Protein AF-A0A6H5JBC7-F1 (afdb_monomer_lite)

Secondary structure (DSSP, 8-state):
----PPP------------------------------------------------------------------------------PPP-----------PPPP---SGGGGGG-SEEEEEE-HHHHB-TTS-B-HHHHHHHHHHHHHHHHTT-EEEEE---HHHHHHHHHHHHHHHHS-HHHHHTT--SS-TTS-HHHHHHHHHHHHHHHHHHHHHHHHHTTT--EEEEEE-HHHHHSHHHHHHHHHHHHHHHHTT-EEEEEE-TTTSTT----TT-S-SSHHHHHHHHHHHTT-SEEEEEESSSS-BSS-TTSTT--B-SB--TTT-----PPPPTT-S--HHHHHHHHHHHHHTT-SEEEEEESSSTTHHHHHHTT---SEEEES-GGG---SS-HHHHHHHHHHHHHHHHHHHHHHHTS-HHHHHHHHHHHHHHHHHTHHHHHHHHHHHHHHHHHTT--HHHHHHH---HHHHHHHHHHHHHHHHSPP-TT-EEEEEEEETTEEEEEEEEE-SEEEEEESS-TTHHHHHHHHHHHTT-EEEEEE-GGGHHHHHHHHHHHHHHHHHHTTTSS-GGGEEE---SHHHHHHTT-TTT--EEEEES-HHHHHHHHHH-SS-B-S-S---EEEEE-TT--HHHHHHHHHHHHHS-TTSTTSEEEEEEEGGGG-TTTSHHHHHHHHHHHTT-EEEEPHHHHHTTSS-TT-B-S-SS---TTT-SEEEEEEESSHHHHHHHHHHH--SSEEEEE-S-HHHHHHHHHH--SSEEEESS-GGG-STTTTTSS--SEEE--SSS--EEE-GGGGEEEEEEEEE-SSS---TTS-PPP--EE--SSS---

pLDDT: mean 76.7, std 22.2, range [21.56, 97.38]

Sequence (842 aa):
MSGFPPPSNSLPPVNIGQSASTAGGGGSVDGSSTAGSTTTAGTSTTTVPVADMSSIVSGGGELYGNMMVGSLPAMGGGLGESAPPSPELGPVPSANRSGKSGPVHHSRAALMSATRIVVKAGTSIVSNSRGYPCLSRIGAVVEQCAWLKKMGKEVILVSSGAVGVGRQLLRKQQLLHTSMGAVLDGHAEVPKGTGRRNYDSACAAAGQLGLMSLYETLFAQCDVATSQLLVTEFDFRTPERRRHLRYTTSTMLKLGVVPILNENDAVSGNEGYEADGMFSDNDGLAALVAEQMNAKMLILLTDVEGVYNKHPDEEGAKIFHTFDPNRHELMIGEKSAGGRGGMGAKIRAASRAVSGGVPSVVIASGLNPYSIERIVCGERVGTMFCANPGLYEDSDDEEDADDMIVRQAEMARVGGRALCALDSEERAGILRKVAEALLAKSPEITVANERDIKAAKANNIAPALLNRLKLTEDKIKVLAEGITSLADGEEPLSKCNSRLEVQEGLVLKQITSPIGVLLIVFESRPDSLPQIASLAIRSGNGLLLKGGKEAEHSNACLHRIIVDAVAEGSKGRVPRDCIGLVTSRAAVGELLKLDHLIDLVIPRGSGSLVNHIKASTKIPVMGHSEGICHVYIDKAADPTKAVEIAVDAKVNYPSACNAAETILIHKALLEEGAGTCAQVVRALHSTGVTVLGGPRAVDLGVVGGDKISPGFKTEYGECDLTVSLEIVDSVEAALDHIQMFGSSHTETIVTEDQDVAKMFLETVDSACVFHNASTRFSDGYRFGLGAEVGVSTGRIHARGPVGVEGLLTTKWVLRSHGESAHTVGKKDPYLLKPMDLEAGAW

Foldseek 3Di:
DDDDDDDDDDDDDDDDDDDDDDDDDDDDDDDDDDDDDDDDDDDDDDDDDDDDDDDDDDDDDDDDDDDDDDDDDDDDDDDDDDDDDDDDDDDDDDDDDDDDDDDDDQALQCLLVFQEEEEEEFLVLQAPPQLDGPLVLLLLVLLLQLVCVVVNHQYAYEYDRLLSNLVVVVLVVLVVVDDPVCVVVVVSDDPPPDDPLQSSLSSNVRSVVVSVVSSCVSNVVSVAAEDEDEDELVCVVDPVSLVVVLVVSVVCSVVRYHYYYYYSSNPNSLPDDDPPRCDDHSLSVSLVVCLSNVGQEYEAADQDFAAWLDPPPDDPIDAALEDDPVPHDDDFDDDDPRGPDDPVRNVVSQQSSQVSPRAKYFYGHSVDSCQSVCSSSSHSGYYMYGNCVVVNVPVPPPVVLLVVLVVLLVLLLVQLVLLQVDDLLLLLLLLLLLLVLLLVCVVVLQVLLVVLLVVCVVVVPDPVLSVQLDDDSVLSNLLSVLSNLLSPDDQQWQQWPFWWQFFDQKIKTKGKAFLGEEEEAAESHLSLLSQVLSLCSSRSYQYEYEYDPSNVSNNVSSLVSSLVSNCVSNVNSGHSSSYHYDYDPVSLLSNLAPQVRHQEYEYHYALVVLVVSVVRHPHHYFDFSAQAEEEEEALAFDLVLSQVQLCCLCPVQPQDSLRHAEYEYEPNQPPPPDGSLLVNVVSLVVSVAAEAEEPACCVSVVDPPVRHDPDSQDRCSVPGSYHYYYYAHHLVRVLVCCVVHPSLAEYEYGHPDPVSRVCQVVRRNHLYYYYSHHSVCQACVSVVLSHFSHAGRDPPQDHTGHHSSSSIDIDMDIDGPDPDDDDPVDPRDTPRGTDDSPPDDD

Radius of gyration: 41.77 Å; chains: 1; bounding box: 143×101×112 Å

Structure (mmCIF, N/CA/C/O backbone):
data_AF-A0A6H5JBC7-F1
#
_entry.id   AF-A0A6H5JBC7-F1
#
loop_
_atom_site.group_PDB
_atom_site.id
_atom_site.type_symbol
_atom_site.label_atom_id
_atom_site.label_alt_id
_atom_site.label_comp_id
_atom_site.label_asym_id
_atom_site.label_entity_id
_atom_site.label_seq_id
_atom_site.pdbx_PDB_ins_code
_atom_site.Cartn_x
_atom_site.Cartn_y
_atom_site.Cartn_z
_atom_site.occupancy
_atom_site.B_iso_or_equiv
_atom_site.auth_seq_id
_atom_site.auth_comp_id
_atom_site.auth_asym_id
_atom_site.auth_atom_id
_atom_site.pdbx_PDB_model_num
ATOM 1 N N . MET A 1 1 ? -73.107 -15.934 -5.481 1.00 33.12 1 MET A N 1
ATOM 2 C CA . MET A 1 1 ? -72.977 -17.247 -6.148 1.00 33.12 1 MET A CA 1
ATOM 3 C C . MET A 1 1 ? -71.500 -17.374 -6.531 1.00 33.12 1 MET A C 1
ATOM 5 O O . MET A 1 1 ? -71.067 -16.526 -7.291 1.00 33.12 1 MET A O 1
ATOM 9 N N . SER A 1 2 ? -70.618 -18.100 -5.826 1.00 33.78 2 SER A N 1
ATOM 10 C CA . SER A 1 2 ? -70.560 -19.544 -5.467 1.00 33.78 2 SER A CA 1
ATOM 11 C C . SER A 1 2 ? -69.934 -20.409 -6.580 1.00 33.78 2 SER A C 1
ATOM 13 O O . SER A 1 2 ? -70.512 -20.445 -7.659 1.00 33.78 2 SER A O 1
ATOM 15 N N . GLY A 1 3 ? -68.851 -21.184 -6.389 1.00 29.97 3 GLY A N 1
ATOM 16 C CA . GLY A 1 3 ? -67.838 -21.237 -5.301 1.00 29.97 3 GLY A CA 1
ATOM 17 C C . GLY A 1 3 ? -66.461 -20.755 -5.805 1.00 29.97 3 GLY A C 1
ATOM 18 O O . GLY A 1 3 ? -66.444 -19.762 -6.521 1.00 29.97 3 GLY A O 1
ATOM 19 N N . PHE A 1 4 ? -65.292 -21.345 -5.508 1.00 31.58 4 PHE A N 1
ATOM 20 C CA . PHE A 1 4 ? -64.864 -22.446 -4.608 1.00 31.58 4 PHE A CA 1
ATOM 21 C C . PHE A 1 4 ? -63.372 -22.202 -4.194 1.00 31.58 4 PHE A C 1
ATOM 23 O O . PHE A 1 4 ? -62.730 -21.354 -4.816 1.00 31.58 4 PHE A O 1
ATOM 30 N N . PRO A 1 5 ? -62.805 -22.863 -3.155 1.00 42.97 5 PRO A N 1
ATOM 31 C CA . PRO A 1 5 ? -61.520 -22.469 -2.548 1.00 42.97 5 PRO A CA 1
ATOM 32 C C . PRO A 1 5 ? -60.270 -23.219 -3.080 1.00 42.97 5 PRO A C 1
ATOM 34 O O . PRO A 1 5 ? -60.402 -24.308 -3.640 1.00 42.97 5 PRO A O 1
ATOM 37 N N . PRO A 1 6 ? -59.049 -22.677 -2.865 1.00 40.41 6 PRO A N 1
ATOM 38 C CA . PRO A 1 6 ? -57.776 -23.312 -3.232 1.00 40.41 6 PRO A CA 1
ATOM 39 C C . PRO A 1 6 ? -57.255 -24.307 -2.166 1.00 40.41 6 PRO A C 1
ATOM 41 O O . PRO A 1 6 ? -57.630 -24.202 -0.996 1.00 40.41 6 PRO A O 1
ATOM 44 N N . PRO A 1 7 ? -56.354 -25.242 -2.531 1.00 44.84 7 PRO A N 1
ATOM 45 C CA . PRO A 1 7 ? -55.740 -26.182 -1.595 1.00 44.84 7 PRO A CA 1
ATOM 46 C C . PRO A 1 7 ? -54.525 -25.593 -0.859 1.00 44.84 7 PRO A C 1
ATOM 48 O O . PRO A 1 7 ? -53.734 -24.837 -1.422 1.00 44.84 7 PRO A O 1
ATOM 51 N N . SER A 1 8 ? -54.328 -26.027 0.385 1.00 35.66 8 SER A N 1
ATOM 52 C CA . SER A 1 8 ? -53.125 -25.792 1.189 1.00 35.66 8 SER A CA 1
ATOM 53 C C . SER A 1 8 ? -52.375 -27.099 1.438 1.00 35.66 8 SER A C 1
ATOM 55 O O . SER A 1 8 ? -53.024 -28.102 1.725 1.00 35.66 8 SER A O 1
ATOM 57 N N . ASN A 1 9 ? -51.038 -27.073 1.454 1.00 33.16 9 ASN A N 1
ATOM 58 C CA . ASN A 1 9 ? -50.255 -27.763 2.490 1.00 33.16 9 ASN A CA 1
ATOM 59 C C . ASN A 1 9 ? -48.773 -27.365 2.466 1.00 33.16 9 ASN A C 1
ATOM 61 O O . ASN A 1 9 ? -48.178 -27.175 1.409 1.00 33.16 9 ASN A O 1
ATOM 65 N N . SER A 1 10 ? -48.189 -27.279 3.658 1.00 32.38 10 SER A N 1
ATOM 66 C CA . SER A 1 10 ? -46.756 -27.127 3.907 1.00 32.38 10 SER A CA 1
ATOM 67 C C . SER A 1 10 ? -46.132 -28.477 4.280 1.00 32.38 10 SER A C 1
ATOM 69 O O . SER A 1 10 ? -46.783 -29.309 4.911 1.00 32.38 10 SER A O 1
ATOM 71 N N . LEU A 1 11 ? -44.859 -28.689 3.932 1.00 31.59 11 LEU A N 1
ATOM 72 C CA . LEU A 1 11 ? -44.058 -29.825 4.403 1.00 31.59 11 LEU A CA 1
ATOM 73 C C . LEU A 1 11 ? -42.658 -29.348 4.855 1.00 31.59 11 LEU A C 1
ATOM 75 O O . LEU A 1 11 ? -42.033 -28.584 4.119 1.00 31.59 11 LEU A O 1
ATOM 79 N N . PRO A 1 12 ? -42.181 -29.749 6.054 1.00 32.78 12 PRO A N 1
ATOM 80 C CA . PRO A 1 12 ? -40.883 -29.355 6.620 1.00 32.78 12 PRO A CA 1
ATOM 81 C C . PRO A 1 12 ? -39.837 -30.516 6.479 1.00 32.78 12 PRO A C 1
ATOM 83 O O . PRO A 1 12 ? -40.053 -31.393 5.640 1.00 32.78 12 PRO A O 1
ATOM 86 N N . PRO A 1 13 ? -38.672 -30.536 7.175 1.00 40.22 13 PRO A N 1
ATOM 87 C CA . PRO A 1 13 ? -37.474 -31.250 6.702 1.00 40.22 13 PRO A CA 1
ATOM 88 C C . PRO A 1 13 ? -37.323 -32.705 7.195 1.00 40.22 13 PRO A C 1
ATOM 90 O O . PRO A 1 13 ? -38.057 -33.175 8.062 1.00 40.22 13 PRO A O 1
ATOM 93 N N . VAL A 1 14 ? -36.312 -33.403 6.656 1.00 31.55 14 VAL A N 1
ATOM 94 C CA . VAL A 1 14 ? -35.947 -34.802 6.971 1.00 31.55 14 VAL A CA 1
ATOM 95 C C . VAL A 1 14 ? -34.565 -34.870 7.648 1.00 31.55 14 VAL A C 1
ATOM 97 O O . VAL A 1 14 ? -33.784 -33.923 7.576 1.00 31.55 14 VAL A O 1
ATOM 100 N N . ASN A 1 15 ? -34.304 -35.957 8.381 1.00 28.03 15 ASN A N 1
ATOM 101 C CA . ASN A 1 15 ? -33.430 -35.976 9.555 1.00 28.03 15 ASN A CA 1
ATOM 102 C C . ASN A 1 15 ? -32.333 -37.074 9.529 1.00 28.03 15 ASN A C 1
ATOM 104 O O . ASN A 1 15 ? -32.333 -37.966 8.686 1.00 28.03 15 ASN A O 1
ATOM 108 N N . ILE A 1 16 ? -31.437 -36.987 10.517 1.00 28.33 16 ILE A N 1
ATOM 109 C CA . ILE A 1 16 ? -30.418 -37.943 11.002 1.00 28.33 16 ILE A CA 1
ATOM 110 C C . ILE A 1 16 ? -30.817 -39.435 10.889 1.00 28.33 16 ILE A C 1
ATOM 112 O O . ILE A 1 16 ? -31.949 -39.791 11.210 1.00 28.33 16 ILE A O 1
ATOM 116 N N . GLY A 1 17 ? -29.852 -40.335 10.616 1.00 26.22 17 GLY A N 1
ATOM 117 C CA . GLY A 1 17 ? -30.023 -41.780 10.866 1.00 26.22 17 GLY A CA 1
ATOM 118 C C . GLY A 1 17 ? -28.778 -42.663 10.651 1.00 26.22 17 GLY A C 1
ATOM 119 O O . GLY A 1 17 ? -28.325 -42.834 9.526 1.00 26.22 17 GLY A O 1
ATOM 120 N N . GLN A 1 18 ? -28.243 -43.259 11.725 1.00 27.50 18 GLN A N 1
ATOM 121 C CA . GLN A 1 18 ? -27.177 -44.283 11.700 1.00 27.50 18 GLN A CA 1
ATOM 122 C C . GLN A 1 18 ? -27.739 -45.702 11.471 1.00 27.50 18 GLN A C 1
ATOM 124 O O . GLN A 1 18 ? -28.879 -45.962 11.851 1.00 27.50 18 GLN A O 1
ATOM 129 N N . SER A 1 19 ? -26.914 -46.657 11.011 1.00 26.80 19 SER A N 1
ATOM 130 C CA . SER A 1 19 ? -26.650 -47.968 11.677 1.00 26.80 19 SER A CA 1
ATOM 131 C C . SER A 1 19 ? -25.836 -48.928 10.775 1.00 26.80 19 SER A C 1
ATOM 133 O O . SER A 1 19 ? -25.440 -48.543 9.677 1.00 26.80 19 SER A O 1
ATOM 135 N N . ALA A 1 20 ? -25.485 -50.130 11.264 1.00 26.95 20 ALA A N 1
ATOM 136 C CA . ALA A 1 20 ? -24.457 -51.006 10.678 1.00 26.95 20 ALA A CA 1
ATOM 137 C C . ALA A 1 20 ? -24.798 -52.516 10.711 1.00 26.95 20 ALA A C 1
ATOM 139 O O . ALA A 1 20 ? -25.590 -52.963 11.537 1.00 26.95 20 ALA A O 1
ATOM 140 N N . SER A 1 21 ? -24.156 -53.302 9.834 1.00 25.17 21 SER A N 1
ATOM 141 C CA . SER A 1 21 ? -23.902 -54.768 9.902 1.00 25.17 21 SER A CA 1
ATOM 142 C C . SER A 1 21 ? -23.051 -55.149 8.664 1.00 25.17 21 SER A C 1
ATOM 144 O O . SER A 1 21 ? -23.350 -54.657 7.585 1.00 25.17 21 SER A O 1
ATOM 146 N N . THR A 1 22 ? -21.879 -55.806 8.665 1.00 27.39 22 THR A N 1
ATOM 147 C CA . THR A 1 22 ? -21.271 -56.995 9.325 1.00 27.39 22 THR A CA 1
ATOM 148 C C . THR A 1 22 ? -21.355 -58.311 8.526 1.00 27.39 22 THR A C 1
ATOM 150 O O . THR A 1 22 ? -22.399 -58.951 8.514 1.00 27.39 22 THR A O 1
ATOM 153 N N . ALA A 1 23 ? -20.172 -58.755 8.057 1.00 28.06 23 ALA A N 1
ATOM 154 C CA . ALA A 1 23 ? -19.698 -60.140 7.837 1.00 28.06 23 ALA A CA 1
ATOM 155 C C . ALA A 1 23 ? -20.171 -60.986 6.622 1.00 28.06 23 ALA A C 1
ATOM 157 O O . ALA A 1 23 ? -21.361 -61.096 6.360 1.00 28.06 23 ALA A O 1
ATOM 158 N N . GLY A 1 24 ? -19.226 -61.741 6.010 1.00 24.36 24 GLY A N 1
ATOM 159 C CA . GLY A 1 24 ? -19.533 -63.136 5.620 1.00 24.36 24 GLY A CA 1
ATOM 160 C C . GLY A 1 24 ? -18.898 -63.852 4.399 1.00 24.36 24 GLY A C 1
ATOM 161 O O . GLY A 1 24 ? -19.660 -64.415 3.630 1.00 24.36 24 GLY A O 1
ATOM 162 N N . GLY A 1 25 ? -17.565 -64.007 4.298 1.00 23.72 25 GLY A N 1
ATOM 163 C CA . GLY A 1 25 ? -16.934 -65.272 3.816 1.00 23.72 25 GLY A CA 1
ATOM 164 C C . GLY A 1 25 ? -16.761 -65.595 2.304 1.00 23.72 25 GLY A C 1
ATOM 165 O O . GLY A 1 25 ? -17.547 -65.186 1.461 1.00 23.72 25 GLY A O 1
ATOM 166 N N . GLY A 1 26 ? -15.735 -66.421 2.001 1.00 24.06 26 GLY A N 1
ATOM 167 C CA . GLY A 1 26 ? -15.357 -66.947 0.661 1.00 24.06 26 GLY A CA 1
ATOM 168 C C . GLY A 1 26 ? -14.510 -65.972 -0.186 1.00 24.06 26 GLY A C 1
ATOM 169 O O . GLY A 1 26 ? -14.793 -64.783 -0.194 1.00 24.06 26 GLY A O 1
ATOM 170 N N . GLY A 1 27 ? -13.429 -66.332 -0.899 1.00 24.03 27 GLY A N 1
ATOM 171 C CA . GLY A 1 27 ? -12.796 -67.632 -1.203 1.00 24.03 27 GLY A CA 1
ATOM 172 C C . GLY A 1 27 ? -13.175 -68.165 -2.601 1.00 24.03 27 GLY A C 1
ATOM 173 O O . GLY A 1 27 ? -14.358 -68.179 -2.909 1.00 24.03 27 GLY A O 1
ATOM 174 N N . SER A 1 28 ? -12.278 -68.646 -3.480 1.00 24.55 28 SER A N 1
ATOM 175 C CA . SER A 1 28 ? -10.794 -68.752 -3.479 1.00 24.55 28 SER A CA 1
ATOM 176 C C . SER A 1 28 ? -10.298 -69.390 -4.814 1.00 24.55 28 SER A C 1
ATOM 178 O O . SER A 1 28 ? -11.131 -69.940 -5.525 1.00 24.55 28 SER A O 1
ATOM 180 N N . VAL A 1 29 ? -8.968 -69.448 -5.054 1.00 28.69 29 VAL A N 1
ATOM 181 C CA . VAL A 1 29 ? -8.226 -70.360 -5.991 1.00 28.69 29 VAL A CA 1
ATOM 182 C C . VAL A 1 29 ? -7.979 -69.916 -7.468 1.00 28.69 29 VAL A C 1
ATOM 184 O O . VAL A 1 29 ? -8.915 -69.619 -8.195 1.00 28.69 29 VAL A O 1
ATOM 187 N N . ASP A 1 30 ? -6.683 -69.955 -7.854 1.00 25.92 30 ASP A N 1
ATOM 188 C CA . ASP A 1 30 ? -5.963 -70.139 -9.154 1.00 25.92 30 ASP A CA 1
ATOM 189 C C . ASP A 1 30 ? -6.313 -69.379 -10.469 1.00 25.92 30 ASP A C 1
ATOM 191 O O . ASP A 1 30 ? -7.450 -69.014 -10.729 1.00 25.92 30 ASP A O 1
ATOM 195 N N . GLY A 1 31 ? -5.361 -69.152 -11.403 1.00 26.55 31 GLY A N 1
ATOM 196 C CA . GLY A 1 31 ? -3.896 -69.368 -11.346 1.00 26.55 31 GLY A CA 1
ATOM 197 C C . GLY A 1 31 ? -3.148 -69.387 -12.709 1.00 26.55 31 GLY A C 1
ATOM 198 O O . GLY A 1 31 ? -3.750 -69.619 -13.754 1.00 26.55 31 GLY A O 1
ATOM 199 N N . SER A 1 32 ? -1.806 -69.239 -12.669 1.00 26.69 32 SER A N 1
ATOM 200 C CA . SER A 1 32 ? -0.818 -69.334 -13.792 1.00 26.69 32 SER A CA 1
ATOM 201 C C . SER A 1 32 ? -0.890 -68.222 -14.879 1.00 26.69 32 SER A C 1
ATOM 203 O O . SER A 1 32 ? -1.890 -67.523 -14.955 1.00 26.69 32 SER A O 1
ATOM 205 N N . SER A 1 33 ? 0.123 -67.904 -15.712 1.00 26.61 33 SER A N 1
ATOM 206 C CA . SER A 1 33 ? 1.437 -68.506 -16.071 1.00 26.61 33 SER A CA 1
ATOM 207 C C . SER A 1 33 ? 2.359 -67.457 -16.765 1.00 26.61 33 SER A C 1
ATOM 209 O O . SER A 1 33 ? 1.803 -66.567 -17.398 1.00 26.61 33 SER A O 1
ATOM 211 N N . THR A 1 34 ? 3.707 -67.479 -16.853 1.00 27.27 34 THR A N 1
ATOM 212 C CA . THR A 1 34 ? 4.845 -68.147 -16.155 1.00 27.27 34 THR A CA 1
ATOM 213 C C . THR A 1 34 ? 6.192 -67.563 -16.669 1.00 27.27 34 THR A C 1
ATOM 215 O O . THR A 1 34 ? 6.362 -67.505 -17.881 1.00 27.27 34 THR A O 1
ATOM 218 N N . ALA A 1 35 ? 7.174 -67.323 -15.776 1.00 28.44 35 ALA A N 1
ATOM 219 C CA . ALA A 1 35 ? 8.648 -67.291 -16.007 1.00 28.44 35 ALA A CA 1
ATOM 220 C C . ALA A 1 35 ? 9.293 -66.194 -16.913 1.00 28.44 35 ALA A C 1
ATOM 222 O O . ALA A 1 35 ? 8.673 -65.686 -17.836 1.00 28.44 35 ALA A O 1
ATOM 223 N N . GLY A 1 36 ? 10.564 -65.792 -16.713 1.00 25.84 36 GLY A N 1
ATOM 224 C CA . GLY A 1 36 ? 11.562 -66.165 -15.683 1.00 25.84 36 GLY A CA 1
ATOM 225 C C . GLY A 1 36 ? 12.740 -65.160 -15.616 1.00 25.84 36 GLY A C 1
ATOM 226 O O . GLY A 1 36 ? 13.028 -64.498 -16.605 1.00 25.84 36 GLY A O 1
ATOM 227 N N . SER A 1 37 ? 13.330 -64.920 -14.429 1.00 27.92 37 SER A N 1
ATOM 228 C CA . SER A 1 37 ? 14.623 -65.496 -13.943 1.00 27.92 37 SER A CA 1
ATOM 229 C C . SER A 1 37 ? 15.864 -64.670 -14.349 1.00 27.92 37 SER A C 1
ATOM 231 O O . SER A 1 37 ? 15.919 -64.212 -15.481 1.00 27.92 37 SER A O 1
ATOM 233 N N . THR A 1 38 ? 16.911 -64.424 -13.541 1.00 26.64 38 THR A N 1
ATOM 234 C CA . THR A 1 38 ? 17.446 -64.983 -12.255 1.00 26.64 38 THR A CA 1
ATOM 235 C C . THR A 1 38 ? 18.633 -64.069 -11.821 1.00 26.64 38 THR A C 1
ATOM 237 O O . THR A 1 38 ? 19.162 -63.406 -12.707 1.00 26.64 38 THR A O 1
ATOM 240 N N . THR A 1 39 ? 19.250 -63.971 -10.625 1.00 29.38 39 THR A N 1
ATOM 241 C CA . THR A 1 39 ? 19.103 -64.257 -9.155 1.00 29.38 39 THR A CA 1
ATOM 242 C C . THR A 1 39 ? 20.458 -63.802 -8.529 1.00 29.38 39 THR A C 1
ATOM 244 O O . THR A 1 39 ? 21.433 -63.755 -9.273 1.00 29.38 39 THR A O 1
ATOM 247 N N . THR A 1 40 ? 20.731 -63.472 -7.256 1.00 28.80 40 THR A N 1
ATOM 248 C CA . THR A 1 40 ? 20.099 -63.450 -5.901 1.00 28.80 40 THR A CA 1
ATOM 249 C C . THR A 1 40 ? 20.924 -62.418 -5.062 1.00 28.80 40 THR A C 1
ATOM 251 O O . THR A 1 40 ? 21.814 -61.796 -5.632 1.00 28.80 40 THR A O 1
ATOM 254 N N . ALA A 1 41 ? 20.787 -62.128 -3.757 1.00 26.12 41 ALA A N 1
ATOM 255 C CA . ALA A 1 41 ? 20.078 -62.699 -2.593 1.00 26.12 41 ALA A CA 1
ATOM 256 C C . ALA A 1 41 ? 19.482 -61.522 -1.749 1.00 26.12 41 ALA A C 1
ATOM 258 O O . ALA A 1 41 ? 19.173 -60.498 -2.347 1.00 26.12 41 ALA A O 1
ATOM 259 N N . GLY A 1 42 ? 19.240 -61.505 -0.425 1.00 24.73 42 GLY A N 1
ATOM 260 C CA . GLY A 1 42 ? 19.391 -62.450 0.705 1.00 24.73 42 GLY A CA 1
ATOM 261 C C . GLY A 1 42 ? 20.286 -61.866 1.823 1.00 24.73 42 GLY A C 1
ATOM 262 O O . GLY A 1 42 ? 21.364 -61.378 1.509 1.00 24.73 42 GLY A O 1
ATOM 263 N N . THR A 1 43 ? 19.922 -61.868 3.118 1.00 24.34 43 THR A N 1
ATOM 264 C CA . THR A 1 43 ? 18.977 -62.752 3.855 1.00 24.34 43 THR A CA 1
ATOM 265 C C . THR A 1 43 ? 18.179 -62.084 5.003 1.00 24.34 43 THR A C 1
ATOM 267 O O . THR A 1 43 ? 18.510 -60.993 5.455 1.00 24.34 43 THR A O 1
ATOM 270 N N . SER A 1 44 ? 17.147 -62.795 5.492 1.00 22.92 44 SER A N 1
ATOM 271 C CA . SER A 1 44 ? 16.312 -62.555 6.699 1.00 22.92 44 SER A CA 1
ATOM 272 C C . SER A 1 44 ? 16.895 -63.260 7.961 1.00 22.92 44 SER A C 1
ATOM 274 O O . SER A 1 44 ? 18.081 -63.575 7.932 1.00 22.92 44 SER A O 1
ATOM 276 N N . THR A 1 45 ? 16.250 -63.565 9.111 1.00 23.14 45 THR A N 1
ATOM 277 C CA . THR A 1 45 ? 14.847 -63.653 9.651 1.00 23.14 45 THR A CA 1
ATOM 278 C C . THR A 1 45 ? 14.989 -63.710 11.214 1.00 23.14 45 THR A C 1
ATOM 280 O O . THR A 1 45 ? 16.015 -64.212 11.662 1.00 23.14 45 THR A O 1
ATOM 283 N N . THR A 1 46 ? 14.171 -63.153 12.135 1.00 22.88 46 THR A N 1
ATOM 284 C CA . THR A 1 46 ? 12.710 -63.290 12.434 1.00 22.88 46 THR A CA 1
ATOM 285 C C . THR A 1 46 ? 12.367 -64.657 13.081 1.00 22.88 46 THR A C 1
ATOM 287 O O . THR A 1 46 ? 12.612 -65.658 12.422 1.00 22.88 46 THR A O 1
ATOM 290 N N . THR A 1 47 ? 11.804 -64.846 14.301 1.00 22.39 47 THR A N 1
ATOM 291 C CA . THR A 1 47 ? 11.299 -63.990 15.433 1.00 22.39 47 THR A CA 1
ATOM 292 C C . THR A 1 47 ? 11.083 -64.869 16.721 1.00 22.39 47 THR A C 1
ATOM 294 O O . THR A 1 47 ? 11.584 -65.987 16.753 1.00 22.39 47 THR A O 1
ATOM 297 N N . VAL A 1 48 ? 10.257 -64.423 17.701 1.00 23.77 48 VAL A N 1
ATOM 298 C CA . VAL A 1 48 ? 9.499 -65.174 18.763 1.00 23.77 48 VAL A CA 1
ATOM 299 C C . VAL A 1 48 ? 10.238 -65.578 20.090 1.00 23.77 48 VAL A C 1
ATOM 301 O O . VAL A 1 48 ? 11.452 -65.411 20.138 1.00 23.77 48 VAL A O 1
ATOM 304 N N . PRO A 1 49 ? 9.546 -65.888 21.236 1.00 45.00 49 PRO A N 1
ATOM 305 C CA . PRO A 1 49 ? 9.858 -65.269 22.553 1.00 45.00 49 PRO A CA 1
ATOM 306 C C . PRO A 1 49 ? 9.931 -66.273 23.749 1.00 45.00 49 PRO A C 1
ATOM 308 O O . PRO A 1 49 ? 10.088 -67.462 23.498 1.00 45.00 49 PRO A O 1
ATOM 311 N N . VAL A 1 50 ? 9.758 -65.814 25.017 1.00 21.97 50 VAL A N 1
ATOM 312 C CA . VAL A 1 50 ? 8.948 -66.415 26.139 1.00 21.97 50 VAL A CA 1
ATOM 313 C C . VAL A 1 50 ? 9.455 -66.035 27.564 1.00 21.97 50 VAL A C 1
ATOM 315 O O . VAL A 1 50 ? 10.654 -66.011 27.805 1.00 21.97 50 VAL A O 1
ATOM 318 N N . ALA A 1 51 ? 8.500 -65.867 28.501 1.00 24.22 51 ALA A N 1
ATOM 319 C CA . ALA A 1 51 ? 8.589 -65.935 29.983 1.00 24.22 51 ALA A CA 1
ATOM 320 C C . ALA A 1 51 ? 9.227 -64.794 30.821 1.00 24.22 51 ALA A C 1
ATOM 322 O O . ALA A 1 51 ? 9.956 -63.935 30.337 1.00 24.22 51 ALA A O 1
ATOM 323 N N . ASP A 1 52 ? 8.860 -64.825 32.111 1.00 22.92 52 ASP A N 1
ATOM 324 C CA . ASP A 1 52 ? 9.154 -63.914 33.232 1.00 22.92 52 ASP A CA 1
ATOM 325 C C . ASP A 1 52 ? 9.235 -64.753 34.544 1.00 22.92 52 ASP A C 1
ATOM 327 O O . ASP A 1 52 ? 8.897 -65.939 34.525 1.00 22.92 52 ASP A O 1
ATOM 331 N N . MET A 1 53 ? 9.601 -64.117 35.667 1.00 22.59 53 MET A N 1
ATOM 332 C CA . MET A 1 53 ? 9.661 -64.566 37.077 1.00 22.59 53 MET A CA 1
ATOM 333 C C . MET A 1 53 ? 10.992 -65.069 37.676 1.00 22.59 53 MET A C 1
ATOM 335 O O . MET A 1 53 ? 11.676 -65.940 37.152 1.00 22.59 53 MET A O 1
ATOM 339 N N . SER A 1 54 ? 11.223 -64.580 38.908 1.00 22.31 54 SER A N 1
ATOM 340 C CA . SER A 1 54 ? 12.032 -65.125 40.023 1.00 22.31 54 SER A CA 1
ATOM 341 C C . SER A 1 54 ? 13.506 -65.489 39.750 1.00 22.31 54 SER A C 1
ATOM 343 O O . SER A 1 54 ? 13.796 -66.494 39.119 1.00 22.31 54 SER A O 1
ATOM 345 N N . SER A 1 55 ? 14.513 -64.713 40.175 1.00 23.50 55 SER A N 1
ATOM 346 C CA . SER A 1 55 ? 14.934 -64.373 41.559 1.00 23.50 55 SER A CA 1
ATOM 347 C C . SER A 1 55 ? 15.425 -65.562 42.403 1.00 23.50 55 SER A C 1
ATOM 349 O O . SER A 1 55 ? 14.594 -66.410 42.714 1.00 23.50 55 SER A O 1
ATOM 351 N N . ILE A 1 56 ? 16.692 -65.544 42.878 1.00 23.59 56 ILE A N 1
ATOM 352 C CA . ILE A 1 56 ? 17.116 -65.872 44.271 1.00 23.59 56 ILE A CA 1
ATOM 353 C C . ILE A 1 56 ? 18.659 -65.809 44.488 1.00 23.59 56 ILE A C 1
ATOM 355 O O . ILE A 1 56 ? 19.412 -66.518 43.834 1.00 23.59 56 ILE A O 1
ATOM 359 N N . VAL A 1 57 ? 19.075 -65.018 45.498 1.00 23.80 57 VAL A N 1
ATOM 360 C CA . VAL A 1 57 ? 20.241 -65.202 46.415 1.00 23.80 57 VAL A CA 1
ATOM 361 C C . VAL A 1 57 ? 21.704 -64.952 45.943 1.00 23.80 57 VAL A C 1
ATOM 363 O O . VAL A 1 57 ? 22.034 -64.901 44.767 1.00 23.80 57 VAL A O 1
ATOM 366 N N . SER A 1 58 ? 22.548 -64.686 46.958 1.00 23.52 58 SER A N 1
ATOM 367 C CA . SER A 1 58 ? 23.988 -64.341 47.032 1.00 23.52 58 SER A CA 1
ATOM 368 C C . SER A 1 58 ? 24.971 -65.138 46.155 1.00 23.52 58 SER A C 1
ATOM 370 O O . SER A 1 58 ? 24.703 -66.287 45.831 1.00 23.52 58 SER A O 1
ATOM 372 N N . GLY A 1 59 ? 26.198 -64.665 45.882 1.00 22.88 59 GLY A N 1
ATOM 373 C CA . GLY A 1 59 ? 26.889 -63.449 46.358 1.00 22.88 59 GLY A CA 1
ATOM 374 C C . GLY A 1 59 ? 28.290 -63.735 46.943 1.00 22.88 59 GLY A C 1
ATOM 375 O O . GLY A 1 59 ? 28.503 -64.783 47.544 1.00 22.88 59 GLY A O 1
ATOM 376 N N . GLY A 1 60 ? 29.220 -62.780 46.802 1.00 21.56 60 GLY A N 1
ATOM 377 C CA . GLY A 1 60 ? 30.620 -62.875 47.259 1.00 21.56 60 GLY A CA 1
ATOM 378 C C . GLY A 1 60 ? 31.607 -63.351 46.178 1.00 21.56 60 GLY A C 1
ATOM 379 O O . GLY A 1 60 ? 31.268 -64.209 45.369 1.00 21.56 60 GLY A O 1
ATOM 380 N N . GLY A 1 61 ? 32.826 -62.790 46.170 1.00 21.97 61 GLY A N 1
ATOM 381 C CA . GLY A 1 61 ? 33.915 -63.193 45.264 1.00 21.97 61 GLY A CA 1
ATOM 382 C C . GLY A 1 61 ? 34.743 -62.031 44.698 1.00 21.97 61 GLY A C 1
ATOM 383 O O . GLY A 1 61 ? 34.495 -61.586 43.582 1.00 21.97 61 GLY A O 1
ATOM 384 N N . GLU A 1 62 ? 35.753 -61.569 45.439 1.00 33.00 62 GLU A N 1
ATOM 385 C CA . GLU A 1 62 ? 36.872 -60.806 44.858 1.00 33.00 62 GLU A CA 1
ATOM 386 C C . GLU A 1 62 ? 37.842 -61.753 44.132 1.00 33.00 62 GLU A C 1
ATOM 388 O O . GLU A 1 62 ? 38.004 -62.901 44.551 1.00 33.00 62 GLU A O 1
ATOM 393 N N . LEU A 1 63 ? 38.562 -61.271 43.111 1.00 26.06 63 LEU A N 1
ATOM 394 C CA . LEU A 1 63 ? 39.799 -61.914 42.646 1.00 26.06 63 LEU A CA 1
ATOM 395 C C . LEU A 1 63 ? 40.767 -60.910 41.989 1.00 26.06 63 LEU A C 1
ATOM 397 O O . LEU A 1 63 ? 40.356 -59.918 41.394 1.00 26.06 63 LEU A O 1
ATOM 401 N N . TYR A 1 64 ? 42.066 -61.178 42.143 1.00 27.80 64 TYR A N 1
ATOM 402 C CA . TYR A 1 64 ? 43.192 -60.263 41.903 1.00 27.80 64 TYR A CA 1
ATOM 403 C C . TYR A 1 64 ? 43.993 -60.578 40.621 1.00 27.80 64 TYR A C 1
ATOM 405 O O . TYR A 1 64 ? 44.084 -61.728 40.196 1.00 27.80 64 TYR A O 1
ATOM 413 N N . GLY A 1 65 ? 44.725 -59.572 40.123 1.00 24.27 65 GLY A N 1
ATOM 414 C CA . GLY A 1 65 ? 45.935 -59.716 39.293 1.00 24.27 65 GLY A CA 1
ATOM 415 C C . GLY A 1 65 ? 46.646 -58.355 39.155 1.00 24.27 65 GLY A C 1
ATOM 416 O O . GLY A 1 65 ? 46.026 -57.413 38.684 1.00 24.27 65 GLY A O 1
ATOM 417 N N . ASN A 1 66 ? 47.818 -58.110 39.761 1.00 30.92 66 ASN A N 1
ATOM 418 C CA . ASN A 1 66 ? 49.184 -58.565 39.404 1.00 30.92 66 ASN A CA 1
ATOM 419 C C . ASN A 1 66 ? 49.777 -57.818 38.177 1.00 30.92 66 ASN A C 1
ATOM 421 O O . ASN A 1 66 ? 49.104 -57.726 37.161 1.00 30.92 66 ASN A O 1
ATOM 425 N N . MET A 1 67 ? 51.030 -57.317 38.166 1.00 26.48 67 MET A N 1
ATOM 426 C CA . MET A 1 67 ? 52.101 -57.317 39.193 1.00 26.48 67 MET A CA 1
ATOM 427 C C . MET A 1 67 ? 53.279 -56.353 38.846 1.00 26.48 67 MET A C 1
ATOM 429 O O . MET A 1 67 ? 53.574 -56.199 37.669 1.00 26.48 67 MET A O 1
ATOM 433 N N . MET A 1 68 ? 54.033 -55.889 39.870 1.00 29.61 68 MET A N 1
ATOM 434 C CA . MET A 1 68 ? 55.502 -55.577 39.870 1.00 29.61 68 MET A CA 1
ATOM 435 C C . MET A 1 68 ? 56.078 -54.402 39.014 1.00 29.61 68 MET A C 1
ATOM 437 O O . MET A 1 68 ? 55.506 -54.047 37.996 1.00 29.61 68 MET A O 1
ATOM 441 N N . VAL A 1 69 ? 57.226 -53.745 39.325 1.00 28.42 69 VAL A N 1
ATOM 442 C CA . VAL A 1 69 ? 58.132 -53.676 40.519 1.00 28.42 69 VAL A CA 1
ATOM 443 C C . VAL A 1 69 ? 59.006 -52.392 40.485 1.00 28.42 69 VAL A C 1
ATOM 445 O O . VAL A 1 69 ? 59.242 -51.863 39.404 1.00 28.42 69 VAL A O 1
ATOM 448 N N . GLY A 1 70 ? 59.565 -51.949 41.631 1.00 23.80 70 GLY A N 1
ATOM 449 C CA . GLY A 1 70 ? 60.714 -51.008 41.694 1.00 23.80 70 GLY A CA 1
ATOM 450 C C . GLY A 1 70 ? 60.607 -49.924 42.787 1.00 23.80 70 GLY A C 1
ATOM 451 O O . GLY A 1 70 ? 60.123 -48.838 42.509 1.00 23.80 70 GLY A O 1
ATOM 452 N N . SER A 1 71 ? 60.855 -50.204 44.074 1.00 25.16 71 SER A N 1
ATOM 453 C CA . SER A 1 71 ? 62.172 -50.288 44.762 1.00 25.16 71 SER A CA 1
ATOM 454 C C . SER A 1 71 ? 62.755 -48.936 45.236 1.00 25.16 71 SER A C 1
ATOM 456 O O . SER A 1 71 ? 63.057 -48.056 44.440 1.00 25.16 71 SER A O 1
ATOM 458 N N . LEU A 1 72 ? 62.944 -48.810 46.558 1.00 27.22 72 LEU A N 1
ATOM 459 C CA . LEU A 1 72 ? 63.444 -47.633 47.297 1.00 27.22 72 LEU A CA 1
ATOM 460 C C . LEU A 1 72 ? 64.978 -47.614 47.477 1.00 27.22 72 LEU A C 1
ATOM 462 O O . LEU A 1 72 ? 65.588 -48.678 47.585 1.00 27.22 72 LEU A O 1
ATOM 466 N N . PRO A 1 73 ? 65.571 -46.430 47.718 1.00 28.52 73 PRO A N 1
ATOM 467 C CA . PRO A 1 73 ? 66.688 -46.235 48.644 1.00 28.52 73 PRO A CA 1
ATOM 468 C C . PRO A 1 73 ? 66.220 -45.602 49.975 1.00 28.52 73 PRO A C 1
ATOM 470 O O . PRO A 1 73 ? 65.186 -44.936 50.021 1.00 28.52 73 PRO A O 1
ATOM 473 N N . ALA A 1 74 ? 66.993 -45.761 51.058 1.00 29.12 74 ALA A N 1
ATOM 474 C CA . ALA A 1 74 ? 66.690 -45.157 52.362 1.00 29.12 74 ALA A CA 1
ATOM 475 C C . ALA A 1 74 ? 67.948 -44.670 53.111 1.00 29.12 74 ALA A C 1
ATOM 477 O O . ALA A 1 74 ? 68.847 -45.455 53.395 1.00 29.12 74 ALA A O 1
ATOM 478 N N . MET A 1 75 ? 67.952 -43.378 53.453 1.00 26.41 75 MET A N 1
ATOM 479 C CA . MET A 1 75 ? 68.778 -42.640 54.430 1.00 26.41 75 MET A CA 1
ATOM 480 C C . MET A 1 75 ? 67.958 -41.379 54.793 1.00 26.41 75 MET A C 1
ATOM 482 O O . MET A 1 75 ? 67.098 -40.980 54.012 1.00 26.41 75 MET A O 1
ATOM 486 N N . GLY A 1 76 ? 68.117 -40.684 55.918 1.00 23.14 76 GLY A N 1
ATOM 487 C CA . GLY A 1 76 ? 69.112 -40.767 56.994 1.00 23.14 76 GLY A CA 1
ATOM 488 C C . GLY A 1 76 ? 69.374 -39.333 57.478 1.00 23.14 76 GLY A C 1
ATOM 489 O O . GLY A 1 76 ? 70.004 -38.570 56.759 1.00 23.14 76 GLY A O 1
ATOM 490 N N . GLY A 1 77 ? 68.775 -38.933 58.606 1.00 23.16 77 GLY A N 1
ATOM 491 C CA . GLY A 1 77 ? 68.441 -37.526 58.899 1.00 23.16 77 GLY A CA 1
ATOM 492 C C . GLY A 1 77 ? 69.570 -36.521 59.185 1.00 23.16 77 GLY A C 1
ATOM 493 O O . GLY A 1 77 ? 70.735 -36.877 59.322 1.00 23.16 77 GLY A O 1
ATOM 494 N N . GLY A 1 78 ? 69.163 -35.259 59.387 1.00 22.64 78 GLY A N 1
ATOM 495 C CA . GLY A 1 78 ? 69.957 -34.232 60.077 1.00 22.64 78 GLY A CA 1
ATOM 496 C C . GLY A 1 78 ? 70.009 -32.849 59.407 1.00 22.64 78 GLY A C 1
ATOM 497 O O . GLY A 1 78 ? 70.412 -32.757 58.260 1.00 22.64 78 GLY A O 1
ATOM 498 N N . LEU A 1 79 ? 69.672 -31.814 60.196 1.00 25.33 79 LEU A N 1
ATOM 499 C CA . LEU A 1 79 ? 70.237 -30.443 60.234 1.00 25.33 79 LEU A CA 1
ATOM 500 C C . LEU A 1 79 ? 70.365 -29.611 58.930 1.00 25.33 79 LEU A C 1
ATOM 502 O O . LEU A 1 79 ? 70.983 -30.038 57.965 1.00 25.33 79 LEU A O 1
ATOM 506 N N . GLY A 1 80 ? 69.946 -28.336 58.964 1.00 24.42 80 GLY A N 1
ATOM 507 C CA . GLY A 1 80 ? 70.373 -27.346 57.956 1.00 24.42 80 GLY A CA 1
ATOM 508 C C . GLY A 1 80 ? 69.419 -26.168 57.737 1.00 24.42 80 GLY A C 1
ATOM 509 O O . GLY A 1 80 ? 68.367 -26.317 57.134 1.00 24.42 80 GLY A O 1
ATOM 510 N N . GLU A 1 81 ? 69.824 -24.996 58.216 1.00 27.14 81 GLU A N 1
ATOM 511 C CA . GLU A 1 81 ? 69.198 -23.669 58.091 1.00 27.14 81 GLU A CA 1
ATOM 512 C C . GLU A 1 81 ? 68.855 -23.295 56.622 1.00 27.14 81 GLU A C 1
ATOM 514 O O . GLU A 1 81 ? 69.568 -23.662 55.693 1.00 27.14 81 GLU A O 1
ATOM 519 N N . SER A 1 82 ? 67.816 -22.514 56.304 1.00 24.94 82 SER A N 1
ATOM 520 C CA . SER A 1 82 ? 67.619 -21.125 56.759 1.00 24.94 82 SER A CA 1
ATOM 521 C C . SER A 1 82 ? 66.275 -20.535 56.265 1.00 24.94 82 SER A C 1
ATOM 523 O O . SER A 1 82 ? 65.695 -21.015 55.294 1.00 24.94 82 SER A O 1
ATOM 525 N N . ALA A 1 83 ? 65.789 -19.471 56.921 1.00 33.16 83 ALA A N 1
ATOM 526 C CA . ALA A 1 83 ? 64.636 -18.649 56.500 1.00 33.16 83 ALA A CA 1
ATOM 527 C C . ALA A 1 83 ? 65.107 -17.237 56.068 1.00 33.16 83 ALA A C 1
ATOM 529 O O . ALA A 1 83 ? 66.279 -16.916 56.288 1.00 33.16 83 ALA A O 1
ATOM 530 N N . PRO A 1 84 ? 64.252 -16.372 55.471 1.00 30.86 84 PRO A N 1
ATOM 531 C CA . PRO A 1 84 ? 63.438 -15.462 56.301 1.00 30.86 84 PRO A CA 1
ATOM 532 C C . PRO A 1 84 ? 62.026 -15.189 55.673 1.00 30.86 84 PRO A C 1
ATOM 534 O O . PRO A 1 84 ? 61.474 -16.131 55.108 1.00 30.86 84 PRO A O 1
ATOM 537 N N . PRO A 1 85 ? 61.310 -14.052 55.873 1.00 32.19 85 PRO A N 1
ATOM 538 C CA . PRO A 1 85 ? 60.095 -14.092 56.692 1.00 32.19 85 PRO A CA 1
ATOM 539 C C . PRO A 1 85 ? 58.807 -13.583 56.004 1.00 32.19 85 PRO A C 1
ATOM 541 O O . PRO A 1 85 ? 58.821 -13.009 54.915 1.00 32.19 85 PRO A O 1
ATOM 544 N N . SER A 1 86 ? 57.675 -13.737 56.696 1.00 35.25 86 SER A N 1
ATOM 545 C CA . SER A 1 86 ? 56.383 -13.145 56.324 1.00 35.25 86 SER A CA 1
ATOM 546 C C . SER A 1 86 ? 56.400 -11.607 56.389 1.00 35.25 86 SER A C 1
ATOM 548 O O . SER A 1 86 ? 56.828 -11.066 57.410 1.00 35.25 86 SER A O 1
ATOM 550 N N . PRO A 1 87 ? 55.858 -10.891 55.387 1.00 28.61 87 PRO A N 1
ATOM 551 C CA . PRO A 1 87 ? 55.466 -9.492 55.521 1.00 28.61 87 PRO A CA 1
ATOM 552 C C . PRO A 1 87 ? 54.003 -9.359 55.982 1.00 28.61 87 PRO A C 1
ATOM 554 O O . PRO A 1 87 ? 53.126 -10.118 55.568 1.00 28.61 87 PRO A O 1
ATOM 557 N N . GLU A 1 88 ? 53.733 -8.362 56.820 1.00 26.14 88 GLU A N 1
ATOM 558 C CA . GLU A 1 88 ? 52.383 -8.000 57.264 1.00 26.14 88 GLU A CA 1
ATOM 559 C C . GLU A 1 88 ? 51.605 -7.283 56.145 1.00 26.14 88 GLU A C 1
ATOM 561 O O . GLU A 1 88 ? 52.166 -6.479 55.397 1.00 26.14 88 GLU A O 1
ATOM 566 N N . LEU A 1 89 ? 50.289 -7.509 56.054 1.00 30.69 89 LEU A N 1
ATOM 567 C CA . LEU A 1 89 ? 49.412 -6.659 55.242 1.00 30.69 89 LEU A CA 1
ATOM 568 C C . LEU A 1 89 ? 49.048 -5.402 56.042 1.00 30.69 89 LEU A C 1
ATOM 570 O O . LEU A 1 89 ? 48.243 -5.454 56.969 1.00 30.69 89 LEU A O 1
ATOM 574 N N . GLY A 1 90 ? 49.684 -4.286 55.677 1.00 26.39 90 GLY A N 1
ATOM 575 C CA . GLY A 1 90 ? 49.517 -2.981 56.317 1.00 26.39 90 GLY A CA 1
ATOM 576 C C . GLY A 1 90 ? 48.122 -2.344 56.161 1.00 26.39 90 GLY A C 1
ATOM 577 O O . GLY A 1 90 ? 47.241 -2.889 55.492 1.00 26.39 90 GLY A O 1
ATOM 578 N N . PRO A 1 91 ? 47.901 -1.175 56.793 1.00 26.06 91 PRO A N 1
ATOM 579 C CA . PRO A 1 91 ? 46.576 -0.580 56.955 1.00 26.06 91 PRO A CA 1
ATOM 580 C C . PRO A 1 91 ? 45.942 -0.066 55.652 1.00 26.06 91 PRO A C 1
ATOM 582 O O . PRO A 1 91 ? 46.615 0.293 54.687 1.00 26.06 91 PRO A O 1
ATOM 585 N N . VAL A 1 92 ? 44.608 0.010 55.670 1.00 29.56 92 VAL A N 1
ATOM 586 C CA . VAL A 1 92 ? 43.755 0.407 54.539 1.00 29.56 92 VAL A CA 1
ATOM 587 C C . VAL A 1 92 ? 44.062 1.839 54.061 1.00 29.56 92 VAL A C 1
ATOM 589 O O . VAL A 1 92 ? 43.953 2.772 54.860 1.00 29.56 92 VAL A O 1
ATOM 592 N N . PRO A 1 93 ? 44.353 2.062 52.763 1.00 25.17 93 PRO A N 1
ATOM 593 C CA . PRO A 1 93 ? 44.497 3.404 52.207 1.00 25.17 93 PRO A CA 1
ATOM 594 C C . PRO A 1 93 ? 43.125 4.042 51.936 1.00 25.17 93 PRO A C 1
ATOM 596 O O . PRO A 1 93 ? 42.372 3.598 51.069 1.00 25.17 93 PRO A O 1
ATOM 599 N N . SER A 1 94 ? 42.799 5.122 52.647 1.00 33.44 94 SER A N 1
ATOM 600 C CA . SER A 1 94 ? 41.602 5.929 52.394 1.00 33.44 94 SER A CA 1
ATOM 601 C C . SER A 1 94 ? 41.869 7.013 51.340 1.00 33.44 94 SER A C 1
ATOM 603 O O . SER A 1 94 ? 42.538 8.010 51.603 1.00 33.44 94 SER A O 1
ATOM 605 N N . ALA A 1 95 ? 41.311 6.857 50.135 1.00 26.56 95 ALA A N 1
ATOM 606 C CA . ALA A 1 95 ? 41.351 7.899 49.106 1.00 26.56 95 ALA A CA 1
ATOM 607 C C . ALA A 1 95 ? 40.085 7.906 48.232 1.00 26.56 95 ALA A C 1
ATOM 609 O O . ALA A 1 95 ? 39.764 6.933 47.553 1.00 26.56 95 ALA A O 1
ATOM 610 N N . ASN A 1 96 ? 39.383 9.042 48.210 1.00 29.12 96 ASN A N 1
ATOM 611 C CA . ASN A 1 96 ? 38.285 9.297 47.276 1.00 29.12 96 ASN A CA 1
ATOM 612 C C . ASN A 1 96 ? 38.802 9.446 45.837 1.00 29.12 96 ASN A C 1
ATOM 614 O O . ASN A 1 96 ? 39.684 10.278 45.613 1.00 29.12 96 ASN A O 1
ATOM 618 N N . ARG A 1 97 ? 38.147 8.782 44.868 1.00 25.88 97 ARG A N 1
ATOM 619 C CA . ARG A 1 97 ? 37.707 9.374 43.578 1.00 25.88 97 ARG A CA 1
ATOM 620 C C . ARG A 1 97 ? 36.961 8.373 42.687 1.00 25.88 97 ARG A C 1
ATOM 622 O O . ARG A 1 97 ? 37.562 7.468 42.126 1.00 25.88 97 ARG A O 1
ATOM 629 N N . SER A 1 98 ? 35.662 8.620 42.505 1.00 31.89 98 SER A N 1
ATOM 630 C CA . SER A 1 98 ? 34.956 8.581 41.208 1.00 31.89 98 SER A CA 1
ATOM 631 C C . SER A 1 98 ? 35.475 7.614 40.122 1.00 31.89 98 SER A C 1
ATOM 633 O O . SER A 1 98 ? 35.822 8.047 39.019 1.00 31.89 98 SER A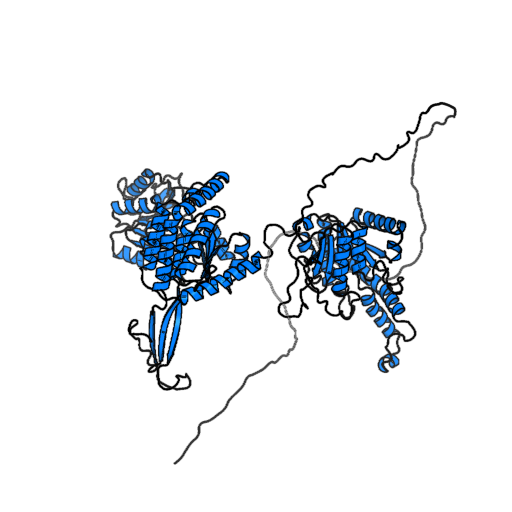 O 1
ATOM 635 N N . GLY A 1 99 ? 35.486 6.308 40.393 1.00 24.14 99 GLY A N 1
ATOM 636 C CA . GLY A 1 99 ? 35.600 5.298 39.340 1.00 24.14 99 GLY A CA 1
ATOM 637 C C . GLY A 1 99 ? 34.268 5.185 38.601 1.00 24.14 99 GLY A C 1
ATOM 638 O O . GLY A 1 99 ? 33.286 4.739 39.191 1.00 24.14 99 GLY A O 1
ATOM 639 N N . LYS A 1 100 ? 34.207 5.602 37.329 1.00 27.22 100 LYS A N 1
ATOM 640 C CA . LYS A 1 100 ? 33.011 5.388 36.501 1.00 27.22 100 LYS A CA 1
ATOM 641 C C . LYS A 1 100 ? 32.812 3.886 36.291 1.00 27.22 100 LYS A C 1
ATOM 643 O O . LYS A 1 100 ? 33.666 3.237 35.691 1.00 27.22 100 LYS A O 1
ATOM 648 N N . SER A 1 101 ? 31.678 3.351 36.736 1.00 28.09 101 SER A N 1
ATOM 649 C CA . SER A 1 101 ? 31.167 2.082 36.218 1.00 28.09 101 SER A CA 1
ATOM 650 C C . SER A 1 101 ? 30.990 2.189 34.699 1.00 28.09 101 SER A C 1
ATOM 652 O O . SER A 1 101 ? 30.625 3.256 34.198 1.00 28.09 101 SER A O 1
ATOM 654 N N . GLY A 1 102 ? 31.239 1.099 33.969 1.00 25.69 102 GLY A N 1
ATOM 655 C CA . GLY A 1 102 ? 30.956 1.045 32.531 1.00 25.69 102 GLY A CA 1
ATOM 656 C C . GLY A 1 102 ? 29.474 1.315 32.226 1.00 25.69 102 GLY A C 1
ATOM 657 O O . GLY A 1 102 ? 28.641 1.186 33.129 1.00 25.69 102 GLY A O 1
ATOM 658 N N . PRO A 1 103 ? 29.133 1.700 30.982 1.00 25.88 103 PRO A N 1
ATOM 659 C CA . PRO A 1 103 ? 27.752 1.966 30.602 1.00 25.88 103 PRO A CA 1
ATOM 660 C C . PRO A 1 103 ? 26.906 0.707 30.804 1.00 25.88 103 PRO A C 1
ATOM 662 O O . PRO A 1 103 ? 27.156 -0.334 30.196 1.00 25.88 103 PRO A O 1
ATOM 665 N N . VAL A 1 104 ? 25.903 0.802 31.674 1.00 35.03 104 VAL A N 1
ATOM 666 C CA . VAL A 1 104 ? 24.858 -0.215 31.768 1.00 35.03 104 VAL A CA 1
ATOM 667 C C . VAL A 1 104 ? 23.869 0.095 30.652 1.00 35.03 104 VAL A C 1
ATOM 669 O O . VAL A 1 104 ? 23.264 1.162 30.637 1.00 35.03 104 VAL A O 1
ATOM 672 N N . HIS A 1 105 ? 23.756 -0.807 29.679 1.00 33.94 105 HIS A N 1
ATOM 673 C CA . HIS A 1 105 ? 22.791 -0.665 28.593 1.00 33.94 105 HIS A CA 1
ATOM 674 C C . HIS A 1 105 ? 21.385 -0.961 29.138 1.00 33.94 105 HIS A C 1
ATOM 676 O O . HIS A 1 105 ? 21.154 -2.033 29.700 1.00 33.94 105 HIS A O 1
ATOM 682 N N . HIS A 1 106 ? 20.472 0.002 29.006 1.00 53.66 106 HIS A N 1
ATOM 683 C CA . HIS A 1 106 ? 19.160 0.017 29.660 1.00 53.66 106 HIS A CA 1
ATOM 684 C C . HIS A 1 106 ? 18.012 -0.084 28.645 1.00 53.66 106 HIS A C 1
ATOM 686 O O . HIS A 1 106 ? 17.208 0.826 28.523 1.00 53.66 106 HIS A O 1
ATOM 692 N N . SER A 1 107 ? 17.929 -1.213 27.937 1.00 61.16 107 SER A N 1
ATOM 693 C CA . SER A 1 107 ? 16.831 -1.515 27.007 1.00 61.16 107 SER A CA 1
ATOM 694 C C . SER A 1 107 ? 16.401 -2.977 27.111 1.00 61.16 107 SER A C 1
ATOM 696 O O . SER A 1 107 ? 17.109 -3.806 27.696 1.00 61.16 107 SER A O 1
ATOM 698 N N . ARG A 1 108 ? 15.261 -3.343 26.510 1.00 69.19 108 ARG A N 1
ATOM 699 C CA . ARG A 1 108 ? 14.771 -4.740 26.496 1.00 69.19 108 ARG A CA 1
ATOM 700 C C . ARG A 1 108 ? 15.747 -5.713 25.801 1.00 69.19 108 ARG A C 1
ATOM 702 O O . ARG A 1 108 ? 15.786 -6.891 26.150 1.00 69.19 108 ARG A O 1
ATOM 709 N N . ALA A 1 109 ? 16.634 -5.229 24.924 1.00 64.12 109 ALA A N 1
ATOM 710 C CA . ALA A 1 109 ? 17.716 -6.031 24.337 1.00 64.12 109 ALA A CA 1
ATOM 711 C C . ALA A 1 109 ? 18.758 -6.510 25.374 1.00 64.12 109 ALA A C 1
ATOM 713 O O . ALA A 1 109 ? 19.394 -7.550 25.186 1.00 64.12 109 ALA A O 1
ATOM 714 N N . ALA A 1 110 ? 18.903 -5.820 26.515 1.00 67.94 110 ALA A N 1
ATOM 715 C CA . ALA A 1 110 ? 19.789 -6.255 27.597 1.00 67.94 110 ALA A CA 1
ATOM 716 C C . ALA A 1 110 ? 19.370 -7.611 28.201 1.00 67.94 110 ALA A C 1
ATOM 718 O O . ALA A 1 110 ? 20.221 -8.331 28.732 1.00 67.94 110 ALA A O 1
ATOM 719 N N . LEU A 1 111 ? 18.101 -8.016 28.057 1.00 79.12 111 LEU A N 1
ATOM 720 C CA . LEU A 1 111 ? 17.596 -9.325 28.487 1.00 79.12 111 LEU A CA 1
ATOM 721 C C . LEU A 1 111 ? 18.320 -10.494 27.787 1.00 79.12 111 LEU A C 1
ATOM 723 O O . LEU A 1 111 ? 18.574 -11.525 28.419 1.00 79.12 111 LEU A O 1
ATOM 727 N N . MET A 1 112 ? 18.772 -10.307 26.539 1.00 81.00 112 MET A N 1
ATOM 728 C CA . MET A 1 112 ? 19.577 -11.298 25.809 1.00 81.00 112 MET A CA 1
ATOM 729 C C . MET A 1 112 ? 20.906 -11.595 26.518 1.00 81.00 112 MET A C 1
ATOM 731 O O . MET A 1 112 ? 21.360 -12.743 26.531 1.00 81.00 112 MET A O 1
ATOM 735 N N . SER A 1 113 ? 21.497 -10.592 27.178 1.00 79.25 113 SER A N 1
ATOM 736 C CA . SER A 1 113 ? 22.771 -10.709 27.906 1.00 79.25 113 SER A CA 1
ATOM 737 C C . SER A 1 113 ? 22.668 -11.435 29.255 1.00 79.25 113 SER A C 1
ATOM 739 O O . SER A 1 113 ? 23.692 -11.730 29.873 1.00 79.25 113 SER A O 1
ATOM 741 N N . ALA A 1 114 ? 21.456 -11.761 29.727 1.00 85.31 114 ALA A N 1
ATOM 742 C CA . ALA A 1 114 ? 21.264 -12.448 31.000 1.00 85.31 114 ALA A CA 1
ATOM 743 C C . ALA A 1 114 ? 21.909 -13.848 30.981 1.00 85.31 114 ALA A C 1
ATOM 745 O O . ALA A 1 114 ? 21.442 -14.758 30.291 1.00 85.31 114 ALA A O 1
ATO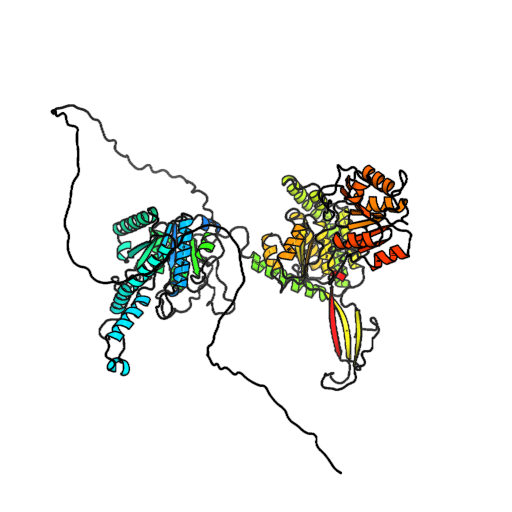M 746 N N . THR A 1 115 ? 22.988 -14.013 31.751 1.00 89.38 115 THR A N 1
ATOM 747 C CA . THR A 1 115 ? 23.753 -15.268 31.866 1.00 89.38 115 THR A CA 1
ATOM 748 C C . THR A 1 115 ? 23.131 -16.259 32.844 1.00 89.38 115 THR A C 1
ATOM 750 O O . THR A 1 115 ? 23.184 -17.461 32.603 1.00 89.38 115 THR A O 1
ATOM 753 N N . ARG A 1 116 ? 22.523 -15.758 33.927 1.00 94.00 116 ARG A N 1
ATOM 754 C CA . ARG A 1 116 ? 21.862 -16.544 34.977 1.00 94.00 116 ARG A CA 1
ATOM 755 C C . ARG A 1 116 ? 20.417 -16.097 35.148 1.00 94.00 116 ARG A C 1
ATOM 757 O O . ARG A 1 116 ? 20.171 -14.924 35.440 1.00 94.00 116 ARG A O 1
ATOM 764 N N . ILE A 1 117 ? 19.489 -17.033 34.985 1.00 95.69 117 ILE A N 1
ATOM 765 C CA . ILE A 1 117 ? 18.045 -16.795 34.922 1.00 95.69 117 ILE A CA 1
ATOM 766 C C . ILE A 1 117 ? 17.343 -17.675 35.959 1.00 95.69 117 ILE A C 1
ATOM 768 O O . ILE A 1 117 ? 17.564 -18.886 36.013 1.00 95.69 117 ILE A O 1
ATOM 772 N N . VAL A 1 118 ? 16.475 -17.071 36.772 1.00 96.75 118 VAL A N 1
ATOM 773 C CA . VAL A 1 118 ? 15.532 -17.806 37.626 1.00 96.75 118 VAL A CA 1
ATOM 774 C C . VAL A 1 118 ? 14.170 -17.824 36.942 1.00 96.75 118 VAL A C 1
ATOM 776 O O . VAL A 1 118 ? 13.623 -16.770 36.630 1.00 96.75 118 VAL A O 1
ATOM 779 N N . VAL A 1 119 ? 13.605 -19.008 36.728 1.00 96.50 119 VAL A N 1
ATOM 780 C CA . VAL A 1 119 ? 12.245 -19.194 36.204 1.00 96.50 119 VAL A CA 1
ATOM 781 C C . VAL A 1 119 ? 11.359 -19.684 37.339 1.00 96.50 119 VAL A C 1
ATOM 783 O O . VAL A 1 119 ? 11.710 -20.630 38.039 1.00 96.50 119 VAL A O 1
ATOM 786 N N . LYS A 1 120 ? 10.197 -19.064 37.532 1.00 94.94 120 LYS A N 1
ATOM 787 C CA . LYS A 1 120 ? 9.251 -19.400 38.597 1.00 94.94 120 LYS A CA 1
ATOM 788 C C . LYS A 1 120 ? 7.937 -19.910 38.010 1.00 94.94 120 LYS A C 1
ATOM 790 O O . LYS A 1 120 ? 7.163 -19.140 37.451 1.00 94.94 120 LYS A O 1
ATOM 795 N N . ALA A 1 121 ? 7.659 -21.201 38.191 1.00 92.50 121 ALA A N 1
ATOM 796 C CA . ALA A 1 121 ? 6.386 -21.820 37.831 1.00 92.50 121 ALA A CA 1
ATOM 797 C C . ALA A 1 121 ? 5.369 -21.703 38.985 1.00 92.50 121 ALA A C 1
ATOM 799 O O . ALA A 1 121 ? 5.577 -22.234 40.083 1.00 92.50 121 ALA A O 1
ATOM 800 N N . GLY A 1 122 ? 4.262 -20.990 38.755 1.00 87.00 122 GLY A N 1
ATOM 801 C CA . GLY A 1 122 ? 3.149 -20.878 39.704 1.00 87.00 122 GLY A CA 1
ATOM 802 C C . GLY A 1 122 ? 2.302 -22.156 39.814 1.00 87.00 122 GLY A C 1
ATOM 803 O O . GLY A 1 122 ? 2.316 -23.010 38.928 1.00 87.00 122 GLY A O 1
ATOM 804 N N . THR A 1 123 ? 1.509 -22.284 40.886 1.00 85.75 123 THR A N 1
ATOM 805 C CA . THR A 1 123 ? 0.637 -23.460 41.117 1.00 85.75 123 THR A CA 1
ATOM 806 C C . THR A 1 123 ? -0.358 -23.705 39.975 1.00 85.75 123 THR A C 1
ATOM 808 O O . THR A 1 123 ? -0.626 -24.860 39.657 1.00 85.75 123 THR A O 1
ATOM 811 N N . SER A 1 124 ? -0.864 -22.650 39.328 1.00 85.12 124 SER A N 1
ATOM 812 C CA . SER A 1 124 ? -1.762 -22.721 38.165 1.00 85.12 124 SER A CA 1
ATOM 813 C C . SER A 1 124 ? -1.060 -23.082 36.848 1.00 85.12 124 SER A C 1
ATOM 815 O O . SER A 1 124 ? -1.716 -23.517 35.900 1.00 85.12 124 SER A O 1
ATOM 817 N N . ILE A 1 125 ? 0.270 -22.967 36.783 1.00 88.56 125 ILE A N 1
ATOM 818 C CA . ILE A 1 125 ? 1.073 -23.496 35.673 1.00 88.56 125 ILE A CA 1
ATOM 819 C C . ILE A 1 125 ? 1.295 -24.994 35.888 1.00 88.56 125 ILE A C 1
ATOM 821 O O . ILE A 1 125 ? 0.999 -25.798 35.009 1.00 88.56 125 ILE A O 1
ATOM 825 N N . VAL A 1 126 ? 1.735 -25.375 37.091 1.00 89.31 126 VAL A N 1
ATOM 826 C CA . VAL A 1 126 ? 2.040 -26.771 37.442 1.00 89.31 126 VAL A CA 1
ATOM 827 C C . VAL A 1 126 ? 0.786 -27.648 37.517 1.00 89.31 126 VAL A C 1
ATOM 829 O O . VAL A 1 126 ? 0.841 -28.816 37.149 1.00 89.31 126 VAL A O 1
ATOM 832 N N . SER A 1 127 ? -0.353 -27.125 37.974 1.00 87.25 127 SER A N 1
ATOM 833 C CA . SER A 1 127 ? -1.553 -27.929 38.246 1.00 87.25 127 SER A CA 1
ATOM 834 C C . SER A 1 127 ? -2.860 -27.224 37.885 1.00 87.25 127 SER A C 1
ATOM 836 O O . SER A 1 127 ? -2.944 -25.997 37.863 1.00 87.25 127 SER A O 1
ATOM 838 N N . ASN A 1 128 ? -3.901 -28.008 37.597 1.00 84.25 128 ASN A N 1
ATOM 839 C CA . ASN A 1 128 ? -5.246 -27.486 37.350 1.00 84.25 128 ASN A CA 1
ATOM 840 C C . ASN A 1 128 ? -6.008 -27.216 38.661 1.00 84.25 128 ASN A C 1
ATOM 842 O O . ASN A 1 128 ? -5.577 -27.602 39.746 1.00 84.25 128 ASN A O 1
ATOM 846 N N . SER A 1 129 ? -7.194 -26.606 38.570 1.00 73.75 129 SER A N 1
ATOM 847 C CA . SER A 1 129 ? -8.062 -26.308 39.726 1.00 73.75 129 SER A CA 1
ATOM 848 C C . SER A 1 129 ? -8.513 -27.541 40.527 1.00 73.75 129 SER A C 1
ATOM 850 O O . SER A 1 129 ? -8.981 -27.404 41.654 1.00 73.75 129 SER A O 1
ATOM 852 N N . ARG A 1 130 ? -8.354 -28.754 39.976 1.00 72.44 130 ARG A N 1
ATOM 853 C CA . ARG A 1 130 ? -8.604 -30.030 40.665 1.00 72.44 130 ARG A CA 1
ATOM 854 C C . ARG A 1 130 ? -7.336 -30.629 41.294 1.00 72.44 130 ARG A C 1
ATOM 856 O O . ARG A 1 130 ? -7.441 -31.674 41.925 1.00 72.44 130 ARG A O 1
ATOM 863 N N . GLY A 1 131 ? -6.168 -30.002 41.153 1.00 73.44 131 GLY A N 1
ATOM 864 C CA . GLY A 1 131 ? -4.892 -30.454 41.719 1.00 73.44 131 GLY A CA 1
ATOM 865 C C . GLY A 1 131 ? -4.130 -31.491 40.885 1.00 73.44 131 GLY A C 1
ATOM 866 O O . GLY A 1 131 ? -3.125 -32.008 41.358 1.00 73.44 131 GLY A O 1
ATOM 867 N N . TYR A 1 132 ? -4.556 -31.805 39.658 1.00 83.31 132 TYR A N 1
ATOM 868 C CA . TYR A 1 132 ? -3.781 -32.694 38.778 1.00 83.31 132 TYR A CA 1
ATOM 869 C C . TYR A 1 132 ? -2.648 -31.922 38.082 1.00 83.31 132 TYR A C 1
ATOM 871 O O . TYR A 1 132 ? -2.897 -30.789 37.657 1.00 83.31 132 TYR A O 1
ATOM 879 N N . PRO A 1 133 ? -1.448 -32.515 37.907 1.00 88.06 133 PRO A N 1
ATOM 880 C CA . PRO A 1 133 ? -0.372 -31.923 37.114 1.00 88.06 133 PRO A CA 1
ATOM 881 C C . PRO A 1 133 ? -0.792 -31.615 35.668 1.00 88.06 133 PRO A C 1
ATOM 883 O O . PRO A 1 133 ? -1.400 -32.446 34.992 1.00 88.06 133 PRO A O 1
ATOM 886 N N . CYS A 1 134 ? -0.440 -30.430 35.176 1.00 90.38 134 CYS A N 1
ATOM 887 C CA . CYS A 1 134 ? -0.720 -29.978 33.813 1.00 90.38 134 CYS A CA 1
ATOM 888 C C . CYS A 1 134 ? 0.452 -30.317 32.884 1.00 90.38 134 CYS A C 1
ATOM 890 O O . CYS A 1 134 ? 1.297 -29.462 32.626 1.00 90.38 134 CYS A O 1
ATOM 892 N N . LEU A 1 135 ? 0.499 -31.554 32.375 1.00 90.06 135 LEU A N 1
ATOM 893 C CA . LEU A 1 135 ? 1.643 -32.079 31.614 1.00 90.06 135 LEU A CA 1
ATOM 894 C C . LEU A 1 135 ? 2.124 -31.152 30.482 1.00 90.06 135 LEU A C 1
ATOM 896 O O . LEU A 1 135 ? 3.320 -30.915 30.380 1.00 90.06 135 LEU A O 1
ATOM 900 N N . SER A 1 136 ? 1.215 -30.574 29.691 1.00 89.19 136 SER A N 1
ATOM 901 C CA . SER A 1 136 ? 1.567 -29.654 28.596 1.00 89.19 136 SER A CA 1
ATOM 902 C C . SER A 1 136 ? 2.190 -28.336 29.072 1.00 89.19 136 SER A C 1
ATOM 904 O O . SER A 1 136 ? 3.136 -27.853 28.461 1.00 89.19 136 SER A O 1
ATOM 906 N N . ARG A 1 137 ? 1.706 -27.769 30.186 1.00 92.31 137 ARG A N 1
ATOM 907 C CA . ARG A 1 137 ? 2.248 -26.529 30.774 1.00 92.31 137 ARG A CA 1
ATOM 908 C C . ARG A 1 137 ? 3.613 -26.766 31.414 1.00 92.31 137 ARG A C 1
ATOM 910 O O . ARG A 1 137 ? 4.510 -25.944 31.272 1.00 92.31 137 ARG A O 1
ATOM 917 N N . ILE A 1 138 ? 3.773 -27.896 32.107 1.00 93.12 138 ILE A N 1
ATOM 918 C CA . ILE A 1 138 ? 5.060 -28.292 32.691 1.00 93.12 138 ILE A CA 1
ATOM 919 C C . ILE A 1 138 ? 6.062 -28.584 31.567 1.00 93.12 138 ILE A C 1
ATOM 921 O O . ILE A 1 138 ? 7.157 -28.035 31.604 1.00 93.12 138 ILE A O 1
ATOM 925 N N . GLY A 1 139 ? 5.672 -29.371 30.558 1.00 93.19 139 GLY A N 1
ATOM 926 C CA . GLY A 1 139 ? 6.486 -29.694 29.383 1.00 93.19 139 GLY A CA 1
ATOM 927 C C . GLY A 1 139 ? 7.001 -28.445 28.674 1.00 93.19 139 GLY A C 1
ATOM 928 O O . GLY A 1 139 ? 8.208 -28.277 28.570 1.00 93.19 139 GLY A O 1
ATOM 929 N N . ALA A 1 140 ? 6.119 -27.500 28.336 1.00 93.06 140 ALA A N 1
ATOM 930 C CA . ALA A 1 140 ? 6.528 -26.250 27.700 1.00 93.06 140 ALA A CA 1
ATOM 931 C C . ALA A 1 140 ? 7.524 -25.430 28.550 1.00 93.06 140 ALA A C 1
ATOM 933 O O . ALA A 1 140 ? 8.448 -24.828 28.011 1.00 93.06 140 ALA A O 1
ATOM 934 N N . VAL A 1 141 ? 7.388 -25.398 29.883 1.00 94.62 141 VAL A N 1
ATOM 935 C CA . VAL A 1 141 ? 8.376 -24.730 30.760 1.00 94.62 141 VAL A CA 1
ATOM 936 C C . VAL A 1 141 ? 9.697 -25.506 30.820 1.00 94.62 141 VAL A C 1
ATOM 938 O O . VAL A 1 141 ? 10.757 -24.889 30.915 1.00 94.62 141 VAL A O 1
ATOM 941 N N . VAL A 1 142 ? 9.660 -26.837 30.746 1.00 95.75 142 VAL A N 1
ATOM 942 C CA . VAL A 1 142 ? 10.850 -27.703 30.704 1.00 95.75 142 VAL A CA 1
ATOM 943 C C . VAL A 1 142 ? 11.617 -27.530 29.391 1.00 95.75 142 VAL A C 1
ATOM 945 O O . VAL A 1 142 ? 12.827 -27.310 29.429 1.00 95.75 142 VAL A O 1
ATOM 948 N N . GLU A 1 143 ? 10.924 -27.556 28.253 1.00 95.44 143 GLU A N 1
ATOM 949 C CA . GLU A 1 143 ? 11.491 -27.381 26.909 1.00 95.44 143 GLU A CA 1
ATOM 950 C C . GLU A 1 143 ? 12.201 -26.027 26.781 1.00 95.44 143 GLU A C 1
ATOM 952 O O . GLU A 1 143 ? 13.381 -25.983 26.434 1.00 95.44 143 GLU A O 1
ATOM 957 N N . GLN A 1 144 ? 11.545 -24.936 27.189 1.00 95.38 144 GLN A N 1
ATOM 958 C CA . GLN A 1 144 ? 12.140 -23.595 27.193 1.00 95.38 144 GLN A CA 1
ATOM 959 C C . GLN A 1 144 ? 13.331 -23.477 28.170 1.00 95.38 144 GLN A C 1
ATOM 961 O O . GLN A 1 144 ? 14.345 -22.852 27.855 1.00 95.38 144 GLN A O 1
ATOM 966 N N . CYS A 1 145 ? 13.270 -24.110 29.351 1.00 95.25 145 CYS A N 1
ATOM 967 C CA . CYS A 1 145 ? 14.423 -24.185 30.261 1.00 95.25 145 CYS A CA 1
ATOM 968 C C . CYS A 1 145 ? 15.599 -24.967 29.639 1.00 95.25 145 CYS A C 1
ATOM 970 O O . CYS A 1 145 ? 16.761 -24.601 29.835 1.00 95.25 145 CYS A O 1
ATOM 972 N N . ALA A 1 146 ? 15.320 -26.026 28.874 1.00 94.44 146 ALA A N 1
ATOM 973 C CA . ALA A 1 146 ? 16.333 -26.790 28.152 1.00 94.44 146 ALA A CA 1
ATOM 974 C C . ALA A 1 146 ? 16.907 -26.013 26.953 1.00 94.44 146 ALA A C 1
ATOM 976 O O . ALA A 1 146 ? 18.111 -26.091 26.707 1.00 94.44 146 ALA A O 1
ATOM 977 N N . TRP A 1 147 ? 16.092 -25.217 26.253 1.00 94.94 147 TRP A N 1
ATOM 978 C CA . TRP A 1 147 ? 16.530 -24.279 25.215 1.00 94.94 147 TRP A CA 1
ATOM 979 C C . TRP A 1 147 ? 17.503 -23.236 25.778 1.00 94.94 147 TRP A C 1
ATOM 981 O O . TRP A 1 147 ? 18.617 -23.104 25.270 1.00 94.94 147 TRP A O 1
ATOM 991 N N . LEU A 1 148 ? 17.170 -22.596 26.907 1.00 93.38 148 LEU A N 1
ATOM 992 C CA . LEU A 1 148 ? 18.081 -21.671 27.598 1.00 93.38 148 LEU A CA 1
ATOM 993 C C . LEU A 1 148 ? 19.420 -22.331 27.965 1.00 93.38 148 LEU A C 1
ATOM 995 O O . LEU A 1 148 ? 20.480 -21.741 27.742 1.00 93.38 148 LEU A O 1
ATOM 999 N N . LYS A 1 149 ? 19.396 -23.573 28.470 1.00 92.88 149 LYS A N 1
ATOM 1000 C CA . LYS A 1 149 ? 20.622 -24.343 28.737 1.00 92.88 149 LYS A CA 1
ATOM 1001 C C . LYS A 1 149 ? 21.415 -24.615 27.448 1.00 92.88 149 LYS A C 1
ATOM 1003 O O . LYS A 1 149 ? 22.638 -24.504 27.466 1.00 92.88 149 LYS A O 1
ATOM 1008 N N . LYS A 1 150 ? 20.751 -24.931 26.328 1.00 91.12 150 LYS A N 1
ATOM 1009 C CA . LYS A 1 150 ? 21.390 -25.122 25.008 1.00 91.12 150 LYS A CA 1
ATOM 1010 C C . LYS A 1 150 ? 22.022 -23.826 24.469 1.00 91.12 150 LYS A C 1
ATOM 1012 O O . LYS A 1 150 ? 23.035 -23.907 23.784 1.00 91.12 150 LYS A O 1
ATOM 1017 N N . MET A 1 151 ? 21.525 -22.648 24.862 1.00 89.81 151 MET A N 1
ATOM 1018 C CA . MET A 1 151 ? 22.193 -21.349 24.640 1.00 89.81 151 MET A CA 1
ATOM 1019 C C . MET A 1 151 ? 23.369 -21.061 25.601 1.00 89.81 151 MET A C 1
ATOM 1021 O O . MET A 1 151 ? 23.939 -19.972 25.557 1.00 89.81 151 MET A O 1
ATOM 1025 N N . GLY A 1 152 ? 23.719 -21.980 26.508 1.00 91.00 152 GLY A N 1
ATOM 1026 C CA . GLY A 1 152 ? 24.783 -21.784 27.499 1.00 91.00 152 GLY A CA 1
ATOM 1027 C C . GLY A 1 152 ? 24.402 -20.905 28.699 1.00 91.00 152 GLY A C 1
ATOM 1028 O O . GLY A 1 152 ? 25.292 -20.438 29.410 1.00 91.00 152 GLY A O 1
ATOM 1029 N N . LYS A 1 153 ? 23.106 -20.663 28.943 1.00 93.06 153 LYS A N 1
ATOM 1030 C CA . LYS A 1 153 ? 22.621 -19.883 30.096 1.00 93.06 153 LYS A CA 1
ATOM 1031 C C . LYS A 1 153 ? 22.436 -20.782 31.325 1.00 93.06 153 LYS A C 1
ATOM 1033 O O . LYS A 1 153 ? 21.962 -21.913 31.225 1.00 93.06 153 LYS A O 1
ATOM 1038 N N . GLU A 1 154 ? 22.772 -20.265 32.504 1.00 95.31 154 GLU A N 1
ATOM 1039 C CA . GLU A 1 154 ? 22.509 -20.919 33.789 1.00 95.31 154 GLU A CA 1
ATOM 1040 C C . GLU A 1 154 ? 21.034 -20.737 34.177 1.00 95.31 154 GLU A C 1
ATOM 1042 O O . GLU A 1 154 ? 20.579 -19.610 34.385 1.00 95.31 154 GLU A O 1
ATOM 1047 N N . VAL A 1 155 ? 20.289 -21.837 34.314 1.00 96.56 155 VAL A N 1
ATOM 1048 C CA . VAL A 1 155 ? 18.849 -21.822 34.623 1.00 96.56 155 VAL A CA 1
ATOM 1049 C C . VAL A 1 155 ? 18.589 -22.423 36.000 1.00 96.56 155 VAL A C 1
ATOM 1051 O O . VAL A 1 155 ? 19.041 -23.528 36.291 1.00 96.56 155 VAL A O 1
ATOM 1054 N N . ILE A 1 156 ? 17.822 -21.717 36.831 1.00 97.38 156 ILE A N 1
ATOM 1055 C CA . ILE A 1 156 ? 17.308 -22.206 38.117 1.00 97.38 156 ILE A CA 1
ATOM 1056 C C . ILE A 1 156 ? 15.781 -22.203 38.040 1.00 97.38 156 ILE A C 1
ATOM 1058 O O . ILE A 1 156 ? 15.186 -21.162 37.759 1.00 97.38 156 ILE A O 1
ATOM 1062 N N . LEU A 1 157 ? 15.136 -23.336 38.316 1.00 96.62 157 LEU A N 1
ATOM 1063 C CA . LEU A 1 157 ? 13.676 -23.439 38.322 1.00 96.62 157 LEU A CA 1
ATOM 1064 C C . LEU A 1 157 ? 13.151 -23.383 39.761 1.00 96.62 157 LEU A C 1
ATOM 1066 O O . LEU A 1 157 ? 13.586 -24.150 40.611 1.00 96.62 157 LEU A O 1
ATOM 1070 N N . VAL A 1 158 ? 12.181 -22.517 40.042 1.00 95.31 158 VAL A N 1
ATOM 1071 C CA . VAL A 1 158 ? 11.430 -22.509 41.306 1.00 95.31 158 VAL A CA 1
ATOM 1072 C C . VAL A 1 158 ? 10.020 -23.017 41.023 1.00 95.31 158 VAL A C 1
ATOM 1074 O O . VAL A 1 158 ? 9.289 -22.432 40.223 1.00 95.31 158 VAL A O 1
ATOM 1077 N N . SER A 1 159 ? 9.628 -24.122 41.654 1.00 92.38 159 SER A N 1
ATOM 1078 C CA . SER A 1 159 ? 8.339 -24.782 41.410 1.00 92.38 159 SER A CA 1
ATOM 1079 C C . SER A 1 159 ? 7.274 -24.395 42.453 1.00 92.38 159 SER A C 1
ATOM 1081 O O . SER A 1 159 ? 7.451 -23.448 43.222 1.00 92.38 159 SER A O 1
ATOM 1083 N N . SER A 1 160 ? 6.111 -25.050 42.409 1.00 87.94 160 SER A N 1
ATOM 1084 C CA . SER A 1 160 ? 5.004 -24.945 43.370 1.00 87.94 160 SER A CA 1
ATOM 1085 C C . SER A 1 160 ? 3.982 -26.062 43.126 1.00 87.94 160 SER A C 1
ATOM 1087 O O . SER A 1 160 ? 4.054 -26.778 42.134 1.00 87.94 160 SER A O 1
ATOM 1089 N N . GLY A 1 161 ? 2.967 -26.168 43.984 1.00 84.81 161 GLY A N 1
ATOM 1090 C CA . GLY A 1 161 ? 1.780 -26.993 43.729 1.00 84.81 161 GLY A CA 1
ATOM 1091 C C . GLY A 1 161 ? 1.842 -28.422 44.267 1.00 84.81 161 GLY A C 1
ATOM 1092 O O . GLY A 1 161 ? 0.840 -29.129 44.172 1.00 84.81 161 GLY A O 1
ATOM 1093 N N . ALA A 1 162 ? 2.943 -28.822 44.913 1.00 86.62 162 ALA A N 1
ATOM 1094 C CA . ALA A 1 162 ? 3.086 -30.119 45.583 1.00 86.62 162 ALA A CA 1
ATOM 1095 C C . ALA A 1 162 ? 1.886 -30.451 46.496 1.00 86.62 162 ALA A C 1
ATOM 1097 O O . ALA A 1 162 ? 1.290 -31.516 46.360 1.00 86.62 162 ALA A O 1
ATOM 1098 N N . VAL A 1 163 ? 1.440 -29.502 47.333 1.00 84.06 163 VAL A N 1
ATOM 1099 C CA . VAL A 1 163 ? 0.232 -29.644 48.175 1.00 84.06 163 VAL A CA 1
ATOM 1100 C C . VAL A 1 163 ? -1.015 -30.009 47.353 1.00 84.06 163 VAL A C 1
ATOM 1102 O O . VAL A 1 163 ? -1.802 -30.850 47.775 1.00 84.06 163 VAL A O 1
ATOM 1105 N N . GLY A 1 164 ? -1.207 -29.418 46.169 1.00 81.81 164 GLY A N 1
ATOM 1106 C CA . GLY A 1 164 ? -2.355 -29.704 45.299 1.00 81.81 164 GLY A CA 1
ATOM 1107 C C . GLY A 1 164 ? -2.320 -31.121 44.720 1.00 81.81 164 GLY A C 1
ATOM 1108 O O . GLY A 1 164 ? -3.318 -31.839 44.793 1.00 81.81 164 GLY A O 1
ATOM 1109 N N . VAL A 1 165 ? -1.149 -31.536 44.227 1.00 83.75 165 VAL A N 1
ATOM 1110 C CA . VAL A 1 165 ? -0.907 -32.873 43.656 1.00 83.75 165 VAL A CA 1
ATOM 1111 C C . VAL A 1 165 ? -1.068 -33.963 44.717 1.00 83.75 165 VAL A C 1
ATOM 1113 O O . VAL A 1 165 ? -1.797 -34.937 44.519 1.00 83.75 165 VAL A O 1
ATOM 1116 N N . GLY A 1 166 ? -0.451 -33.783 45.886 1.00 85.00 166 GLY A N 1
ATOM 1117 C CA . GLY A 1 166 ? -0.538 -34.754 46.972 1.00 85.00 166 GLY A CA 1
ATOM 1118 C C . GLY A 1 166 ? -1.916 -34.821 47.622 1.00 85.00 166 GLY A C 1
ATOM 1119 O O . GLY A 1 166 ? -2.316 -35.896 48.061 1.00 85.00 166 GLY A O 1
ATOM 1120 N N . ARG A 1 167 ? -2.700 -33.733 47.610 1.00 83.75 167 ARG A N 1
ATOM 1121 C CA . ARG A 1 167 ? -4.088 -33.748 48.102 1.00 83.75 167 ARG A CA 1
ATOM 1122 C C . ARG A 1 167 ? -4.983 -34.684 47.289 1.00 83.75 167 ARG A C 1
ATOM 1124 O O . ARG A 1 167 ? -5.842 -35.339 47.873 1.00 83.75 167 ARG A O 1
ATOM 1131 N N . GLN A 1 168 ? -4.767 -34.814 45.977 1.00 79.19 168 GLN A N 1
ATOM 1132 C CA . GLN A 1 168 ? -5.456 -35.835 45.175 1.00 79.19 168 GLN A CA 1
ATOM 1133 C C . GLN A 1 168 ? -5.003 -37.255 45.538 1.00 79.19 168 GLN A C 1
ATOM 1135 O O . GLN A 1 168 ? -5.840 -38.137 45.737 1.00 79.19 168 GLN A O 1
ATOM 1140 N N . LEU A 1 169 ? -3.692 -37.476 45.685 1.00 82.75 169 LEU A N 1
ATOM 1141 C CA . LEU A 1 169 ? -3.139 -38.784 46.047 1.00 82.75 169 LEU A CA 1
ATOM 1142 C C . LEU A 1 169 ? -3.625 -39.259 47.427 1.00 82.75 169 LEU A C 1
ATOM 1144 O O . LEU A 1 169 ? -4.135 -40.373 47.548 1.00 82.75 169 LEU A O 1
ATOM 1148 N N . LEU A 1 170 ? -3.535 -38.410 48.454 1.00 84.06 170 LEU A N 1
ATOM 1149 C CA . LEU A 1 170 ? -3.970 -38.745 49.811 1.00 84.06 170 LEU A CA 1
ATOM 1150 C C . LEU A 1 170 ? -5.493 -38.873 49.919 1.00 84.06 170 LEU A C 1
ATOM 1152 O O . LEU A 1 170 ? -5.962 -39.779 50.603 1.00 84.06 170 LEU A O 1
ATOM 1156 N N . ARG A 1 171 ? -6.282 -38.066 49.190 1.00 79.75 171 ARG A N 1
ATOM 1157 C CA . ARG A 1 171 ? -7.740 -38.262 49.110 1.00 79.75 171 ARG A CA 1
ATOM 1158 C C . ARG A 1 171 ? -8.099 -39.599 48.458 1.00 79.75 171 ARG A C 1
ATOM 1160 O O . ARG A 1 171 ? -8.996 -40.280 48.950 1.00 79.75 171 ARG A O 1
ATOM 1167 N N . LYS A 1 172 ? -7.398 -40.006 47.391 1.00 80.56 172 LYS A N 1
ATOM 1168 C CA . LYS A 1 172 ? -7.585 -41.327 46.765 1.00 80.56 172 LYS A CA 1
ATOM 1169 C C . LYS A 1 172 ? -7.299 -42.455 47.760 1.00 80.56 172 LYS A C 1
ATOM 1171 O O . LYS A 1 172 ? -8.117 -43.361 47.873 1.00 80.56 172 LYS A O 1
ATOM 1176 N N . GLN A 1 173 ? -6.191 -42.387 48.502 1.00 83.31 173 GLN A N 1
ATOM 1177 C CA . GLN A 1 173 ? -5.870 -43.406 49.509 1.00 83.31 173 GLN A CA 1
ATOM 1178 C C . GLN A 1 173 ? -6.871 -43.405 50.675 1.00 83.31 173 GLN A C 1
ATOM 1180 O O . GLN A 1 173 ? -7.333 -44.468 51.077 1.00 83.31 173 GLN A O 1
ATOM 1185 N N . GLN A 1 174 ? -7.291 -42.234 51.170 1.00 76.88 174 GLN A N 1
ATOM 1186 C CA . GLN A 1 174 ? -8.323 -42.141 52.209 1.00 76.88 174 GLN A CA 1
ATOM 1187 C C . GLN A 1 174 ? -9.632 -42.808 51.760 1.00 76.88 174 GLN A C 1
ATOM 1189 O O . GLN A 1 174 ? -10.211 -43.573 52.526 1.00 76.88 174 GLN A O 1
ATOM 1194 N N . LEU A 1 175 ? -10.077 -42.580 50.519 1.00 77.19 175 LEU A N 1
ATOM 1195 C CA . LEU A 1 175 ? -11.275 -43.224 49.967 1.00 77.19 175 LEU A CA 1
ATOM 1196 C C . LEU A 1 175 ? -11.121 -44.748 49.837 1.00 77.19 175 LEU A C 1
ATOM 1198 O O . LEU A 1 175 ? -12.069 -45.463 50.138 1.00 77.19 175 LEU A O 1
ATOM 1202 N N . LEU A 1 176 ? -9.939 -45.253 49.462 1.00 79.62 176 LEU A N 1
ATOM 1203 C CA . LEU A 1 176 ? -9.654 -46.697 49.402 1.00 79.62 176 LEU A CA 1
ATOM 1204 C C . LEU A 1 176 ? -9.614 -47.369 50.788 1.00 79.62 176 LEU A C 1
ATOM 1206 O O . LEU A 1 176 ? -9.873 -48.565 50.890 1.00 79.62 176 LEU A O 1
ATOM 1210 N N . HIS A 1 177 ? -9.322 -46.611 51.848 1.00 77.06 177 HIS A N 1
ATOM 1211 C CA . HIS A 1 177 ? -9.350 -47.082 53.238 1.00 77.06 177 HIS A CA 1
ATOM 1212 C C . HIS A 1 177 ? -10.669 -46.783 53.981 1.00 77.06 177 HIS A C 1
ATOM 1214 O O . HIS A 1 177 ? -10.818 -47.179 55.137 1.00 77.06 177 HIS A O 1
ATOM 1220 N N . THR A 1 178 ? -11.631 -46.101 53.352 1.00 75.06 178 THR A N 1
ATOM 1221 C CA . THR A 1 178 ? -12.940 -45.791 53.954 1.00 75.06 178 THR A CA 1
ATOM 1222 C C . THR A 1 178 ? -13.949 -46.885 53.599 1.00 75.06 178 THR A C 1
ATOM 1224 O O . THR A 1 178 ? -14.005 -47.338 52.458 1.00 75.06 178 THR A O 1
ATOM 1227 N N . SER A 1 179 ? -14.770 -47.323 54.559 1.00 77.44 179 SER A N 1
ATOM 1228 C CA . SER A 1 179 ? -15.794 -48.339 54.289 1.00 77.44 179 SER A CA 1
ATOM 1229 C C . SER A 1 179 ? -16.895 -47.801 53.367 1.00 77.44 179 SER A C 1
ATOM 1231 O O . SER A 1 179 ? -17.265 -46.629 53.431 1.00 77.44 179 SER A O 1
ATOM 1233 N N . MET A 1 180 ? -17.461 -48.671 52.524 1.00 70.62 180 MET A N 1
ATOM 1234 C CA . MET A 1 180 ? -18.465 -48.272 51.529 1.00 70.62 180 MET A CA 1
ATOM 1235 C C . MET A 1 180 ? -19.706 -47.611 52.158 1.00 70.62 180 MET A C 1
ATOM 1237 O O . MET A 1 180 ? -20.248 -46.678 51.575 1.00 70.62 180 MET A O 1
ATOM 1241 N N . GLY A 1 181 ? -20.103 -48.023 53.370 1.00 73.44 181 GLY A N 1
ATOM 1242 C CA . GLY A 1 181 ? -21.155 -47.351 54.146 1.00 73.44 181 GLY A CA 1
ATOM 1243 C C . GLY A 1 181 ? -20.786 -45.911 54.518 1.00 73.44 181 GLY A C 1
ATOM 1244 O O . GLY A 1 181 ? -21.504 -44.989 54.160 1.00 73.44 181 GLY A O 1
ATOM 1245 N N . ALA A 1 182 ? -19.604 -45.687 55.102 1.00 66.00 182 ALA A N 1
ATOM 1246 C CA . ALA A 1 182 ? -19.156 -44.347 55.496 1.00 66.00 182 ALA A CA 1
ATOM 1247 C C . ALA A 1 182 ? -18.941 -43.381 54.308 1.00 66.00 182 ALA A C 1
ATOM 1249 O O . ALA A 1 182 ? -18.973 -42.163 54.490 1.00 66.00 182 ALA A O 1
ATOM 1250 N N . VAL A 1 183 ? -18.747 -43.902 53.088 1.00 68.12 183 VAL A N 1
ATOM 1251 C CA . VAL A 1 183 ? -18.778 -43.099 51.852 1.00 68.12 183 VAL A CA 1
ATOM 1252 C C . VAL A 1 183 ? -20.214 -42.718 51.462 1.00 68.12 183 VAL A C 1
ATOM 1254 O O . VAL A 1 183 ? -20.443 -41.580 51.055 1.00 68.12 183 VAL A O 1
ATOM 1257 N N . LEU A 1 184 ? -21.176 -43.638 51.598 1.00 66.94 184 LEU A N 1
ATOM 1258 C CA . LEU A 1 184 ? -22.592 -43.419 51.270 1.00 66.94 184 LEU A CA 1
ATOM 1259 C C . LEU A 1 184 ? -23.307 -42.503 52.279 1.00 66.94 184 LEU A C 1
ATOM 1261 O O . LEU A 1 184 ? -24.087 -41.651 51.865 1.00 66.94 184 LEU A O 1
ATOM 1265 N N . ASP A 1 185 ? -22.973 -42.599 53.569 1.00 63.81 185 ASP A N 1
ATOM 1266 C CA . ASP A 1 185 ? -23.509 -41.752 54.651 1.00 63.81 185 ASP A CA 1
ATOM 1267 C C . ASP A 1 185 ? -22.981 -40.296 54.609 1.00 63.81 185 ASP A C 1
ATOM 1269 O O . ASP A 1 185 ? -23.220 -39.497 55.514 1.00 63.81 185 ASP A O 1
ATOM 1273 N N . GLY A 1 186 ? -22.211 -39.928 53.577 1.00 56.72 186 GLY A N 1
ATOM 1274 C CA . GLY A 1 186 ? -21.638 -38.589 53.409 1.00 56.72 186 GLY A CA 1
ATOM 1275 C C . GLY A 1 186 ? -20.477 -38.263 54.360 1.00 56.72 186 GLY A C 1
ATOM 1276 O O . GLY A 1 186 ? -19.958 -37.150 54.334 1.00 56.72 186 GLY A O 1
ATOM 1277 N N . HIS A 1 187 ? -20.016 -39.219 55.172 1.00 51.00 187 HIS A N 1
ATOM 1278 C CA . HIS A 1 187 ? -18.952 -39.027 56.166 1.00 51.00 187 HIS A CA 1
ATOM 1279 C C . HIS A 1 187 ? -17.520 -38.998 55.590 1.00 51.00 187 HIS A C 1
ATOM 1281 O O . HIS A 1 187 ? -16.551 -38.915 56.346 1.00 51.00 187 HIS A O 1
ATOM 1287 N N . ALA A 1 188 ? -17.363 -38.973 54.262 1.00 52.25 188 ALA A N 1
ATOM 1288 C CA . ALA A 1 188 ? -16.085 -38.857 53.549 1.00 52.25 188 ALA A CA 1
ATOM 1289 C C . ALA A 1 188 ? -15.453 -37.438 53.589 1.00 52.25 188 ALA A C 1
ATOM 1291 O O . ALA A 1 188 ? -14.910 -36.954 52.590 1.00 52.25 188 ALA A O 1
ATOM 1292 N N . GLU A 1 189 ? -15.518 -36.760 54.738 1.00 54.50 189 GLU A N 1
ATOM 1293 C CA . GLU A 1 189 ? -14.839 -35.482 54.985 1.00 54.50 189 GLU A CA 1
ATOM 1294 C C . GLU A 1 189 ? -13.365 -35.665 55.406 1.00 54.50 189 GLU A C 1
ATOM 1296 O O . GLU A 1 189 ? -12.892 -36.758 55.731 1.00 54.50 189 GLU A O 1
ATOM 1301 N N . VAL A 1 190 ? -12.610 -34.561 55.398 1.00 52.94 190 VAL A N 1
ATOM 1302 C CA . VAL A 1 190 ? -11.227 -34.511 55.908 1.00 52.94 190 VAL A CA 1
ATOM 1303 C C . VAL A 1 190 ? -11.217 -34.896 57.401 1.00 52.94 190 VAL A C 1
ATOM 1305 O O . VAL A 1 190 ? -12.110 -34.447 58.126 1.00 52.94 190 VAL A O 1
ATOM 1308 N N . PRO A 1 191 ? -10.246 -35.694 57.900 1.00 49.53 191 PRO A N 1
ATOM 1309 C CA . PRO A 1 191 ? -10.294 -36.224 59.264 1.00 49.53 191 PRO A CA 1
ATOM 1310 C C . PRO A 1 191 ? -10.404 -35.125 60.331 1.00 49.53 191 PRO A C 1
ATOM 1312 O O . PRO A 1 191 ? -9.473 -34.351 60.552 1.00 49.53 191 PRO A O 1
ATOM 1315 N N . LYS A 1 192 ? -11.539 -35.090 61.043 1.00 42.47 192 LYS A N 1
ATOM 1316 C CA . LYS A 1 192 ? -11.906 -34.012 61.987 1.00 42.47 192 LYS A CA 1
ATOM 1317 C C . LYS A 1 192 ? -11.010 -33.898 63.234 1.00 42.47 192 LYS A C 1
ATOM 1319 O O . LYS A 1 192 ? -11.203 -32.985 64.027 1.00 42.47 192 LYS A O 1
ATOM 1324 N N . GLY A 1 193 ? -10.026 -34.789 63.392 1.00 44.56 193 GLY A N 1
ATOM 1325 C CA . GLY A 1 193 ? -8.983 -34.723 64.425 1.00 44.56 193 GLY A CA 1
ATOM 1326 C C . GLY A 1 193 ? -7.622 -34.191 63.951 1.00 44.56 193 GLY A C 1
ATOM 1327 O O . GLY A 1 193 ? -6.805 -33.814 64.786 1.00 44.56 193 GLY A O 1
ATOM 1328 N N . THR A 1 194 ? -7.346 -34.125 62.641 1.00 47.88 194 THR A N 1
ATOM 1329 C CA . THR A 1 194 ? -6.084 -33.560 62.127 1.00 47.88 194 THR A CA 1
ATOM 1330 C C . THR A 1 194 ? -6.276 -32.097 61.754 1.00 47.88 194 THR A C 1
ATOM 1332 O O . THR A 1 194 ? -6.998 -31.787 60.806 1.00 47.88 194 THR A O 1
ATOM 1335 N N . GLY A 1 195 ? -5.604 -31.191 62.470 1.00 54.72 195 GLY A N 1
ATOM 1336 C CA . GLY A 1 195 ? -5.616 -29.763 62.152 1.00 54.72 195 GLY A CA 1
ATOM 1337 C C . GLY A 1 195 ? -5.220 -29.504 60.693 1.00 54.72 195 GLY A C 1
ATOM 1338 O O . GLY A 1 195 ? -4.271 -30.100 60.185 1.00 54.72 195 GLY A O 1
ATOM 1339 N N . ARG A 1 196 ? -5.945 -28.600 60.018 1.00 56.19 196 ARG A N 1
ATOM 1340 C CA . ARG A 1 196 ? -5.882 -28.372 58.556 1.00 56.19 196 ARG A CA 1
ATOM 1341 C C . ARG A 1 196 ? -4.462 -28.141 58.004 1.00 56.19 196 ARG A C 1
ATOM 1343 O O . ARG A 1 196 ? -4.206 -28.492 56.859 1.00 56.19 196 ARG A O 1
ATOM 1350 N N . ARG A 1 197 ? -3.543 -27.602 58.819 1.00 56.84 197 ARG A N 1
ATOM 1351 C CA . ARG A 1 197 ? -2.117 -27.407 58.484 1.00 56.84 197 ARG A CA 1
ATOM 1352 C C . ARG A 1 197 ? -1.363 -28.734 58.322 1.00 56.84 197 ARG A C 1
ATOM 1354 O O . ARG A 1 197 ? -0.693 -28.928 57.316 1.00 56.84 197 ARG A O 1
ATOM 1361 N N . ASN A 1 198 ? -1.528 -29.668 59.260 1.00 60.12 198 ASN A N 1
ATOM 1362 C CA . ASN A 1 198 ? -0.815 -30.951 59.277 1.00 60.12 198 ASN A CA 1
ATOM 1363 C C . ASN A 1 198 ? -1.177 -31.809 58.053 1.00 60.12 198 ASN A C 1
ATOM 1365 O O . ASN A 1 198 ? -0.320 -32.489 57.491 1.00 60.12 198 ASN A O 1
ATOM 1369 N N . TYR A 1 199 ? -2.441 -31.748 57.616 1.00 72.94 199 TYR A N 1
ATOM 1370 C CA . TYR A 1 199 ? -2.892 -32.423 56.398 1.00 72.94 199 TYR A CA 1
ATOM 1371 C C . TYR A 1 199 ? -2.258 -31.814 55.136 1.00 72.94 199 TYR A C 1
ATOM 1373 O O . TYR A 1 199 ? -1.832 -32.557 54.255 1.00 72.94 199 TYR A O 1
ATOM 1381 N N . ASP A 1 200 ? -2.123 -30.485 55.059 1.00 75.19 200 ASP A N 1
ATOM 1382 C CA . ASP A 1 200 ? -1.457 -29.817 53.933 1.00 75.19 200 ASP A CA 1
ATOM 1383 C C . ASP A 1 200 ? 0.051 -30.125 53.874 1.00 75.19 200 ASP A C 1
ATOM 1385 O O . ASP A 1 200 ? 0.565 -30.372 52.783 1.00 75.19 200 ASP A O 1
ATOM 1389 N N . SER A 1 201 ? 0.748 -30.223 55.012 1.00 81.81 201 SER A N 1
ATOM 1390 C CA . SER A 1 201 ? 2.153 -30.668 55.054 1.00 81.81 201 SER A CA 1
ATOM 1391 C C . SER A 1 201 ? 2.326 -32.138 54.633 1.00 81.81 201 SER A C 1
ATOM 1393 O O . SER A 1 201 ? 3.255 -32.462 53.891 1.00 81.81 201 SER A O 1
ATOM 1395 N N . ALA A 1 202 ? 1.398 -33.029 55.001 1.00 82.94 202 ALA A N 1
ATOM 1396 C CA . ALA A 1 202 ? 1.381 -34.399 54.477 1.00 82.94 202 ALA A CA 1
ATOM 1397 C C . ALA A 1 202 ? 1.112 -34.433 52.957 1.00 82.94 202 ALA A C 1
ATOM 1399 O O . ALA A 1 202 ? 1.763 -35.181 52.223 1.00 82.94 202 ALA A O 1
ATOM 1400 N N . CYS A 1 203 ? 0.201 -33.583 52.463 1.00 85.31 203 CYS A N 1
ATOM 1401 C CA . CYS A 1 203 ? -0.038 -33.413 51.029 1.00 85.31 203 CYS A CA 1
ATOM 1402 C C . CYS A 1 203 ? 1.214 -32.898 50.302 1.00 85.31 203 CYS A C 1
ATOM 1404 O O . CYS A 1 203 ? 1.513 -33.376 49.212 1.00 85.31 203 CYS A O 1
ATOM 1406 N N . ALA A 1 204 ? 1.973 -31.972 50.892 1.00 86.38 204 ALA A N 1
ATOM 1407 C CA . ALA A 1 204 ? 3.226 -31.502 50.310 1.00 86.38 204 ALA A CA 1
ATOM 1408 C C . ALA A 1 204 ? 4.229 -32.641 50.110 1.00 86.38 204 ALA A C 1
ATOM 1410 O O . ALA A 1 204 ? 4.698 -32.835 48.992 1.00 86.38 204 ALA A O 1
ATOM 1411 N N . ALA A 1 205 ? 4.501 -33.431 51.154 1.00 88.81 205 ALA A N 1
ATOM 1412 C CA . ALA A 1 205 ? 5.425 -34.563 51.072 1.00 88.81 205 ALA A CA 1
ATOM 1413 C C . ALA A 1 205 ? 5.011 -35.568 49.980 1.00 88.81 205 ALA A C 1
ATOM 1415 O O . ALA A 1 205 ? 5.821 -35.943 49.131 1.00 88.81 205 ALA A O 1
ATOM 1416 N N . ALA A 1 206 ? 3.730 -35.951 49.957 1.00 88.00 206 ALA A N 1
ATOM 14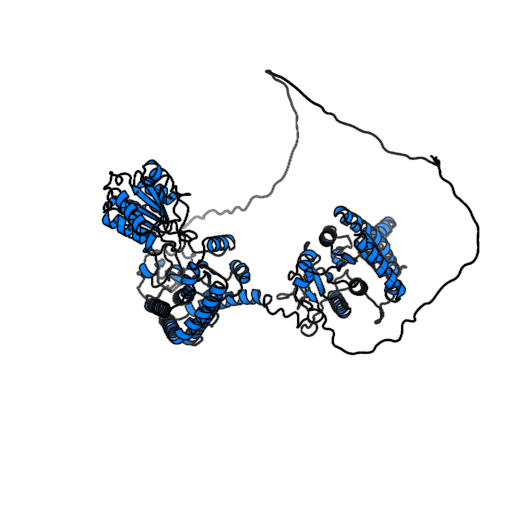17 C CA . ALA A 1 206 ? 3.196 -36.914 48.995 1.00 88.00 206 ALA A CA 1
ATOM 1418 C C . ALA A 1 206 ? 3.215 -36.395 47.543 1.00 88.00 206 ALA A C 1
ATOM 1420 O O . ALA A 1 206 ? 3.505 -37.149 46.615 1.00 88.00 206 ALA A O 1
ATOM 1421 N N . GLY A 1 207 ? 2.908 -35.112 47.330 1.00 89.06 207 GLY A N 1
ATOM 1422 C CA . GLY A 1 207 ? 2.872 -34.510 45.997 1.00 89.06 207 GLY A CA 1
ATOM 1423 C C . GLY A 1 207 ? 4.237 -34.090 45.460 1.00 89.06 207 GLY A C 1
ATOM 1424 O O . GLY A 1 207 ? 4.438 -34.117 44.247 1.00 89.06 207 GLY A O 1
ATOM 1425 N N . GLN A 1 208 ? 5.188 -33.751 46.336 1.00 91.56 208 GLN A N 1
ATOM 1426 C CA . GLN A 1 208 ? 6.552 -33.386 45.949 1.00 91.56 208 GLN A CA 1
ATOM 1427 C C . GLN A 1 208 ? 7.251 -34.549 45.234 1.00 91.56 208 GLN A C 1
ATOM 1429 O O . GLN A 1 208 ? 7.882 -34.322 44.207 1.00 91.56 208 GLN A O 1
ATOM 1434 N N . LEU A 1 209 ? 7.086 -35.787 45.719 1.00 90.94 209 LEU A N 1
ATOM 1435 C CA . LEU A 1 209 ? 7.635 -36.990 45.081 1.00 90.94 209 LEU A CA 1
ATOM 1436 C C . LEU A 1 209 ? 7.158 -37.132 43.624 1.00 90.94 209 LEU A C 1
ATOM 1438 O O . LEU A 1 209 ? 7.972 -37.235 42.708 1.00 90.94 209 LEU A O 1
ATOM 1442 N N . GLY A 1 210 ? 5.839 -37.083 43.406 1.00 88.88 210 GLY A N 1
ATOM 1443 C CA . GLY A 1 210 ? 5.255 -37.200 42.066 1.00 88.88 210 GLY A CA 1
ATOM 1444 C C . GLY A 1 210 ? 5.621 -36.033 41.144 1.00 88.88 210 GLY A C 1
ATOM 1445 O O . GLY A 1 210 ? 5.839 -36.237 39.954 1.00 88.88 210 GLY A O 1
ATOM 1446 N N . LEU A 1 211 ? 5.738 -34.818 41.689 1.00 91.19 211 LEU A N 1
ATOM 1447 C CA . LEU A 1 211 ? 6.129 -33.636 40.923 1.00 91.19 211 LEU A CA 1
ATOM 1448 C C . LEU A 1 211 ? 7.608 -33.678 40.501 1.00 91.19 211 LEU A C 1
ATOM 1450 O O . LEU A 1 211 ? 7.918 -33.325 39.367 1.00 91.19 211 LEU A O 1
ATOM 1454 N N . MET A 1 212 ? 8.517 -34.127 41.373 1.00 94.25 212 MET A N 1
ATOM 1455 C CA . MET A 1 212 ? 9.942 -34.243 41.034 1.00 94.25 212 MET A CA 1
ATOM 1456 C C . MET A 1 212 ? 10.197 -35.356 40.018 1.00 94.25 212 MET A C 1
ATOM 1458 O O . MET A 1 212 ? 10.881 -35.101 39.034 1.00 94.25 212 MET A O 1
ATOM 1462 N N . SER A 1 213 ? 9.572 -36.527 40.181 1.00 93.81 213 SER A N 1
ATOM 1463 C CA . SER A 1 213 ? 9.645 -37.615 39.192 1.00 93.81 213 SER A CA 1
ATOM 1464 C C . SER A 1 213 ? 9.122 -37.180 37.814 1.00 93.81 213 SER A C 1
ATOM 1466 O O . SER A 1 213 ? 9.683 -37.556 36.783 1.00 93.81 213 SER A O 1
ATOM 1468 N N . LEU A 1 214 ? 8.092 -36.324 37.774 1.00 93.69 214 LEU A N 1
ATOM 1469 C CA . LEU A 1 214 ? 7.587 -35.760 36.524 1.00 93.69 214 LEU A CA 1
ATOM 1470 C C . LEU A 1 214 ? 8.581 -34.786 35.869 1.00 93.69 214 LEU A C 1
ATOM 1472 O O . LEU A 1 214 ? 8.796 -34.870 34.661 1.00 93.69 214 LEU A O 1
ATOM 1476 N N . TYR A 1 215 ? 9.202 -33.886 36.639 1.00 95.69 215 TYR A N 1
ATOM 1477 C CA . TYR A 1 215 ? 10.244 -33.000 36.107 1.00 95.69 215 TYR A CA 1
ATOM 1478 C C . TYR A 1 215 ? 11.473 -33.775 35.628 1.00 95.69 215 TYR A C 1
ATOM 1480 O O . TYR A 1 215 ? 11.945 -33.509 34.529 1.00 95.69 215 TYR A O 1
ATOM 1488 N N . GLU A 1 216 ? 11.957 -34.737 36.414 1.00 95.88 216 GLU A N 1
ATOM 1489 C CA . GLU A 1 216 ? 13.073 -35.621 36.061 1.00 95.88 216 GLU A CA 1
ATOM 1490 C C . GLU A 1 216 ? 12.806 -36.332 34.729 1.00 95.88 216 GLU A C 1
ATOM 1492 O O . GLU A 1 216 ? 13.620 -36.250 33.812 1.00 95.88 216 GLU A O 1
ATOM 1497 N N . THR A 1 217 ? 11.618 -36.930 34.578 1.00 95.88 217 THR A N 1
ATOM 1498 C CA . THR A 1 217 ? 11.199 -37.588 33.331 1.00 95.88 217 THR A CA 1
ATOM 1499 C C . THR A 1 217 ? 11.222 -36.624 32.141 1.00 95.88 217 THR A C 1
ATOM 1501 O O . THR A 1 217 ? 11.761 -36.964 31.090 1.00 95.88 217 THR A O 1
ATOM 1504 N N . LEU A 1 218 ? 10.655 -35.421 32.288 1.00 96.19 218 LEU A N 1
ATOM 1505 C CA . LEU A 1 218 ? 10.548 -34.441 31.200 1.00 96.19 218 LEU A CA 1
ATOM 1506 C C . LEU A 1 218 ? 11.902 -33.830 30.814 1.00 96.19 218 LEU A C 1
ATOM 1508 O O . LEU A 1 218 ? 12.220 -33.747 29.629 1.00 96.19 218 LEU A O 1
ATOM 1512 N N . PHE A 1 219 ? 12.720 -33.425 31.789 1.00 96.25 219 PHE A N 1
ATOM 1513 C CA . PHE A 1 219 ? 14.045 -32.865 31.519 1.00 96.25 219 PHE A CA 1
ATOM 1514 C C . PHE A 1 219 ? 15.000 -33.929 30.945 1.00 96.25 219 PHE A C 1
ATOM 1516 O O . PHE A 1 219 ? 15.807 -33.604 30.070 1.00 96.25 219 PHE A O 1
ATOM 1523 N N . ALA A 1 220 ? 14.851 -35.205 31.325 1.00 94.62 220 ALA A N 1
ATOM 1524 C CA . ALA A 1 220 ? 15.588 -36.311 30.712 1.00 94.62 220 ALA A CA 1
ATOM 1525 C C . ALA A 1 220 ? 15.265 -36.491 29.215 1.00 94.62 220 ALA A C 1
ATOM 1527 O O . ALA A 1 220 ? 16.182 -36.749 28.442 1.00 94.62 220 ALA A O 1
ATOM 1528 N N . GLN A 1 221 ? 14.015 -36.272 28.772 1.00 95.38 221 GLN A N 1
ATOM 1529 C CA . GLN A 1 221 ? 13.673 -36.256 27.332 1.00 95.38 221 GLN A CA 1
ATOM 1530 C C . GLN A 1 221 ? 14.327 -35.092 26.559 1.00 95.38 221 GLN A C 1
ATOM 1532 O O . GLN A 1 221 ? 14.322 -35.088 25.332 1.00 95.38 221 GLN A O 1
ATOM 1537 N N . CYS A 1 222 ? 14.880 -34.097 27.259 1.00 93.69 222 CYS A N 1
ATOM 1538 C CA . CYS A 1 222 ? 15.520 -32.915 26.677 1.00 93.69 222 CYS A CA 1
ATOM 1539 C C . CYS A 1 222 ? 17.064 -32.943 26.745 1.00 93.69 222 CYS A C 1
ATOM 1541 O O . CYS A 1 222 ? 17.690 -31.920 26.447 1.00 93.69 222 CYS A O 1
ATOM 1543 N N . ASP A 1 223 ? 17.666 -34.066 27.162 1.00 94.00 223 ASP A N 1
ATOM 1544 C CA . ASP A 1 223 ? 19.095 -34.224 27.499 1.00 94.00 223 ASP A CA 1
ATOM 1545 C C . ASP A 1 223 ? 19.567 -33.306 28.650 1.00 94.00 223 ASP A C 1
ATOM 1547 O O . ASP A 1 223 ? 20.684 -32.770 28.678 1.00 94.00 223 ASP A O 1
ATOM 1551 N N . VAL A 1 224 ? 18.696 -33.091 29.643 1.00 94.44 224 VAL A N 1
ATOM 1552 C CA . VAL A 1 224 ? 18.971 -32.231 30.799 1.00 94.44 224 VAL A CA 1
ATOM 1553 C C . VAL A 1 224 ? 18.855 -33.008 32.106 1.00 94.44 224 VAL A C 1
ATOM 1555 O O . VAL A 1 224 ? 17.778 -33.416 32.518 1.00 94.44 224 VAL A O 1
ATOM 1558 N N . ALA A 1 225 ? 19.976 -33.147 32.814 1.00 94.94 225 ALA A N 1
ATOM 1559 C CA . ALA A 1 225 ? 19.965 -33.581 34.205 1.00 94.94 225 ALA A CA 1
ATOM 1560 C C . ALA A 1 225 ? 19.380 -32.487 35.117 1.00 94.94 225 ALA A C 1
ATOM 1562 O O . ALA A 1 225 ? 19.704 -31.303 34.974 1.00 94.94 225 ALA A O 1
ATOM 1563 N N . THR A 1 226 ? 18.577 -32.895 36.098 1.00 95.25 226 THR A N 1
ATOM 1564 C CA . THR A 1 226 ? 17.993 -32.026 37.131 1.00 95.25 226 THR A CA 1
ATOM 1565 C C . THR A 1 226 ? 18.374 -32.467 38.534 1.00 95.25 226 THR A C 1
ATOM 1567 O O . THR A 1 226 ? 18.690 -33.631 38.764 1.00 95.25 226 THR A O 1
ATOM 1570 N N . SER A 1 227 ? 18.281 -31.551 39.494 1.00 95.12 227 SER A N 1
ATOM 1571 C CA . SER A 1 227 ? 18.394 -31.854 40.923 1.00 95.12 227 SER A CA 1
ATOM 1572 C C . SER A 1 227 ? 17.283 -31.174 41.718 1.00 95.12 227 SER A C 1
ATOM 1574 O O . SER A 1 227 ? 16.736 -30.159 41.295 1.00 95.12 227 SER A O 1
ATOM 1576 N N . GLN A 1 228 ? 16.955 -31.715 42.891 1.00 95.19 228 GLN A N 1
ATOM 1577 C CA . GLN A 1 228 ? 16.006 -31.110 43.825 1.00 95.19 228 GLN A CA 1
ATOM 1578 C C . GLN A 1 228 ? 16.747 -30.384 44.954 1.00 95.19 228 GLN A C 1
ATOM 1580 O O . GLN A 1 228 ? 17.679 -30.929 45.543 1.00 95.19 228 GLN A O 1
ATOM 1585 N N . LEU A 1 229 ? 16.275 -29.190 45.318 1.00 93.94 229 LEU A N 1
ATOM 1586 C CA . LEU A 1 229 ? 16.671 -28.480 46.534 1.00 93.94 229 LEU A CA 1
ATOM 1587 C C . LEU A 1 229 ? 15.418 -28.025 47.299 1.00 93.94 229 LEU A C 1
ATOM 1589 O O . LEU A 1 229 ? 14.738 -27.078 46.908 1.00 93.94 229 LEU A O 1
ATOM 1593 N N . LEU A 1 230 ? 15.105 -28.711 48.400 1.00 92.31 230 LEU A N 1
ATOM 1594 C CA . LEU A 1 230 ? 14.066 -28.280 49.339 1.00 92.31 230 LEU A CA 1
ATOM 1595 C C . LEU A 1 230 ? 14.652 -27.291 50.343 1.00 92.31 230 LEU A C 1
ATOM 1597 O O . LEU A 1 230 ? 15.695 -27.563 50.935 1.00 92.31 230 LEU A O 1
ATOM 1601 N N . VAL A 1 231 ? 13.970 -26.164 50.544 1.00 90.44 231 VAL A N 1
ATOM 1602 C CA . VAL A 1 231 ? 14.439 -25.069 51.407 1.00 90.44 231 VAL A CA 1
ATOM 1603 C C . VAL A 1 231 ? 13.346 -24.570 52.349 1.00 90.44 231 VAL A C 1
ATOM 1605 O O . VAL A 1 231 ? 12.155 -24.671 52.062 1.00 90.44 231 VAL A O 1
ATOM 1608 N N . THR A 1 232 ? 13.762 -24.019 53.483 1.00 87.50 232 THR A N 1
ATOM 1609 C CA . THR A 1 232 ? 12.916 -23.356 54.482 1.00 87.50 232 THR A CA 1
ATOM 1610 C C . THR A 1 232 ? 13.398 -21.927 54.719 1.00 87.50 232 THR A C 1
ATOM 1612 O O . THR A 1 232 ? 14.506 -21.556 54.329 1.00 87.50 232 THR A O 1
ATOM 1615 N N . GLU A 1 233 ? 12.602 -21.108 55.406 1.00 80.69 233 GLU A N 1
ATOM 1616 C CA . GLU A 1 233 ? 12.994 -19.733 55.736 1.00 80.69 233 GLU A CA 1
ATOM 1617 C C . GLU A 1 233 ? 14.315 -19.659 56.537 1.00 80.69 233 GLU A C 1
ATOM 1619 O O . GLU A 1 233 ? 15.168 -18.801 56.293 1.00 80.69 233 GLU A O 1
ATOM 1624 N N . PHE A 1 234 ? 14.543 -20.620 57.439 1.00 82.12 234 PHE A N 1
ATOM 1625 C CA . PHE A 1 234 ? 15.745 -20.711 58.277 1.00 82.12 234 PHE A CA 1
ATOM 1626 C C . PHE A 1 234 ? 17.051 -20.865 57.479 1.00 82.12 234 PHE A C 1
ATOM 1628 O O . PHE A 1 234 ? 18.121 -20.469 57.957 1.00 82.12 234 PHE A O 1
ATOM 1635 N N . ASP A 1 235 ? 16.971 -21.391 56.254 1.00 85.25 235 ASP A N 1
ATOM 1636 C CA . ASP A 1 235 ? 18.116 -21.578 55.359 1.00 85.25 235 ASP A CA 1
ATOM 1637 C C . ASP A 1 235 ? 18.585 -20.260 54.721 1.00 85.25 235 ASP A C 1
ATOM 1639 O O . ASP A 1 235 ? 19.748 -20.133 54.333 1.00 85.25 235 ASP A O 1
ATOM 1643 N N . PHE A 1 236 ? 17.712 -19.246 54.705 1.00 84.31 236 PHE A N 1
ATOM 1644 C CA . PHE A 1 236 ? 18.032 -17.880 54.291 1.00 84.31 236 PHE A CA 1
ATOM 1645 C C . PHE A 1 236 ? 18.414 -16.976 55.473 1.00 84.31 236 PHE A C 1
ATOM 1647 O O . PHE A 1 236 ? 19.236 -16.075 55.297 1.00 84.31 236 PHE A O 1
ATOM 1654 N N . ARG A 1 237 ? 17.907 -17.230 56.689 1.00 82.56 237 ARG A N 1
ATOM 1655 C CA . ARG A 1 237 ? 18.235 -16.414 57.877 1.00 82.56 237 ARG A CA 1
ATOM 1656 C C . ARG A 1 237 ? 19.741 -16.425 58.199 1.00 82.56 237 ARG A C 1
ATOM 1658 O O . ARG A 1 237 ? 20.353 -15.369 58.370 1.00 82.56 237 ARG A O 1
ATOM 1665 N N . THR A 1 238 ? 20.384 -17.596 58.226 1.00 83.31 238 THR A N 1
ATOM 1666 C CA . THR A 1 238 ? 21.801 -17.719 58.642 1.00 83.31 238 THR A CA 1
ATOM 1667 C C . THR A 1 238 ? 22.806 -17.522 57.484 1.00 83.31 238 THR A C 1
ATOM 1669 O O . THR A 1 238 ? 22.594 -18.050 56.389 1.00 83.31 238 THR A O 1
ATOM 1672 N N . PRO A 1 239 ? 23.930 -16.790 57.679 1.00 84.69 239 PRO A N 1
ATOM 1673 C CA . PRO A 1 239 ? 24.930 -16.575 56.621 1.00 84.69 239 PRO A CA 1
ATOM 1674 C C . PRO A 1 239 ? 25.603 -17.858 56.110 1.00 84.69 239 PRO A C 1
ATOM 1676 O O . PRO A 1 239 ? 25.908 -17.961 54.922 1.00 84.69 239 PRO A O 1
ATOM 1679 N N . GLU A 1 240 ? 25.820 -18.844 56.983 1.00 88.69 240 GLU A N 1
ATOM 1680 C CA . GLU A 1 240 ? 26.459 -20.116 56.619 1.00 88.69 240 GLU A CA 1
ATOM 1681 C C . GLU A 1 240 ? 25.554 -20.985 55.743 1.00 88.69 240 GLU A C 1
ATOM 1683 O O . GLU A 1 240 ? 25.995 -21.453 54.694 1.00 88.69 240 GLU A O 1
ATOM 1688 N N . ARG A 1 241 ? 24.266 -21.130 56.094 1.00 87.62 241 ARG A N 1
ATOM 1689 C CA . ARG A 1 241 ? 23.308 -21.863 55.250 1.00 87.62 241 ARG A CA 1
ATOM 1690 C C . ARG A 1 241 ? 23.126 -21.189 53.892 1.00 87.62 241 ARG A C 1
ATOM 1692 O O . ARG A 1 241 ? 23.175 -21.883 52.880 1.00 87.62 241 ARG A O 1
ATOM 1699 N N . ARG A 1 242 ? 23.069 -19.849 53.833 1.00 87.06 242 ARG A N 1
ATOM 1700 C CA . ARG A 1 242 ? 23.106 -19.105 52.557 1.00 87.06 242 ARG A CA 1
ATOM 1701 C C . ARG A 1 242 ? 24.368 -19.390 51.740 1.00 87.06 242 ARG A C 1
ATOM 1703 O O . ARG A 1 242 ? 24.270 -19.586 50.529 1.00 87.06 242 ARG A O 1
ATOM 1710 N N . ARG A 1 243 ? 25.547 -19.451 52.375 1.00 88.19 243 ARG A N 1
ATOM 1711 C CA . ARG A 1 243 ? 26.806 -19.820 51.702 1.00 88.19 243 ARG A CA 1
ATOM 1712 C C . ARG A 1 243 ? 26.750 -21.250 51.159 1.00 88.19 243 ARG A C 1
ATOM 1714 O O . ARG A 1 243 ? 27.130 -21.450 50.008 1.00 88.19 243 ARG A O 1
ATOM 1721 N N . HIS A 1 244 ? 26.251 -22.215 51.933 1.00 90.25 244 HIS A N 1
ATOM 1722 C CA . HIS A 1 244 ? 26.102 -23.606 51.493 1.00 90.25 244 HIS A CA 1
ATOM 1723 C C . HIS A 1 244 ? 25.088 -23.743 50.349 1.00 90.25 244 HIS A C 1
ATOM 1725 O O . HIS A 1 244 ? 25.420 -24.327 49.323 1.00 90.25 244 HIS A O 1
ATOM 1731 N N . LEU A 1 245 ? 23.906 -23.127 50.454 1.00 90.38 245 LEU A N 1
ATOM 1732 C CA . LEU A 1 245 ? 22.895 -23.127 49.393 1.00 90.38 245 LEU A CA 1
ATOM 1733 C C . LEU A 1 245 ? 23.450 -22.530 48.088 1.00 90.38 245 LEU A C 1
ATOM 1735 O O . LEU A 1 245 ? 23.303 -23.131 47.020 1.00 90.38 245 LEU A O 1
ATOM 1739 N N . ARG A 1 246 ? 24.158 -21.393 48.168 1.00 91.31 246 ARG A N 1
ATOM 1740 C CA . ARG A 1 246 ? 24.826 -20.762 47.015 1.00 91.31 246 ARG A CA 1
ATOM 1741 C C . ARG A 1 246 ? 25.925 -21.647 46.423 1.00 91.31 246 ARG A C 1
ATOM 1743 O O . ARG A 1 246 ? 26.022 -21.738 45.200 1.00 91.31 246 ARG A O 1
ATOM 1750 N N . TYR A 1 247 ? 26.734 -22.298 47.260 1.00 91.69 247 TYR A N 1
ATOM 1751 C CA . TYR A 1 247 ? 27.804 -23.205 46.833 1.00 91.69 247 TYR A CA 1
ATOM 1752 C C . TYR A 1 247 ? 27.255 -24.444 46.114 1.00 91.69 247 TYR A C 1
ATOM 1754 O O . TYR A 1 247 ? 27.684 -24.735 44.997 1.00 91.69 247 TYR A O 1
ATOM 1762 N N . THR A 1 248 ? 26.261 -25.118 46.698 1.00 93.50 248 THR A N 1
ATOM 1763 C CA . THR A 1 248 ? 25.615 -26.304 46.118 1.00 93.50 248 THR A CA 1
ATOM 1764 C C . THR A 1 248 ? 24.948 -25.967 44.786 1.00 93.50 248 THR A C 1
ATOM 1766 O O . THR A 1 248 ? 25.251 -26.597 43.774 1.00 93.50 248 THR A O 1
ATOM 1769 N N . THR A 1 249 ? 24.134 -24.906 44.744 1.00 93.50 249 THR A N 1
ATOM 1770 C CA . THR A 1 249 ? 23.451 -24.456 43.516 1.00 93.50 249 THR A CA 1
ATOM 1771 C C . THR A 1 249 ? 24.457 -24.080 42.422 1.00 93.50 249 THR A C 1
ATOM 1773 O O . THR A 1 249 ? 24.333 -24.526 41.285 1.00 93.50 249 THR A O 1
ATOM 1776 N N . SER A 1 250 ? 25.514 -23.331 42.762 1.00 93.00 250 SER A N 1
ATOM 1777 C CA . SER A 1 250 ? 26.558 -22.951 41.793 1.00 93.00 250 SER A CA 1
ATOM 1778 C C . SER A 1 250 ? 27.404 -24.139 41.320 1.00 93.00 250 SER A C 1
ATOM 1780 O O . SER A 1 250 ? 27.956 -24.093 40.225 1.00 93.00 250 SER A O 1
ATOM 1782 N N . THR A 1 251 ? 27.527 -25.198 42.124 1.00 93.75 251 THR A N 1
ATOM 1783 C CA . THR A 1 251 ? 28.224 -26.433 41.730 1.00 93.75 251 THR A CA 1
ATOM 1784 C C . THR A 1 251 ? 27.366 -27.268 40.780 1.00 93.75 251 THR A C 1
ATOM 1786 O O . THR A 1 251 ? 27.877 -27.744 39.772 1.00 93.75 251 THR A O 1
ATOM 1789 N N . MET A 1 252 ? 26.057 -27.370 41.032 1.00 93.94 252 MET A N 1
ATOM 1790 C CA . MET A 1 252 ? 25.102 -28.028 40.128 1.00 93.94 252 MET A CA 1
ATOM 1791 C C . MET A 1 252 ? 25.060 -27.350 38.749 1.00 93.94 252 MET A C 1
ATOM 1793 O O . MET A 1 252 ? 25.215 -28.026 37.734 1.00 93.94 252 MET A O 1
ATOM 1797 N N . LEU A 1 253 ? 24.964 -26.015 38.714 1.00 93.31 253 LEU A N 1
ATOM 1798 C CA . LEU A 1 253 ? 24.971 -25.237 37.467 1.00 93.31 253 LEU A CA 1
ATOM 1799 C C . LEU A 1 253 ? 26.257 -25.448 36.648 1.00 93.31 253 LEU A C 1
ATOM 1801 O O . LEU A 1 253 ? 26.186 -25.676 35.443 1.00 93.31 253 LEU A O 1
ATOM 1805 N N . LYS A 1 254 ? 27.431 -25.472 37.300 1.00 91.69 254 LYS A N 1
ATOM 1806 C CA . LYS A 1 254 ? 28.724 -25.772 36.650 1.00 91.69 254 LYS A CA 1
ATOM 1807 C C . LYS A 1 254 ? 28.815 -27.180 36.057 1.00 91.69 254 LYS A C 1
ATOM 1809 O O . LYS A 1 254 ? 29.584 -27.385 35.125 1.00 91.69 254 LYS A O 1
ATOM 1814 N N . LEU A 1 255 ? 28.054 -28.136 36.589 1.00 93.06 255 LEU A N 1
ATOM 1815 C CA . LEU A 1 255 ? 27.939 -29.499 36.060 1.00 93.06 255 LEU A CA 1
ATOM 1816 C C . LEU A 1 255 ? 26.841 -29.624 34.984 1.00 93.06 255 LEU A C 1
ATOM 1818 O O . LEU A 1 255 ? 26.545 -30.727 34.534 1.00 93.06 255 LEU A O 1
ATOM 1822 N N . GLY A 1 256 ? 26.211 -28.516 34.573 1.00 88.94 256 GLY A N 1
ATOM 1823 C CA . GLY A 1 256 ? 25.123 -28.515 33.592 1.00 88.94 256 GLY A CA 1
ATOM 1824 C C . GLY A 1 256 ? 23.808 -29.111 34.112 1.00 88.94 256 GLY A C 1
ATOM 1825 O O . GLY A 1 256 ? 22.938 -29.457 33.305 1.00 88.94 256 GLY A O 1
ATOM 1826 N N . VAL A 1 257 ? 23.661 -29.244 35.433 1.00 94.44 257 VAL A N 1
ATOM 1827 C CA . VAL A 1 257 ? 22.435 -29.701 36.097 1.00 94.44 257 VAL A CA 1
ATOM 1828 C C . VAL A 1 257 ? 21.530 -28.495 36.345 1.00 94.44 257 VAL A C 1
ATOM 1830 O O . VAL A 1 257 ? 22.000 -27.473 36.844 1.00 94.44 257 VAL A O 1
ATOM 1833 N N . VAL A 1 258 ? 20.236 -28.611 36.033 1.00 96.50 258 VAL A N 1
ATOM 1834 C CA . VAL A 1 258 ? 19.229 -27.581 36.346 1.00 96.50 258 VAL A CA 1
ATOM 1835 C C . VAL A 1 258 ? 18.663 -27.837 37.753 1.00 96.50 258 VAL A C 1
ATOM 1837 O O . VAL A 1 258 ? 17.949 -28.826 37.947 1.00 96.50 258 VAL A O 1
ATOM 1840 N N . PRO A 1 259 ? 18.969 -26.995 38.760 1.00 96.94 259 PRO A N 1
ATOM 1841 C CA . PRO A 1 259 ? 18.417 -27.145 40.099 1.00 96.94 259 PRO A CA 1
ATOM 1842 C C . PRO A 1 259 ? 16.962 -26.664 40.157 1.00 96.94 259 PRO A C 1
ATOM 1844 O O . PRO A 1 259 ? 16.639 -25.546 39.744 1.00 96.94 259 PRO A O 1
ATOM 1847 N N . ILE A 1 260 ? 16.099 -27.508 40.722 1.00 96.50 260 ILE A N 1
ATOM 1848 C CA . ILE A 1 260 ? 14.684 -27.240 40.976 1.00 96.50 260 ILE A CA 1
ATOM 1849 C C . ILE A 1 260 ? 14.485 -26.997 42.475 1.00 96.50 260 ILE A C 1
ATOM 1851 O O . ILE A 1 260 ? 14.644 -27.903 43.298 1.00 96.50 260 ILE A O 1
ATOM 1855 N N . LEU A 1 261 ? 14.131 -25.764 42.830 1.00 94.75 261 LEU A N 1
ATOM 1856 C CA . LEU A 1 261 ? 13.868 -25.332 44.200 1.00 94.75 261 LEU A CA 1
ATOM 1857 C C . LEU A 1 261 ? 12.359 -25.320 44.491 1.00 94.75 261 LEU A C 1
ATOM 1859 O O . LEU A 1 261 ? 11.548 -24.947 43.641 1.00 94.75 261 LEU A O 1
ATOM 1863 N N . ASN A 1 262 ? 11.980 -25.693 45.713 1.00 91.81 262 ASN A N 1
ATOM 1864 C CA . ASN A 1 262 ? 10.630 -25.501 46.254 1.00 91.81 262 ASN A CA 1
ATOM 1865 C C . ASN A 1 262 ? 10.702 -25.309 47.779 1.00 91.81 262 ASN A C 1
ATOM 1867 O O . ASN A 1 262 ? 11.623 -25.826 48.422 1.00 91.81 262 ASN A O 1
ATOM 1871 N N . GLU A 1 263 ? 9.730 -24.606 48.365 1.00 88.94 263 GLU A N 1
ATOM 1872 C CA . GLU A 1 263 ? 9.565 -24.589 49.821 1.00 88.94 263 GLU A CA 1
ATOM 1873 C C . GLU A 1 263 ? 9.297 -26.011 50.347 1.00 88.94 263 GLU A C 1
ATOM 1875 O O . GLU A 1 263 ? 8.531 -26.787 49.768 1.00 88.94 263 GLU A O 1
ATOM 1880 N N . ASN A 1 264 ? 9.916 -26.358 51.473 1.00 88.81 264 ASN A N 1
ATOM 1881 C CA . ASN A 1 264 ? 9.661 -27.607 52.177 1.00 88.81 264 ASN A CA 1
ATOM 1882 C C . ASN A 1 264 ? 8.393 -27.516 53.056 1.00 88.81 264 ASN A C 1
ATOM 1884 O O . ASN A 1 264 ? 8.465 -27.671 54.276 1.00 88.81 264 ASN A O 1
ATOM 1888 N N . ASP A 1 265 ? 7.228 -27.303 52.423 1.00 83.50 265 ASP A N 1
ATOM 1889 C CA . ASP A 1 265 ? 5.879 -27.263 53.041 1.00 83.50 265 ASP A CA 1
ATOM 1890 C C . ASP A 1 265 ? 5.612 -28.452 54.003 1.00 83.50 265 ASP A C 1
ATOM 1892 O O . ASP A 1 265 ? 4.766 -28.372 54.898 1.00 83.50 265 ASP A O 1
ATOM 1896 N N . ALA A 1 266 ? 6.316 -29.577 53.820 1.00 83.56 266 ALA A N 1
ATOM 1897 C CA . ALA A 1 266 ? 6.222 -30.766 54.665 1.00 83.56 266 ALA A CA 1
ATOM 1898 C C . ALA A 1 266 ? 6.789 -30.570 56.085 1.00 83.56 266 ALA A C 1
ATOM 1900 O O . ALA A 1 266 ? 6.375 -31.285 56.996 1.00 83.56 266 ALA A O 1
ATOM 1901 N N . VAL A 1 267 ? 7.711 -29.617 56.281 1.00 83.56 267 VAL A N 1
ATOM 1902 C CA . VAL A 1 267 ? 8.356 -29.330 57.580 1.00 83.56 267 VAL A CA 1
ATOM 1903 C C . VAL A 1 267 ? 8.328 -27.852 57.986 1.00 83.56 267 VAL A C 1
ATOM 1905 O O . VAL A 1 267 ? 8.612 -27.560 59.141 1.00 83.56 267 VAL A O 1
ATOM 1908 N N . SER A 1 268 ? 7.949 -26.915 57.102 1.00 72.62 268 SER A N 1
ATOM 1909 C CA . SER A 1 268 ? 7.737 -25.502 57.478 1.00 72.62 268 SER A CA 1
ATOM 1910 C C . SER A 1 268 ? 6.453 -25.271 58.295 1.00 72.62 268 SER A C 1
ATOM 1912 O O . SER A 1 268 ? 6.213 -24.167 58.781 1.00 72.62 268 SER A O 1
ATOM 1914 N N . GLY A 1 269 ? 5.610 -26.301 58.461 1.00 55.56 269 GLY A N 1
ATOM 1915 C CA . GLY A 1 269 ? 4.478 -26.352 59.402 1.00 55.56 269 GLY A CA 1
ATOM 1916 C C . GLY A 1 269 ? 3.307 -25.400 59.115 1.00 55.56 269 GLY A C 1
ATOM 1917 O O . GLY A 1 269 ? 2.232 -25.547 59.700 1.00 55.56 269 GLY A O 1
ATOM 1918 N N . ASN A 1 270 ? 3.475 -24.450 58.190 1.00 54.44 270 ASN A N 1
ATOM 1919 C CA . ASN A 1 270 ? 2.592 -23.296 58.007 1.00 54.44 270 ASN A CA 1
ATOM 1920 C C . ASN A 1 270 ? 2.437 -22.483 59.313 1.00 54.44 270 ASN A C 1
ATOM 1922 O O . ASN A 1 270 ? 1.350 -21.986 59.639 1.00 54.44 270 ASN A O 1
ATOM 1926 N N . GLU A 1 271 ? 3.516 -22.391 60.097 1.00 48.78 271 GLU A N 1
ATOM 1927 C CA . GLU A 1 271 ? 3.553 -21.682 61.377 1.00 48.78 271 GLU A CA 1
ATOM 1928 C C . GLU A 1 271 ? 3.707 -20.172 61.180 1.00 48.78 271 GLU A C 1
ATOM 1930 O O . GLU A 1 271 ? 4.785 -19.617 61.321 1.00 48.78 271 GLU A O 1
ATOM 1935 N N . GLY A 1 272 ? 2.585 -19.518 60.861 1.00 42.16 272 GLY A N 1
ATOM 1936 C CA . GLY A 1 272 ? 2.363 -18.087 61.090 1.00 42.16 272 GLY A CA 1
ATOM 1937 C C . GLY A 1 272 ? 3.423 -17.146 60.517 1.00 42.16 272 GLY A C 1
ATOM 1938 O O . GLY A 1 272 ? 4.304 -16.701 61.242 1.00 42.16 272 GLY A O 1
ATOM 1939 N N . TYR A 1 273 ? 3.266 -16.753 59.250 1.00 48.06 273 TYR A N 1
ATOM 1940 C CA . TYR A 1 273 ? 4.034 -15.653 58.660 1.00 48.06 273 TYR A CA 1
ATOM 1941 C C . TYR A 1 273 ? 3.795 -14.343 59.438 1.00 48.06 273 TYR A C 1
ATOM 1943 O O . TYR A 1 273 ? 2.823 -13.627 59.183 1.00 48.06 273 TYR A O 1
ATOM 1951 N N . GLU A 1 274 ? 4.666 -14.035 60.399 1.00 40.97 274 GLU A N 1
ATOM 1952 C CA . GLU A 1 274 ? 4.743 -12.711 61.017 1.00 40.97 274 GLU A CA 1
ATOM 1953 C C . GLU A 1 274 ? 5.239 -11.675 59.994 1.00 40.97 274 GLU A C 1
ATOM 1955 O O . GLU A 1 274 ? 5.801 -12.021 58.952 1.00 40.97 274 GLU A O 1
ATOM 1960 N N . ALA A 1 275 ? 5.038 -10.386 60.284 1.00 40.78 275 ALA A N 1
ATOM 1961 C CA . ALA A 1 275 ? 5.371 -9.301 59.356 1.00 40.78 275 ALA A CA 1
ATOM 1962 C C . ALA A 1 275 ? 6.874 -9.212 58.996 1.00 40.78 275 ALA A C 1
ATOM 1964 O O . ALA A 1 275 ? 7.205 -8.640 57.961 1.00 40.78 275 ALA A O 1
ATOM 1965 N N . ASP A 1 276 ? 7.750 -9.809 59.814 1.00 41.44 276 ASP A N 1
ATOM 1966 C CA . ASP A 1 276 ? 9.209 -9.898 59.624 1.00 41.44 276 ASP A CA 1
ATOM 1967 C C . ASP A 1 276 ? 9.677 -11.168 58.868 1.00 41.44 276 ASP A C 1
ATOM 1969 O O . ASP A 1 276 ? 10.875 -11.363 58.652 1.00 41.44 276 ASP A O 1
ATOM 1973 N N . GLY A 1 277 ? 8.765 -12.065 58.467 1.00 51.22 277 GLY A N 1
ATOM 1974 C CA . GLY A 1 277 ? 9.118 -13.324 57.798 1.00 51.22 277 GLY A CA 1
ATOM 1975 C C . GLY A 1 277 ? 9.791 -13.112 56.434 1.00 51.22 277 GLY A C 1
ATOM 1976 O O . GLY A 1 277 ? 9.270 -12.397 55.575 1.00 51.22 277 GLY A O 1
ATOM 1977 N N . MET A 1 278 ? 10.937 -13.765 56.186 1.00 53.03 278 MET A N 1
ATOM 1978 C CA . MET A 1 278 ? 11.736 -13.494 54.982 1.00 53.03 278 MET A CA 1
ATOM 1979 C C . MET A 1 278 ? 11.002 -13.796 53.667 1.00 53.03 278 MET A C 1
ATOM 1981 O O . MET A 1 278 ? 11.315 -13.142 52.673 1.00 53.03 278 MET A O 1
ATOM 1985 N N . PHE A 1 279 ? 10.046 -14.728 53.623 1.00 60.03 279 PHE A N 1
ATOM 1986 C CA . PHE A 1 279 ? 9.097 -14.894 52.514 1.00 60.03 279 PHE A CA 1
ATOM 1987 C C . PHE A 1 279 ? 7.794 -15.552 52.995 1.00 60.03 279 PHE A C 1
ATOM 1989 O O . PHE A 1 279 ? 7.783 -16.222 54.023 1.00 60.03 279 PHE A O 1
ATOM 1996 N N . SER A 1 280 ? 6.697 -15.349 52.255 1.00 61.47 280 SER A N 1
ATOM 1997 C CA . SER A 1 280 ? 5.356 -15.856 52.605 1.00 61.47 280 SER A CA 1
ATOM 1998 C C . SER A 1 280 ? 4.680 -16.708 51.523 1.00 61.47 280 SER A C 1
ATOM 2000 O O . SER A 1 280 ? 3.593 -17.241 51.743 1.00 61.47 280 SER A O 1
ATOM 2002 N N . ASP A 1 281 ? 5.323 -16.866 50.365 1.00 74.19 281 ASP A N 1
ATOM 2003 C CA . ASP A 1 281 ? 4.964 -17.825 49.323 1.00 74.19 281 ASP A CA 1
ATOM 2004 C C . ASP A 1 281 ? 6.173 -18.139 48.418 1.00 74.19 281 ASP A C 1
ATOM 2006 O O . ASP A 1 281 ? 7.245 -17.531 48.519 1.00 74.19 281 ASP A O 1
ATOM 2010 N N . ASN A 1 282 ? 5.990 -19.092 47.498 1.00 83.56 282 ASN A N 1
ATOM 2011 C CA . ASN A 1 282 ? 7.014 -19.482 46.530 1.00 83.56 282 ASN A CA 1
ATOM 2012 C C . ASN A 1 282 ? 7.368 -18.378 45.501 1.00 83.56 282 ASN A C 1
ATOM 2014 O O . ASN A 1 282 ? 8.363 -18.531 44.791 1.00 83.56 282 ASN A O 1
ATOM 2018 N N . ASP A 1 283 ? 6.585 -17.299 45.374 1.00 86.69 283 ASP A N 1
ATOM 2019 C CA . ASP A 1 283 ? 6.933 -16.164 44.505 1.00 86.69 283 ASP A CA 1
ATOM 2020 C C . ASP A 1 283 ? 7.943 -15.258 45.242 1.00 86.69 283 ASP A C 1
ATOM 2022 O O . ASP A 1 283 ? 8.976 -14.884 44.682 1.00 86.69 283 ASP A O 1
ATOM 2026 N N . GLY A 1 284 ? 7.737 -15.030 46.546 1.00 85.38 284 GLY A N 1
ATOM 2027 C CA . GLY A 1 284 ? 8.733 -14.440 47.448 1.00 85.38 284 GLY A CA 1
ATOM 2028 C C . GLY A 1 284 ? 10.014 -15.277 47.588 1.00 85.38 284 GLY A C 1
ATOM 2029 O O . GLY A 1 284 ? 11.111 -14.712 47.628 1.00 85.38 284 GLY A O 1
ATOM 2030 N N . LEU A 1 285 ? 9.908 -16.613 47.580 1.00 88.56 285 LEU A N 1
ATOM 2031 C CA . LEU A 1 285 ? 11.076 -17.501 47.502 1.00 88.56 285 LEU A CA 1
ATOM 2032 C C . LEU A 1 285 ? 11.868 -17.273 46.206 1.00 88.56 285 LEU A C 1
ATOM 2034 O O . LEU A 1 285 ? 13.093 -17.191 46.247 1.00 88.56 285 LEU A O 1
ATOM 2038 N N . ALA A 1 286 ? 11.197 -17.137 45.058 1.00 91.56 286 ALA A N 1
ATOM 2039 C CA . ALA A 1 286 ? 11.875 -16.917 43.781 1.00 91.56 286 ALA A CA 1
ATOM 2040 C C . ALA A 1 286 ? 12.633 -15.581 43.733 1.00 91.56 286 ALA A C 1
ATOM 2042 O O . ALA A 1 286 ? 13.747 -15.534 43.208 1.00 91.56 286 ALA A O 1
ATOM 2043 N N . ALA A 1 287 ? 12.084 -14.529 44.350 1.00 89.94 287 ALA A N 1
ATOM 2044 C CA . ALA A 1 287 ? 12.780 -13.256 44.536 1.00 89.94 287 ALA A CA 1
ATOM 2045 C C . ALA A 1 287 ? 14.075 -13.417 45.357 1.00 89.94 287 ALA A C 1
ATOM 2047 O O . ALA A 1 287 ? 15.142 -12.988 44.917 1.00 89.94 287 ALA A O 1
ATOM 2048 N N . LEU A 1 288 ? 14.006 -14.107 46.504 1.00 89.00 288 LEU A N 1
ATOM 2049 C CA . LEU A 1 288 ? 15.176 -14.403 47.341 1.00 89.00 288 LEU A CA 1
ATOM 2050 C C . LEU A 1 288 ? 16.209 -15.298 46.647 1.00 89.00 288 LEU A C 1
ATOM 2052 O O . LEU A 1 288 ? 17.408 -15.107 46.837 1.00 89.00 288 LEU A O 1
ATOM 2056 N N . VAL A 1 289 ? 15.775 -16.272 45.846 1.00 91.19 289 VAL A N 1
ATOM 2057 C CA . VAL A 1 289 ? 16.675 -17.135 45.068 1.00 91.19 289 VAL A CA 1
ATOM 2058 C C . VAL A 1 289 ? 17.397 -16.322 43.991 1.00 91.19 289 VAL A C 1
ATOM 2060 O O . VAL A 1 289 ? 18.609 -16.464 43.847 1.00 91.19 289 VAL A O 1
ATOM 2063 N N . ALA A 1 290 ? 16.703 -15.428 43.282 1.00 92.38 290 ALA A N 1
ATOM 2064 C CA . ALA A 1 290 ? 17.322 -14.553 42.287 1.00 92.38 290 ALA A CA 1
ATOM 2065 C C . ALA A 1 290 ? 18.363 -13.606 42.913 1.00 92.38 290 ALA A C 1
ATOM 2067 O O . ALA A 1 290 ? 19.495 -13.534 42.427 1.00 92.38 290 ALA A O 1
ATOM 2068 N N . GLU A 1 291 ? 18.020 -12.969 44.036 1.00 90.44 291 GLU A N 1
ATOM 2069 C CA . GLU A 1 291 ? 18.918 -12.135 44.845 1.00 90.44 291 GLU A CA 1
ATOM 2070 C C . GLU A 1 291 ? 20.150 -12.934 45.320 1.00 90.44 291 GLU A C 1
ATOM 2072 O O . GLU A 1 291 ? 21.296 -12.618 44.989 1.00 90.44 291 GLU A O 1
ATOM 2077 N N . GLN A 1 292 ? 19.932 -14.031 46.052 1.00 89.12 292 GLN A N 1
ATOM 2078 C CA . GLN A 1 292 ? 21.004 -14.792 46.699 1.00 89.12 292 GLN A CA 1
ATOM 2079 C C . GLN A 1 292 ? 21.875 -15.596 45.727 1.00 89.12 292 GLN A C 1
ATOM 2081 O O . GLN A 1 292 ? 22.973 -16.007 46.116 1.00 89.12 292 GLN A O 1
ATOM 2086 N N . MET A 1 293 ? 21.441 -15.783 44.478 1.00 90.62 293 MET A N 1
ATOM 2087 C CA . MET A 1 293 ? 22.234 -16.388 43.403 1.00 90.62 293 MET A CA 1
ATOM 2088 C C . MET A 1 293 ? 22.834 -15.362 42.427 1.00 90.62 293 MET A C 1
ATOM 2090 O O . MET A 1 293 ? 23.530 -15.788 41.503 1.00 90.62 293 MET A O 1
ATOM 2094 N N . ASN A 1 294 ? 22.629 -14.049 42.630 1.00 89.31 294 ASN A N 1
ATOM 2095 C CA . ASN A 1 294 ? 23.058 -12.971 41.717 1.00 89.31 294 ASN A CA 1
ATOM 2096 C C . ASN A 1 294 ? 22.578 -13.219 40.272 1.00 89.31 294 ASN A C 1
ATOM 2098 O O . ASN A 1 294 ? 23.346 -13.134 39.309 1.00 89.31 294 ASN A O 1
ATOM 2102 N N . ALA A 1 295 ? 21.305 -13.594 40.132 1.00 91.00 295 ALA A N 1
ATOM 2103 C CA . ALA A 1 295 ? 20.675 -13.767 38.832 1.00 91.00 295 ALA A CA 1
ATOM 2104 C C . ALA A 1 295 ? 20.577 -12.423 38.096 1.00 91.00 295 ALA A C 1
ATOM 2106 O O . ALA A 1 295 ? 20.401 -11.368 38.706 1.00 91.00 295 ALA A O 1
ATOM 2107 N N . LYS A 1 296 ? 20.689 -12.462 36.766 1.00 91.25 296 LYS A N 1
ATOM 2108 C CA . LYS A 1 296 ? 20.515 -11.279 35.910 1.00 91.25 296 LYS A CA 1
ATOM 2109 C C . LYS A 1 296 ? 19.075 -11.089 35.448 1.00 91.25 296 LYS A C 1
ATOM 2111 O O . LYS A 1 296 ? 18.720 -9.991 35.041 1.00 91.25 296 LYS A O 1
ATOM 2116 N N . MET A 1 297 ? 18.256 -12.129 35.580 1.00 92.50 297 MET A N 1
ATOM 2117 C CA . MET A 1 297 ? 16.839 -12.118 35.247 1.00 92.50 297 MET A CA 1
ATOM 2118 C C . MET A 1 297 ? 16.052 -13.035 36.191 1.00 92.50 297 MET A C 1
ATOM 2120 O O . MET A 1 297 ? 16.520 -14.124 36.540 1.00 92.50 297 MET A O 1
ATOM 2124 N N . LEU A 1 298 ? 14.840 -12.617 36.552 1.00 94.25 298 LEU A N 1
ATOM 2125 C CA . LEU A 1 298 ? 13.813 -13.453 37.179 1.00 94.25 298 LEU A CA 1
ATOM 2126 C C . LEU A 1 298 ? 12.540 -13.407 36.319 1.00 94.25 298 LEU A C 1
ATOM 2128 O O . LEU A 1 298 ? 12.074 -12.325 35.976 1.00 94.25 298 LEU A O 1
ATOM 2132 N N . ILE A 1 299 ? 11.967 -14.563 35.986 1.00 94.81 299 ILE A N 1
ATOM 2133 C CA . ILE A 1 299 ? 10.705 -14.681 35.242 1.00 94.81 299 ILE A CA 1
ATOM 2134 C C . ILE A 1 299 ? 9.652 -15.308 36.159 1.00 94.81 299 ILE A C 1
ATOM 2136 O O . ILE A 1 299 ? 9.802 -16.456 36.578 1.00 94.81 299 ILE A O 1
ATOM 2140 N N . LEU A 1 300 ? 8.582 -14.571 36.459 1.00 93.81 300 LEU A N 1
ATOM 2141 C CA . LEU A 1 300 ? 7.437 -15.022 37.252 1.00 93.81 300 LEU A CA 1
ATOM 2142 C C . LEU A 1 300 ? 6.290 -15.439 36.319 1.00 93.81 300 LEU A C 1
ATOM 2144 O O . LEU A 1 300 ? 5.583 -14.588 35.776 1.00 93.81 300 LEU A O 1
ATOM 2148 N N . LEU A 1 301 ? 6.092 -16.748 36.137 1.00 92.50 301 LEU A N 1
ATOM 2149 C CA . LEU A 1 301 ? 5.041 -17.276 35.264 1.00 92.50 301 LEU A CA 1
ATOM 2150 C C . LEU A 1 301 ? 3.685 -17.314 35.977 1.00 92.50 301 LEU A C 1
ATOM 2152 O O . LEU A 1 301 ? 3.546 -17.884 37.065 1.00 92.50 301 LEU A O 1
ATOM 2156 N N . THR A 1 302 ? 2.666 -16.748 35.334 1.00 89.19 302 THR A N 1
ATOM 2157 C CA . THR A 1 302 ? 1.293 -16.673 35.846 1.00 89.19 302 THR A CA 1
ATOM 2158 C C . THR A 1 302 ? 0.265 -17.084 34.787 1.00 89.19 302 THR A C 1
ATOM 2160 O O . THR A 1 302 ? 0.584 -17.350 33.635 1.00 89.19 302 THR A O 1
ATOM 2163 N N . ASP A 1 303 ? -0.982 -17.208 35.208 1.00 83.56 303 ASP A N 1
ATOM 2164 C CA . ASP A 1 303 ? -2.172 -17.600 34.443 1.00 83.56 303 ASP A CA 1
ATOM 2165 C C . ASP A 1 303 ? -2.742 -16.506 33.514 1.00 83.56 303 ASP A C 1
ATOM 2167 O O . ASP A 1 303 ? -3.671 -16.779 32.761 1.00 83.56 303 ASP A O 1
ATOM 2171 N N . VAL A 1 304 ? -2.173 -15.299 33.543 1.00 82.62 304 VAL A N 1
ATOM 2172 C CA . VAL A 1 304 ? -2.545 -14.125 32.732 1.00 82.62 304 VAL A CA 1
ATOM 2173 C C . VAL A 1 304 ? -1.298 -13.524 32.068 1.00 82.62 304 VAL A C 1
ATOM 2175 O O . VAL A 1 304 ? -0.176 -13.878 32.431 1.00 82.62 304 VAL A O 1
ATOM 2178 N N . GLU A 1 305 ? -1.457 -12.640 31.083 1.00 81.25 305 GLU A N 1
ATOM 2179 C CA . GLU A 1 305 ? -0.337 -12.230 30.215 1.00 81.25 305 GLU A CA 1
ATOM 2180 C C . GLU A 1 305 ? 0.677 -11.281 30.862 1.00 81.25 305 GLU A C 1
ATOM 2182 O O . GLU A 1 305 ? 1.856 -11.333 30.516 1.00 81.25 305 GLU A O 1
ATOM 2187 N N . GLY A 1 306 ? 0.252 -10.484 31.843 1.00 84.56 306 GLY A N 1
ATOM 2188 C CA . GLY A 1 306 ? 1.100 -9.566 32.600 1.00 84.56 306 GLY A CA 1
ATOM 2189 C C . GLY A 1 306 ? 0.335 -8.906 33.748 1.00 84.56 306 GLY A C 1
ATOM 2190 O O . GLY A 1 306 ? -0.643 -9.457 34.258 1.00 84.56 306 GLY A O 1
ATOM 2191 N N . VAL A 1 307 ? 0.775 -7.717 34.154 1.00 81.50 307 VAL A N 1
ATOM 2192 C CA . VAL A 1 307 ? 0.039 -6.817 35.050 1.00 81.50 307 VAL A CA 1
ATOM 2193 C C . VAL A 1 307 ? -0.846 -5.906 34.200 1.00 81.50 307 VAL A C 1
ATOM 2195 O O . VAL A 1 307 ? -0.350 -5.243 33.292 1.00 81.50 307 VAL A O 1
ATOM 2198 N N . TYR A 1 308 ? -2.142 -5.866 34.501 1.00 73.25 308 TYR A N 1
ATOM 2199 C CA . TYR A 1 308 ? -3.133 -5.051 33.793 1.00 73.25 308 TYR A CA 1
ATOM 2200 C C . TYR A 1 308 ? -3.506 -3.800 34.604 1.00 73.25 308 TYR A C 1
ATOM 2202 O O . TYR A 1 308 ? -3.337 -3.767 35.825 1.00 73.25 308 TYR A O 1
ATOM 2210 N N . ASN A 1 309 ? -4.060 -2.790 33.930 1.00 67.44 309 ASN A N 1
ATOM 2211 C CA . ASN A 1 309 ? -4.630 -1.586 34.552 1.00 67.44 309 ASN A CA 1
ATOM 2212 C C . ASN A 1 309 ? -5.989 -1.816 35.259 1.00 67.44 309 ASN A C 1
ATOM 2214 O O . ASN A 1 309 ? -6.421 -0.974 36.044 1.00 67.44 309 ASN A O 1
ATOM 2218 N N . LYS A 1 310 ? -6.658 -2.937 34.968 1.00 67.19 310 LYS A N 1
ATOM 2219 C CA . LYS A 1 310 ? -7.988 -3.365 35.446 1.00 67.19 310 LYS A CA 1
ATOM 2220 C C . LYS A 1 310 ? -8.023 -4.895 35.587 1.00 67.19 310 LYS A C 1
ATOM 2222 O O . LYS A 1 310 ? -6.999 -5.543 35.363 1.00 67.19 310 LYS A O 1
ATOM 2227 N N . HIS A 1 311 ? -9.164 -5.506 35.929 1.00 66.00 311 HIS A N 1
ATOM 2228 C CA . HIS A 1 311 ? -9.277 -6.965 35.833 1.00 66.00 311 HIS A CA 1
ATOM 2229 C C . HIS A 1 311 ? -9.138 -7.424 34.363 1.00 66.00 311 HIS A C 1
ATOM 2231 O O . HIS A 1 311 ? -9.683 -6.758 33.485 1.00 66.00 311 HIS A O 1
ATOM 2237 N N . PRO A 1 312 ? -8.458 -8.548 34.052 1.00 62.44 312 PRO A N 1
ATOM 2238 C CA . PRO A 1 312 ? -8.260 -8.991 32.663 1.00 62.44 312 PRO A CA 1
ATOM 2239 C C . PRO A 1 312 ? -9.552 -9.292 31.887 1.00 62.44 312 PRO A C 1
ATOM 2241 O O . PRO A 1 312 ? -9.546 -9.254 30.662 1.00 62.44 312 PRO A O 1
ATOM 2244 N N . ASP A 1 313 ? -10.648 -9.576 32.598 1.00 63.91 313 ASP A N 1
ATOM 2245 C CA . ASP A 1 313 ? -11.979 -9.819 32.022 1.00 63.91 313 ASP A CA 1
ATOM 2246 C C . ASP A 1 313 ? -12.811 -8.527 31.820 1.00 63.91 313 ASP A C 1
ATOM 2248 O O . ASP A 1 313 ? -13.967 -8.600 31.406 1.00 63.91 313 ASP A O 1
ATOM 2252 N N . GLU A 1 314 ? -12.270 -7.342 32.142 1.00 65.38 314 GLU A N 1
ATOM 2253 C CA . GLU A 1 314 ? -12.939 -6.051 31.918 1.00 65.38 314 GLU A CA 1
ATOM 2254 C C . GLU A 1 314 ? -12.646 -5.477 30.523 1.00 65.38 314 GLU A C 1
ATOM 2256 O O . GLU A 1 314 ? -11.509 -5.450 30.048 1.00 65.38 314 GLU A O 1
ATOM 2261 N N . GLU A 1 315 ? -13.676 -4.917 29.888 1.00 46.75 315 GLU A N 1
ATOM 2262 C CA . GLU A 1 315 ? -13.550 -4.266 28.585 1.00 46.75 315 GLU A CA 1
ATOM 2263 C C . GLU A 1 315 ? -12.622 -3.032 28.664 1.00 46.75 315 GLU A C 1
ATOM 2265 O O . GLU A 1 315 ? -12.787 -2.133 29.500 1.00 46.75 315 GLU A O 1
ATOM 2270 N N . GLY A 1 316 ? -11.599 -3.009 27.803 1.00 57.88 316 GLY A N 1
ATOM 2271 C CA . GLY A 1 316 ? -10.553 -1.981 27.804 1.00 57.88 316 GLY A CA 1
ATOM 2272 C C . GLY A 1 316 ? -9.414 -2.193 28.815 1.00 57.88 316 GLY A C 1
ATOM 2273 O O . GLY A 1 316 ? -8.680 -1.242 29.099 1.00 57.88 316 GLY A O 1
ATOM 2274 N N . ALA A 1 317 ? -9.241 -3.399 29.368 1.00 61.62 317 ALA A N 1
ATOM 2275 C CA . ALA A 1 317 ? -8.051 -3.739 30.147 1.00 61.62 317 ALA A CA 1
ATOM 2276 C C . ALA A 1 317 ? -6.781 -3.734 29.260 1.00 61.62 317 ALA A C 1
ATOM 2278 O O . ALA A 1 317 ? -6.673 -4.508 28.311 1.00 61.62 317 ALA A O 1
ATOM 2279 N N . LYS A 1 318 ? -5.800 -2.876 29.579 1.00 69.44 318 LYS A N 1
ATOM 2280 C CA . LYS A 1 318 ? -4.470 -2.825 28.934 1.00 69.44 318 LYS A CA 1
ATOM 2281 C C . LYS A 1 318 ? -3.399 -3.404 29.868 1.00 69.44 318 LYS A C 1
ATOM 2283 O O . LYS A 1 318 ? -3.468 -3.213 31.084 1.00 69.44 318 LYS A O 1
ATOM 2288 N N . ILE A 1 319 ? -2.404 -4.084 29.294 1.00 75.56 319 ILE A N 1
ATOM 2289 C CA . ILE A 1 319 ? -1.219 -4.610 29.995 1.00 75.56 319 ILE A CA 1
ATOM 2290 C C . ILE A 1 319 ? -0.170 -3.498 30.115 1.00 75.56 319 ILE A C 1
ATOM 2292 O O . ILE A 1 319 ? 0.075 -2.773 29.155 1.00 75.56 319 ILE A O 1
ATOM 2296 N N . PHE A 1 320 ? 0.500 -3.394 31.262 1.00 76.75 320 PHE A N 1
ATOM 2297 C CA . PHE A 1 320 ? 1.708 -2.579 31.392 1.00 76.75 320 PHE A CA 1
ATOM 2298 C C . PHE A 1 320 ? 2.917 -3.371 30.883 1.00 76.75 320 PHE A C 1
ATOM 2300 O O . PHE A 1 320 ? 3.264 -4.400 31.464 1.00 76.75 320 PHE A O 1
ATOM 2307 N N . HIS A 1 321 ? 3.589 -2.916 29.824 1.00 77.50 321 HIS A N 1
ATOM 2308 C CA . HIS A 1 321 ? 4.802 -3.578 29.321 1.00 77.50 321 HIS A CA 1
ATOM 2309 C C . HIS A 1 321 ? 6.042 -3.293 30.182 1.00 77.50 321 HIS A C 1
ATOM 2311 O O . HIS A 1 321 ? 6.916 -4.163 30.279 1.00 77.50 321 HIS A O 1
ATOM 2317 N N . THR A 1 322 ? 6.072 -2.146 30.868 1.00 80.38 322 THR A N 1
ATOM 2318 C CA . THR A 1 322 ? 7.058 -1.773 31.895 1.00 80.38 322 THR A CA 1
ATOM 2319 C C . THR A 1 322 ? 6.331 -1.186 33.110 1.00 80.38 322 THR A C 1
ATOM 2321 O O . THR A 1 322 ? 5.468 -0.326 32.958 1.00 80.38 322 THR A O 1
ATOM 2324 N N . PHE A 1 323 ? 6.654 -1.645 34.322 1.00 77.25 323 PHE A N 1
ATOM 2325 C CA . PHE A 1 323 ? 6.018 -1.189 35.561 1.00 77.25 323 PHE A CA 1
ATOM 2326 C C . PHE A 1 323 ? 6.891 -0.178 36.318 1.00 77.25 323 PHE A C 1
ATOM 2328 O O . PHE A 1 323 ? 7.939 -0.527 36.864 1.00 77.25 323 PHE A O 1
ATOM 2335 N N . ASP A 1 324 ? 6.410 1.063 36.407 1.00 70.56 324 ASP A N 1
ATOM 2336 C CA . ASP A 1 324 ? 6.943 2.105 37.295 1.00 70.56 324 ASP A CA 1
ATOM 2337 C C . ASP A 1 324 ? 6.052 2.251 38.549 1.00 70.56 324 ASP A C 1
ATOM 2339 O O . ASP A 1 324 ? 4.895 2.661 38.407 1.00 70.56 324 ASP A O 1
ATOM 2343 N N . PRO A 1 325 ? 6.551 1.977 39.772 1.00 61.03 325 PRO A N 1
ATOM 2344 C CA . PRO A 1 325 ? 5.776 2.135 41.005 1.00 61.03 325 PRO A CA 1
ATOM 2345 C C . PRO A 1 325 ? 5.360 3.584 41.323 1.00 61.03 325 PRO A C 1
ATOM 2347 O O . PRO A 1 325 ? 4.547 3.774 42.222 1.00 61.03 325 PRO A O 1
ATOM 2350 N N . ASN A 1 326 ? 5.889 4.594 40.620 1.00 59.25 326 ASN A N 1
ATOM 2351 C CA . ASN A 1 326 ? 5.528 6.005 40.813 1.00 59.25 326 ASN A CA 1
ATOM 2352 C C . ASN A 1 326 ? 4.422 6.494 39.858 1.00 59.25 326 ASN A C 1
ATOM 2354 O O . ASN A 1 326 ? 3.795 7.513 40.139 1.00 59.25 326 ASN A O 1
ATOM 2358 N N . ARG A 1 327 ? 4.194 5.802 38.728 1.00 58.03 327 ARG A N 1
ATOM 2359 C CA . ARG A 1 327 ? 3.209 6.190 37.693 1.00 58.03 327 ARG A CA 1
ATOM 2360 C C . ARG A 1 327 ? 1.917 5.357 37.715 1.00 58.03 327 ARG A C 1
ATOM 2362 O O . ARG A 1 327 ? 0.924 5.796 37.145 1.00 58.03 327 ARG A O 1
ATOM 2369 N N . HIS A 1 328 ? 1.909 4.177 38.345 1.00 62.28 328 HIS A N 1
ATOM 2370 C CA . HIS A 1 328 ? 0.814 3.204 38.218 1.00 62.28 328 HIS A CA 1
ATOM 2371 C C . HIS A 1 328 ? 0.065 2.949 39.537 1.00 62.28 328 HIS A C 1
ATOM 2373 O O . HIS A 1 328 ? 0.567 2.254 40.423 1.00 62.28 328 HIS A O 1
ATOM 2379 N N . GLU A 1 329 ? -1.176 3.434 39.641 1.00 48.44 329 GLU A N 1
ATOM 2380 C CA . GLU A 1 329 ? -2.112 2.982 40.679 1.00 48.44 329 GLU A CA 1
ATOM 2381 C C . GLU A 1 329 ? -2.618 1.558 40.376 1.00 48.44 329 GLU A C 1
ATOM 2383 O O . GLU A 1 329 ? -2.910 1.212 39.231 1.00 48.44 329 GLU A O 1
ATOM 2388 N N . LEU A 1 330 ? -2.714 0.712 41.408 1.00 55.47 330 LEU A N 1
ATOM 2389 C CA . LEU A 1 330 ? -3.029 -0.715 41.276 1.00 55.47 330 LEU A CA 1
ATOM 2390 C C . LEU A 1 330 ? -4.388 -1.072 41.893 1.00 55.47 330 LEU A C 1
ATOM 2392 O O . LEU A 1 330 ? -4.508 -1.199 43.113 1.00 55.47 330 LEU A O 1
ATOM 2396 N N . MET A 1 331 ? -5.380 -1.370 41.050 1.00 44.69 331 MET A N 1
ATOM 2397 C CA . MET A 1 331 ? -6.587 -2.088 41.477 1.00 44.69 331 MET A CA 1
ATOM 2398 C C . MET A 1 331 ? -6.309 -3.598 41.530 1.00 44.69 331 MET A C 1
ATOM 2400 O O . MET A 1 331 ? -6.318 -4.296 40.519 1.00 44.69 331 MET A O 1
ATOM 2404 N N . ILE A 1 332 ? -6.020 -4.114 42.727 1.00 49.44 332 ILE A N 1
ATOM 2405 C CA . ILE A 1 332 ? -5.687 -5.530 42.939 1.00 49.44 332 ILE A CA 1
ATOM 2406 C C . ILE A 1 332 ? -6.977 -6.353 43.082 1.00 49.44 332 ILE A C 1
ATOM 2408 O O . ILE A 1 332 ? -7.620 -6.319 44.129 1.00 49.44 332 ILE A O 1
ATOM 2412 N N . GLY A 1 333 ? -7.315 -7.124 42.044 1.00 45.22 333 GLY A N 1
ATOM 2413 C CA . GLY A 1 333 ? -8.436 -8.074 42.052 1.00 45.22 333 GLY A CA 1
ATOM 2414 C C . GLY A 1 333 ? -8.298 -9.222 43.068 1.00 45.22 333 GLY A C 1
ATOM 2415 O O . GLY A 1 333 ? -7.229 -9.461 43.642 1.00 45.22 333 GLY A O 1
ATOM 2416 N N . GLU A 1 334 ? -9.403 -9.939 43.297 1.00 40.25 334 GLU A N 1
ATOM 2417 C CA . GLU A 1 334 ? -9.508 -10.966 44.341 1.00 40.25 334 GLU A CA 1
ATOM 2418 C C . GLU A 1 334 ? -8.651 -12.230 44.100 1.00 40.25 334 GLU A C 1
ATOM 2420 O O . GLU A 1 334 ? -8.068 -12.466 43.041 1.00 40.25 334 GLU A O 1
ATOM 2425 N N . LYS A 1 335 ? -8.531 -13.064 45.142 1.00 46.69 335 LYS A N 1
ATOM 2426 C CA . LYS A 1 335 ? -7.653 -14.246 45.156 1.00 46.69 335 LYS A CA 1
ATOM 2427 C C . LYS A 1 335 ? -8.294 -15.436 44.437 1.00 46.69 335 LYS A C 1
ATOM 2429 O O . LYS A 1 335 ? -9.381 -15.874 44.806 1.00 46.69 335 LYS A O 1
ATOM 2434 N N . SER A 1 336 ? -7.567 -16.053 43.505 1.00 43.69 336 SER A N 1
ATOM 2435 C CA . SER A 1 336 ? -8.000 -17.291 42.851 1.00 43.69 336 SER A CA 1
ATOM 2436 C C . SER A 1 336 ? -8.001 -18.488 43.821 1.00 43.69 336 SER A C 1
ATOM 2438 O O . SER A 1 336 ? -7.060 -18.711 44.586 1.00 43.69 336 SER A O 1
ATOM 2440 N N . ALA A 1 337 ? -9.069 -19.293 43.780 1.00 36.88 337 ALA A N 1
ATOM 2441 C CA . ALA A 1 337 ? -9.471 -20.235 44.840 1.00 36.88 337 ALA A CA 1
ATOM 2442 C C . ALA A 1 337 ? -8.546 -21.454 45.107 1.00 36.88 337 ALA A C 1
ATOM 2444 O O . ALA A 1 337 ? -8.921 -22.360 45.852 1.00 36.88 337 ALA A O 1
ATOM 2445 N N . GLY A 1 338 ? -7.351 -21.503 44.510 1.00 41.81 338 GLY A N 1
ATOM 2446 C CA . GLY A 1 338 ? -6.368 -22.585 44.679 1.00 41.81 338 GLY A CA 1
ATOM 2447 C C . GLY A 1 338 ? -4.918 -22.131 44.900 1.00 41.81 338 GLY A C 1
ATOM 2448 O O . GLY A 1 338 ? -4.051 -22.981 45.097 1.00 41.81 338 GLY A O 1
ATOM 2449 N N . GLY A 1 339 ? -4.635 -20.823 44.872 1.00 46.25 339 GLY A N 1
ATOM 2450 C CA . GLY A 1 339 ? -3.299 -20.257 45.088 1.00 46.25 339 GLY A CA 1
ATOM 2451 C C . GLY A 1 339 ? -3.181 -19.527 46.429 1.00 46.25 339 GLY A C 1
ATOM 2452 O O . GLY A 1 339 ? -4.144 -18.929 46.899 1.00 46.25 339 GLY A O 1
ATOM 2453 N N . ARG A 1 340 ? -1.993 -19.551 47.054 1.00 50.06 340 ARG A N 1
ATOM 2454 C CA . ARG A 1 340 ? -1.705 -18.728 48.249 1.00 50.06 340 ARG A CA 1
ATOM 2455 C C . ARG A 1 340 ? -1.390 -17.266 47.881 1.00 50.06 340 ARG A C 1
ATOM 2457 O O . ARG A 1 340 ? -1.850 -16.360 48.574 1.00 50.06 340 ARG A O 1
ATOM 2464 N N . GLY A 1 341 ? -0.676 -17.046 46.772 1.00 54.16 341 GLY A N 1
ATOM 2465 C CA . GLY A 1 341 ? -0.345 -15.727 46.219 1.00 54.16 341 GLY A CA 1
ATOM 2466 C C . GLY A 1 341 ? -1.201 -15.358 44.998 1.00 54.16 341 GLY A C 1
ATOM 2467 O O . GLY A 1 341 ? -1.306 -16.136 44.050 1.00 54.16 341 GLY A O 1
ATOM 2468 N N . GLY A 1 342 ? -1.808 -14.165 45.021 1.00 66.88 342 GLY A N 1
ATOM 2469 C CA . GLY A 1 342 ? -2.478 -13.537 43.867 1.00 66.88 342 GLY A CA 1
ATOM 2470 C C . GLY A 1 342 ? -1.549 -12.584 43.099 1.00 66.88 342 GLY A C 1
ATOM 2471 O O . GLY A 1 342 ? -0.359 -12.506 43.403 1.00 66.88 342 GLY A O 1
ATOM 2472 N N . MET A 1 343 ? -2.072 -11.804 42.144 1.00 76.81 343 MET A N 1
ATOM 2473 C CA . MET A 1 343 ? -1.247 -10.883 41.334 1.00 76.81 343 MET A CA 1
ATOM 2474 C C . MET A 1 343 ? -0.435 -9.897 42.196 1.00 76.81 343 MET A C 1
ATOM 2476 O O . MET A 1 343 ? 0.773 -9.754 42.013 1.00 76.81 343 MET A O 1
ATOM 2480 N N . GLY A 1 344 ? -1.050 -9.312 43.230 1.00 72.25 344 GLY A N 1
ATOM 2481 C CA . GLY A 1 344 ? -0.355 -8.426 44.173 1.00 72.25 344 GLY A CA 1
ATOM 2482 C C . GLY A 1 344 ? 0.799 -9.080 44.955 1.00 72.25 344 GLY A C 1
ATOM 2483 O O . GLY A 1 344 ? 1.647 -8.363 45.480 1.00 72.25 344 GLY A O 1
ATOM 2484 N N . ALA A 1 345 ? 0.873 -10.416 45.038 1.00 74.94 345 ALA A N 1
ATOM 2485 C CA . ALA A 1 345 ? 2.038 -11.109 45.596 1.00 74.94 345 ALA A CA 1
ATOM 2486 C C . ALA A 1 345 ? 3.202 -11.142 44.593 1.00 74.94 345 ALA A C 1
ATOM 2488 O O . ALA A 1 345 ? 4.316 -10.765 44.956 1.00 74.94 345 ALA A O 1
ATOM 2489 N N . LYS A 1 346 ? 2.928 -11.468 43.320 1.00 84.69 346 LYS A N 1
ATOM 2490 C CA . LYS A 1 346 ? 3.928 -11.443 42.237 1.00 84.69 346 LYS A CA 1
ATOM 2491 C C . LYS A 1 346 ? 4.526 -10.055 42.034 1.00 84.69 346 LYS A C 1
ATOM 2493 O O . LYS A 1 346 ? 5.739 -9.939 41.919 1.00 84.69 346 LYS A O 1
ATOM 2498 N N . ILE A 1 347 ? 3.701 -9.006 42.082 1.00 82.81 347 ILE A N 1
ATOM 2499 C CA . ILE A 1 347 ? 4.161 -7.609 42.008 1.00 82.81 347 ILE A CA 1
ATOM 2500 C C . ILE A 1 347 ? 5.122 -7.291 43.166 1.00 82.81 347 ILE A C 1
ATOM 2502 O O . ILE A 1 347 ? 6.226 -6.812 42.929 1.00 82.81 347 ILE A O 1
ATOM 2506 N N . ARG A 1 348 ? 4.765 -7.622 44.420 1.00 82.50 348 ARG A N 1
ATOM 2507 C CA . ARG A 1 348 ? 5.666 -7.415 45.573 1.00 82.50 348 ARG A CA 1
ATOM 2508 C C . ARG A 1 348 ? 6.963 -8.220 45.462 1.00 82.50 348 ARG A C 1
ATOM 2510 O O . ARG A 1 348 ? 8.018 -7.699 45.811 1.00 82.50 348 ARG A O 1
ATOM 2517 N N . ALA A 1 349 ? 6.899 -9.460 44.976 1.00 84.94 349 ALA A N 1
ATOM 2518 C CA . ALA A 1 349 ? 8.079 -10.289 44.738 1.00 84.94 349 ALA A CA 1
ATOM 2519 C C . ALA A 1 349 ? 8.991 -9.687 43.654 1.00 84.94 349 ALA A C 1
ATOM 2521 O O . ALA A 1 349 ? 10.204 -9.618 43.852 1.00 84.94 349 ALA A O 1
ATOM 2522 N N . ALA A 1 350 ? 8.419 -9.188 42.553 1.00 87.19 350 ALA A N 1
ATOM 2523 C CA . ALA A 1 350 ? 9.160 -8.546 41.473 1.00 87.19 350 ALA A CA 1
ATOM 2524 C C . ALA A 1 350 ? 9.839 -7.247 41.927 1.00 87.19 350 ALA A C 1
ATOM 2526 O O . ALA A 1 350 ? 11.058 -7.126 41.798 1.00 87.19 350 ALA A O 1
ATOM 2527 N N . SER A 1 351 ? 9.094 -6.325 42.550 1.00 85.94 351 SER A N 1
ATOM 2528 C CA . SER A 1 351 ? 9.659 -5.087 43.102 1.00 85.94 351 SER A CA 1
ATOM 2529 C C . SER A 1 351 ? 10.763 -5.372 44.123 1.00 85.94 351 SER A C 1
ATOM 2531 O O . SER A 1 351 ? 11.822 -4.753 44.070 1.00 85.94 351 SER A O 1
ATOM 2533 N N . ARG A 1 352 ? 10.572 -6.362 45.008 1.00 84.50 352 ARG A N 1
ATOM 2534 C CA . ARG A 1 352 ? 11.595 -6.766 45.983 1.00 84.50 352 ARG A CA 1
ATOM 2535 C C . ARG A 1 352 ? 12.852 -7.331 45.326 1.00 84.50 352 ARG A C 1
ATOM 2537 O O . ARG A 1 352 ? 13.944 -6.989 45.764 1.00 84.50 352 ARG A O 1
ATOM 2544 N N . ALA A 1 353 ? 12.724 -8.181 44.308 1.00 86.94 353 ALA A N 1
ATOM 2545 C CA . ALA A 1 353 ? 13.877 -8.719 43.587 1.00 86.94 353 ALA A CA 1
ATOM 2546 C C . ALA A 1 353 ? 14.687 -7.599 42.907 1.00 86.94 353 ALA A C 1
ATOM 2548 O O . ALA A 1 353 ? 15.915 -7.593 43.002 1.00 86.94 353 ALA A O 1
ATOM 2549 N N . VAL A 1 354 ? 14.009 -6.607 42.315 1.00 86.25 354 VAL A N 1
ATOM 2550 C CA . VAL A 1 354 ? 14.652 -5.399 41.773 1.00 86.25 354 VAL A CA 1
ATOM 2551 C C . VAL A 1 354 ? 15.374 -4.608 42.871 1.00 86.25 354 VAL A C 1
ATOM 2553 O O . VAL A 1 354 ? 16.558 -4.310 42.724 1.00 86.25 354 VAL A O 1
ATOM 2556 N N . SER A 1 355 ? 14.722 -4.330 44.007 1.00 82.94 355 SER A N 1
ATOM 2557 C CA . SER A 1 355 ? 15.362 -3.658 45.154 1.00 82.94 355 SER A CA 1
ATOM 2558 C C . SER A 1 355 ? 16.523 -4.460 45.765 1.00 82.94 355 SER A C 1
ATOM 2560 O O . SER A 1 355 ? 17.449 -3.869 46.313 1.00 82.94 355 SER A O 1
ATOM 2562 N N . GLY A 1 356 ? 16.503 -5.791 45.645 1.00 80.81 356 GLY A N 1
ATOM 2563 C CA . GLY A 1 356 ? 17.596 -6.696 46.019 1.00 80.81 356 GLY A CA 1
ATOM 2564 C C . GLY A 1 356 ? 18.763 -6.738 45.020 1.00 80.81 356 GLY A C 1
ATOM 2565 O O . GLY A 1 356 ? 19.742 -7.442 45.259 1.00 80.81 356 GLY A O 1
ATOM 2566 N N . GLY A 1 357 ? 18.687 -5.995 43.910 1.00 81.31 357 GLY A N 1
ATOM 2567 C CA . GLY A 1 357 ? 19.755 -5.884 42.913 1.00 81.31 357 GLY A CA 1
ATOM 2568 C C . GLY A 1 357 ? 19.650 -6.844 41.722 1.00 81.31 357 GLY A C 1
ATOM 2569 O O . GLY A 1 357 ? 20.618 -6.966 40.968 1.00 81.31 357 GLY A O 1
ATOM 2570 N N . VAL A 1 358 ? 18.506 -7.511 41.515 1.00 86.56 358 VAL A N 1
ATOM 2571 C CA . VAL A 1 358 ? 18.223 -8.230 40.259 1.00 86.56 358 VAL A CA 1
ATOM 2572 C C . VAL A 1 358 ? 17.913 -7.186 39.170 1.00 86.56 358 VAL A C 1
ATOM 2574 O O . VAL A 1 358 ? 16.942 -6.447 39.325 1.00 86.56 358 VAL A O 1
ATOM 2577 N N . PRO A 1 359 ? 18.693 -7.081 38.072 1.00 82.56 359 PRO A N 1
ATOM 2578 C CA . PRO A 1 359 ? 18.561 -5.972 37.117 1.00 82.56 359 PRO A CA 1
ATOM 2579 C C . PRO A 1 359 ? 17.205 -5.885 36.408 1.00 82.56 359 PRO A C 1
ATOM 2581 O O . PRO A 1 359 ? 16.727 -4.785 36.125 1.00 82.56 359 PRO A O 1
ATOM 2584 N N . SER A 1 360 ? 16.602 -7.040 36.118 1.00 87.50 360 SER A N 1
ATOM 2585 C CA . SER A 1 360 ? 15.353 -7.151 35.366 1.00 87.50 360 SER A CA 1
ATOM 2586 C C . SER A 1 360 ? 14.505 -8.302 35.899 1.00 87.50 360 SER A C 1
ATOM 2588 O O . SER A 1 360 ? 14.998 -9.415 36.102 1.00 87.50 360 SER A O 1
ATOM 2590 N N . VAL A 1 361 ? 13.213 -8.054 36.093 1.00 89.69 361 VAL A N 1
ATOM 2591 C CA . VAL A 1 361 ? 12.233 -9.076 36.483 1.00 89.69 361 VAL A CA 1
ATOM 2592 C C . VAL A 1 361 ? 11.030 -8.980 35.554 1.00 89.69 361 VAL A C 1
ATOM 2594 O O . VAL A 1 361 ? 10.597 -7.876 35.252 1.00 89.69 361 VAL A O 1
ATOM 2597 N N . VAL A 1 362 ? 10.487 -10.104 35.086 1.00 91.19 362 VAL A N 1
ATOM 2598 C CA . VAL A 1 362 ? 9.352 -10.114 34.148 1.00 91.19 362 VAL A CA 1
ATOM 2599 C C . VAL A 1 362 ? 8.213 -10.975 34.688 1.00 91.19 362 VAL A C 1
ATOM 2601 O O . VAL A 1 362 ? 8.434 -12.122 35.072 1.00 91.19 362 VAL A O 1
ATOM 2604 N N . ILE A 1 363 ? 6.992 -10.435 34.707 1.00 91.38 363 ILE A N 1
ATOM 2605 C CA . ILE A 1 363 ? 5.755 -11.185 34.978 1.00 91.38 363 ILE A CA 1
ATOM 2606 C C . ILE A 1 363 ? 5.083 -11.481 33.635 1.00 91.38 363 ILE A C 1
ATOM 2608 O O . ILE A 1 363 ? 4.787 -10.546 32.892 1.00 91.38 363 ILE A O 1
ATOM 2612 N N . ALA A 1 364 ? 4.847 -12.758 33.321 1.00 91.88 364 ALA A N 1
ATOM 2613 C CA . ALA A 1 364 ? 4.321 -13.177 32.019 1.00 91.88 364 ALA A CA 1
ATOM 2614 C C . ALA A 1 364 ? 3.450 -14.443 32.086 1.00 91.88 364 ALA A C 1
ATOM 2616 O O . ALA A 1 364 ? 3.518 -15.212 33.050 1.00 91.88 364 ALA A O 1
ATOM 2617 N N . SER A 1 365 ? 2.675 -14.701 31.028 1.00 90.38 365 SER A N 1
ATOM 2618 C CA . SER A 1 365 ? 1.870 -15.925 30.907 1.00 90.38 365 SER A CA 1
ATOM 2619 C C . SER A 1 365 ? 2.739 -17.183 30.818 1.00 90.38 365 SER A C 1
ATOM 2621 O O . SER A 1 365 ? 3.546 -17.334 29.903 1.00 90.38 365 SER A O 1
ATOM 2623 N N . GLY A 1 366 ? 2.513 -18.134 31.726 1.00 85.50 366 GLY A N 1
ATOM 2624 C CA . GLY A 1 366 ? 3.005 -19.513 31.635 1.00 85.50 366 GLY A CA 1
ATOM 2625 C C . GLY A 1 366 ? 2.054 -20.458 30.890 1.00 85.50 366 GLY A C 1
ATOM 2626 O O . GLY A 1 366 ? 2.194 -21.674 31.010 1.00 85.50 366 GLY A O 1
ATOM 2627 N N . LEU A 1 367 ? 1.048 -19.923 30.188 1.00 86.25 367 LEU A N 1
ATOM 2628 C CA . LEU A 1 367 ? 0.139 -20.693 29.331 1.00 86.25 367 LEU A CA 1
ATOM 2629 C C . LEU A 1 367 ? 0.594 -20.709 27.862 1.00 86.25 367 LEU A C 1
ATOM 2631 O O . LEU A 1 367 ? 0.227 -21.625 27.130 1.00 86.25 367 LEU A O 1
ATOM 2635 N N . ASN A 1 368 ? 1.389 -19.721 27.441 1.00 85.50 368 ASN A N 1
ATOM 2636 C CA . ASN A 1 368 ? 1.991 -19.659 26.110 1.00 85.50 368 ASN A CA 1
ATOM 2637 C C . ASN A 1 368 ? 3.321 -20.453 26.099 1.00 85.50 368 ASN A C 1
ATOM 2639 O O . ASN A 1 368 ? 4.163 -20.226 26.974 1.00 85.50 368 ASN A O 1
ATOM 2643 N N . PRO A 1 369 ? 3.531 -21.379 25.141 1.00 85.25 369 PRO A N 1
ATOM 2644 C CA . PRO A 1 369 ? 4.689 -22.271 25.132 1.00 85.25 369 PRO A CA 1
ATOM 2645 C C . PRO A 1 369 ? 6.025 -21.620 24.740 1.00 85.25 369 PRO A C 1
ATOM 2647 O O . PRO A 1 369 ? 7.040 -22.298 24.828 1.00 85.25 369 PRO A O 1
ATOM 2650 N N . TYR A 1 370 ? 6.048 -20.337 24.359 1.00 89.00 370 TYR A N 1
ATOM 2651 C CA . TYR A 1 370 ? 7.268 -19.623 23.942 1.00 89.00 370 TYR A CA 1
ATOM 2652 C C . TYR A 1 370 ? 7.597 -18.385 24.797 1.00 89.00 370 TYR A C 1
ATOM 2654 O O . TYR A 1 370 ? 8.525 -17.644 24.480 1.00 89.00 370 TYR A O 1
ATOM 2662 N N . SER A 1 371 ? 6.851 -18.115 25.878 1.00 89.38 371 SER A N 1
ATOM 2663 C CA . SER A 1 371 ? 7.015 -16.892 26.685 1.00 89.38 371 SER A CA 1
ATOM 2664 C C . SER A 1 371 ? 8.450 -16.633 27.155 1.00 89.38 371 SER A C 1
ATOM 2666 O O . SER A 1 371 ? 8.922 -15.506 27.061 1.00 89.38 371 SER A O 1
ATOM 2668 N N . ILE A 1 372 ? 9.149 -17.650 27.665 1.00 91.94 372 ILE A N 1
ATOM 2669 C CA . ILE A 1 372 ? 10.512 -17.519 28.201 1.00 91.94 372 ILE A CA 1
ATOM 2670 C C . ILE A 1 372 ? 11.498 -17.198 27.075 1.00 91.94 372 ILE A C 1
ATOM 2672 O O . ILE A 1 372 ? 12.362 -16.342 27.253 1.00 91.94 372 ILE A O 1
ATOM 2676 N N . GLU A 1 373 ? 11.358 -17.855 25.922 1.00 91.00 373 GLU A N 1
ATOM 2677 C CA . GLU A 1 373 ? 12.243 -17.657 24.768 1.00 91.00 373 GLU A CA 1
ATOM 2678 C C . GLU A 1 373 ? 12.124 -16.224 24.256 1.00 91.00 373 GLU A C 1
ATOM 2680 O O . GLU A 1 373 ? 13.115 -15.500 24.193 1.00 91.00 373 GLU A O 1
ATOM 2685 N N . ARG A 1 374 ? 10.884 -15.776 24.029 1.00 88.38 374 ARG A N 1
ATOM 2686 C CA . ARG A 1 374 ? 10.553 -14.425 23.563 1.00 88.38 374 ARG A CA 1
ATOM 2687 C C . ARG A 1 374 ? 11.030 -13.340 24.538 1.00 88.38 374 ARG A C 1
ATOM 2689 O O . ARG A 1 374 ? 11.644 -12.365 24.111 1.00 88.38 374 ARG A O 1
ATOM 2696 N N . ILE A 1 375 ? 10.840 -13.528 25.852 1.00 88.62 375 ILE A N 1
ATOM 2697 C CA . ILE A 1 375 ? 11.373 -12.623 26.895 1.00 88.62 375 ILE A CA 1
ATOM 2698 C C . ILE A 1 375 ? 12.902 -12.530 26.821 1.00 88.62 375 ILE A C 1
ATOM 2700 O O . ILE A 1 375 ? 13.462 -11.438 26.895 1.00 88.62 375 ILE A O 1
ATOM 2704 N N . VAL A 1 376 ? 13.595 -13.663 26.677 1.00 87.25 376 VAL A N 1
ATOM 2705 C CA . VAL A 1 376 ? 15.066 -13.696 26.636 1.00 87.25 376 VAL A CA 1
ATOM 2706 C C . VAL A 1 376 ? 15.614 -13.181 25.303 1.00 87.25 376 VAL A C 1
ATOM 2708 O O . VAL A 1 376 ? 16.707 -12.623 25.289 1.00 87.25 376 VAL A O 1
ATOM 2711 N N . CYS A 1 377 ? 14.850 -13.270 24.215 1.00 83.62 377 CYS A N 1
ATOM 2712 C CA . CYS A 1 377 ? 15.120 -12.592 22.946 1.00 83.62 377 CYS A CA 1
ATOM 2713 C C . CYS A 1 377 ? 14.855 -11.073 22.979 1.00 83.62 377 CYS A C 1
ATOM 2715 O O . CYS A 1 377 ? 15.192 -10.392 22.015 1.00 83.62 377 CYS A O 1
ATOM 2717 N N . GLY A 1 378 ? 14.308 -10.530 24.074 1.00 78.19 378 GLY A N 1
ATOM 2718 C CA . GLY A 1 378 ? 14.051 -9.096 24.248 1.00 78.19 378 GLY A CA 1
ATOM 2719 C C . GLY A 1 378 ? 12.679 -8.617 23.759 1.00 78.19 378 GLY A C 1
ATOM 2720 O O . GLY A 1 378 ? 12.433 -7.414 23.745 1.00 78.19 378 GLY A O 1
ATOM 2721 N N . GLU A 1 379 ? 11.767 -9.518 23.384 1.00 79.12 379 GLU A N 1
ATOM 2722 C CA . GLU A 1 379 ? 10.424 -9.139 22.933 1.00 79.12 379 GLU A CA 1
ATOM 2723 C C . GLU A 1 379 ? 9.561 -8.532 24.058 1.00 79.12 379 GLU A C 1
ATOM 2725 O O . GLU A 1 379 ? 9.765 -8.768 25.257 1.00 79.12 379 GLU A O 1
ATOM 2730 N N . ARG A 1 380 ? 8.511 -7.795 23.668 1.00 76.31 380 ARG A N 1
ATOM 2731 C CA . ARG A 1 380 ? 7.537 -7.137 24.564 1.00 76.31 380 ARG A CA 1
ATOM 2732 C C . ARG A 1 380 ? 6.550 -8.087 25.265 1.00 76.31 380 ARG A C 1
ATOM 2734 O O . ARG A 1 380 ? 5.420 -7.722 25.573 1.00 76.31 380 ARG A O 1
ATOM 2741 N N . VAL A 1 381 ? 6.969 -9.314 25.568 1.00 83.94 381 VAL A N 1
ATOM 2742 C CA . VAL A 1 381 ? 6.151 -10.281 26.313 1.00 83.94 381 VAL A CA 1
ATOM 2743 C C . VAL A 1 381 ? 6.122 -9.912 27.800 1.00 83.94 381 VAL A C 1
ATOM 2745 O O . VAL A 1 381 ? 7.168 -9.789 28.442 1.00 83.94 381 VAL A O 1
ATOM 2748 N N . GLY A 1 382 ? 4.911 -9.754 28.339 1.00 86.00 382 GLY A N 1
ATOM 2749 C CA . GLY A 1 382 ? 4.654 -9.491 29.755 1.00 86.00 382 GLY A CA 1
ATOM 2750 C C . GLY A 1 382 ? 5.141 -8.132 30.275 1.00 86.00 382 GLY A C 1
ATOM 2751 O O . GLY A 1 382 ? 5.580 -7.251 29.529 1.00 86.00 382 GLY A O 1
ATOM 2752 N N . THR A 1 383 ? 5.061 -7.981 31.596 1.00 87.88 383 THR A N 1
ATOM 2753 C CA . THR A 1 383 ? 5.407 -6.758 32.332 1.00 87.88 383 THR A CA 1
ATOM 2754 C C . THR A 1 383 ? 6.825 -6.833 32.878 1.00 87.88 383 THR A C 1
ATOM 2756 O O . THR A 1 383 ? 7.111 -7.679 33.728 1.00 87.88 383 THR A O 1
ATOM 2759 N N . MET A 1 384 ? 7.698 -5.925 32.440 1.00 87.94 384 MET A N 1
ATOM 2760 C CA . MET A 1 384 ? 9.059 -5.782 32.957 1.00 87.94 384 MET A CA 1
ATOM 2761 C C . MET A 1 384 ? 9.113 -4.842 34.172 1.00 87.94 384 MET A C 1
ATOM 2763 O O . MET A 1 384 ? 8.510 -3.774 34.184 1.00 87.94 384 MET A O 1
ATOM 2767 N N . PHE A 1 385 ? 9.892 -5.222 35.179 1.00 86.50 385 PHE A N 1
ATOM 2768 C CA . PHE A 1 385 ? 10.245 -4.442 36.361 1.00 86.50 385 PHE A CA 1
ATOM 2769 C C . PHE A 1 385 ? 11.761 -4.215 36.345 1.00 86.50 385 PHE A C 1
ATOM 2771 O O . PHE A 1 385 ? 12.534 -5.143 36.087 1.00 86.50 385 PHE A O 1
ATOM 2778 N N . CYS A 1 386 ? 12.190 -2.988 36.629 1.00 79.19 386 CYS A N 1
ATOM 2779 C CA . CYS A 1 386 ? 13.589 -2.564 36.585 1.00 79.19 386 CYS A CA 1
ATOM 2780 C C . CYS A 1 386 ? 13.850 -1.438 37.603 1.00 79.19 386 CYS A C 1
ATOM 2782 O O . CYS A 1 386 ? 12.913 -0.830 38.117 1.00 79.19 386 CYS A O 1
ATOM 2784 N N . ALA A 1 387 ? 15.119 -1.172 37.927 1.00 65.88 387 ALA A N 1
ATOM 2785 C CA . ALA A 1 387 ? 15.474 -0.277 39.038 1.00 65.88 387 ALA A CA 1
ATOM 2786 C C . ALA A 1 387 ? 15.270 1.227 38.760 1.00 65.88 387 ALA A C 1
ATOM 2788 O O . ALA A 1 387 ? 15.030 1.981 39.696 1.00 65.88 387 ALA A O 1
ATOM 2789 N N . ASN A 1 388 ? 15.357 1.656 37.495 1.00 64.25 388 ASN A N 1
ATOM 2790 C CA . ASN A 1 388 ? 15.270 3.060 37.074 1.00 64.25 388 ASN A CA 1
ATOM 2791 C C . ASN A 1 388 ? 14.311 3.200 35.871 1.00 64.25 388 ASN A C 1
ATOM 2793 O O . ASN A 1 388 ? 14.792 3.473 34.775 1.00 64.25 388 ASN A O 1
ATOM 2797 N N . PRO A 1 389 ? 12.988 2.986 36.008 1.00 56.56 389 PRO A N 1
ATOM 2798 C CA . PRO A 1 389 ? 12.068 2.926 34.863 1.00 56.56 389 PRO A CA 1
ATOM 2799 C C . PRO A 1 389 ? 12.118 4.165 33.949 1.00 56.56 389 PRO A C 1
ATOM 2801 O O . PRO A 1 389 ? 12.155 4.005 32.737 1.00 56.56 389 PRO A O 1
ATOM 2804 N N . GLY A 1 390 ? 12.265 5.376 34.500 1.00 49.59 390 GLY A N 1
ATOM 2805 C CA . GLY A 1 390 ? 12.473 6.618 33.727 1.00 49.59 390 GLY A CA 1
ATOM 2806 C C . GLY A 1 390 ? 13.851 6.778 33.052 1.00 49.59 390 GLY A C 1
ATOM 2807 O O . GLY A 1 390 ? 14.182 7.866 32.600 1.00 49.59 390 GLY A O 1
ATOM 2808 N N . LEU A 1 391 ? 14.683 5.731 33.027 1.00 43.75 391 LEU A N 1
ATOM 2809 C CA . LEU A 1 391 ? 15.879 5.600 32.177 1.00 43.75 391 LEU A CA 1
ATOM 2810 C C . LEU A 1 391 ? 15.777 4.402 31.208 1.00 43.75 391 LEU A C 1
ATOM 2812 O O . LEU A 1 391 ? 16.732 4.130 30.488 1.00 43.75 391 LEU A O 1
ATOM 2816 N N . TYR A 1 392 ? 14.631 3.710 31.197 1.00 48.75 392 TYR A N 1
ATOM 2817 C CA . TYR A 1 392 ? 14.180 2.815 30.121 1.00 48.75 392 TYR A CA 1
ATOM 2818 C C . TYR A 1 392 ? 13.096 3.501 29.265 1.00 48.75 392 TYR A C 1
ATOM 2820 O O . TYR A 1 392 ? 12.364 2.842 28.531 1.00 48.75 392 TYR A O 1
ATOM 2828 N N . GLU A 1 393 ? 13.008 4.834 29.335 1.00 42.06 393 GLU A N 1
ATOM 2829 C CA . GLU A 1 393 ? 12.554 5.651 28.207 1.00 42.06 393 GLU A CA 1
ATOM 2830 C C . GLU A 1 393 ? 13.668 5.575 27.138 1.00 42.06 393 GLU A C 1
ATOM 2832 O O . GLU A 1 393 ? 14.491 6.481 26.999 1.00 42.06 393 GLU A O 1
ATOM 2837 N N . ASP A 1 394 ? 13.750 4.415 26.465 1.00 38.00 394 ASP A N 1
ATOM 2838 C CA . ASP A 1 394 ? 14.539 4.213 25.245 1.00 38.00 394 ASP A CA 1
ATOM 2839 C C . ASP A 1 394 ? 14.126 5.313 24.254 1.00 38.00 394 ASP A C 1
ATOM 2841 O O . ASP A 1 394 ? 12.945 5.459 23.948 1.00 38.00 394 ASP A O 1
ATOM 2845 N N . SER A 1 395 ? 15.081 6.113 23.770 1.00 36.12 395 SER A N 1
ATOM 2846 C CA . SER A 1 395 ? 14.810 7.322 22.974 1.00 36.12 395 SER A CA 1
ATOM 2847 C C . SER A 1 395 ? 14.494 7.031 21.497 1.00 36.12 395 SER A C 1
ATOM 2849 O O . SER A 1 395 ? 15.011 7.705 20.606 1.00 36.12 395 SER A O 1
ATOM 2851 N N . ASP A 1 396 ? 13.685 6.001 21.268 1.00 36.53 396 ASP A N 1
ATOM 2852 C CA . ASP A 1 396 ? 13.137 5.528 19.999 1.00 36.53 396 ASP A CA 1
ATOM 2853 C C . ASP A 1 396 ? 11.717 4.999 20.309 1.00 36.53 396 ASP A C 1
ATOM 2855 O O . ASP A 1 396 ? 11.555 3.878 20.796 1.00 36.53 396 ASP A O 1
ATOM 2859 N N . ASP A 1 397 ? 10.689 5.830 20.083 1.00 38.47 397 ASP A N 1
ATOM 2860 C CA . ASP A 1 397 ? 9.304 5.657 20.572 1.00 38.47 397 ASP A CA 1
ATOM 2861 C C . ASP A 1 397 ? 8.505 4.509 19.902 1.00 38.47 397 ASP A C 1
ATOM 2863 O O . ASP A 1 397 ? 7.417 4.700 19.358 1.00 38.47 397 ASP A O 1
ATOM 2867 N N . GLU A 1 398 ? 9.010 3.275 19.939 1.00 41.72 398 GLU A N 1
ATOM 2868 C CA . GLU A 1 398 ? 8.335 2.117 19.340 1.00 41.72 398 GLU A CA 1
ATOM 2869 C C . GLU A 1 398 ? 7.145 1.583 20.163 1.00 41.72 398 GLU A C 1
ATOM 2871 O O . GLU A 1 398 ? 6.442 0.709 19.668 1.00 41.72 398 GLU A O 1
ATOM 2876 N N . GLU A 1 399 ? 6.922 2.011 21.414 1.00 39.00 399 GLU A N 1
ATOM 2877 C CA . GLU A 1 399 ? 5.783 1.528 22.237 1.00 39.00 399 GLU A CA 1
ATOM 2878 C C . GLU A 1 399 ? 4.528 2.416 22.097 1.00 39.00 399 GLU A C 1
ATOM 2880 O O . GLU A 1 399 ? 3.418 1.911 22.239 1.00 39.00 399 GLU A O 1
ATOM 2885 N N . ASP A 1 400 ? 4.691 3.687 21.703 1.00 45.38 400 ASP A N 1
ATOM 2886 C CA . ASP A 1 400 ? 3.603 4.525 21.167 1.00 45.38 400 ASP A CA 1
ATOM 2887 C C . ASP A 1 400 ? 3.401 4.311 19.654 1.00 45.38 400 ASP A C 1
ATOM 2889 O O . ASP A 1 400 ? 2.316 4.590 19.147 1.00 45.38 400 ASP A O 1
ATOM 2893 N N . ALA A 1 401 ? 4.405 3.809 18.917 1.00 45.97 401 ALA A N 1
ATOM 2894 C CA . ALA A 1 401 ? 4.359 3.711 17.455 1.00 45.97 401 ALA A CA 1
ATOM 2895 C C . ALA A 1 401 ? 3.108 3.000 16.917 1.00 45.97 401 ALA A C 1
ATOM 2897 O O . ALA A 1 401 ? 2.467 3.544 16.024 1.00 45.97 401 ALA A O 1
ATOM 2898 N N . ASP A 1 402 ? 2.722 1.836 17.445 1.00 52.19 402 ASP A N 1
ATOM 2899 C CA . ASP A 1 402 ? 1.592 1.069 16.898 1.00 52.19 402 ASP A CA 1
ATOM 2900 C C . ASP A 1 402 ? 0.236 1.762 17.148 1.00 52.19 402 ASP A C 1
ATOM 2902 O O . ASP A 1 402 ? -0.534 1.963 16.203 1.00 52.19 402 ASP A O 1
ATOM 2906 N N . ASP A 1 403 ? -0.030 2.231 18.377 1.00 61.94 403 ASP A N 1
ATOM 2907 C CA . ASP A 1 403 ? -1.226 3.036 18.698 1.00 61.94 403 ASP A CA 1
ATOM 2908 C C . ASP A 1 403 ? -1.212 4.371 17.907 1.00 61.94 403 ASP A C 1
ATOM 2910 O O . ASP A 1 403 ? -2.259 4.838 17.452 1.00 61.94 403 ASP A O 1
ATOM 2914 N N . MET A 1 404 ? -0.037 4.969 17.661 1.00 67.25 404 MET A N 1
ATOM 2915 C CA . MET A 1 404 ? 0.142 6.179 16.844 1.00 67.25 404 MET A CA 1
ATOM 2916 C C . MET A 1 404 ? -0.102 5.929 15.348 1.00 67.25 404 MET A C 1
ATOM 2918 O O . MET A 1 404 ? -0.697 6.780 14.689 1.00 67.25 404 MET A O 1
ATOM 2922 N N . ILE A 1 405 ? 0.317 4.787 14.802 1.00 78.31 405 ILE A N 1
ATOM 2923 C CA . ILE A 1 405 ? 0.110 4.382 13.403 1.00 78.31 405 ILE A CA 1
ATOM 2924 C C . ILE A 1 405 ? -1.374 4.111 13.145 1.00 78.31 405 ILE A C 1
ATOM 2926 O O . ILE A 1 405 ? -1.934 4.625 12.173 1.00 78.31 405 ILE A O 1
ATOM 2930 N N . VAL A 1 406 ? -2.028 3.362 14.038 1.00 82.56 406 VAL A N 1
ATOM 2931 C CA . VAL A 1 406 ? -3.480 3.134 13.989 1.00 82.56 406 VAL A CA 1
ATOM 2932 C C . VAL A 1 406 ? -4.213 4.473 14.073 1.00 82.56 406 VAL A C 1
ATOM 2934 O O . VAL A 1 406 ? -5.032 4.779 13.207 1.00 82.56 406 VAL A O 1
ATOM 2937 N N . ARG A 1 407 ? -3.840 5.338 15.024 1.00 82.75 407 ARG A N 1
ATOM 2938 C CA . ARG A 1 407 ? -4.403 6.688 15.158 1.00 82.75 407 ARG A CA 1
ATOM 2939 C C . ARG A 1 407 ? -4.151 7.574 13.933 1.00 82.75 407 ARG A C 1
ATOM 2941 O O . ARG A 1 407 ? -5.035 8.343 13.565 1.00 82.75 407 ARG A O 1
ATOM 2948 N N . GLN A 1 408 ? -2.994 7.487 13.274 1.00 85.31 408 GLN A N 1
ATOM 2949 C CA . GLN A 1 408 ? -2.745 8.192 12.009 1.00 85.31 408 GLN A CA 1
ATOM 2950 C C . GLN A 1 408 ? -3.701 7.705 10.912 1.00 85.31 408 GLN A C 1
ATOM 2952 O O . GLN A 1 408 ? -4.262 8.530 10.192 1.00 85.31 408 GLN A O 1
ATOM 2957 N N . ALA A 1 409 ? -3.947 6.395 10.809 1.00 88.19 409 ALA A N 1
ATOM 2958 C CA . ALA A 1 409 ? -4.903 5.837 9.854 1.00 88.19 409 ALA A CA 1
ATOM 2959 C C . ALA A 1 409 ? -6.359 6.238 10.163 1.00 88.19 409 ALA A C 1
ATOM 2961 O O . ALA A 1 409 ? -7.099 6.620 9.253 1.00 88.19 409 ALA A O 1
ATOM 2962 N N . GLU A 1 410 ? -6.765 6.245 11.436 1.00 88.38 410 GLU A N 1
ATOM 2963 C CA . GLU A 1 410 ? -8.066 6.772 11.869 1.00 88.38 410 GLU A CA 1
ATOM 2964 C C . GLU A 1 410 ? -8.224 8.262 11.534 1.00 88.38 410 GLU A C 1
ATOM 2966 O O . GLU A 1 410 ? -9.241 8.670 10.967 1.00 88.38 410 GLU A O 1
ATOM 2971 N N . MET A 1 411 ? -7.211 9.081 11.829 1.00 88.75 411 MET A N 1
ATOM 2972 C CA . MET A 1 411 ? -7.234 10.519 11.557 1.00 88.75 411 MET A CA 1
ATOM 2973 C C . MET A 1 411 ? -7.228 10.834 10.056 1.00 88.75 411 MET A C 1
ATOM 2975 O O . MET A 1 411 ? -7.957 11.733 9.629 1.00 88.75 411 MET A O 1
ATOM 2979 N N . ALA A 1 412 ? -6.525 10.049 9.234 1.00 91.56 412 ALA A N 1
ATOM 2980 C CA . ALA A 1 412 ? -6.634 10.118 7.778 1.00 91.56 412 ALA A CA 1
ATOM 2981 C C . ALA A 1 412 ? -8.063 9.778 7.305 1.00 91.56 412 ALA A C 1
ATOM 2983 O O . ALA A 1 412 ? -8.617 10.482 6.458 1.00 91.56 412 ALA A O 1
ATOM 2984 N N . ARG A 1 413 ? -8.715 8.765 7.901 1.00 91.31 413 ARG A N 1
ATOM 2985 C CA . ARG A 1 413 ? -10.118 8.380 7.618 1.00 91.31 413 ARG A CA 1
ATOM 2986 C C . ARG A 1 413 ? -11.116 9.476 8.014 1.00 91.31 413 ARG A C 1
ATOM 2988 O O . ARG A 1 413 ? -12.100 9.696 7.305 1.00 91.31 413 ARG A O 1
ATOM 2995 N N . VAL A 1 414 ? -10.862 10.200 9.107 1.00 90.12 414 VAL A N 1
ATOM 2996 C CA . VAL A 1 414 ? -11.629 11.397 9.509 1.00 90.12 414 VAL A CA 1
ATOM 2997 C C . VAL A 1 414 ? -11.372 12.567 8.551 1.00 90.12 414 VAL A C 1
ATOM 2999 O O . VAL A 1 414 ? -12.317 13.236 8.135 1.00 90.12 414 VAL A O 1
ATOM 3002 N N . GLY A 1 415 ? -10.121 12.783 8.145 1.00 88.56 415 GLY A N 1
ATOM 3003 C CA . GLY A 1 415 ? -9.729 13.832 7.207 1.00 88.56 415 GLY A CA 1
ATOM 3004 C C . GLY A 1 415 ? -10.341 13.677 5.813 1.00 88.56 415 GLY A C 1
ATOM 3005 O O . GLY A 1 415 ? -10.932 14.627 5.304 1.00 88.56 415 GLY A O 1
ATOM 3006 N N . GLY A 1 416 ? -10.305 12.473 5.234 1.00 90.25 416 GLY A N 1
ATOM 3007 C CA . GLY A 1 416 ? -10.960 12.179 3.952 1.00 90.25 416 GLY A CA 1
ATOM 3008 C C . GLY A 1 416 ? -12.471 12.437 3.996 1.00 90.25 416 GLY A C 1
ATOM 3009 O O . GLY A 1 416 ? -13.031 13.078 3.107 1.00 90.25 416 GLY A O 1
ATOM 3010 N N . ARG A 1 417 ? -13.138 12.054 5.095 1.00 90.31 417 ARG A N 1
ATOM 3011 C CA . ARG A 1 417 ? -14.557 12.392 5.323 1.00 90.31 417 ARG A CA 1
ATOM 3012 C C . ARG A 1 417 ? -14.797 13.904 5.378 1.00 90.31 417 ARG A C 1
ATOM 3014 O O . ARG A 1 417 ? -15.805 14.358 4.844 1.00 90.31 417 ARG A O 1
ATOM 3021 N N . ALA A 1 418 ? -13.887 14.676 5.974 1.00 90.06 418 ALA A N 1
ATOM 3022 C CA . ALA A 1 418 ? -13.970 16.136 5.990 1.00 90.06 418 ALA A CA 1
ATOM 3023 C C . ALA A 1 418 ? -13.769 16.745 4.587 1.00 90.06 418 ALA A C 1
ATOM 3025 O O . ALA A 1 418 ? -14.569 17.586 4.185 1.00 90.06 418 ALA A O 1
ATOM 3026 N N . LEU A 1 419 ? -12.778 16.282 3.811 1.00 89.50 419 LEU A N 1
ATOM 3027 C CA . LEU A 1 419 ? -12.538 16.711 2.421 1.00 89.50 419 LEU A CA 1
ATOM 3028 C C . LEU A 1 419 ? -13.721 16.407 1.487 1.00 89.50 419 LEU A C 1
ATOM 3030 O O . LEU A 1 419 ? -14.092 17.238 0.655 1.00 89.50 419 LEU A O 1
ATOM 3034 N N . CYS A 1 420 ? -14.335 15.231 1.640 1.00 88.56 420 CYS A N 1
ATOM 3035 C CA . CYS A 1 420 ? -15.530 14.823 0.901 1.00 88.56 420 CYS A CA 1
ATOM 3036 C C . CYS A 1 420 ? -16.786 15.639 1.287 1.00 88.56 420 CYS A C 1
ATOM 3038 O O . CYS A 1 420 ? -17.765 15.633 0.542 1.00 88.56 420 CYS A O 1
ATOM 3040 N N . ALA A 1 421 ? -16.768 16.340 2.427 1.00 88.81 421 ALA A N 1
ATOM 3041 C CA . ALA A 1 421 ? -17.845 17.209 2.916 1.00 88.81 421 ALA A CA 1
ATOM 3042 C C . ALA A 1 421 ? -17.600 18.715 2.656 1.00 88.81 421 ALA A C 1
ATOM 3044 O O . ALA A 1 421 ? -18.317 19.562 3.198 1.00 88.81 421 ALA A O 1
ATOM 3045 N N . LEU A 1 422 ? -16.581 19.054 1.860 1.00 89.25 422 LEU A N 1
ATOM 3046 C CA . LEU A 1 422 ? -16.362 20.395 1.308 1.00 89.25 422 LEU A CA 1
ATOM 3047 C C . LEU A 1 422 ? -17.066 20.559 -0.050 1.00 89.25 422 LEU A C 1
ATOM 3049 O O . LEU A 1 422 ? -17.317 19.572 -0.749 1.00 89.25 422 LEU A O 1
ATOM 3053 N N . ASP A 1 423 ? -17.298 21.801 -0.465 1.00 88.50 423 ASP A N 1
ATOM 3054 C CA . ASP A 1 423 ? -17.732 22.109 -1.834 1.00 88.50 423 ASP A CA 1
ATOM 3055 C C . ASP A 1 423 ? -16.559 22.064 -2.841 1.00 88.50 423 ASP A C 1
ATOM 3057 O O . ASP A 1 423 ? -15.385 22.095 -2.458 1.00 88.50 423 ASP A O 1
ATOM 3061 N N . SER A 1 424 ? -16.864 22.012 -4.148 1.00 87.50 424 SER A N 1
ATOM 3062 C CA . SER A 1 424 ? -15.851 21.983 -5.227 1.00 87.50 424 SER A CA 1
ATOM 3063 C C . SER A 1 424 ? -14.864 23.151 -5.131 1.00 87.50 424 SER A C 1
ATOM 3065 O O . SER A 1 424 ? -13.653 22.940 -5.112 1.00 87.50 424 SER A O 1
ATOM 3067 N N . GLU A 1 425 ? -15.369 24.382 -4.992 1.00 88.94 425 GLU A N 1
ATOM 3068 C CA . GLU A 1 425 ? -14.525 25.580 -4.871 1.00 88.94 425 GLU A CA 1
ATOM 3069 C C . GLU A 1 425 ? -13.714 25.621 -3.569 1.00 88.94 425 GLU A C 1
ATOM 3071 O O . GLU A 1 425 ? -12.627 26.194 -3.539 1.00 88.94 425 GLU A O 1
ATOM 3076 N N . GLU A 1 426 ? -14.179 24.977 -2.494 1.00 89.94 426 GLU A N 1
ATOM 3077 C CA . GLU A 1 426 ? -13.382 24.854 -1.270 1.00 89.94 426 GLU A CA 1
ATOM 3078 C C . GLU A 1 426 ? -12.197 23.895 -1.474 1.00 89.94 426 GLU A C 1
ATOM 3080 O O . GLU A 1 426 ? -11.080 24.222 -1.070 1.00 89.94 426 GLU A O 1
ATOM 3085 N N . ARG A 1 427 ? -12.393 22.753 -2.157 1.00 90.88 427 ARG A N 1
ATOM 3086 C CA . ARG A 1 427 ? -11.284 21.852 -2.540 1.00 90.88 427 ARG A CA 1
ATOM 3087 C C . ARG A 1 427 ? -10.328 22.508 -3.539 1.00 90.88 427 ARG A C 1
ATOM 3089 O O . ARG A 1 427 ? -9.117 22.442 -3.339 1.00 90.88 427 ARG A O 1
ATOM 3096 N N . ALA A 1 428 ? -10.844 23.166 -4.576 1.00 91.19 428 ALA A N 1
ATOM 3097 C CA . ALA A 1 428 ? -10.023 23.876 -5.557 1.00 91.19 428 ALA A CA 1
ATOM 3098 C C . ALA A 1 428 ? -9.228 25.024 -4.906 1.00 91.19 428 ALA A C 1
ATOM 3100 O O . ALA A 1 428 ? -8.030 25.168 -5.147 1.00 91.19 428 ALA A O 1
ATOM 3101 N N . GLY A 1 429 ? -9.847 25.786 -3.998 1.00 91.38 429 GLY A N 1
ATOM 3102 C CA . GLY A 1 429 ? -9.178 26.822 -3.207 1.00 91.38 429 GLY A CA 1
ATOM 3103 C C . GLY A 1 429 ? -8.060 26.287 -2.303 1.00 91.38 429 GLY A C 1
ATOM 3104 O O . GLY A 1 429 ? -7.013 26.925 -2.195 1.00 91.38 429 GLY A O 1
ATOM 3105 N N . ILE A 1 430 ? -8.229 25.103 -1.699 1.00 92.31 430 ILE A N 1
ATOM 3106 C CA . ILE A 1 430 ? -7.155 24.425 -0.949 1.00 92.31 430 ILE A CA 1
ATOM 3107 C C . ILE A 1 430 ? -5.976 24.084 -1.871 1.00 92.31 430 ILE A C 1
ATOM 3109 O O . ILE A 1 430 ? -4.832 24.357 -1.515 1.00 92.31 430 ILE A O 1
ATOM 3113 N N . LEU A 1 431 ? -6.233 23.530 -3.059 1.00 92.38 431 LEU A N 1
ATOM 3114 C CA . LEU A 1 431 ? -5.180 23.156 -4.012 1.00 92.38 431 LEU A CA 1
ATOM 3115 C C . LEU A 1 431 ? -4.404 24.373 -4.535 1.00 92.38 431 LEU A C 1
ATOM 3117 O O . LEU A 1 431 ? -3.173 24.353 -4.535 1.00 92.38 431 LEU A O 1
ATOM 3121 N N . ARG A 1 432 ? -5.101 25.463 -4.886 1.00 94.00 432 ARG A N 1
ATOM 3122 C CA . ARG A 1 432 ? -4.468 26.731 -5.292 1.00 94.00 432 ARG A CA 1
ATOM 3123 C C . ARG A 1 432 ? -3.571 27.286 -4.168 1.00 94.00 432 ARG A C 1
ATOM 3125 O O . ARG A 1 432 ? -2.413 27.602 -4.427 1.00 94.00 432 ARG A O 1
ATOM 3132 N N . LYS A 1 433 ? -4.020 27.260 -2.901 1.00 93.38 433 LYS A N 1
ATOM 3133 C CA . LYS A 1 433 ? -3.167 27.608 -1.741 1.00 93.38 433 LYS A CA 1
ATOM 3134 C C . LYS A 1 433 ? -1.957 26.685 -1.556 1.00 93.38 433 LYS A C 1
ATOM 3136 O O . LYS A 1 433 ? -0.899 27.157 -1.148 1.00 93.38 433 LYS A O 1
ATOM 3141 N N . VAL A 1 434 ? -2.080 25.383 -1.826 1.00 93.44 434 VAL A N 1
ATOM 3142 C CA . VAL A 1 434 ? -0.936 24.451 -1.771 1.00 93.44 434 VAL A CA 1
ATOM 3143 C C . VAL A 1 434 ? 0.106 24.821 -2.834 1.00 93.44 434 VAL A C 1
ATOM 3145 O O . VAL A 1 434 ? 1.293 24.877 -2.513 1.00 93.44 434 VAL A O 1
ATOM 3148 N N . ALA A 1 435 ? -0.315 25.141 -4.062 1.00 93.75 435 ALA A N 1
ATOM 3149 C CA . ALA A 1 435 ? 0.580 25.608 -5.122 1.00 93.75 435 ALA A CA 1
ATOM 3150 C C . ALA A 1 435 ? 1.289 26.929 -4.747 1.00 93.75 435 ALA A C 1
ATOM 3152 O O . ALA A 1 435 ? 2.517 27.014 -4.825 1.00 93.75 435 ALA A O 1
ATOM 3153 N N . GLU A 1 436 ? 0.546 27.924 -4.249 1.00 94.38 436 GLU A N 1
ATOM 3154 C CA . GLU A 1 436 ? 1.097 29.191 -3.740 1.00 94.38 436 GLU A CA 1
ATOM 3155 C C . GLU A 1 436 ? 2.117 28.970 -2.608 1.00 94.38 436 GLU A C 1
ATOM 3157 O O . GLU A 1 436 ? 3.211 29.541 -2.627 1.00 94.38 436 GLU A O 1
ATOM 3162 N N . ALA A 1 437 ? 1.800 28.106 -1.637 1.00 93.75 437 ALA A N 1
ATOM 3163 C CA . ALA A 1 437 ? 2.662 27.822 -0.493 1.00 93.75 437 ALA A CA 1
ATOM 3164 C C . ALA A 1 437 ? 3.964 27.098 -0.884 1.00 93.75 437 ALA A C 1
ATOM 3166 O O . ALA A 1 437 ? 5.012 27.376 -0.295 1.00 93.75 437 ALA A O 1
ATOM 3167 N N . LEU A 1 438 ? 3.922 26.204 -1.880 1.00 93.12 438 LEU A N 1
ATOM 3168 C CA . LEU A 1 438 ? 5.109 25.531 -2.423 1.00 93.12 438 LEU A CA 1
ATOM 3169 C C . LEU A 1 438 ? 6.041 26.514 -3.145 1.00 93.12 438 LEU A C 1
ATOM 3171 O O . LEU A 1 438 ? 7.255 26.448 -2.955 1.00 93.12 438 LEU A O 1
ATOM 3175 N N . LEU A 1 439 ? 5.488 27.457 -3.915 1.00 93.62 439 LEU A N 1
ATOM 3176 C CA . LEU A 1 439 ? 6.266 28.516 -4.565 1.00 93.62 439 LEU A CA 1
ATOM 3177 C C . LEU A 1 439 ? 6.885 29.469 -3.530 1.00 93.62 439 LEU A C 1
ATOM 3179 O O . LEU A 1 439 ? 8.094 29.700 -3.551 1.00 93.62 439 LEU A O 1
ATOM 3183 N N . ALA A 1 440 ? 6.085 29.967 -2.581 1.00 93.56 440 ALA A N 1
ATOM 3184 C CA . ALA A 1 440 ? 6.534 30.905 -1.551 1.00 93.56 440 ALA A CA 1
ATOM 3185 C C . ALA A 1 440 ? 7.622 30.319 -0.630 1.00 93.56 440 ALA A C 1
ATOM 3187 O O . ALA A 1 440 ? 8.544 31.030 -0.232 1.00 93.56 440 ALA A O 1
ATOM 3188 N N . LYS A 1 441 ? 7.542 29.018 -0.313 1.00 93.06 441 LYS A N 1
ATOM 3189 C CA . LYS A 1 441 ? 8.512 28.307 0.539 1.00 93.06 441 LYS A CA 1
ATOM 3190 C C . LYS A 1 441 ? 9.556 27.503 -0.251 1.00 93.06 441 LYS A C 1
ATOM 3192 O O . LYS A 1 441 ? 10.294 26.722 0.349 1.00 93.06 441 LYS A O 1
ATOM 3197 N N . SER A 1 442 ? 9.690 27.728 -1.563 1.00 91.69 442 SER A N 1
ATOM 3198 C CA . SER A 1 442 ? 10.725 27.102 -2.406 1.00 91.69 442 SER A CA 1
ATOM 3199 C C . SER A 1 442 ? 12.143 27.149 -1.785 1.00 91.69 442 SER A C 1
ATOM 3201 O O . SER A 1 442 ? 12.794 26.101 -1.746 1.00 91.69 442 SER A O 1
ATOM 3203 N N . PRO A 1 443 ? 12.606 28.263 -1.166 1.00 92.00 443 PRO A N 1
ATOM 3204 C CA . PRO A 1 443 ? 13.909 28.302 -0.488 1.00 92.00 443 PRO A CA 1
ATOM 3205 C C . PRO A 1 443 ? 14.032 27.383 0.743 1.00 92.00 443 PRO A C 1
ATOM 3207 O O . PRO A 1 443 ? 15.123 26.900 1.038 1.00 92.00 443 PRO A O 1
ATOM 3210 N N . GLU A 1 444 ? 12.942 27.105 1.472 1.00 92.81 444 GLU A N 1
ATOM 3211 C CA . GLU A 1 444 ? 12.957 26.119 2.569 1.00 92.81 444 GLU A CA 1
ATOM 3212 C C . GLU A 1 444 ? 13.059 24.685 2.019 1.00 92.81 444 GLU A C 1
ATOM 3214 O O . GLU A 1 444 ? 13.728 23.832 2.608 1.00 92.81 444 GLU A O 1
ATOM 3219 N N . ILE A 1 445 ? 12.418 24.419 0.875 1.00 92.00 445 ILE A N 1
ATOM 3220 C CA . ILE A 1 445 ? 12.399 23.106 0.216 1.00 92.00 445 ILE A CA 1
ATOM 3221 C C . ILE A 1 445 ? 13.779 22.777 -0.370 1.00 92.00 445 ILE A C 1
ATOM 3223 O O . ILE A 1 445 ? 14.289 21.677 -0.150 1.00 92.00 445 ILE A O 1
ATOM 3227 N N . THR A 1 446 ? 14.424 23.718 -1.067 1.00 91.31 446 THR A N 1
ATOM 3228 C CA . THR A 1 446 ? 15.763 23.502 -1.646 1.00 91.31 446 THR A CA 1
ATOM 3229 C C . THR A 1 446 ? 16.833 23.322 -0.566 1.00 91.31 446 THR A C 1
ATOM 3231 O O . THR A 1 446 ? 17.649 22.405 -0.669 1.00 91.31 446 THR A O 1
ATOM 3234 N N . VAL A 1 447 ? 16.783 24.094 0.528 1.00 93.25 447 VAL A N 1
ATOM 3235 C CA . VAL A 1 447 ? 17.687 23.925 1.684 1.00 93.25 447 VAL A CA 1
ATOM 3236 C C . VAL A 1 447 ? 17.480 22.584 2.401 1.00 93.25 447 VAL A C 1
ATOM 3238 O O . VAL A 1 447 ? 18.453 22.007 2.894 1.00 93.25 447 VAL A O 1
ATOM 3241 N N . ALA A 1 448 ? 16.252 22.056 2.457 1.00 92.25 448 ALA A N 1
ATOM 3242 C CA . ALA A 1 448 ? 15.995 20.709 2.969 1.00 92.25 448 ALA A CA 1
ATOM 3243 C C . ALA A 1 448 ? 16.568 19.630 2.030 1.00 92.25 448 ALA A C 1
ATOM 3245 O O . ALA A 1 448 ? 17.310 18.754 2.477 1.00 92.25 448 ALA A O 1
ATOM 3246 N N . ASN A 1 449 ? 16.314 19.745 0.723 1.00 93.88 449 ASN A N 1
ATOM 3247 C CA . ASN A 1 449 ? 16.791 18.791 -0.280 1.00 93.88 449 ASN A CA 1
ATOM 3248 C C . ASN A 1 449 ? 18.324 18.770 -0.407 1.00 93.88 449 ASN A C 1
ATOM 3250 O O . ASN A 1 449 ? 18.917 17.711 -0.602 1.00 93.88 449 ASN A O 1
ATOM 3254 N N . GLU A 1 450 ? 19.001 19.901 -0.191 1.00 92.19 450 GLU A N 1
ATOM 3255 C CA . GLU A 1 450 ? 20.462 19.939 -0.084 1.00 92.19 450 GLU A CA 1
ATOM 3256 C C . GLU A 1 450 ? 21.014 19.074 1.061 1.00 92.19 450 GLU A C 1
ATOM 3258 O O . GLU A 1 450 ? 22.118 18.541 0.928 1.00 92.19 450 GLU A O 1
ATOM 3263 N N . ARG A 1 451 ? 20.293 18.934 2.184 1.00 91.44 451 ARG A N 1
ATOM 3264 C CA . ARG A 1 451 ? 20.718 18.080 3.311 1.00 91.44 451 ARG A CA 1
ATOM 3265 C C . ARG A 1 451 ? 20.604 16.609 2.937 1.00 91.44 451 ARG A C 1
ATOM 3267 O O . ARG A 1 451 ? 21.571 15.872 3.118 1.00 91.44 451 ARG A O 1
ATOM 3274 N N . ASP A 1 452 ? 19.481 16.225 2.335 1.00 91.25 452 ASP A N 1
ATOM 3275 C CA . ASP A 1 452 ? 19.259 14.872 1.818 1.00 91.25 452 ASP A CA 1
ATOM 3276 C C . ASP A 1 452 ? 20.301 14.500 0.752 1.00 91.25 452 ASP A C 1
ATOM 3278 O O . ASP A 1 452 ? 20.944 13.462 0.865 1.00 91.25 452 ASP A O 1
ATOM 3282 N N . ILE A 1 453 ? 20.583 15.376 -0.221 1.00 89.31 453 ILE A N 1
ATOM 3283 C CA . ILE A 1 453 ? 21.627 15.142 -1.237 1.00 89.31 453 ILE A CA 1
ATOM 3284 C C . ILE A 1 453 ? 23.018 14.980 -0.598 1.00 89.31 453 ILE A C 1
ATOM 3286 O O . ILE A 1 453 ? 23.812 14.157 -1.060 1.00 89.31 453 ILE A O 1
ATOM 3290 N N . LYS A 1 454 ? 23.346 15.746 0.452 1.00 90.00 454 LYS A N 1
ATOM 3291 C CA . LYS A 1 454 ? 24.630 15.620 1.169 1.00 90.00 454 LYS A CA 1
ATOM 3292 C C . LYS A 1 454 ? 24.715 14.290 1.929 1.00 90.00 454 LYS A C 1
ATOM 3294 O O . LYS A 1 454 ? 25.740 13.617 1.830 1.00 90.00 454 LYS A O 1
ATOM 3299 N N . ALA A 1 455 ? 23.642 13.872 2.602 1.00 87.50 455 ALA A N 1
ATOM 3300 C CA . ALA A 1 455 ? 23.562 12.578 3.283 1.00 87.50 455 ALA A CA 1
ATOM 3301 C C . ALA A 1 455 ? 23.602 11.391 2.299 1.00 87.50 455 ALA A C 1
ATOM 3303 O O . ALA A 1 455 ? 24.368 10.449 2.488 1.00 87.50 455 ALA A O 1
ATOM 3304 N N . ALA A 1 456 ? 22.846 11.460 1.202 1.00 86.19 456 ALA A N 1
ATOM 3305 C CA . ALA A 1 456 ? 22.804 10.435 0.162 1.00 86.19 456 ALA A CA 1
ATOM 3306 C C . ALA A 1 456 ? 24.165 10.244 -0.532 1.00 86.19 456 ALA A C 1
ATOM 3308 O O . ALA A 1 456 ? 24.571 9.112 -0.795 1.00 86.19 456 ALA A O 1
ATOM 3309 N N . LYS A 1 457 ? 24.913 11.335 -0.761 1.00 86.44 457 LYS A N 1
ATOM 3310 C CA . LYS A 1 457 ? 26.301 11.273 -1.249 1.00 86.44 457 LYS A CA 1
ATOM 3311 C C . LYS A 1 457 ? 27.257 10.655 -0.228 1.00 86.44 457 LYS A C 1
ATOM 3313 O O . LYS A 1 457 ? 28.079 9.834 -0.617 1.00 86.44 457 LYS A O 1
ATOM 3318 N N . ALA A 1 458 ? 27.143 11.001 1.057 1.00 86.62 458 ALA A N 1
ATOM 3319 C CA . ALA A 1 458 ? 27.959 10.391 2.113 1.00 86.62 458 ALA A CA 1
ATOM 3320 C C . ALA A 1 458 ? 27.707 8.875 2.249 1.00 86.62 458 ALA A C 1
ATOM 3322 O O . ALA A 1 458 ? 28.635 8.116 2.518 1.00 86.62 458 ALA A O 1
ATOM 3323 N N . ASN A 1 459 ? 26.474 8.434 1.987 1.00 82.75 459 ASN A N 1
ATOM 3324 C CA . ASN A 1 459 ? 26.063 7.028 1.994 1.00 82.75 459 ASN A CA 1
ATOM 3325 C C . ASN A 1 459 ? 26.321 6.287 0.661 1.00 82.75 459 ASN A C 1
ATOM 3327 O O . ASN A 1 459 ? 25.864 5.158 0.507 1.00 82.75 459 ASN A O 1
ATOM 3331 N N . ASN A 1 460 ? 27.036 6.892 -0.300 1.00 80.94 460 ASN A N 1
ATOM 3332 C CA . ASN A 1 460 ? 27.350 6.319 -1.621 1.00 80.94 460 ASN A CA 1
ATOM 3333 C C . ASN A 1 460 ? 26.123 5.819 -2.421 1.00 80.94 460 ASN A C 1
ATOM 3335 O O . ASN A 1 460 ? 26.199 4.814 -3.129 1.00 80.94 460 ASN A O 1
ATOM 3339 N N . ILE A 1 461 ? 24.986 6.519 -2.330 1.00 76.81 461 ILE A N 1
ATOM 3340 C CA . ILE A 1 461 ? 23.773 6.176 -3.090 1.00 76.81 461 ILE A CA 1
ATOM 3341 C C . ILE A 1 461 ? 24.007 6.352 -4.603 1.00 76.81 461 ILE A C 1
ATOM 3343 O O . ILE A 1 461 ? 24.642 7.311 -5.045 1.00 76.81 461 ILE A O 1
ATOM 3347 N N . ALA A 1 462 ? 23.473 5.420 -5.401 1.00 76.19 462 ALA A N 1
ATOM 3348 C CA . ALA A 1 462 ? 23.694 5.346 -6.845 1.00 76.19 462 ALA A CA 1
ATOM 3349 C C . ALA A 1 462 ? 23.283 6.638 -7.599 1.00 76.19 462 ALA A C 1
ATOM 3351 O O . ALA A 1 462 ? 22.244 7.230 -7.278 1.00 76.19 462 ALA A O 1
ATOM 3352 N N . PRO A 1 463 ? 24.014 7.057 -8.658 1.00 75.06 463 PRO A N 1
ATOM 3353 C CA . PRO A 1 463 ? 23.744 8.308 -9.379 1.00 75.06 463 PRO A CA 1
ATOM 3354 C C . PRO A 1 463 ? 22.314 8.453 -9.924 1.00 75.06 463 PRO A C 1
ATOM 3356 O O . PRO A 1 463 ? 21.756 9.550 -9.896 1.00 75.06 463 PRO A O 1
ATOM 3359 N N . ALA A 1 464 ? 21.690 7.357 -10.369 1.00 71.88 464 ALA A N 1
ATOM 3360 C CA . ALA A 1 464 ? 20.307 7.362 -10.848 1.00 71.88 464 ALA A CA 1
ATOM 3361 C C . ALA A 1 464 ? 19.299 7.738 -9.741 1.00 71.88 464 ALA A C 1
ATOM 3363 O O . ALA A 1 464 ? 18.366 8.505 -9.985 1.00 71.88 464 ALA A O 1
ATOM 3364 N N . LEU A 1 465 ? 19.517 7.260 -8.510 1.00 75.62 465 LEU A N 1
ATOM 3365 C CA . LEU A 1 465 ? 18.690 7.603 -7.350 1.00 75.62 465 LEU A CA 1
ATOM 3366 C C . LEU A 1 465 ? 18.963 9.036 -6.871 1.00 75.62 465 LEU A C 1
ATOM 3368 O O . LEU A 1 465 ? 18.018 9.753 -6.559 1.00 75.62 465 LEU A O 1
ATOM 3372 N N . LEU A 1 466 ? 20.217 9.506 -6.916 1.00 81.00 466 LEU A N 1
ATOM 3373 C CA . LEU A 1 466 ? 20.553 10.912 -6.635 1.00 81.00 466 LEU A CA 1
ATOM 3374 C C . LEU A 1 466 ? 19.865 11.890 -7.608 1.00 81.00 466 LEU A C 1
ATOM 3376 O O . LEU A 1 466 ? 19.436 12.967 -7.193 1.00 81.00 466 LEU A O 1
ATOM 3380 N N . ASN A 1 467 ? 19.719 11.518 -8.883 1.00 79.00 467 ASN A N 1
ATOM 3381 C CA . ASN A 1 467 ? 18.995 12.320 -9.874 1.00 79.00 467 ASN A CA 1
ATOM 3382 C C . ASN A 1 467 ? 17.470 12.311 -9.655 1.00 79.00 467 ASN A C 1
ATOM 3384 O O . ASN A 1 467 ? 16.825 13.333 -9.893 1.00 79.00 467 ASN A O 1
ATOM 3388 N N . ARG A 1 468 ? 16.895 11.200 -9.168 1.00 81.62 468 ARG A N 1
ATOM 3389 C CA . ARG A 1 468 ? 15.481 11.128 -8.746 1.00 81.62 468 ARG A CA 1
ATOM 3390 C C . ARG A 1 468 ? 15.233 11.978 -7.483 1.00 81.62 468 ARG A C 1
ATOM 3392 O O . ARG A 1 468 ? 14.292 12.766 -7.462 1.00 81.62 468 ARG A O 1
ATOM 3399 N N . LEU A 1 469 ? 16.142 11.921 -6.503 1.00 86.19 469 LEU A N 1
ATOM 3400 C CA . LEU A 1 469 ? 16.077 12.656 -5.230 1.00 86.19 469 LEU A CA 1
ATOM 3401 C C . LEU A 1 469 ? 16.155 14.187 -5.388 1.00 86.19 469 LEU A C 1
ATOM 3403 O O . LEU A 1 469 ? 15.638 14.925 -4.547 1.00 86.19 469 LEU A O 1
ATOM 3407 N N . LYS A 1 470 ? 16.821 14.679 -6.439 1.00 88.44 470 LYS A N 1
ATOM 3408 C CA . LYS A 1 470 ? 17.082 16.110 -6.631 1.00 88.44 470 LYS A CA 1
ATOM 3409 C C . LYS A 1 470 ? 15.811 16.899 -6.963 1.00 88.44 470 LYS A C 1
ATOM 3411 O O . LYS A 1 470 ? 15.184 16.686 -8.006 1.00 88.44 470 LYS A O 1
ATOM 3416 N N . LEU A 1 471 ? 15.514 17.896 -6.133 1.00 87.62 471 LEU A N 1
ATOM 3417 C CA . LEU A 1 471 ? 14.579 18.983 -6.420 1.00 87.62 471 LEU A CA 1
ATOM 3418 C C . LEU A 1 471 ? 15.329 20.204 -6.971 1.00 87.62 471 LEU A C 1
ATOM 3420 O O . LEU A 1 471 ? 16.473 20.482 -6.612 1.00 87.62 471 LEU A O 1
ATOM 3424 N N . THR A 1 472 ? 14.670 20.939 -7.860 1.00 89.31 472 THR A N 1
ATOM 3425 C CA . THR A 1 472 ? 15.100 22.248 -8.371 1.00 89.31 472 THR A CA 1
ATOM 3426 C C . THR A 1 472 ? 13.913 23.199 -8.320 1.00 89.31 472 THR A C 1
ATOM 3428 O O . THR A 1 472 ? 12.766 22.752 -8.294 1.00 89.31 472 THR A O 1
ATOM 3431 N N . GLU A 1 473 ? 14.162 24.507 -8.344 1.00 89.06 473 GLU A N 1
ATOM 3432 C CA . GLU A 1 473 ? 13.081 25.501 -8.371 1.00 89.06 473 GLU A CA 1
ATOM 3433 C C . GLU A 1 473 ? 12.149 25.300 -9.574 1.00 89.06 473 GLU A C 1
ATOM 3435 O O . GLU A 1 473 ? 10.942 25.462 -9.446 1.00 89.06 473 GLU A O 1
ATOM 3440 N N . ASP A 1 474 ? 12.679 24.868 -10.720 1.00 88.31 474 ASP A N 1
ATOM 3441 C CA . ASP A 1 474 ? 11.873 24.592 -11.914 1.00 88.31 474 ASP A CA 1
ATOM 3442 C C . ASP A 1 474 ? 11.002 23.335 -11.763 1.00 88.31 474 ASP A C 1
ATOM 3444 O O . ASP A 1 474 ? 9.851 23.350 -12.190 1.00 88.31 474 ASP A O 1
ATOM 3448 N N . LYS A 1 475 ? 11.474 22.288 -11.061 1.00 86.50 475 LYS A N 1
ATOM 3449 C CA . LYS A 1 475 ? 10.592 21.182 -10.639 1.00 86.50 475 LYS A CA 1
ATOM 3450 C C . LYS A 1 475 ? 9.474 21.691 -9.722 1.00 86.50 475 LYS A C 1
ATOM 3452 O O . LYS A 1 475 ? 8.339 21.258 -9.868 1.00 86.50 475 LYS A O 1
ATOM 3457 N N . ILE A 1 476 ? 9.772 22.602 -8.791 1.00 90.19 476 ILE A N 1
ATOM 3458 C CA . ILE A 1 476 ? 8.773 23.158 -7.859 1.00 90.19 476 ILE A CA 1
ATOM 3459 C C . ILE A 1 476 ? 7.726 24.005 -8.610 1.00 90.19 476 ILE A C 1
ATOM 3461 O O . ILE A 1 476 ? 6.543 23.906 -8.291 1.00 90.19 476 ILE A O 1
ATOM 3465 N N . LYS A 1 477 ? 8.122 24.753 -9.652 1.00 90.56 477 LYS A N 1
ATOM 3466 C CA . LYS A 1 477 ? 7.194 25.463 -10.558 1.00 90.56 477 LYS A CA 1
ATOM 3467 C C . LYS A 1 477 ? 6.277 24.493 -11.303 1.00 90.56 477 LYS A C 1
ATOM 3469 O O . LYS A 1 477 ? 5.066 24.608 -11.169 1.00 90.56 477 LYS A O 1
ATOM 3474 N N . VAL A 1 478 ? 6.835 23.482 -11.976 1.00 88.50 478 VAL A N 1
ATOM 3475 C CA . VAL A 1 478 ? 6.055 22.459 -12.704 1.00 88.50 478 VAL A CA 1
ATOM 3476 C C . VAL A 1 478 ? 5.095 21.700 -11.774 1.00 88.50 478 VAL A C 1
ATOM 3478 O O . VAL A 1 478 ? 3.971 21.384 -12.159 1.00 88.50 478 VAL A O 1
ATOM 3481 N N . LEU A 1 479 ? 5.493 21.448 -10.520 1.00 88.56 479 LEU A N 1
ATOM 3482 C CA . LEU A 1 479 ? 4.601 20.884 -9.502 1.00 88.56 479 LEU A CA 1
ATOM 3483 C C . LEU A 1 479 ? 3.447 21.840 -9.157 1.00 88.56 479 LEU A C 1
ATOM 3485 O O . LEU A 1 479 ? 2.300 21.405 -9.134 1.00 88.56 479 LEU A O 1
ATOM 3489 N N . ALA A 1 480 ? 3.716 23.126 -8.924 1.00 90.75 480 ALA A N 1
ATOM 3490 C CA . ALA A 1 480 ? 2.678 24.120 -8.642 1.00 90.75 480 ALA A CA 1
ATOM 3491 C C . ALA A 1 480 ? 1.717 24.329 -9.834 1.00 90.75 480 ALA A C 1
ATOM 3493 O O . ALA A 1 480 ? 0.504 24.425 -9.640 1.00 90.75 480 ALA A O 1
ATOM 3494 N N . GLU A 1 481 ? 2.235 24.323 -11.064 1.00 89.19 481 GLU A N 1
ATOM 3495 C CA . GLU A 1 481 ? 1.457 24.381 -12.309 1.00 89.19 481 GLU A CA 1
ATOM 3496 C C . GLU A 1 481 ? 0.529 23.163 -12.443 1.00 89.19 481 GLU A C 1
ATOM 3498 O O . GLU A 1 481 ? -0.676 23.324 -12.632 1.00 89.19 481 GLU A O 1
ATOM 3503 N N . GLY A 1 482 ? 1.046 21.944 -12.243 1.00 88.12 482 GLY A N 1
ATOM 3504 C CA . GLY A 1 482 ? 0.241 20.717 -12.263 1.00 88.12 482 GLY A CA 1
ATOM 3505 C C . GLY A 1 482 ? -0.851 20.685 -11.185 1.00 88.12 482 GLY A C 1
ATOM 3506 O O . GLY A 1 482 ? -1.981 20.286 -11.459 1.00 88.12 482 GLY A O 1
ATOM 3507 N N . ILE A 1 483 ? -0.551 21.166 -9.973 1.00 90.56 483 ILE A N 1
ATOM 3508 C CA . ILE A 1 483 ? -1.529 21.287 -8.876 1.00 90.56 483 ILE A CA 1
ATOM 3509 C C . ILE A 1 483 ? -2.616 22.322 -9.209 1.00 90.56 483 ILE A C 1
ATOM 3511 O O . ILE A 1 483 ? -3.781 22.111 -8.874 1.00 90.56 483 ILE A O 1
ATOM 3515 N N . THR A 1 484 ? -2.262 23.401 -9.913 1.00 90.50 484 THR A N 1
ATOM 3516 C CA . THR A 1 484 ? -3.224 24.412 -10.380 1.00 90.50 484 THR A CA 1
ATOM 3517 C C . THR A 1 484 ? -4.146 23.833 -11.458 1.00 90.50 484 THR A C 1
ATOM 3519 O O . THR A 1 484 ? -5.363 23.926 -11.324 1.00 90.50 484 THR A O 1
ATOM 3522 N N . SER A 1 485 ? -3.608 23.103 -12.443 1.00 89.06 485 SER A N 1
ATOM 3523 C CA . SER A 1 485 ? -4.417 22.385 -13.444 1.00 89.06 485 SER A CA 1
ATOM 3524 C C . SER A 1 485 ? -5.379 21.361 -12.821 1.00 89.06 485 SER A C 1
ATOM 3526 O O . SER A 1 485 ? -6.511 21.225 -13.281 1.00 89.06 485 SER A O 1
ATOM 3528 N N . LEU A 1 486 ? -4.982 20.668 -11.744 1.00 88.12 486 LEU A N 1
ATOM 3529 C CA . LEU A 1 486 ? -5.889 19.787 -10.990 1.00 88.12 486 LEU A CA 1
ATOM 3530 C C . LEU A 1 486 ? -7.006 20.556 -10.262 1.00 88.12 486 LEU A C 1
ATOM 3532 O O . LEU A 1 486 ? -8.099 20.017 -10.089 1.00 88.12 486 LEU A O 1
ATOM 3536 N N . ALA A 1 487 ? -6.744 21.789 -9.818 1.00 89.44 487 ALA A N 1
ATOM 3537 C CA . ALA A 1 487 ? -7.730 22.645 -9.160 1.00 89.44 487 ALA A CA 1
ATOM 3538 C C . ALA A 1 487 ? -8.751 23.239 -10.145 1.00 89.44 487 ALA A C 1
ATOM 3540 O O . ALA A 1 487 ? -9.913 23.408 -9.780 1.00 89.44 487 ALA A O 1
ATOM 3541 N N . ASP A 1 488 ? -8.319 23.532 -11.373 1.00 88.75 488 ASP A N 1
ATOM 3542 C CA . ASP A 1 488 ? -9.133 24.163 -12.418 1.00 88.75 488 ASP A CA 1
ATOM 3543 C C . ASP A 1 488 ? -9.883 23.146 -13.311 1.00 88.75 488 ASP A C 1
ATOM 3545 O O . ASP A 1 488 ? -10.789 23.525 -14.052 1.00 88.75 488 ASP A O 1
ATOM 3549 N N . GLY A 1 489 ? -9.545 21.853 -13.226 1.00 84.69 489 GLY A N 1
ATOM 3550 C CA . GLY A 1 489 ? -10.275 20.759 -13.879 1.00 84.69 489 GLY A CA 1
ATOM 3551 C C . GLY A 1 489 ? -11.632 20.427 -13.233 1.00 84.69 489 GLY A C 1
ATOM 3552 O O . GLY A 1 489 ? -11.914 20.825 -12.099 1.00 84.69 489 GLY A O 1
ATOM 3553 N N . GLU A 1 490 ? -12.463 19.657 -13.951 1.00 85.75 490 GLU A N 1
ATOM 3554 C CA . GLU A 1 490 ? -13.813 19.244 -13.521 1.00 85.75 490 GLU A CA 1
ATOM 3555 C C . GLU A 1 490 ? -13.865 18.655 -12.099 1.00 85.75 490 GLU A C 1
ATOM 3557 O O . GLU A 1 490 ? -12.910 18.050 -11.610 1.00 85.75 490 GLU A O 1
ATOM 3562 N N . GLU A 1 491 ? -15.015 18.793 -11.432 1.00 87.62 491 GLU A N 1
ATOM 3563 C CA . GLU A 1 491 ? -15.241 18.190 -10.117 1.00 87.62 491 GLU A CA 1
ATOM 3564 C C . GLU A 1 491 ? -15.408 16.658 -10.224 1.00 87.62 491 GLU A C 1
ATOM 3566 O O . GLU A 1 491 ? -16.380 16.189 -10.822 1.00 87.62 491 GLU A O 1
ATOM 3571 N N . PRO A 1 492 ? -14.505 15.859 -9.621 1.00 86.69 492 PRO A N 1
ATOM 3572 C CA . PRO A 1 492 ? -14.585 14.402 -9.674 1.00 86.69 492 PRO A CA 1
ATOM 3573 C C . PRO A 1 492 ? -15.714 13.802 -8.828 1.00 86.69 492 PRO A C 1
ATOM 3575 O O . PRO A 1 492 ? -16.161 12.694 -9.129 1.00 86.69 492 PRO A O 1
ATOM 3578 N N . LEU A 1 493 ? -16.152 14.453 -7.742 1.00 87.62 493 LEU A N 1
ATOM 3579 C CA . LEU A 1 493 ? -17.057 13.850 -6.759 1.00 87.62 493 LEU A CA 1
ATOM 3580 C C . LEU A 1 493 ? -18.538 14.045 -7.078 1.00 87.62 493 LEU A C 1
ATOM 3582 O O . LEU A 1 493 ? -18.998 15.119 -7.447 1.00 87.62 493 LEU A O 1
ATOM 3586 N N . SER A 1 494 ? -19.317 12.991 -6.824 1.00 86.31 494 SER A N 1
ATOM 3587 C CA . SER A 1 494 ? -20.763 12.923 -7.078 1.00 86.31 494 SER A CA 1
ATOM 3588 C C . SER A 1 494 ? -21.181 13.098 -8.549 1.00 86.31 494 SER A C 1
ATOM 3590 O O . SER A 1 494 ? -22.373 13.262 -8.819 1.00 86.31 494 SER A O 1
ATOM 3592 N N . LYS A 1 495 ? -20.238 12.991 -9.498 1.00 88.19 495 LYS A N 1
ATOM 3593 C CA . LYS A 1 495 ? -20.506 12.911 -10.943 1.00 88.19 495 LYS A CA 1
ATOM 3594 C C . LYS A 1 495 ? -21.410 11.701 -11.208 1.00 88.19 495 LYS A C 1
ATOM 3596 O O . LYS A 1 495 ? -21.209 10.633 -10.624 1.00 88.19 495 LYS A O 1
ATOM 3601 N N . CYS A 1 496 ? -22.465 11.893 -12.000 1.00 88.62 496 CYS A N 1
ATOM 3602 C CA . CYS A 1 496 ? -23.515 10.894 -12.200 1.00 88.62 496 CYS A CA 1
ATOM 3603 C C . CYS A 1 496 ? -23.204 10.028 -13.423 1.00 88.62 496 CYS A C 1
ATOM 3605 O O . CYS A 1 496 ? -23.284 10.502 -14.552 1.00 88.62 496 CYS A O 1
ATOM 3607 N N . ASN A 1 497 ? -22.876 8.756 -13.192 1.00 89.12 497 ASN A N 1
ATOM 3608 C CA . ASN A 1 497 ? -22.467 7.820 -14.244 1.00 89.12 497 ASN A CA 1
ATOM 3609 C C . ASN A 1 497 ? -23.665 7.059 -14.838 1.00 89.12 497 ASN A C 1
ATOM 3611 O O . ASN A 1 497 ? -23.595 6.565 -15.959 1.00 89.12 497 ASN A O 1
ATOM 3615 N N . SER A 1 498 ? -24.761 6.937 -14.083 1.00 90.38 498 SER A N 1
ATOM 3616 C CA . SER A 1 498 ? -26.001 6.292 -14.526 1.00 90.38 498 SER A CA 1
ATOM 3617 C C . SER A 1 498 ? -27.196 6.815 -13.729 1.00 90.38 498 SER A C 1
ATOM 3619 O O . SER A 1 498 ? -27.097 6.996 -12.513 1.00 90.38 498 SER A O 1
ATOM 3621 N N . ARG A 1 499 ? -28.335 7.039 -14.396 1.00 91.38 499 ARG A N 1
ATOM 3622 C CA . ARG A 1 499 ? -29.604 7.464 -13.785 1.00 91.38 499 ARG A CA 1
ATOM 3623 C C . ARG A 1 499 ? -30.759 6.664 -14.385 1.00 91.38 499 ARG A C 1
ATOM 3625 O O . ARG A 1 499 ? -30.930 6.630 -15.602 1.00 91.38 499 ARG A O 1
ATOM 3632 N N . LEU A 1 500 ? -31.550 6.037 -13.520 1.00 91.88 500 LEU A N 1
ATOM 3633 C CA . LEU A 1 500 ? -32.615 5.111 -13.894 1.00 91.88 500 LEU A CA 1
ATOM 3634 C C . LEU A 1 500 ? -33.862 5.366 -13.039 1.00 91.88 500 LEU A C 1
ATOM 3636 O O . LEU A 1 500 ? -33.791 5.336 -11.811 1.00 91.88 500 LEU A O 1
ATOM 3640 N N . GLU A 1 501 ? -35.013 5.567 -13.671 1.00 90.88 501 GLU A N 1
ATOM 3641 C CA . GLU A 1 501 ? -36.308 5.519 -12.994 1.00 90.88 501 GLU A CA 1
ATOM 3642 C C . GLU A 1 501 ? -36.746 4.052 -12.878 1.00 90.88 501 GLU A C 1
ATOM 3644 O O . GLU A 1 501 ? -37.039 3.384 -13.871 1.00 90.88 501 GLU A O 1
ATOM 3649 N N . VAL A 1 502 ? -36.719 3.519 -11.655 1.00 90.62 502 VAL A N 1
ATOM 3650 C CA . VAL A 1 502 ? -36.953 2.096 -11.364 1.00 90.62 502 VAL A CA 1
ATOM 3651 C C . VAL A 1 502 ? -38.450 1.792 -11.315 1.00 90.62 502 VAL A C 1
ATOM 3653 O O . VAL A 1 502 ? -38.893 0.808 -11.900 1.00 90.62 502 VAL A O 1
ATOM 3656 N N . GLN A 1 503 ? -39.216 2.657 -10.656 1.00 89.06 503 GLN A N 1
ATOM 3657 C CA . GLN A 1 503 ? -40.683 2.721 -10.590 1.00 89.06 503 GLN A CA 1
ATOM 3658 C C . GLN A 1 503 ? -41.071 4.213 -10.640 1.00 89.06 503 GLN A C 1
ATOM 3660 O O . GLN A 1 503 ? -40.188 5.065 -10.537 1.00 89.06 503 GLN A O 1
ATOM 3665 N N . GLU A 1 504 ? -42.353 4.543 -10.806 1.00 87.00 504 GLU A N 1
ATOM 3666 C CA . GLU A 1 504 ? -42.824 5.934 -10.924 1.00 87.00 504 GLU A CA 1
ATOM 3667 C C . GLU A 1 504 ? -42.417 6.784 -9.704 1.00 87.00 504 GLU A C 1
ATOM 3669 O O . GLU A 1 504 ? -42.863 6.560 -8.578 1.00 87.00 504 GLU A O 1
ATOM 3674 N N . GLY A 1 505 ? -41.515 7.751 -9.907 1.00 86.44 505 GLY A N 1
ATOM 3675 C CA . GLY A 1 505 ? -40.963 8.542 -8.804 1.00 86.44 505 GLY A CA 1
ATOM 3676 C C . GLY A 1 505 ? -40.031 7.765 -7.858 1.00 86.44 505 GLY A C 1
ATOM 3677 O O . GLY A 1 505 ? -39.861 8.169 -6.704 1.00 86.44 505 GLY A O 1
ATOM 3678 N N . LEU A 1 506 ? -39.411 6.671 -8.312 1.00 90.56 506 LEU A N 1
ATOM 3679 C CA . LEU A 1 506 ? -38.336 5.952 -7.618 1.00 90.56 506 LEU A CA 1
ATOM 3680 C C . LEU A 1 506 ? -37.052 6.006 -8.459 1.00 90.56 506 LEU A C 1
ATOM 3682 O O . LEU A 1 506 ? -36.848 5.201 -9.368 1.00 90.56 506 LEU A O 1
ATOM 3686 N N . VAL A 1 507 ? -36.176 6.962 -8.147 1.00 91.44 507 VAL A N 1
ATOM 3687 C CA . VAL A 1 507 ? -34.987 7.279 -8.953 1.00 91.44 507 VAL A CA 1
ATOM 3688 C C . VAL A 1 507 ? -33.737 6.653 -8.340 1.00 91.44 507 VAL A C 1
ATOM 3690 O O . VAL A 1 507 ? -33.394 6.911 -7.185 1.00 91.44 507 VAL A O 1
ATOM 3693 N N . LEU A 1 508 ? -33.029 5.857 -9.136 1.00 92.94 508 LEU A N 1
ATOM 3694 C CA . LEU A 1 508 ? -31.724 5.279 -8.836 1.00 92.94 508 LEU A CA 1
ATOM 3695 C C . LEU A 1 508 ? -30.631 6.078 -9.559 1.00 92.94 508 LEU A C 1
ATOM 3697 O O . LEU A 1 508 ? -30.741 6.334 -10.759 1.00 92.94 508 LEU A O 1
ATOM 3701 N N . LYS A 1 509 ? -29.565 6.449 -8.845 1.00 93.00 509 LYS A N 1
ATOM 3702 C CA . LYS A 1 509 ? -28.369 7.095 -9.408 1.00 93.00 509 LYS A CA 1
ATOM 3703 C C . LYS A 1 509 ? -27.109 6.328 -9.016 1.00 93.00 509 LYS A C 1
ATOM 3705 O O . LYS A 1 509 ? -26.943 5.989 -7.845 1.00 93.00 509 LYS A O 1
ATOM 3710 N N . GLN A 1 510 ? -26.215 6.091 -9.969 1.00 93.94 510 GLN A N 1
ATOM 3711 C CA . GLN A 1 510 ? -24.831 5.698 -9.706 1.00 93.94 510 GLN A CA 1
ATOM 3712 C C . GLN A 1 510 ? -23.972 6.960 -9.740 1.00 93.94 510 GLN A C 1
ATOM 3714 O O . GLN A 1 510 ? -23.948 7.652 -10.758 1.00 93.94 510 GLN A O 1
ATOM 3719 N N . ILE A 1 511 ? -23.277 7.259 -8.644 1.00 93.12 511 ILE A N 1
ATOM 3720 C CA . ILE A 1 511 ? -22.432 8.454 -8.532 1.00 93.12 511 ILE A CA 1
ATOM 3721 C C . ILE A 1 511 ? -21.016 8.108 -8.067 1.00 93.12 511 ILE A C 1
ATOM 3723 O O . ILE A 1 511 ? -20.826 7.152 -7.308 1.00 93.12 511 ILE A O 1
ATOM 3727 N N . THR A 1 512 ? -20.028 8.890 -8.499 1.00 93.56 512 THR A N 1
ATOM 3728 C CA . THR A 1 512 ? -18.634 8.774 -8.037 1.00 93.56 512 THR A CA 1
ATOM 3729 C C . THR A 1 512 ? -18.493 9.112 -6.549 1.00 93.56 512 THR A C 1
ATOM 3731 O O . THR A 1 512 ? -19.311 9.824 -5.955 1.00 93.56 512 THR A O 1
ATOM 3734 N N . SER A 1 513 ? -17.463 8.574 -5.897 1.00 93.00 513 SER A N 1
ATOM 3735 C CA . SER A 1 513 ? -17.111 8.830 -4.492 1.00 93.00 513 SER A CA 1
ATOM 3736 C C . SER A 1 513 ? -15.642 8.490 -4.223 1.00 93.00 513 SER A C 1
ATOM 3738 O O . SER A 1 513 ? -15.092 7.674 -4.961 1.00 93.00 513 SER A O 1
ATOM 3740 N N . PRO A 1 514 ? -15.007 9.058 -3.177 1.00 95.00 514 PRO A N 1
ATOM 3741 C CA . PRO A 1 514 ? -13.673 8.629 -2.757 1.00 95.00 514 PRO A CA 1
ATOM 3742 C C . PRO A 1 514 ? -13.653 7.134 -2.426 1.00 95.00 514 PRO A C 1
ATOM 3744 O O . PRO A 1 514 ? -14.660 6.576 -1.982 1.00 95.00 514 PRO A O 1
ATOM 3747 N N . ILE A 1 515 ? -12.491 6.508 -2.602 1.00 95.00 515 ILE A N 1
ATOM 3748 C CA . ILE A 1 515 ? -12.224 5.130 -2.171 1.00 95.00 515 ILE A CA 1
ATOM 3749 C C . ILE A 1 515 ? -12.223 5.043 -0.637 1.00 95.00 515 ILE A C 1
ATOM 3751 O O . ILE A 1 515 ? -12.837 4.138 -0.077 1.00 95.00 515 ILE A O 1
ATOM 3755 N N . GLY A 1 516 ? -11.588 6.005 0.039 1.00 93.50 516 GLY A N 1
ATOM 3756 C CA . GLY A 1 516 ? -11.489 6.064 1.497 1.00 93.50 516 GLY A CA 1
ATOM 3757 C C . GLY A 1 516 ? -10.139 6.612 1.954 1.00 93.50 516 GLY A C 1
ATOM 3758 O O . GLY A 1 516 ? -9.915 7.822 1.908 1.00 93.50 516 GLY A O 1
ATOM 3759 N N . VAL A 1 517 ? -9.256 5.728 2.419 1.00 95.75 517 VAL A N 1
ATOM 3760 C CA . VAL A 1 517 ? -7.881 6.018 2.848 1.00 95.75 517 VAL A CA 1
ATOM 3761 C C . VAL A 1 517 ? -6.883 5.307 1.937 1.00 95.75 517 VAL A C 1
ATOM 3763 O O . VAL A 1 517 ? -6.948 4.092 1.747 1.00 95.75 517 VAL A O 1
ATOM 3766 N N . LEU A 1 518 ? -5.931 6.078 1.416 1.00 95.75 518 LEU A N 1
ATOM 3767 C CA . LEU A 1 518 ? -4.853 5.620 0.544 1.00 95.75 518 LEU A CA 1
ATOM 3768 C C . LEU A 1 518 ? -3.548 5.489 1.342 1.00 95.75 518 LEU A C 1
ATOM 3770 O O . LEU A 1 518 ? -3.157 6.435 2.025 1.00 95.75 518 LEU A O 1
ATOM 3774 N N . LEU A 1 519 ? -2.836 4.368 1.213 1.00 94.88 519 LEU A N 1
ATOM 3775 C CA . LEU A 1 519 ? -1.464 4.200 1.710 1.00 94.88 519 LEU A CA 1
ATOM 3776 C C . LEU A 1 519 ? -0.485 4.190 0.538 1.00 94.88 519 LEU A C 1
ATOM 3778 O O . LEU A 1 519 ? -0.535 3.300 -0.309 1.00 94.88 519 LEU A O 1
ATOM 3782 N N . ILE A 1 520 ? 0.423 5.161 0.483 1.00 93.25 520 ILE A N 1
ATOM 3783 C CA . ILE A 1 520 ? 1.274 5.371 -0.692 1.00 93.25 520 ILE A CA 1
ATOM 3784 C C . ILE A 1 520 ? 2.747 5.360 -0.274 1.00 93.25 520 ILE A C 1
ATOM 3786 O O . ILE A 1 520 ? 3.205 6.195 0.510 1.00 93.25 520 ILE A O 1
ATOM 3790 N N . VAL A 1 521 ? 3.478 4.360 -0.778 1.00 91.50 521 VAL A N 1
ATOM 3791 C CA . VAL A 1 521 ? 4.842 4.001 -0.353 1.00 91.50 521 VAL A CA 1
ATOM 3792 C C . VAL A 1 521 ? 5.799 4.244 -1.516 1.00 91.50 521 VAL A C 1
ATOM 3794 O O . VAL A 1 521 ? 5.669 3.592 -2.549 1.00 91.50 521 VAL A O 1
ATOM 3797 N N . PHE A 1 522 ? 6.743 5.179 -1.385 1.00 88.69 522 PHE A N 1
ATOM 3798 C CA . PHE A 1 522 ? 7.531 5.682 -2.516 1.00 88.69 522 PHE A CA 1
ATOM 3799 C C . PHE A 1 522 ? 9.027 5.853 -2.213 1.00 88.69 522 PHE A C 1
ATOM 3801 O O . PHE A 1 522 ? 9.423 6.299 -1.135 1.00 88.69 522 PHE A O 1
ATOM 3808 N N . GLU A 1 523 ? 9.867 5.528 -3.199 1.00 85.38 523 GLU A N 1
ATOM 3809 C CA . GLU A 1 523 ? 11.334 5.517 -3.080 1.00 85.38 523 GLU A CA 1
ATOM 3810 C C . GLU A 1 523 ? 11.983 6.653 -3.889 1.00 85.38 523 GLU A C 1
ATOM 3812 O O . GLU A 1 523 ? 11.667 6.869 -5.065 1.00 85.38 523 GLU A O 1
ATOM 3817 N N . SER A 1 524 ? 12.919 7.362 -3.249 1.00 76.69 524 SER A N 1
ATOM 3818 C CA . SER A 1 524 ? 13.852 8.352 -3.816 1.00 76.69 524 SER A CA 1
ATOM 3819 C C . SER A 1 524 ? 13.237 9.476 -4.664 1.00 76.69 524 SER A C 1
ATOM 3821 O O . SER A 1 524 ? 13.921 10.043 -5.512 1.00 76.69 524 SER A O 1
ATOM 3823 N N . ARG A 1 525 ? 11.957 9.811 -4.452 1.00 83.00 525 ARG A N 1
ATOM 3824 C CA . ARG A 1 525 ? 11.195 10.804 -5.233 1.00 83.00 525 ARG A CA 1
ATOM 3825 C C . ARG A 1 525 ? 10.382 11.754 -4.336 1.00 83.00 525 ARG A C 1
ATOM 3827 O O . ARG A 1 525 ? 9.192 11.524 -4.122 1.00 83.00 525 ARG A O 1
ATOM 3834 N N . PRO A 1 526 ? 10.990 12.816 -3.776 1.00 87.81 526 PRO A N 1
ATOM 3835 C CA . PRO A 1 526 ? 10.254 13.801 -2.976 1.00 87.81 526 PRO A CA 1
ATOM 3836 C C . PRO A 1 526 ? 9.301 14.668 -3.822 1.00 87.81 526 PRO A C 1
ATOM 3838 O O . PRO A 1 526 ? 8.355 15.238 -3.288 1.00 87.81 526 PRO A O 1
ATOM 3841 N N . ASP A 1 527 ? 9.504 14.738 -5.141 1.00 87.75 527 ASP A N 1
ATOM 3842 C CA . ASP A 1 527 ? 8.593 15.380 -6.100 1.00 87.75 527 ASP A CA 1
ATOM 3843 C C . ASP A 1 527 ? 7.251 14.648 -6.257 1.00 87.75 527 ASP A C 1
ATOM 3845 O O . ASP A 1 527 ? 6.250 15.281 -6.587 1.00 87.75 527 ASP A O 1
ATOM 3849 N N . SER A 1 528 ? 7.184 13.349 -5.950 1.00 88.19 528 SER A N 1
ATOM 3850 C CA . SER A 1 528 ? 5.914 12.617 -5.930 1.00 88.19 528 SER A CA 1
ATOM 3851 C C . SER A 1 528 ? 4.998 13.043 -4.774 1.00 88.19 528 SER A C 1
ATOM 3853 O O . SER A 1 528 ? 3.780 13.005 -4.927 1.00 88.19 528 SER A O 1
ATOM 3855 N N . LEU A 1 529 ? 5.539 13.486 -3.629 1.00 91.75 529 LEU A N 1
ATOM 3856 C CA . LEU A 1 529 ? 4.742 13.776 -2.426 1.00 91.75 529 LEU A CA 1
ATOM 3857 C C . LEU A 1 529 ? 3.664 14.861 -2.678 1.00 91.75 529 LEU A C 1
ATOM 3859 O O . LEU A 1 529 ? 2.495 14.582 -2.399 1.00 91.75 529 LEU A O 1
ATOM 3863 N N . PRO A 1 530 ? 3.968 16.042 -3.266 1.00 92.19 530 PRO A N 1
ATOM 3864 C CA . PRO A 1 530 ? 2.947 17.046 -3.580 1.00 92.19 530 PRO A CA 1
ATOM 3865 C C . PRO A 1 530 ? 1.923 16.598 -4.631 1.00 92.19 530 PRO A C 1
ATOM 3867 O O . PRO A 1 530 ? 0.753 16.966 -4.521 1.00 92.19 530 PRO A O 1
ATOM 3870 N N . GLN A 1 531 ? 2.331 15.790 -5.619 1.00 89.69 531 GLN A N 1
ATOM 3871 C CA . GLN A 1 531 ? 1.429 15.242 -6.644 1.00 89.69 531 GLN A CA 1
ATOM 3872 C C . GLN A 1 531 ? 0.396 14.314 -5.998 1.00 89.69 531 GLN A C 1
ATOM 3874 O O . GLN A 1 531 ? -0.809 14.521 -6.134 1.00 89.69 531 GLN A O 1
ATOM 3879 N N . ILE A 1 532 ? 0.880 13.340 -5.222 1.00 92.12 532 ILE A N 1
ATOM 3880 C CA . ILE A 1 532 ? 0.068 12.357 -4.503 1.00 92.12 532 ILE A CA 1
ATOM 3881 C C . ILE A 1 532 ? -0.905 13.054 -3.541 1.00 92.12 532 ILE A C 1
ATOM 3883 O O . ILE A 1 532 ? -2.100 12.758 -3.545 1.00 92.12 532 ILE A O 1
ATOM 3887 N N . ALA A 1 533 ? -0.410 14.009 -2.748 1.00 93.44 533 ALA A N 1
ATOM 3888 C CA . ALA A 1 533 ? -1.232 14.780 -1.819 1.00 93.44 533 ALA A CA 1
ATOM 3889 C C . ALA A 1 533 ? -2.347 15.558 -2.534 1.00 93.44 533 ALA A C 1
ATOM 3891 O O . ALA A 1 533 ? -3.493 15.544 -2.090 1.00 93.44 533 ALA A O 1
ATOM 3892 N N . SER A 1 534 ? -2.036 16.191 -3.664 1.00 92.94 534 SER A N 1
ATOM 3893 C CA . SER A 1 534 ? -2.998 17.000 -4.419 1.00 92.94 534 SER A CA 1
ATOM 3894 C C . SER A 1 534 ? -4.056 16.147 -5.120 1.00 92.94 534 SER A C 1
ATOM 3896 O O . SER A 1 534 ? -5.234 16.500 -5.112 1.00 92.94 534 SER A O 1
ATOM 3898 N N . LEU A 1 535 ? -3.671 14.979 -5.645 1.00 92.88 535 LEU A N 1
ATOM 3899 C CA . LEU A 1 535 ? -4.605 13.994 -6.195 1.00 92.88 535 LEU A CA 1
ATOM 3900 C C . LEU A 1 535 ? -5.537 13.431 -5.107 1.00 92.88 535 LEU A C 1
ATOM 3902 O O . LEU A 1 535 ? -6.745 13.335 -5.337 1.00 92.88 535 LEU A O 1
ATOM 3906 N N . ALA A 1 536 ? -5.025 13.137 -3.905 1.00 93.94 536 ALA A N 1
ATOM 3907 C CA . ALA A 1 536 ? -5.840 12.715 -2.760 1.00 93.94 536 ALA A CA 1
ATOM 3908 C C . ALA A 1 536 ? -6.814 13.818 -2.294 1.00 93.94 536 ALA A C 1
ATOM 3910 O O . ALA A 1 536 ? -7.997 13.544 -2.096 1.00 93.94 536 ALA A O 1
ATOM 3911 N N . ILE A 1 537 ? -6.356 15.075 -2.209 1.00 92.56 537 ILE A N 1
ATOM 3912 C CA . ILE A 1 537 ? -7.200 16.235 -1.871 1.00 92.56 537 ILE A CA 1
ATOM 3913 C C . ILE A 1 537 ? -8.306 16.436 -2.919 1.00 92.56 537 ILE A C 1
ATOM 3915 O O . ILE A 1 537 ? -9.471 16.570 -2.540 1.00 92.56 537 ILE A O 1
ATOM 3919 N N . ARG A 1 538 ? -7.985 16.423 -4.226 1.00 92.56 538 ARG A N 1
ATOM 3920 C CA . ARG A 1 538 ? -8.979 16.618 -5.303 1.00 92.56 538 ARG A CA 1
ATOM 3921 C C . ARG A 1 538 ? -10.034 15.511 -5.312 1.00 92.56 538 ARG A C 1
ATOM 3923 O O . ARG A 1 538 ? -11.211 15.813 -5.478 1.00 92.56 538 ARG A O 1
ATOM 3930 N N . SER A 1 539 ? -9.616 14.263 -5.090 1.00 92.50 539 SER A N 1
ATOM 3931 C CA . SER A 1 539 ? -10.490 13.080 -5.013 1.00 92.50 539 SER A CA 1
ATOM 3932 C C . SER A 1 539 ? -11.181 12.881 -3.654 1.00 92.50 539 SER A C 1
ATOM 3934 O O . SER A 1 539 ? -11.972 11.954 -3.517 1.00 92.50 539 SER A O 1
ATOM 3936 N N . GLY A 1 540 ? -10.926 13.728 -2.649 1.00 92.25 540 GLY A N 1
ATOM 3937 C CA . GLY A 1 540 ? -11.565 13.646 -1.329 1.00 92.25 540 GLY A CA 1
ATOM 3938 C C . GLY A 1 540 ? -11.165 12.431 -0.482 1.00 92.25 540 GLY A C 1
ATOM 3939 O O . GLY A 1 540 ? -11.935 12.020 0.386 1.00 92.25 540 GLY A O 1
ATOM 3940 N N . ASN A 1 541 ? -9.993 11.844 -0.732 1.00 95.31 541 ASN A N 1
ATOM 3941 C CA . ASN A 1 541 ? -9.473 10.699 0.015 1.00 95.31 541 ASN A CA 1
ATOM 3942 C C . ASN A 1 541 ? -8.609 11.138 1.213 1.00 95.31 541 ASN A C 1
ATOM 3944 O O . ASN A 1 541 ? -7.927 12.161 1.170 1.00 95.31 541 ASN A O 1
ATOM 3948 N N . GLY A 1 542 ? -8.595 10.323 2.270 1.00 94.81 542 GLY A N 1
ATOM 3949 C CA . GLY A 1 542 ? -7.571 10.380 3.316 1.00 94.81 542 GLY A CA 1
ATOM 3950 C C . GLY A 1 542 ? -6.258 9.772 2.820 1.00 94.81 542 GLY A C 1
ATOM 3951 O O . GLY A 1 542 ? -6.275 8.898 1.951 1.00 94.81 542 GLY A O 1
ATOM 3952 N N . LEU A 1 543 ? -5.116 10.212 3.354 1.00 95.31 543 LEU A N 1
ATOM 3953 C CA . LEU A 1 543 ? -3.808 9.819 2.823 1.00 95.31 543 LEU A CA 1
ATOM 3954 C C . LEU A 1 543 ? -2.788 9.497 3.923 1.00 95.31 543 LEU A C 1
ATOM 3956 O O . LEU A 1 543 ? -2.584 10.275 4.851 1.00 95.31 543 LEU A O 1
ATOM 3960 N N . LEU A 1 544 ? -2.086 8.378 3.755 1.00 94.56 544 LEU A N 1
ATOM 3961 C CA . LEU A 1 544 ? -0.902 7.984 4.509 1.00 94.56 544 LEU A CA 1
ATOM 3962 C C . LEU A 1 544 ? 0.282 7.857 3.545 1.00 94.56 544 LEU A C 1
ATOM 3964 O O . LEU A 1 544 ? 0.216 7.136 2.549 1.00 94.56 544 LEU A O 1
ATOM 3968 N N . LEU A 1 545 ? 1.373 8.555 3.841 1.00 93.00 545 LEU A N 1
ATOM 3969 C CA . LEU A 1 545 ? 2.576 8.618 3.014 1.00 93.00 545 LEU A CA 1
ATOM 3970 C C . LEU A 1 545 ? 3.743 7.927 3.712 1.00 93.00 545 LEU A C 1
ATOM 3972 O O . LEU A 1 545 ? 4.076 8.266 4.848 1.00 93.00 545 LEU A O 1
ATOM 3976 N N . LYS A 1 546 ? 4.439 7.039 2.998 1.00 90.81 546 LYS A N 1
ATOM 3977 C CA . LYS A 1 546 ? 5.753 6.528 3.402 1.00 90.81 546 LYS A CA 1
ATOM 3978 C C . LYS A 1 546 ? 6.787 6.819 2.320 1.00 90.81 546 LYS A C 1
ATOM 3980 O O . LYS A 1 546 ? 6.875 6.096 1.332 1.00 90.81 546 LYS A O 1
ATOM 3985 N N . GLY A 1 547 ? 7.602 7.845 2.539 1.00 86.94 547 GLY A N 1
ATOM 3986 C CA . GLY A 1 547 ? 8.779 8.106 1.708 1.00 86.94 547 GLY A CA 1
ATOM 3987 C C . GLY A 1 547 ? 9.996 7.267 2.118 1.00 86.94 547 GLY A C 1
ATOM 3988 O O . GLY A 1 547 ? 10.090 6.800 3.260 1.00 86.94 547 GLY A O 1
ATOM 3989 N N . GLY A 1 548 ? 10.950 7.108 1.201 1.00 84.50 548 GLY A N 1
ATOM 3990 C CA . GLY A 1 548 ? 12.286 6.571 1.479 1.00 84.50 548 GLY A CA 1
ATOM 3991 C C . GLY A 1 548 ? 13.083 7.420 2.483 1.00 84.50 548 GLY A C 1
ATOM 3992 O O . GLY A 1 548 ? 12.850 8.624 2.628 1.00 84.50 548 GLY A O 1
ATOM 3993 N N . LYS A 1 549 ? 14.023 6.788 3.199 1.00 84.31 549 LYS A N 1
ATOM 3994 C CA . LYS A 1 549 ? 14.837 7.431 4.256 1.00 84.31 549 LYS A CA 1
ATOM 3995 C C . LYS A 1 549 ? 15.828 8.454 3.685 1.00 84.31 549 LYS A C 1
ATOM 3997 O O . LYS A 1 549 ? 16.181 9.432 4.326 1.00 84.31 549 LYS A O 1
ATOM 4002 N N . GLU A 1 550 ? 16.244 8.253 2.446 1.00 84.81 550 GLU A N 1
ATOM 4003 C CA . GLU A 1 550 ? 17.117 9.132 1.675 1.00 84.81 550 GLU A CA 1
ATOM 4004 C C . GLU A 1 550 ? 16.492 10.490 1.304 1.00 84.81 550 GLU A C 1
ATOM 4006 O O . GLU A 1 550 ? 17.210 11.363 0.829 1.00 84.81 550 GLU A O 1
ATOM 4011 N N . ALA A 1 551 ? 15.185 10.675 1.528 1.00 87.25 551 ALA A N 1
ATOM 4012 C CA . ALA A 1 551 ? 14.432 11.903 1.253 1.00 87.25 551 ALA A CA 1
ATOM 4013 C C . ALA A 1 551 ? 13.745 12.480 2.513 1.00 87.25 551 ALA A C 1
ATOM 4015 O O . ALA A 1 551 ? 12.758 13.211 2.412 1.00 87.25 551 ALA A O 1
ATOM 4016 N N . GLU A 1 552 ? 14.212 12.102 3.707 1.00 88.44 552 GLU A N 1
ATOM 4017 C CA . GLU A 1 552 ? 13.555 12.366 4.993 1.00 88.44 552 GLU A CA 1
ATOM 4018 C C . GLU A 1 552 ? 13.324 13.865 5.264 1.00 88.44 552 GLU A C 1
ATOM 4020 O O . GLU A 1 552 ? 12.199 14.259 5.587 1.00 88.44 552 GLU A O 1
ATOM 4025 N N . HIS A 1 553 ? 14.325 14.728 5.044 1.00 90.19 553 HIS A N 1
ATOM 4026 C CA . HIS A 1 553 ? 14.183 16.168 5.299 1.00 90.19 553 HIS A CA 1
ATOM 4027 C C . HIS A 1 553 ? 13.276 16.848 4.264 1.00 90.19 553 HIS A C 1
ATOM 4029 O O . HIS A 1 553 ? 12.467 17.709 4.620 1.00 90.19 553 HIS A O 1
ATOM 4035 N N . SER A 1 554 ? 13.389 16.460 2.991 1.00 92.31 554 SER A N 1
ATOM 4036 C CA . SER A 1 554 ? 12.548 16.951 1.893 1.00 92.31 554 SER A CA 1
ATOM 4037 C C . SER A 1 554 ? 11.083 16.602 2.143 1.00 92.31 554 SER A C 1
ATOM 4039 O O . SER A 1 554 ? 10.221 17.478 2.091 1.00 92.31 554 SER A O 1
ATOM 4041 N N . ASN A 1 555 ? 10.806 15.338 2.478 1.00 92.19 555 ASN A N 1
ATOM 4042 C CA . ASN A 1 555 ? 9.456 14.840 2.718 1.00 92.19 555 ASN A CA 1
ATOM 4043 C C . ASN A 1 555 ? 8.813 15.509 3.940 1.00 92.19 555 ASN A C 1
ATOM 4045 O O . ASN A 1 555 ? 7.678 15.968 3.843 1.00 92.19 555 ASN A O 1
ATOM 4049 N N . ALA A 1 556 ? 9.541 15.640 5.056 1.00 90.62 556 ALA A N 1
ATOM 4050 C CA . ALA A 1 556 ? 9.048 16.335 6.247 1.00 90.62 556 ALA A CA 1
ATOM 4051 C C . ALA A 1 556 ? 8.785 17.831 5.990 1.00 90.62 556 ALA A C 1
ATOM 4053 O O . ALA A 1 556 ? 7.798 18.388 6.477 1.00 90.62 556 ALA A O 1
ATOM 4054 N N . CYS A 1 557 ? 9.632 18.490 5.190 1.00 92.44 557 CYS A N 1
ATOM 4055 C CA . CYS A 1 557 ? 9.433 19.888 4.818 1.00 92.44 557 CYS A CA 1
ATOM 4056 C C . CYS A 1 557 ? 8.180 20.068 3.942 1.00 92.44 557 CYS A C 1
ATOM 4058 O O . CYS A 1 557 ? 7.320 20.882 4.275 1.00 92.44 557 CYS A O 1
ATOM 4060 N N . LEU A 1 558 ? 8.044 19.273 2.875 1.00 93.00 558 LEU A N 1
ATOM 4061 C CA . LEU A 1 558 ? 6.902 19.313 1.956 1.00 93.00 558 LEU A CA 1
ATOM 4062 C C . LEU A 1 558 ? 5.583 18.955 2.657 1.00 93.00 558 LEU A C 1
ATOM 4064 O O . LEU A 1 558 ? 4.592 19.664 2.491 1.00 93.00 558 LEU A O 1
ATOM 4068 N N . HIS A 1 559 ? 5.579 17.907 3.486 1.00 94.12 559 HIS A N 1
ATOM 4069 C CA . HIS A 1 559 ? 4.416 17.490 4.276 1.00 94.12 559 HIS A CA 1
ATOM 4070 C C . HIS A 1 559 ? 3.908 18.612 5.186 1.00 94.12 559 HIS A C 1
ATOM 4072 O O . HIS A 1 559 ? 2.733 18.966 5.103 1.00 94.12 559 HIS A O 1
ATOM 4078 N N . ARG A 1 560 ? 4.797 19.245 5.969 1.00 93.00 560 ARG A N 1
ATOM 4079 C CA . ARG A 1 560 ? 4.459 20.410 6.804 1.00 93.00 560 ARG A CA 1
ATOM 4080 C C . ARG A 1 560 ? 3.805 21.524 5.983 1.00 93.00 560 ARG A C 1
ATOM 4082 O O . ARG A 1 560 ? 2.774 22.045 6.395 1.00 93.00 560 ARG A O 1
ATOM 4089 N N . ILE A 1 561 ? 4.380 21.869 4.827 1.00 92.69 561 ILE A N 1
ATOM 4090 C CA . ILE A 1 561 ? 3.891 22.955 3.960 1.00 92.69 561 ILE A CA 1
ATOM 4091 C C . ILE A 1 561 ? 2.476 22.663 3.445 1.00 92.69 561 ILE A C 1
ATOM 4093 O O . ILE A 1 561 ? 1.610 23.534 3.524 1.00 92.69 561 ILE A O 1
ATOM 4097 N N . ILE A 1 562 ? 2.231 21.441 2.968 1.00 92.44 562 ILE A N 1
ATOM 4098 C CA . ILE A 1 562 ? 0.920 21.017 2.458 1.00 92.44 562 ILE A CA 1
ATOM 4099 C C . ILE A 1 562 ? -0.113 20.988 3.592 1.00 92.44 562 ILE A C 1
ATOM 4101 O O . ILE A 1 562 ? -1.208 21.519 3.436 1.00 92.44 562 ILE A O 1
ATOM 4105 N N . VAL A 1 563 ? 0.234 20.424 4.752 1.00 90.81 563 VAL A N 1
ATOM 4106 C CA . VAL A 1 563 ? -0.667 20.326 5.913 1.00 90.81 563 VAL A CA 1
ATOM 4107 C C . VAL A 1 563 ? -1.025 21.702 6.489 1.00 90.81 563 VAL A C 1
ATOM 4109 O O . VAL A 1 563 ? -2.187 21.930 6.835 1.00 90.81 563 VAL A O 1
ATOM 4112 N N . ASP A 1 564 ? -0.071 22.637 6.554 1.00 89.00 564 ASP A N 1
ATOM 4113 C CA . ASP A 1 564 ? -0.344 24.032 6.925 1.00 89.00 564 ASP A CA 1
ATOM 4114 C C . ASP A 1 564 ? -1.344 24.672 5.936 1.00 89.00 564 ASP A C 1
ATOM 4116 O O . ASP A 1 564 ? -2.347 25.252 6.358 1.00 89.00 564 ASP A O 1
ATOM 4120 N N . ALA A 1 565 ? -1.121 24.511 4.625 1.00 89.88 565 ALA A N 1
ATOM 4121 C CA . ALA A 1 565 ? -1.979 25.073 3.578 1.00 89.88 565 ALA A CA 1
ATOM 4122 C C . ALA A 1 565 ? -3.390 24.447 3.538 1.00 89.88 565 ALA A C 1
ATOM 4124 O O . ALA A 1 565 ? -4.369 25.159 3.314 1.00 89.88 565 ALA A O 1
ATOM 4125 N N . VAL A 1 566 ? -3.533 23.145 3.818 1.00 88.50 566 VAL A N 1
ATOM 4126 C CA . VAL A 1 566 ? -4.840 22.466 3.942 1.00 88.50 566 VAL A CA 1
ATOM 4127 C C . VAL A 1 566 ? -5.625 22.989 5.147 1.00 88.50 566 VAL A C 1
ATOM 4129 O O . VAL A 1 566 ? -6.825 23.261 5.031 1.00 88.50 566 VAL A O 1
ATOM 4132 N N . ALA A 1 567 ? -4.970 23.192 6.293 1.00 87.00 567 ALA A N 1
ATOM 4133 C CA . ALA A 1 567 ? -5.612 23.764 7.476 1.00 87.00 567 ALA A CA 1
ATOM 4134 C C . ALA A 1 567 ? -6.066 25.219 7.234 1.00 87.00 567 ALA A C 1
ATOM 4136 O O . ALA A 1 567 ? -7.189 25.588 7.586 1.00 87.00 567 ALA A O 1
ATOM 4137 N N . GLU A 1 568 ? -5.233 26.033 6.578 1.00 85.69 568 GLU A N 1
ATOM 4138 C CA . GLU A 1 568 ? -5.531 27.440 6.276 1.00 85.69 568 GLU A CA 1
ATOM 4139 C C . GLU A 1 568 ? -6.533 27.624 5.115 1.00 85.69 568 GLU A C 1
ATOM 4141 O O . GLU A 1 568 ? -7.300 28.589 5.083 1.00 85.69 568 GLU A O 1
ATOM 4146 N N . GLY A 1 569 ? -6.557 26.708 4.143 1.00 81.31 569 GLY A N 1
ATOM 4147 C CA . GLY A 1 569 ? -7.536 26.689 3.052 1.00 81.31 569 GLY A CA 1
ATOM 4148 C C . GLY A 1 569 ? -8.920 26.244 3.523 1.00 81.31 569 GLY A C 1
ATOM 4149 O O . GLY A 1 569 ? -9.911 26.917 3.250 1.00 81.31 569 GLY A O 1
ATOM 4150 N N . SER A 1 570 ? -8.982 25.175 4.322 1.00 82.19 570 SER A N 1
ATOM 4151 C CA . SER A 1 570 ? -10.231 24.662 4.903 1.00 82.19 570 SER A CA 1
ATOM 4152 C C . SER A 1 570 ? -10.768 25.486 6.082 1.00 82.19 570 SER A C 1
ATOM 4154 O O . SER A 1 570 ? -11.820 25.148 6.627 1.00 82.19 570 SER A O 1
ATOM 4156 N N . LYS A 1 571 ? -10.061 26.543 6.513 1.00 82.62 571 LYS A N 1
ATOM 4157 C CA . LYS A 1 571 ? -10.379 27.347 7.713 1.00 82.62 571 LYS A CA 1
ATOM 4158 C C . LYS A 1 571 ? -10.516 26.476 8.979 1.00 82.62 571 LYS A C 1
ATOM 4160 O O . LYS A 1 571 ? -11.360 26.739 9.832 1.00 82.62 571 LYS A O 1
ATOM 4165 N N . GLY A 1 572 ? -9.722 25.407 9.072 1.00 77.44 572 GLY A N 1
ATOM 4166 C CA . GLY A 1 572 ? -9.779 24.418 10.153 1.00 77.44 572 GLY A CA 1
ATOM 4167 C C . GLY A 1 572 ? -10.911 23.384 10.058 1.00 77.44 572 GLY A C 1
ATOM 4168 O O . GLY A 1 572 ? -11.057 22.590 10.983 1.00 77.44 572 GLY A O 1
ATOM 4169 N N . ARG A 1 573 ? -11.702 23.345 8.970 1.00 81.12 573 ARG A N 1
ATOM 4170 C CA . ARG A 1 573 ? -12.719 22.290 8.750 1.00 81.12 573 ARG A CA 1
ATOM 4171 C C . ARG A 1 573 ? -12.103 20.914 8.475 1.00 81.12 573 ARG A C 1
ATOM 4173 O O . ARG A 1 573 ? -12.754 19.908 8.742 1.00 81.12 573 ARG A O 1
ATOM 4180 N N . VAL A 1 574 ? -10.883 20.863 7.936 1.00 84.19 574 VAL A N 1
ATOM 4181 C CA . VAL A 1 574 ? -10.128 19.624 7.692 1.00 84.19 574 VAL A CA 1
ATOM 4182 C C . VAL A 1 574 ? -8.999 19.528 8.728 1.00 84.19 574 VAL A C 1
ATOM 4184 O O . VAL A 1 574 ? -8.252 20.498 8.886 1.00 84.19 574 VAL A O 1
ATOM 4187 N N . PRO A 1 575 ? -8.849 18.399 9.450 1.00 80.94 575 PRO A N 1
ATOM 4188 C CA . PRO A 1 575 ? -7.765 18.227 10.412 1.00 80.94 575 PRO A CA 1
ATOM 4189 C C . PRO A 1 575 ? -6.403 18.182 9.709 1.00 80.94 575 PRO A C 1
ATOM 4191 O O . PRO A 1 575 ? -6.285 17.653 8.603 1.00 80.94 575 PRO A O 1
ATOM 4194 N N . ARG A 1 576 ? -5.355 18.668 10.388 1.00 80.69 576 ARG A N 1
ATOM 4195 C CA . ARG A 1 576 ? -3.961 18.584 9.905 1.00 80.69 576 ARG A CA 1
ATOM 4196 C C . ARG A 1 576 ? -3.572 17.148 9.535 1.00 80.69 576 ARG A C 1
ATOM 4198 O O . ARG A 1 576 ? -2.950 16.910 8.506 1.00 80.69 576 ARG A O 1
ATOM 4205 N N . ASP A 1 577 ? -4.028 16.202 10.345 1.00 80.75 577 ASP A N 1
ATOM 4206 C CA . ASP A 1 577 ? -3.718 14.774 10.262 1.00 80.75 577 ASP A CA 1
ATOM 4207 C C . ASP A 1 577 ? -4.502 14.029 9.158 1.00 80.75 577 ASP A C 1
ATOM 4209 O O . ASP A 1 577 ? -4.455 12.806 9.071 1.00 80.75 577 ASP A O 1
ATOM 4213 N N . CYS A 1 578 ? -5.208 14.758 8.282 1.00 85.94 578 CYS A N 1
ATOM 4214 C CA . CYS A 1 578 ? -5.807 14.221 7.054 1.00 85.94 578 CYS A CA 1
ATOM 4215 C C . CYS A 1 578 ? -4.767 13.601 6.100 1.00 85.94 578 CYS A C 1
ATOM 4217 O O . CYS A 1 578 ? -5.098 12.726 5.295 1.00 85.94 578 CYS A O 1
ATOM 4219 N N . ILE A 1 579 ? -3.523 14.082 6.183 1.00 90.94 579 ILE A N 1
ATOM 4220 C CA . ILE A 1 579 ? -2.364 13.548 5.475 1.00 90.94 579 ILE A CA 1
ATOM 4221 C C . ILE A 1 579 ? -1.335 13.146 6.535 1.00 90.94 579 ILE A C 1
ATOM 4223 O O . ILE A 1 579 ? -0.680 14.006 7.122 1.00 90.94 579 ILE A O 1
ATOM 4227 N N . GLY A 1 580 ? -1.183 11.848 6.789 1.00 89.69 580 GLY A N 1
ATOM 4228 C CA . GLY A 1 580 ? -0.152 11.311 7.679 1.00 89.69 580 GLY A CA 1
ATOM 4229 C C . GLY A 1 580 ? 1.173 11.097 6.944 1.00 89.69 580 GLY A C 1
ATOM 4230 O O . GLY A 1 580 ? 1.178 10.576 5.829 1.00 89.69 580 GLY A O 1
ATOM 4231 N N . LEU A 1 581 ? 2.299 11.463 7.564 1.00 89.88 581 LEU A N 1
ATOM 4232 C CA . LEU A 1 581 ? 3.640 11.083 7.106 1.00 89.88 581 LEU A CA 1
ATOM 4233 C C . LEU A 1 581 ? 4.247 10.083 8.093 1.00 89.88 581 LEU A C 1
ATOM 4235 O O . LEU A 1 581 ? 4.432 10.386 9.271 1.00 89.88 581 LEU A O 1
ATOM 4239 N N . VAL A 1 582 ? 4.575 8.900 7.586 1.00 86.56 582 VAL A N 1
ATOM 4240 C CA . VAL A 1 582 ? 5.137 7.783 8.345 1.00 86.56 582 VAL A CA 1
ATOM 4241 C C . VAL A 1 582 ? 6.658 7.794 8.183 1.00 86.56 582 VAL A C 1
ATOM 4243 O O . VAL A 1 582 ? 7.174 7.797 7.064 1.00 86.56 582 VAL A O 1
ATOM 4246 N N . THR A 1 583 ? 7.402 7.791 9.288 1.00 74.31 583 THR A N 1
ATOM 4247 C CA . THR A 1 583 ? 8.876 7.845 9.280 1.00 74.31 583 THR A CA 1
ATOM 4248 C C . THR A 1 583 ? 9.501 6.449 9.372 1.00 74.31 583 THR A C 1
ATOM 4250 O O . THR A 1 583 ? 10.264 6.061 8.480 1.00 74.31 583 THR A O 1
ATOM 4253 N N . SER A 1 584 ? 9.131 5.666 10.393 1.00 70.62 584 SER A N 1
ATOM 4254 C CA . SER A 1 584 ? 9.677 4.326 10.669 1.00 70.62 584 SER A CA 1
ATOM 4255 C C . SER A 1 584 ? 9.460 3.327 9.524 1.00 70.62 584 SER A C 1
ATOM 4257 O O . SER A 1 584 ? 8.429 3.328 8.851 1.00 70.62 584 SER A O 1
ATOM 4259 N N . ARG A 1 585 ? 10.438 2.434 9.307 1.00 68.00 585 ARG A N 1
ATOM 4260 C CA . ARG A 1 585 ? 10.319 1.315 8.355 1.00 68.00 585 ARG A CA 1
ATOM 4261 C C . ARG A 1 585 ? 9.471 0.170 8.915 1.00 68.00 585 ARG A C 1
ATOM 4263 O O . ARG A 1 585 ? 8.751 -0.448 8.136 1.00 68.00 585 ARG A O 1
ATOM 4270 N N . ALA A 1 586 ? 9.532 -0.092 10.224 1.00 66.38 586 ALA A N 1
ATOM 4271 C CA . ALA A 1 586 ? 8.746 -1.148 10.871 1.00 66.38 586 ALA A CA 1
ATOM 4272 C C . ALA A 1 586 ? 7.239 -0.900 10.699 1.00 66.38 586 ALA A C 1
ATOM 4274 O O . ALA A 1 586 ? 6.501 -1.808 10.324 1.00 66.38 586 ALA A O 1
ATOM 4275 N N . ALA A 1 587 ? 6.829 0.369 10.809 1.00 73.81 587 ALA A N 1
ATOM 4276 C CA . ALA A 1 587 ? 5.457 0.837 10.623 1.00 73.81 587 ALA A CA 1
ATOM 4277 C C . ALA A 1 587 ? 4.779 0.360 9.326 1.00 73.81 587 ALA A C 1
ATOM 4279 O O . ALA A 1 587 ? 3.565 0.179 9.298 1.00 73.81 587 ALA A O 1
ATOM 4280 N N . VAL A 1 588 ? 5.539 0.132 8.247 1.00 80.75 588 VAL A N 1
ATOM 4281 C CA . VAL A 1 588 ? 4.986 -0.369 6.977 1.00 80.75 588 VAL A CA 1
ATOM 4282 C C . VAL A 1 588 ? 4.425 -1.784 7.140 1.00 80.75 588 VAL A C 1
ATOM 4284 O O . VAL A 1 588 ? 3.382 -2.089 6.570 1.00 80.75 588 VAL A O 1
ATOM 4287 N N . GLY A 1 589 ? 5.073 -2.631 7.945 1.00 82.31 589 GLY A N 1
ATOM 4288 C CA . GLY A 1 589 ? 4.604 -3.988 8.225 1.00 82.31 589 GLY A CA 1
ATOM 4289 C C . GLY A 1 589 ? 3.257 -4.009 8.946 1.00 82.31 589 GLY A C 1
ATOM 4290 O O . GLY A 1 589 ? 2.417 -4.845 8.626 1.00 82.31 589 GLY A O 1
ATOM 4291 N N . GLU A 1 590 ? 3.022 -3.061 9.855 1.00 83.25 590 GLU A N 1
ATOM 4292 C CA . GLU A 1 590 ? 1.762 -2.948 10.596 1.00 83.25 590 GLU A CA 1
ATOM 4293 C C . GLU A 1 590 ? 0.667 -2.263 9.772 1.00 83.25 590 GLU A C 1
ATOM 4295 O O . GLU A 1 590 ? -0.443 -2.782 9.685 1.00 83.25 590 GLU A O 1
ATOM 4300 N N . LEU A 1 591 ? 0.989 -1.178 9.056 1.00 86.19 591 LEU A N 1
ATOM 4301 C CA . LEU A 1 591 ? 0.071 -0.511 8.120 1.00 86.19 591 LEU A CA 1
ATOM 4302 C C . LEU A 1 591 ? -0.519 -1.485 7.089 1.00 86.19 591 LEU A C 1
ATOM 4304 O O . LEU A 1 591 ? -1.718 -1.455 6.824 1.00 86.19 591 LEU A O 1
ATOM 4308 N N . LEU A 1 592 ? 0.294 -2.399 6.551 1.00 88.75 592 LEU A N 1
ATOM 4309 C CA . LEU A 1 592 ? -0.155 -3.413 5.591 1.00 88.75 592 LEU A CA 1
ATOM 4310 C C . LEU A 1 592 ? -1.104 -4.474 6.190 1.00 88.75 592 LEU A C 1
ATOM 4312 O O . LEU A 1 592 ? -1.690 -5.246 5.427 1.00 88.75 592 LEU A O 1
ATOM 4316 N N . LYS A 1 593 ? -1.307 -4.496 7.515 1.00 88.19 593 LYS A N 1
ATOM 4317 C CA . LYS A 1 593 ? -2.312 -5.323 8.209 1.00 88.19 593 LYS A CA 1
ATOM 4318 C C . LYS A 1 593 ? -3.622 -4.576 8.495 1.00 88.19 593 LYS A C 1
ATOM 4320 O O . LYS A 1 593 ? -4.595 -5.226 8.864 1.00 88.19 593 LYS A O 1
ATOM 4325 N N . LEU A 1 594 ? -3.680 -3.248 8.337 1.00 88.19 594 LEU A N 1
ATOM 4326 C CA . LEU A 1 594 ? -4.851 -2.423 8.681 1.00 88.19 594 LEU A CA 1
ATOM 4327 C C . LEU A 1 594 ? -5.933 -2.428 7.580 1.00 88.19 594 LEU A C 1
ATOM 4329 O O . LEU A 1 594 ? -6.425 -1.381 7.158 1.00 88.19 594 LEU A O 1
ATOM 4333 N N . ASP A 1 595 ? -6.344 -3.626 7.155 1.00 88.50 595 ASP A N 1
ATOM 4334 C CA . ASP A 1 595 ? -7.356 -3.895 6.113 1.00 88.50 595 ASP A CA 1
ATOM 4335 C C . ASP A 1 595 ? -8.779 -3.384 6.427 1.00 88.50 595 ASP A C 1
ATOM 4337 O O . ASP A 1 595 ? -9.656 -3.390 5.567 1.00 88.50 595 ASP A O 1
ATOM 4341 N N . HIS A 1 596 ? -8.996 -2.895 7.646 1.00 88.69 596 HIS A N 1
ATOM 4342 C CA . HIS A 1 596 ? -10.232 -2.285 8.136 1.00 88.69 596 HIS A CA 1
ATOM 4343 C C . HIS A 1 596 ? -10.185 -0.740 8.189 1.00 88.69 596 HIS A C 1
ATOM 4345 O O . HIS A 1 596 ? -11.225 -0.105 8.389 1.00 88.69 596 HIS A O 1
ATOM 4351 N N . LEU A 1 597 ? -9.006 -0.125 8.005 1.00 90.31 597 LEU A N 1
ATOM 4352 C CA . LEU A 1 597 ? -8.812 1.337 8.003 1.00 90.31 597 LEU A CA 1
ATOM 4353 C C . LEU A 1 597 ? -8.273 1.890 6.680 1.00 90.31 597 LEU A C 1
ATOM 4355 O O . LEU A 1 597 ? -8.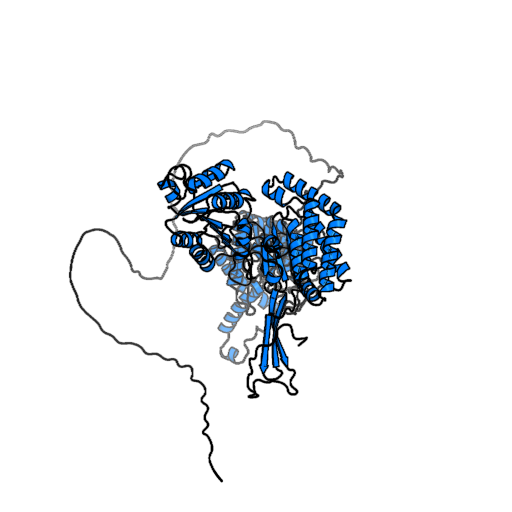565 3.047 6.374 1.00 90.31 597 LEU A O 1
ATOM 4359 N N . ILE A 1 598 ? -7.502 1.097 5.931 1.00 94.06 598 ILE A N 1
ATOM 4360 C CA . ILE A 1 598 ? -6.836 1.482 4.681 1.00 94.06 598 ILE A CA 1
ATOM 4361 C C . ILE A 1 598 ? -7.480 0.713 3.528 1.00 94.06 598 ILE A C 1
ATOM 4363 O O . ILE A 1 598 ? -7.501 -0.516 3.535 1.00 94.06 598 ILE A O 1
ATOM 4367 N N . ASP A 1 599 ? -7.998 1.436 2.537 1.00 94.94 599 ASP A N 1
ATOM 4368 C CA . ASP A 1 599 ? -8.853 0.863 1.493 1.00 94.94 599 ASP A CA 1
ATOM 4369 C C . ASP A 1 599 ? -8.085 0.608 0.167 1.00 94.94 599 ASP A C 1
ATOM 4371 O O . ASP A 1 599 ? -8.533 -0.193 -0.654 1.00 94.94 599 ASP A O 1
ATOM 4375 N N . LEU A 1 600 ? -6.909 1.232 -0.042 1.00 95.06 600 LEU A N 1
ATOM 4376 C CA . LEU A 1 600 ? -6.014 0.992 -1.195 1.00 95.06 600 LEU A CA 1
ATOM 4377 C C . LEU A 1 600 ? -4.529 1.256 -0.856 1.00 95.06 600 LEU A C 1
ATOM 4379 O O . LEU A 1 600 ? -4.209 2.261 -0.219 1.00 95.06 600 LEU A O 1
ATOM 4383 N N . VAL A 1 601 ? -3.612 0.409 -1.347 1.00 94.62 601 VAL A N 1
ATOM 4384 C CA . VAL A 1 601 ? -2.149 0.616 -1.283 1.00 94.62 601 VAL A CA 1
ATOM 4385 C C . VAL A 1 601 ? -1.568 0.889 -2.674 1.00 94.62 601 VAL A C 1
ATOM 4387 O O . VAL A 1 601 ? -1.877 0.173 -3.628 1.00 94.62 601 VAL A O 1
ATOM 4390 N N . ILE A 1 602 ? -0.680 1.882 -2.795 1.00 92.44 602 ILE A N 1
ATOM 4391 C CA . ILE A 1 602 ? 0.000 2.231 -4.054 1.00 92.44 602 ILE A CA 1
ATOM 4392 C C . ILE A 1 602 ? 1.527 2.307 -3.837 1.00 92.44 602 ILE A C 1
ATOM 4394 O O . ILE A 1 602 ? 2.028 3.292 -3.287 1.00 92.44 602 ILE A O 1
ATOM 4398 N N . PRO A 1 603 ? 2.298 1.278 -4.238 1.00 91.31 603 PRO A N 1
ATOM 4399 C CA . PRO A 1 603 ? 3.758 1.311 -4.221 1.00 91.31 603 PRO A CA 1
ATOM 4400 C C . PRO A 1 603 ? 4.344 2.023 -5.457 1.00 91.31 603 PRO A C 1
ATOM 4402 O O . PRO A 1 603 ? 3.979 1.729 -6.593 1.00 91.31 603 PRO A O 1
ATOM 4405 N N . ARG A 1 604 ? 5.302 2.933 -5.240 1.00 87.12 604 ARG A N 1
ATOM 4406 C CA . ARG A 1 604 ? 6.029 3.706 -6.269 1.00 87.12 604 ARG A CA 1
ATOM 4407 C C . ARG A 1 604 ? 7.541 3.636 -6.031 1.00 87.12 604 ARG A C 1
ATOM 4409 O O . ARG A 1 604 ? 8.178 4.589 -5.577 1.00 87.12 604 ARG A O 1
ATOM 4416 N N . GLY A 1 605 ? 8.117 2.481 -6.344 1.00 81.62 605 GLY A N 1
ATOM 4417 C CA . GLY A 1 605 ? 9.537 2.186 -6.158 1.00 81.62 605 GLY A CA 1
ATOM 4418 C C . GLY A 1 605 ? 10.019 1.089 -7.101 1.00 81.62 605 GLY A C 1
ATOM 4419 O O . GLY A 1 605 ? 9.529 0.974 -8.222 1.00 81.62 605 GLY A O 1
ATOM 4420 N N . SER A 1 606 ? 10.985 0.308 -6.638 1.00 81.12 606 SER A N 1
ATOM 4421 C CA . SER A 1 606 ? 11.507 -0.888 -7.307 1.00 81.12 606 SER A CA 1
ATOM 4422 C C . SER A 1 606 ? 10.454 -2.002 -7.466 1.00 81.12 606 SER A C 1
ATOM 4424 O O . SER A 1 606 ? 9.550 -2.151 -6.640 1.00 81.12 606 SER A O 1
ATOM 4426 N N . GLY A 1 607 ? 10.588 -2.849 -8.495 1.00 80.25 607 GLY A N 1
ATOM 4427 C CA . GLY A 1 607 ? 9.699 -4.007 -8.694 1.00 80.25 607 GLY A CA 1
ATOM 4428 C C . GLY A 1 607 ? 9.717 -4.997 -7.520 1.00 80.25 607 GLY A C 1
ATOM 4429 O O . GLY A 1 607 ? 8.696 -5.594 -7.174 1.00 80.25 607 GLY A O 1
ATOM 4430 N N . SER A 1 608 ? 10.853 -5.101 -6.824 1.00 83.06 608 SER A N 1
ATOM 4431 C CA . SER A 1 608 ? 11.004 -5.875 -5.587 1.00 83.06 608 SER A CA 1
ATOM 4432 C C . SER A 1 608 ? 10.198 -5.294 -4.417 1.00 83.06 608 SER A C 1
ATOM 4434 O O . SER A 1 608 ? 9.564 -6.070 -3.699 1.00 83.06 608 SER A O 1
ATOM 4436 N N . LEU A 1 609 ? 10.128 -3.964 -4.253 1.00 84.50 609 LEU A N 1
ATOM 4437 C CA . LEU A 1 609 ? 9.221 -3.320 -3.291 1.00 84.50 609 LEU A CA 1
ATOM 4438 C C . LEU A 1 609 ? 7.755 -3.638 -3.617 1.00 84.50 609 LEU A C 1
ATOM 4440 O O . LEU A 1 609 ? 6.996 -4.027 -2.728 1.00 84.50 609 LEU A O 1
ATOM 4444 N N . VAL A 1 610 ? 7.360 -3.498 -4.887 1.00 86.88 610 VAL A N 1
ATOM 4445 C CA . VAL A 1 610 ? 5.984 -3.764 -5.342 1.00 86.88 610 VAL A CA 1
ATOM 4446 C C . VAL A 1 610 ? 5.585 -5.213 -5.048 1.00 86.88 610 VAL A C 1
ATOM 4448 O O . VAL A 1 610 ? 4.519 -5.456 -4.482 1.00 86.88 610 VAL A O 1
ATOM 4451 N N . ASN A 1 611 ? 6.450 -6.173 -5.382 1.00 87.19 611 ASN A N 1
ATOM 4452 C CA . ASN A 1 611 ? 6.197 -7.597 -5.164 1.00 87.19 611 ASN A CA 1
ATOM 4453 C C . ASN A 1 611 ? 6.204 -7.970 -3.671 1.00 87.19 611 ASN A C 1
ATOM 4455 O O . ASN A 1 611 ? 5.358 -8.751 -3.237 1.00 87.19 611 ASN A O 1
ATOM 4459 N N . HIS A 1 612 ? 7.081 -7.367 -2.860 1.00 88.38 612 HIS A N 1
ATOM 4460 C CA . HIS A 1 612 ? 7.075 -7.550 -1.406 1.00 88.38 612 HIS A CA 1
ATOM 4461 C C . HIS A 1 612 ? 5.772 -7.046 -0.768 1.00 88.38 612 HIS A C 1
ATOM 4463 O O . HIS A 1 612 ? 5.181 -7.757 0.044 1.00 88.38 612 HIS A O 1
ATOM 4469 N N . ILE A 1 613 ? 5.284 -5.868 -1.170 1.00 89.44 613 ILE A N 1
ATOM 4470 C CA . ILE A 1 613 ? 4.015 -5.311 -0.680 1.00 89.44 613 ILE A CA 1
ATOM 4471 C C . ILE A 1 613 ? 2.836 -6.192 -1.115 1.00 89.44 613 ILE A C 1
ATOM 4473 O O . ILE A 1 613 ? 2.049 -6.594 -0.259 1.00 89.44 613 ILE A O 1
ATOM 4477 N N . LYS A 1 614 ? 2.759 -6.585 -2.397 1.00 87.88 614 LYS A N 1
ATOM 4478 C CA . LYS A 1 614 ? 1.724 -7.503 -2.923 1.00 87.88 614 LYS A CA 1
ATOM 4479 C C . LYS A 1 614 ? 1.671 -8.851 -2.187 1.00 87.88 614 LYS A C 1
ATOM 4481 O O . LYS A 1 614 ? 0.593 -9.418 -2.061 1.00 87.88 614 LYS A O 1
ATOM 4486 N N . ALA A 1 615 ? 2.802 -9.353 -1.689 1.00 88.38 615 ALA A N 1
ATOM 4487 C CA . ALA A 1 615 ? 2.870 -10.596 -0.916 1.00 88.38 615 ALA A CA 1
ATOM 4488 C C . ALA A 1 615 ? 2.555 -10.430 0.587 1.00 88.38 615 ALA A C 1
ATOM 4490 O O . ALA A 1 615 ? 2.342 -11.430 1.270 1.00 88.38 615 ALA A O 1
ATOM 4491 N N . SER A 1 616 ? 2.547 -9.197 1.111 1.00 88.44 616 SER A N 1
ATOM 4492 C CA . SER A 1 616 ? 2.515 -8.916 2.560 1.00 88.44 616 SER A CA 1
ATOM 4493 C C . SER A 1 616 ? 1.211 -8.276 3.057 1.00 88.44 616 SER A C 1
ATOM 4495 O O . SER A 1 616 ? 1.089 -8.020 4.253 1.00 88.44 616 SER A O 1
ATOM 4497 N N . THR A 1 617 ? 0.235 -8.007 2.182 1.00 90.38 617 THR A N 1
ATOM 4498 C CA . THR A 1 617 ? -1.050 -7.385 2.553 1.00 90.38 617 THR A CA 1
ATOM 4499 C C . THR A 1 617 ? -2.262 -8.104 1.960 1.00 90.38 617 THR A C 1
ATOM 4501 O O . THR A 1 617 ? -2.159 -8.821 0.968 1.00 90.38 617 THR A O 1
ATOM 4504 N N . LYS A 1 618 ? -3.432 -7.872 2.568 1.00 91.12 618 LYS A N 1
ATOM 4505 C CA . LYS A 1 618 ? -4.753 -8.189 1.999 1.00 91.12 618 LYS A CA 1
ATOM 4506 C C . LYS A 1 618 ? -5.435 -6.976 1.357 1.00 91.12 618 LYS A C 1
ATOM 4508 O O . LYS A 1 618 ? -6.435 -7.149 0.663 1.00 91.12 618 LYS A O 1
ATOM 4513 N N . ILE A 1 619 ? -4.943 -5.766 1.629 1.00 93.44 619 ILE A N 1
ATOM 4514 C CA . ILE A 1 619 ? -5.486 -4.524 1.070 1.00 93.44 619 ILE A CA 1
ATOM 4515 C C . ILE A 1 619 ? -5.254 -4.557 -0.452 1.00 93.44 619 ILE A C 1
ATOM 4517 O O . ILE A 1 619 ? -4.191 -5.014 -0.882 1.00 93.44 619 ILE A O 1
ATOM 4521 N N . PRO A 1 620 ? -6.191 -4.088 -1.296 1.00 93.38 620 PRO A N 1
ATOM 4522 C CA . PRO A 1 620 ? -5.944 -3.961 -2.728 1.00 93.38 620 PRO A CA 1
ATOM 4523 C C . PRO A 1 620 ? -4.651 -3.180 -3.013 1.00 93.38 620 PRO A C 1
ATOM 4525 O O . PRO A 1 620 ? -4.418 -2.123 -2.427 1.00 93.38 620 PRO A O 1
ATOM 4528 N N . VAL A 1 621 ? -3.810 -3.693 -3.918 1.00 92.38 621 VAL A N 1
ATOM 4529 C CA . VAL A 1 621 ? -2.541 -3.056 -4.310 1.00 92.38 621 VAL A CA 1
ATOM 4530 C C . VAL A 1 621 ? -2.596 -2.659 -5.782 1.00 92.38 621 VAL A C 1
ATOM 4532 O O . VAL A 1 621 ? -2.705 -3.523 -6.653 1.00 92.38 621 VAL A O 1
ATOM 4535 N N . MET A 1 622 ? -2.483 -1.363 -6.069 1.00 90.88 622 MET A N 1
ATOM 4536 C CA . MET A 1 622 ? -2.491 -0.819 -7.430 1.00 90.88 622 MET A CA 1
ATOM 4537 C C . MET A 1 622 ? -1.079 -0.390 -7.844 1.00 90.88 622 MET A C 1
ATOM 4539 O O . MET A 1 622 ? -0.447 0.411 -7.164 1.00 90.88 622 MET A O 1
ATOM 4543 N N . GLY A 1 623 ? -0.585 -0.923 -8.965 1.00 85.62 623 GLY A N 1
ATOM 4544 C CA . GLY A 1 623 ? 0.726 -0.578 -9.526 1.00 85.62 623 GLY A CA 1
ATOM 4545 C C . GLY A 1 623 ? 1.376 -1.716 -10.322 1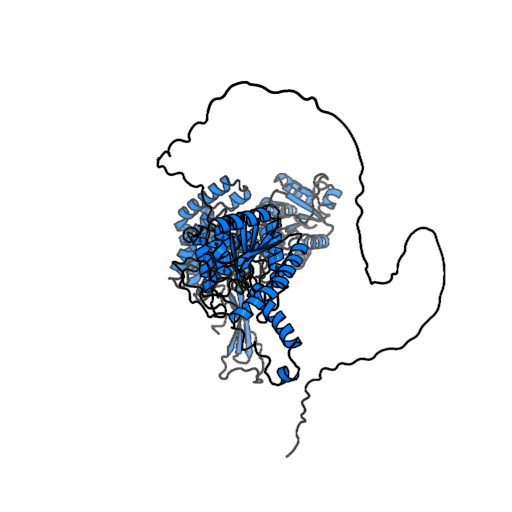.00 85.62 623 GLY A C 1
ATOM 4546 O O . GLY A 1 623 ? 1.185 -2.903 -10.019 1.00 85.62 623 GLY A O 1
ATOM 4547 N N . HIS A 1 624 ? 2.156 -1.352 -11.341 1.00 83.25 624 HIS A N 1
ATOM 4548 C CA . HIS A 1 624 ? 2.998 -2.283 -12.101 1.00 83.25 624 HIS A CA 1
ATOM 4549 C C . HIS A 1 624 ? 4.201 -2.770 -11.269 1.00 83.25 624 HIS A C 1
ATOM 4551 O O . HIS A 1 624 ? 4.682 -2.056 -10.394 1.00 83.25 624 HIS A O 1
ATOM 4557 N N . SER A 1 625 ? 4.686 -3.987 -11.528 1.00 77.00 625 SER A N 1
ATOM 4558 C CA . SER A 1 625 ? 5.940 -4.520 -10.957 1.00 77.00 625 SER A CA 1
ATOM 4559 C C . SER A 1 625 ? 7.110 -4.498 -11.946 1.00 77.00 625 SER A C 1
ATOM 4561 O O . SER A 1 625 ? 8.250 -4.412 -11.510 1.00 77.00 625 SER A O 1
ATOM 4563 N N . GLU A 1 626 ? 6.818 -4.552 -13.249 1.00 82.38 626 GLU A N 1
ATOM 4564 C CA . GLU A 1 626 ? 7.766 -4.695 -14.367 1.00 82.38 626 GLU A CA 1
ATOM 4565 C C . GLU A 1 626 ? 7.261 -3.878 -15.573 1.00 82.38 626 GLU A C 1
ATOM 4567 O O . GLU A 1 626 ? 6.046 -3.723 -15.754 1.00 82.38 626 GLU A O 1
ATOM 4572 N N . GLY A 1 627 ? 8.175 -3.365 -16.394 1.00 85.44 627 GLY A N 1
ATOM 4573 C CA . GLY A 1 627 ? 7.942 -2.448 -17.519 1.00 85.44 627 GLY A CA 1
ATOM 4574 C C . GLY A 1 627 ? 8.350 -2.993 -18.893 1.00 85.44 627 GLY A C 1
ATOM 4575 O O . GLY A 1 627 ? 8.793 -2.229 -19.744 1.00 85.44 627 GLY A O 1
ATOM 4576 N N . ILE A 1 628 ? 8.242 -4.307 -19.121 1.00 91.44 628 ILE A N 1
ATOM 4577 C CA . ILE A 1 628 ? 8.641 -4.961 -20.380 1.00 91.44 628 ILE A CA 1
ATOM 4578 C C . ILE A 1 628 ? 7.675 -4.556 -21.508 1.00 91.44 628 ILE A C 1
ATOM 4580 O O . ILE A 1 628 ? 6.614 -5.164 -21.674 1.00 91.44 628 ILE A O 1
ATOM 4584 N N . CYS A 1 629 ? 8.066 -3.524 -22.260 1.00 94.56 629 CYS A N 1
ATOM 4585 C CA . CYS A 1 629 ? 7.309 -2.895 -23.345 1.00 94.56 629 CYS A CA 1
ATOM 4586 C C . CYS A 1 629 ? 7.901 -3.220 -24.728 1.00 94.56 629 CYS A C 1
ATOM 4588 O O . CYS A 1 629 ? 9.129 -3.215 -24.890 1.00 94.56 629 CYS A O 1
ATOM 4590 N N . HIS A 1 630 ? 7.042 -3.435 -25.731 1.00 96.19 630 HIS A N 1
ATOM 4591 C CA . HIS A 1 630 ? 7.442 -3.802 -27.096 1.00 96.19 630 HIS A CA 1
ATOM 4592 C C . HIS A 1 630 ? 7.203 -2.704 -28.141 1.00 96.19 630 HIS A C 1
ATOM 4594 O O . HIS A 1 630 ? 6.183 -2.011 -28.131 1.00 96.19 630 HIS A O 1
ATOM 4600 N N . VAL A 1 631 ? 8.104 -2.639 -29.125 1.00 96.50 631 VAL A N 1
ATOM 4601 C CA . VAL A 1 631 ? 7.899 -1.941 -30.407 1.00 96.50 631 VAL A CA 1
ATOM 4602 C C . VAL A 1 631 ? 7.853 -2.990 -31.519 1.00 96.50 631 VAL A C 1
ATOM 4604 O O . VAL A 1 631 ? 8.881 -3.584 -31.837 1.00 96.50 631 VAL A O 1
ATOM 4607 N N . TYR A 1 632 ? 6.684 -3.232 -32.116 1.00 96.44 632 TYR A N 1
ATOM 4608 C CA . TYR A 1 632 ? 6.538 -4.080 -33.303 1.00 96.44 632 TYR A CA 1
ATOM 4609 C C . TYR A 1 632 ? 6.614 -3.238 -34.583 1.00 96.44 632 TYR A C 1
ATOM 4611 O O . TYR A 1 632 ? 5.854 -2.288 -34.761 1.00 96.44 632 TYR A O 1
ATOM 4619 N N . ILE A 1 633 ? 7.532 -3.592 -35.481 1.00 95.06 633 ILE A N 1
ATOM 4620 C CA . ILE A 1 633 ? 7.756 -2.932 -36.768 1.00 95.06 633 ILE A CA 1
ATOM 4621 C C . ILE A 1 633 ? 7.281 -3.877 -37.877 1.00 95.06 633 ILE A C 1
ATOM 4623 O O . ILE A 1 633 ? 7.924 -4.888 -38.180 1.00 95.06 633 ILE A O 1
ATOM 4627 N N . ASP A 1 634 ? 6.128 -3.548 -38.454 1.00 94.56 634 ASP A N 1
ATOM 4628 C CA . ASP A 1 634 ? 5.415 -4.372 -39.428 1.00 94.56 634 ASP A CA 1
ATOM 4629 C C . ASP A 1 634 ? 5.970 -4.244 -40.859 1.00 94.56 634 ASP A C 1
ATOM 4631 O O . ASP A 1 634 ? 6.631 -3.267 -41.210 1.00 94.56 634 ASP A O 1
ATOM 4635 N N . LYS A 1 635 ? 5.631 -5.205 -41.729 1.00 90.75 635 LYS A N 1
ATOM 4636 C CA . LYS A 1 635 ? 5.980 -5.214 -43.164 1.00 90.75 635 LYS A CA 1
ATOM 4637 C C . LYS A 1 635 ? 5.659 -3.899 -43.900 1.00 90.75 635 LYS A C 1
ATOM 4639 O O . LYS A 1 635 ? 6.323 -3.601 -44.887 1.00 90.75 635 LYS A O 1
ATOM 4644 N N . ALA A 1 636 ? 4.640 -3.156 -43.454 1.00 90.06 636 ALA A N 1
ATOM 4645 C CA . ALA A 1 636 ? 4.168 -1.912 -44.062 1.00 90.06 636 ALA A CA 1
ATOM 4646 C C . ALA A 1 636 ? 4.550 -0.653 -43.252 1.00 90.06 636 ALA A C 1
ATOM 4648 O O . ALA A 1 636 ? 3.914 0.390 -43.394 1.00 90.06 636 ALA A O 1
ATOM 4649 N N . ALA A 1 637 ? 5.572 -0.729 -42.393 1.00 90.00 637 ALA A N 1
ATOM 4650 C CA . ALA A 1 637 ? 6.105 0.415 -41.655 1.00 90.00 637 ALA A CA 1
ATOM 4651 C C . ALA A 1 637 ? 6.855 1.418 -42.553 1.00 90.00 637 ALA A C 1
ATOM 4653 O O . ALA A 1 637 ? 7.733 1.037 -43.330 1.00 90.00 637 ALA A O 1
ATOM 4654 N N . ASP A 1 638 ? 6.591 2.715 -42.363 1.00 91.12 638 ASP A N 1
ATOM 4655 C CA . ASP A 1 638 ? 7.467 3.791 -42.846 1.00 91.12 638 ASP A CA 1
ATOM 4656 C C . ASP A 1 638 ? 8.845 3.678 -42.153 1.00 91.12 638 ASP A C 1
ATOM 4658 O O . ASP A 1 638 ? 8.903 3.746 -40.917 1.00 91.12 638 ASP A O 1
ATOM 4662 N N . PRO A 1 639 ? 9.962 3.526 -42.898 1.00 87.25 639 PRO A N 1
ATOM 4663 C CA . PRO A 1 639 ? 11.293 3.389 -42.307 1.00 87.25 639 PRO A CA 1
ATOM 4664 C C . PRO A 1 639 ? 11.700 4.572 -41.421 1.00 87.25 639 PRO A C 1
ATOM 4666 O O . PRO A 1 639 ? 12.414 4.385 -40.437 1.00 87.25 639 PRO A O 1
ATOM 4669 N N . THR A 1 640 ? 11.224 5.776 -41.742 1.00 90.62 640 THR A N 1
ATOM 4670 C CA . THR A 1 640 ? 11.514 7.016 -41.011 1.00 90.62 640 THR A CA 1
ATOM 4671 C C . THR A 1 640 ? 10.879 6.965 -39.627 1.00 90.62 640 THR A C 1
ATOM 4673 O O . THR A 1 640 ? 11.575 7.052 -38.614 1.00 90.62 640 THR A O 1
ATOM 4676 N N . LYS A 1 641 ? 9.564 6.707 -39.581 1.00 91.81 641 LYS A N 1
ATOM 4677 C CA . LYS A 1 641 ? 8.799 6.583 -38.331 1.00 91.81 641 LYS A CA 1
ATOM 4678 C C . LYS A 1 641 ? 9.316 5.422 -37.486 1.00 91.81 641 LYS A C 1
ATOM 4680 O O . LYS A 1 641 ? 9.445 5.561 -36.275 1.00 91.81 641 LYS A O 1
ATOM 4685 N N . ALA A 1 642 ? 9.658 4.297 -38.117 1.00 91.75 642 ALA A N 1
ATOM 4686 C CA . ALA A 1 642 ? 10.213 3.128 -37.439 1.00 91.75 642 ALA A CA 1
ATOM 4687 C C . ALA A 1 642 ? 11.528 3.443 -36.703 1.00 91.75 642 ALA A C 1
ATOM 4689 O O . ALA A 1 642 ? 11.708 3.005 -35.567 1.00 91.75 642 ALA A O 1
ATOM 4690 N N . VAL A 1 643 ? 12.422 4.229 -37.314 1.00 92.19 643 VAL A N 1
ATOM 4691 C CA . VAL A 1 643 ? 13.667 4.683 -36.674 1.00 92.19 643 VAL A CA 1
ATOM 4692 C C . VAL A 1 643 ? 13.388 5.686 -35.552 1.00 92.19 643 VAL A C 1
ATOM 4694 O O . VAL A 1 643 ? 13.900 5.504 -34.448 1.00 92.19 643 VAL A O 1
ATOM 4697 N N . GLU A 1 644 ? 12.569 6.712 -35.796 1.00 94.12 644 GLU A N 1
ATOM 4698 C CA . GLU A 1 644 ? 12.262 7.749 -34.797 1.00 94.12 644 GLU A CA 1
ATOM 4699 C C . GLU A 1 644 ? 11.581 7.168 -33.547 1.00 94.12 644 GLU A C 1
ATOM 4701 O O . GLU A 1 644 ? 12.009 7.442 -32.424 1.00 94.12 644 GLU A O 1
ATOM 4706 N N . ILE A 1 645 ? 10.574 6.308 -33.736 1.00 94.38 645 ILE A N 1
ATOM 4707 C CA . ILE A 1 645 ? 9.829 5.657 -32.652 1.00 94.38 645 ILE A CA 1
ATOM 4708 C C . ILE A 1 645 ? 10.736 4.708 -31.865 1.00 94.38 645 ILE A C 1
ATOM 4710 O O . ILE A 1 645 ? 10.749 4.778 -30.639 1.00 94.38 645 ILE A O 1
ATOM 4714 N N . ALA A 1 646 ? 11.525 3.856 -32.532 1.00 92.56 646 ALA A N 1
ATOM 4715 C CA . ALA A 1 646 ? 12.415 2.916 -31.845 1.00 92.56 646 ALA A CA 1
ATOM 4716 C C . ALA A 1 646 ? 13.521 3.622 -31.037 1.00 92.56 646 ALA A C 1
ATOM 4718 O O . ALA A 1 646 ? 13.885 3.159 -29.954 1.00 92.56 646 ALA A O 1
ATOM 4719 N N . VAL A 1 647 ? 14.044 4.749 -31.537 1.00 92.56 647 VAL A N 1
ATOM 4720 C CA . VAL A 1 647 ? 15.069 5.532 -30.833 1.00 92.56 647 VAL A CA 1
ATOM 4721 C C . VAL A 1 647 ? 14.475 6.303 -29.653 1.00 92.56 647 VAL A C 1
ATOM 4723 O O . VAL A 1 647 ? 15.020 6.196 -28.555 1.00 92.56 647 VAL A O 1
ATOM 4726 N N . ASP A 1 648 ? 13.360 7.030 -29.811 1.00 93.50 648 ASP A N 1
ATOM 4727 C CA . ASP A 1 648 ? 12.736 7.731 -28.675 1.00 93.50 648 ASP A CA 1
ATOM 4728 C C . ASP A 1 648 ? 12.277 6.743 -27.592 1.00 93.50 648 ASP A C 1
ATOM 4730 O O . ASP A 1 648 ? 12.578 6.941 -26.412 1.00 93.50 648 ASP A O 1
ATOM 4734 N N . ALA A 1 649 ? 11.642 5.635 -27.990 1.00 92.00 649 ALA A N 1
ATOM 4735 C CA . ALA A 1 649 ? 11.104 4.648 -27.062 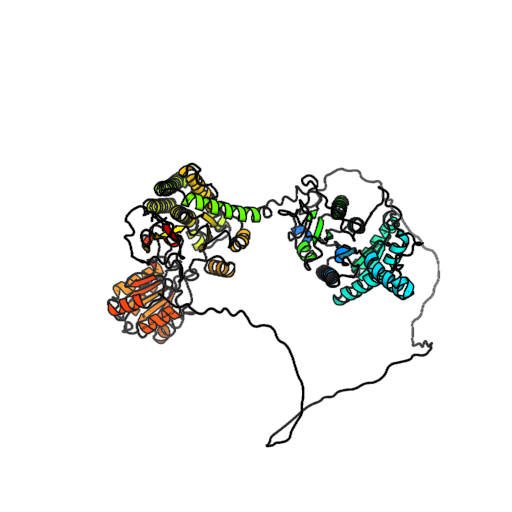1.00 92.00 649 ALA A CA 1
ATOM 4736 C C . ALA A 1 649 ? 12.164 4.062 -26.114 1.00 92.00 649 ALA A C 1
ATOM 4738 O O . ALA A 1 649 ? 11.824 3.749 -24.975 1.00 92.00 649 ALA A O 1
ATOM 4739 N N . LYS A 1 650 ? 13.443 3.965 -26.516 1.00 90.25 650 LYS A N 1
ATOM 4740 C CA . LYS A 1 650 ? 14.539 3.582 -25.603 1.00 90.25 650 LYS A CA 1
ATOM 4741 C C . LYS A 1 650 ? 15.298 4.773 -25.016 1.00 90.25 650 LYS A C 1
ATOM 4743 O O . LYS A 1 650 ? 15.522 4.821 -23.809 1.00 90.25 650 LYS A O 1
ATOM 4748 N N . VAL A 1 651 ? 15.745 5.711 -25.851 1.00 88.50 651 VAL A N 1
ATOM 4749 C CA . VAL A 1 651 ? 16.792 6.688 -25.492 1.00 88.50 651 VAL A CA 1
ATOM 4750 C C . VAL A 1 651 ? 16.240 7.890 -24.712 1.00 88.50 651 VAL A C 1
ATOM 4752 O O . VAL A 1 651 ? 16.978 8.496 -23.939 1.00 88.50 651 VAL A O 1
ATOM 4755 N N . ASN A 1 652 ? 14.945 8.210 -24.842 1.00 86.56 652 ASN A N 1
ATOM 4756 C CA . ASN A 1 652 ? 14.309 9.374 -24.205 1.00 86.56 652 ASN A CA 1
ATOM 4757 C C . ASN A 1 652 ? 14.464 9.392 -22.674 1.00 86.56 652 ASN A C 1
ATOM 4759 O O . ASN A 1 652 ? 14.808 10.418 -22.089 1.00 86.56 652 ASN A O 1
ATOM 4763 N N . TYR A 1 653 ? 14.198 8.254 -22.026 1.00 81.50 653 TYR A N 1
ATOM 4764 C CA . TYR A 1 653 ? 14.489 8.033 -20.609 1.00 81.50 653 TYR A CA 1
ATOM 4765 C C . TYR A 1 653 ? 14.583 6.517 -20.340 1.00 81.50 653 TYR A C 1
ATOM 4767 O O . TYR A 1 653 ? 13.564 5.903 -20.028 1.00 81.50 653 TYR A O 1
ATOM 4775 N N . PRO A 1 654 ? 15.780 5.902 -20.444 1.00 82.25 654 PRO A N 1
ATOM 4776 C CA . PRO A 1 654 ? 15.939 4.441 -20.381 1.00 82.25 654 PRO A CA 1
ATOM 4777 C C . PRO A 1 654 ? 15.505 3.796 -19.057 1.00 82.25 654 PRO A C 1
ATOM 4779 O O . PRO A 1 654 ? 15.219 2.608 -19.026 1.00 82.25 654 PRO A O 1
ATOM 4782 N N . SER A 1 655 ? 15.451 4.568 -17.965 1.00 79.31 655 SER A N 1
ATOM 4783 C CA . SER A 1 655 ? 15.052 4.111 -16.623 1.00 79.31 655 SER A CA 1
ATOM 4784 C C . SER A 1 655 ? 13.587 4.430 -16.283 1.00 79.31 655 SER A C 1
ATOM 4786 O O . SER A 1 655 ? 13.264 4.716 -15.119 1.00 79.31 655 SER A O 1
ATOM 4788 N N . ALA A 1 656 ? 12.723 4.441 -17.301 1.00 83.25 656 ALA A N 1
ATOM 4789 C CA . ALA A 1 656 ? 11.271 4.524 -17.186 1.00 83.25 656 ALA A CA 1
ATOM 4790 C C . ALA A 1 656 ? 10.637 3.162 -17.499 1.00 83.25 656 ALA A C 1
ATOM 4792 O O . ALA A 1 656 ? 11.035 2.506 -18.452 1.00 83.25 656 ALA A O 1
ATOM 4793 N N . CYS A 1 657 ? 9.583 2.795 -16.772 1.00 86.81 657 CYS A N 1
ATOM 4794 C CA . CYS A 1 657 ? 8.824 1.550 -16.965 1.00 86.81 657 CYS A CA 1
ATOM 4795 C C . CYS A 1 657 ? 8.018 1.471 -18.279 1.00 86.81 657 CYS A C 1
ATOM 4797 O O . CYS A 1 657 ? 7.332 0.483 -18.517 1.00 86.81 657 CYS A O 1
ATOM 4799 N N . ASN A 1 658 ? 8.086 2.510 -19.117 1.00 90.25 658 ASN A N 1
ATOM 4800 C CA . ASN A 1 658 ? 7.561 2.533 -20.480 1.00 90.25 658 ASN A CA 1
ATOM 4801 C C . ASN A 1 658 ? 8.649 2.776 -21.541 1.00 90.25 658 ASN A C 1
ATOM 4803 O O . ASN A 1 658 ? 8.341 3.192 -22.662 1.00 90.25 658 ASN A O 1
ATOM 4807 N N . ALA A 1 659 ? 9.920 2.559 -21.193 1.00 91.25 659 ALA A N 1
ATOM 4808 C CA . ALA A 1 659 ? 10.973 2.409 -22.186 1.00 91.25 659 ALA A CA 1
ATOM 4809 C C . ALA A 1 659 ? 10.792 1.077 -22.938 1.00 91.25 659 ALA A C 1
ATOM 4811 O O . ALA A 1 659 ? 10.320 0.097 -22.368 1.00 91.25 659 ALA A O 1
ATOM 4812 N N . ALA A 1 660 ? 11.132 1.037 -24.225 1.00 92.50 660 ALA A N 1
ATOM 4813 C CA . ALA A 1 660 ? 11.072 -0.198 -25.003 1.00 92.50 660 ALA A CA 1
ATOM 4814 C C . ALA A 1 660 ? 12.202 -1.154 -24.594 1.00 92.50 660 ALA A C 1
ATOM 4816 O O . ALA A 1 660 ? 13.379 -0.825 -24.735 1.00 92.50 660 ALA A O 1
ATOM 4817 N N . GLU A 1 661 ? 11.858 -2.356 -24.141 1.00 92.31 661 GLU A N 1
ATOM 4818 C CA . GLU A 1 661 ? 12.840 -3.377 -23.747 1.00 92.31 661 GLU A CA 1
ATOM 4819 C C . GLU A 1 661 ? 13.072 -4.411 -24.860 1.00 92.31 661 GLU A C 1
ATOM 4821 O O . GLU A 1 661 ? 14.182 -4.935 -24.990 1.00 92.31 661 GLU A O 1
ATOM 4826 N N . THR A 1 662 ? 12.071 -4.615 -25.726 1.00 93.44 662 THR A N 1
ATOM 4827 C CA . THR A 1 662 ? 12.131 -5.516 -26.887 1.00 93.44 662 THR A CA 1
ATOM 4828 C C . THR A 1 662 ? 11.619 -4.825 -28.157 1.00 93.44 662 THR A C 1
ATOM 4830 O O . THR A 1 662 ? 10.572 -4.178 -28.158 1.00 93.44 662 THR A O 1
ATOM 4833 N N . ILE A 1 663 ? 12.327 -5.001 -29.273 1.00 94.25 663 ILE A N 1
ATOM 4834 C CA . ILE A 1 663 ? 11.911 -4.572 -30.613 1.00 94.25 663 ILE A CA 1
ATOM 4835 C C . ILE A 1 663 ? 11.660 -5.822 -31.462 1.00 94.25 663 ILE A C 1
ATOM 4837 O O . ILE A 1 663 ? 12.552 -6.649 -31.650 1.00 94.25 663 ILE A O 1
ATOM 4841 N N . LEU A 1 664 ? 10.443 -5.957 -31.983 1.00 94.25 664 LEU A N 1
ATOM 4842 C CA . LEU A 1 664 ? 10.026 -7.057 -32.850 1.00 94.25 664 LEU A CA 1
ATOM 4843 C C . LEU A 1 664 ? 9.985 -6.563 -34.294 1.00 94.25 664 LEU A C 1
ATOM 4845 O O . LEU A 1 664 ? 9.316 -5.575 -34.584 1.00 94.25 664 LEU A O 1
ATOM 4849 N N . ILE A 1 665 ? 10.683 -7.232 -35.210 1.00 93.12 665 ILE A N 1
ATOM 4850 C CA . ILE A 1 665 ? 10.784 -6.788 -36.608 1.00 93.12 665 ILE A CA 1
ATOM 4851 C C . ILE A 1 665 ? 10.254 -7.874 -37.540 1.00 93.12 665 ILE A C 1
ATOM 4853 O O . ILE A 1 665 ? 10.698 -9.022 -37.502 1.00 93.12 665 ILE A O 1
ATOM 4857 N N . HIS A 1 666 ? 9.305 -7.511 -38.402 1.00 92.88 666 HIS A N 1
ATOM 4858 C CA . HIS A 1 666 ? 8.752 -8.426 -39.393 1.00 92.88 666 HIS A CA 1
ATOM 4859 C C . HIS A 1 666 ? 9.806 -8.823 -40.442 1.00 92.88 666 HIS A C 1
ATOM 4861 O O . HIS A 1 666 ? 10.428 -7.962 -41.069 1.00 92.88 666 HIS A O 1
ATOM 4867 N N . LYS A 1 667 ? 9.964 -10.130 -40.701 1.00 89.38 667 LYS A N 1
ATOM 4868 C CA . LYS A 1 667 ? 11.008 -10.712 -41.576 1.00 89.38 667 LYS A CA 1
ATOM 4869 C C . LYS A 1 667 ? 11.151 -10.093 -42.974 1.00 89.38 667 LYS A C 1
ATOM 4871 O O . LYS A 1 667 ? 12.227 -10.147 -43.554 1.00 89.38 667 LYS A O 1
ATOM 4876 N N . ALA A 1 668 ? 10.086 -9.507 -43.524 1.00 85.94 668 ALA A N 1
ATOM 4877 C CA . ALA A 1 668 ? 10.123 -8.839 -44.831 1.00 85.94 668 ALA A CA 1
ATOM 4878 C C . ALA A 1 668 ? 11.022 -7.583 -44.856 1.00 85.94 668 ALA A C 1
ATOM 4880 O O . ALA A 1 668 ? 11.438 -7.154 -45.923 1.00 85.94 668 ALA A O 1
ATOM 4881 N N . LEU A 1 669 ? 11.359 -7.008 -43.695 1.00 82.81 669 LEU A N 1
ATOM 4882 C CA . LEU A 1 669 ? 12.193 -5.804 -43.573 1.00 82.81 669 LEU A CA 1
ATOM 4883 C C . LEU A 1 669 ? 13.711 -6.089 -43.560 1.00 82.81 669 LEU A C 1
ATOM 4885 O O . LEU A 1 669 ? 14.500 -5.204 -43.209 1.00 82.81 669 LEU A O 1
ATOM 4889 N N . LEU A 1 670 ? 14.112 -7.319 -43.900 1.00 78.19 670 LEU A N 1
ATOM 4890 C CA . LEU A 1 670 ? 15.488 -7.828 -43.834 1.00 78.19 670 LEU A CA 1
ATOM 4891 C C . LEU A 1 670 ? 16.271 -7.749 -45.158 1.00 78.19 670 LEU A C 1
ATOM 4893 O O . LEU A 1 670 ? 17.390 -8.250 -45.215 1.00 78.19 670 LEU A O 1
ATOM 4897 N N . GLU A 1 671 ? 15.718 -7.145 -46.217 1.00 69.75 671 GLU A N 1
ATOM 4898 C CA . GLU A 1 671 ? 16.389 -7.077 -47.526 1.00 69.75 671 GLU A CA 1
ATOM 4899 C C . GLU A 1 671 ? 17.796 -6.447 -47.441 1.00 69.75 671 GLU A C 1
ATOM 4901 O O . GLU A 1 671 ? 18.007 -5.400 -46.814 1.00 69.75 671 GLU A O 1
ATOM 4906 N N . GLU A 1 672 ? 18.771 -7.123 -48.057 1.00 51.72 672 GLU A N 1
ATOM 4907 C CA . GLU A 1 672 ? 20.196 -6.966 -47.751 1.00 51.72 672 GLU A CA 1
ATOM 4908 C C . GLU A 1 672 ? 20.710 -5.523 -47.924 1.00 51.72 672 GLU A C 1
ATOM 4910 O O . GLU A 1 672 ? 20.543 -4.876 -48.958 1.00 51.72 672 GLU A O 1
ATOM 4915 N N . GLY A 1 673 ? 21.371 -5.000 -46.885 1.00 50.84 673 GLY A N 1
ATOM 4916 C CA . GLY A 1 673 ? 22.064 -3.702 -46.882 1.00 50.84 673 GLY A CA 1
ATOM 4917 C C . GLY A 1 673 ? 21.178 -2.446 -46.787 1.00 50.84 673 GLY A C 1
ATOM 4918 O O . GLY A 1 673 ? 21.619 -1.438 -46.216 1.00 50.84 673 GLY A O 1
ATOM 4919 N N . ALA A 1 674 ? 19.941 -2.494 -47.289 1.00 53.44 674 ALA A N 1
ATOM 4920 C CA . ALA A 1 674 ? 19.041 -1.337 -47.382 1.00 53.44 674 ALA A CA 1
ATOM 4921 C C . ALA A 1 674 ? 17.789 -1.410 -46.484 1.00 53.44 674 ALA A C 1
ATOM 4923 O O . ALA A 1 674 ? 17.263 -0.355 -46.115 1.00 53.44 674 ALA A O 1
ATOM 4924 N N . GLY A 1 675 ? 17.332 -2.612 -46.109 1.00 69.00 675 GLY A N 1
ATOM 4925 C CA . GLY A 1 675 ? 16.076 -2.826 -45.383 1.00 69.00 675 GLY A CA 1
ATOM 4926 C C . GLY A 1 675 ? 15.959 -2.068 -44.053 1.00 69.00 675 GLY A C 1
ATOM 4927 O O . GLY A 1 675 ? 16.955 -1.798 -43.372 1.00 69.00 675 GLY A O 1
ATOM 4928 N N . THR A 1 676 ? 14.722 -1.739 -43.665 1.00 75.94 676 THR A N 1
ATOM 4929 C CA . THR A 1 676 ? 14.381 -0.947 -42.466 1.00 75.94 676 THR A CA 1
ATOM 4930 C C . THR A 1 676 ? 15.046 -1.472 -41.194 1.00 75.94 676 THR A C 1
ATOM 4932 O O . THR A 1 676 ? 15.525 -0.682 -40.381 1.00 75.94 676 THR A O 1
ATOM 4935 N N . CYS A 1 677 ? 15.171 -2.796 -41.050 1.00 80.25 677 CYS A N 1
ATOM 4936 C CA . CYS A 1 677 ? 15.857 -3.425 -39.921 1.00 80.25 677 CYS A CA 1
ATOM 4937 C C . CYS A 1 677 ? 17.302 -2.910 -39.753 1.00 80.25 677 CYS A C 1
ATOM 4939 O O . CYS A 1 677 ? 17.702 -2.482 -38.669 1.00 80.25 677 CYS A O 1
ATOM 4941 N N . ALA A 1 678 ? 18.064 -2.843 -40.850 1.00 82.25 678 ALA A N 1
ATOM 4942 C CA . ALA A 1 678 ? 19.435 -2.344 -40.839 1.00 82.25 678 ALA A CA 1
ATOM 4943 C C . ALA A 1 678 ? 19.515 -0.828 -40.590 1.00 82.25 678 ALA A C 1
ATOM 4945 O O . ALA A 1 678 ? 20.566 -0.328 -40.191 1.00 82.25 678 ALA A O 1
ATOM 4946 N N . GLN A 1 679 ? 18.445 -0.067 -40.837 1.00 84.50 679 GLN A N 1
ATOM 4947 C CA . GLN A 1 679 ? 18.382 1.363 -40.510 1.00 84.50 679 GLN A CA 1
ATOM 4948 C C . GLN A 1 679 ? 18.159 1.560 -39.002 1.00 84.50 679 GLN A C 1
ATOM 4950 O O . GLN A 1 679 ? 18.939 2.266 -38.364 1.00 84.50 679 GLN A O 1
ATOM 4955 N N . VAL A 1 680 ? 17.196 0.838 -38.414 1.00 85.25 680 VAL A N 1
ATOM 4956 C CA . VAL A 1 680 ? 16.906 0.841 -36.966 1.00 85.25 680 VAL A CA 1
ATOM 4957 C C . VAL A 1 680 ? 18.124 0.399 -36.144 1.00 85.25 680 VAL A C 1
ATOM 4959 O O . VAL A 1 680 ? 18.538 1.117 -35.235 1.00 85.25 680 VAL A O 1
ATOM 4962 N N . VAL A 1 681 ? 18.776 -0.717 -36.497 1.00 86.00 681 VAL A N 1
ATOM 4963 C CA . VAL A 1 681 ? 19.973 -1.204 -35.777 1.00 86.00 681 VAL A CA 1
ATOM 4964 C C . VAL A 1 681 ? 21.141 -0.211 -35.861 1.00 86.00 681 VAL A C 1
ATOM 4966 O O . VAL A 1 681 ? 21.830 0.013 -34.864 1.00 86.00 681 VAL A O 1
ATOM 4969 N N . ARG A 1 682 ? 21.359 0.434 -37.019 1.00 86.69 682 ARG A N 1
ATOM 4970 C CA . ARG A 1 682 ? 22.390 1.481 -37.164 1.00 86.69 682 ARG A CA 1
ATOM 4971 C C . ARG A 1 682 ? 22.074 2.717 -36.322 1.00 86.69 682 ARG A C 1
ATOM 4973 O O . ARG A 1 682 ? 22.986 3.243 -35.688 1.00 86.69 682 ARG A O 1
ATOM 4980 N N . ALA A 1 683 ? 20.815 3.152 -36.279 1.00 87.88 683 ALA A N 1
ATOM 4981 C CA . ALA A 1 683 ? 20.392 4.288 -35.464 1.00 87.88 683 ALA A CA 1
ATOM 4982 C C . ALA A 1 683 ? 20.614 4.017 -33.966 1.00 87.88 683 ALA A C 1
ATOM 4984 O O . ALA A 1 683 ? 21.308 4.791 -33.306 1.00 87.88 683 ALA A O 1
ATOM 4985 N N . LEU A 1 684 ? 20.147 2.869 -33.463 1.00 87.25 684 LEU A N 1
ATOM 4986 C CA . LEU A 1 684 ? 20.329 2.443 -32.070 1.00 87.25 684 LEU A CA 1
ATOM 4987 C C . LEU A 1 684 ? 21.815 2.363 -31.678 1.00 87.25 684 LEU A C 1
ATOM 4989 O O . LEU A 1 684 ? 22.221 2.978 -30.687 1.00 87.25 684 LEU A O 1
ATOM 4993 N N . HIS A 1 685 ? 22.654 1.712 -32.495 1.00 87.25 685 HIS A N 1
ATOM 4994 C CA . HIS A 1 685 ? 24.104 1.692 -32.273 1.00 87.25 685 HIS A CA 1
ATOM 4995 C C . HIS A 1 685 ? 24.728 3.104 -32.304 1.00 87.25 685 HIS A C 1
ATOM 4997 O O . HIS A 1 685 ? 25.620 3.380 -31.504 1.00 87.25 685 HIS A O 1
ATOM 5003 N N . SER A 1 686 ? 24.257 4.019 -33.163 1.00 88.00 686 SER A N 1
ATOM 5004 C CA . SER A 1 686 ? 24.766 5.403 -33.214 1.00 88.00 686 SER A CA 1
ATOM 5005 C C . SER A 1 686 ? 24.422 6.229 -31.967 1.00 88.00 686 SER A C 1
ATOM 5007 O O . SER A 1 686 ? 25.199 7.097 -31.576 1.00 88.00 686 SER A O 1
ATOM 5009 N N . THR A 1 687 ? 23.310 5.911 -31.295 1.00 86.25 687 THR A N 1
ATOM 5010 C CA . THR A 1 687 ? 22.928 6.485 -29.992 1.00 86.25 687 THR A CA 1
ATOM 5011 C C . THR A 1 687 ? 23.570 5.781 -28.789 1.00 86.25 687 THR A C 1
ATOM 5013 O O . THR A 1 687 ? 23.287 6.139 -27.649 1.00 86.25 687 THR A O 1
ATOM 5016 N N . GLY A 1 688 ? 24.439 4.788 -29.018 1.00 84.25 688 GLY A N 1
ATOM 5017 C CA . GLY A 1 688 ? 25.122 4.038 -27.960 1.00 84.25 688 GLY A CA 1
ATOM 5018 C C . GLY A 1 688 ? 24.296 2.915 -27.322 1.00 84.25 688 GLY A C 1
ATOM 5019 O O . GLY A 1 688 ? 24.691 2.407 -26.277 1.00 84.25 688 GLY A O 1
ATOM 5020 N N . VAL A 1 689 ? 23.172 2.513 -27.927 1.00 88.06 689 VAL A N 1
ATOM 5021 C CA . VAL A 1 689 ? 22.343 1.405 -27.427 1.00 88.06 689 VAL A CA 1
ATOM 5022 C C . VAL A 1 689 ? 22.986 0.061 -27.771 1.00 88.06 689 VAL A C 1
ATOM 5024 O O . VAL A 1 689 ? 23.297 -0.218 -28.931 1.00 88.06 689 VAL A O 1
ATOM 5027 N N . THR A 1 690 ? 23.130 -0.812 -26.778 1.00 88.31 690 THR A N 1
ATOM 5028 C CA . THR A 1 690 ? 23.509 -2.214 -26.970 1.00 88.31 690 THR A CA 1
ATOM 5029 C C . THR A 1 690 ? 22.294 -3.014 -27.428 1.00 88.31 690 THR A C 1
ATOM 5031 O O . THR A 1 690 ? 21.418 -3.356 -26.638 1.00 88.31 690 THR A O 1
ATOM 5034 N N . VAL A 1 691 ? 22.245 -3.332 -28.721 1.00 87.31 691 VAL A N 1
ATOM 5035 C CA . VAL A 1 691 ? 21.264 -4.277 -29.269 1.00 87.31 691 VAL A CA 1
ATOM 5036 C C . VAL A 1 691 ? 21.725 -5.708 -28.979 1.00 87.31 691 VAL A C 1
ATOM 5038 O O . VAL A 1 691 ? 22.827 -6.088 -29.384 1.00 87.31 691 VAL A O 1
ATOM 5041 N N . LEU A 1 692 ? 20.886 -6.486 -28.292 1.00 88.06 692 LEU A N 1
ATOM 5042 C CA . LEU A 1 692 ? 21.037 -7.928 -28.083 1.00 88.06 692 LEU A CA 1
ATOM 5043 C C . LEU A 1 692 ? 20.085 -8.681 -29.017 1.00 88.06 692 LEU A C 1
ATOM 5045 O O . LEU A 1 692 ? 18.912 -8.333 -29.121 1.00 88.06 692 LEU A O 1
ATOM 5049 N N . GLY A 1 693 ? 20.573 -9.715 -29.693 1.00 84.94 693 GLY A N 1
ATOM 5050 C CA . GLY A 1 693 ? 19.761 -10.537 -30.583 1.00 84.94 693 GLY A CA 1
ATOM 5051 C C . GLY A 1 693 ? 19.006 -11.626 -29.823 1.00 84.94 693 GLY A C 1
ATOM 5052 O O . GLY A 1 693 ? 19.588 -12.355 -29.017 1.00 84.94 693 GLY A O 1
ATOM 5053 N N . GLY A 1 694 ? 17.716 -11.766 -30.115 1.00 85.44 694 GLY A N 1
ATOM 5054 C CA . GLY A 1 694 ? 16.980 -13.008 -29.903 1.00 85.44 694 GLY A CA 1
ATOM 5055 C C . GLY A 1 694 ? 17.498 -14.134 -30.813 1.00 85.44 694 GLY A C 1
ATOM 5056 O O . GLY A 1 694 ? 18.304 -13.870 -31.713 1.00 85.44 694 GLY A O 1
ATOM 5057 N N . PRO A 1 695 ? 17.061 -15.391 -30.603 1.00 84.31 695 PRO A N 1
ATOM 5058 C CA . PRO A 1 695 ? 17.561 -16.536 -31.362 1.00 84.31 695 PRO A CA 1
ATOM 5059 C C . PRO A 1 695 ? 17.481 -16.329 -32.877 1.00 84.31 695 PRO A C 1
ATOM 5061 O O . PRO A 1 695 ? 18.472 -16.526 -33.575 1.00 84.31 695 PRO A O 1
ATOM 5064 N N . ARG A 1 696 ? 16.349 -15.828 -33.389 1.00 83.94 696 ARG A N 1
ATOM 5065 C CA . ARG A 1 696 ? 16.164 -15.641 -34.834 1.00 83.94 696 ARG A CA 1
ATOM 5066 C C . ARG A 1 696 ? 16.944 -14.449 -35.373 1.00 83.94 696 ARG A C 1
ATOM 5068 O O . ARG A 1 696 ? 17.424 -14.507 -36.501 1.00 83.94 696 ARG A O 1
ATOM 5075 N N . ALA A 1 697 ? 17.098 -13.380 -34.592 1.00 83.06 697 ALA A N 1
ATOM 5076 C CA . ALA A 1 697 ? 17.948 -12.249 -34.966 1.00 83.06 697 ALA A CA 1
ATOM 5077 C C . ALA A 1 697 ? 19.441 -12.624 -35.060 1.00 83.06 697 ALA A C 1
ATOM 5079 O O . ALA A 1 697 ? 20.158 -12.060 -35.891 1.00 83.06 697 ALA A O 1
ATOM 5080 N N . VAL A 1 698 ? 19.904 -13.584 -34.250 1.00 83.94 698 VAL A N 1
ATOM 5081 C CA . VAL A 1 698 ? 21.272 -14.125 -34.318 1.00 83.94 698 VAL A CA 1
ATOM 5082 C C . VAL A 1 698 ? 21.422 -15.130 -35.464 1.00 83.94 698 VAL A C 1
ATOM 5084 O O . VAL A 1 698 ? 22.346 -14.986 -36.263 1.00 83.94 698 VAL A O 1
ATOM 5087 N N . ASP A 1 699 ? 20.496 -16.084 -35.613 1.00 81.69 699 ASP A N 1
ATOM 5088 C CA . ASP A 1 699 ? 20.515 -17.083 -36.699 1.00 81.69 699 ASP A CA 1
ATOM 5089 C C . ASP A 1 699 ? 20.485 -16.436 -38.098 1.00 81.69 699 ASP A C 1
ATOM 5091 O O . ASP A 1 699 ? 21.094 -16.942 -39.041 1.00 81.69 699 ASP A O 1
ATOM 5095 N N . LEU A 1 700 ? 19.798 -15.295 -38.236 1.00 79.38 700 LEU A N 1
ATOM 5096 C CA . LEU A 1 700 ? 19.716 -14.509 -39.474 1.00 79.38 700 LEU A CA 1
ATOM 5097 C C . LEU A 1 700 ? 20.853 -13.479 -39.630 1.00 79.38 700 LEU A C 1
ATOM 5099 O O . LEU A 1 700 ? 20.836 -12.691 -40.574 1.00 79.38 700 LEU A O 1
ATOM 5103 N N . GLY A 1 701 ? 21.832 -13.447 -38.719 1.00 74.00 701 GLY A N 1
ATOM 5104 C CA . GLY A 1 701 ? 23.006 -12.568 -38.801 1.00 74.00 701 GLY A CA 1
ATOM 5105 C C . GLY A 1 701 ? 22.726 -11.068 -38.631 1.00 74.00 701 GLY A C 1
ATOM 5106 O O . GLY A 1 701 ? 23.607 -10.251 -38.898 1.00 74.00 701 GLY A O 1
ATOM 5107 N N . VAL A 1 702 ? 21.525 -10.688 -38.177 1.00 74.94 702 VAL A N 1
ATOM 5108 C CA . VAL A 1 702 ? 21.121 -9.288 -37.933 1.00 74.94 702 VAL A CA 1
ATOM 5109 C C . VAL A 1 702 ? 21.907 -8.691 -36.763 1.00 74.94 702 VAL A C 1
ATOM 5111 O O . VAL A 1 702 ? 22.250 -7.507 -36.763 1.00 74.94 702 VAL A O 1
ATOM 5114 N N . VAL A 1 703 ? 22.219 -9.528 -35.772 1.00 75.50 703 VAL A N 1
ATOM 5115 C CA . VAL A 1 703 ? 23.070 -9.207 -34.624 1.00 75.50 703 VAL A CA 1
ATOM 5116 C C . VAL A 1 703 ? 24.174 -10.263 -34.529 1.00 75.50 703 VAL A C 1
ATOM 5118 O O . VAL A 1 703 ? 23.919 -11.451 -34.704 1.00 75.50 703 VAL A O 1
ATOM 5121 N N . GLY A 1 704 ? 25.414 -9.842 -34.258 1.00 70.19 704 GLY A N 1
ATOM 5122 C CA . GLY A 1 704 ? 26.545 -10.765 -34.110 1.00 70.19 704 GLY A CA 1
ATOM 5123 C C . GLY A 1 704 ? 26.366 -11.722 -32.926 1.00 70.19 704 GLY A C 1
ATOM 5124 O O . GLY A 1 704 ? 25.922 -11.302 -31.858 1.00 70.19 704 GLY A O 1
ATOM 5125 N N . GLY A 1 705 ? 26.748 -12.991 -33.107 1.00 63.50 705 GLY A N 1
ATOM 5126 C CA . GLY A 1 705 ? 26.482 -14.084 -32.156 1.00 63.50 705 GLY A CA 1
ATOM 5127 C C . GLY A 1 705 ? 27.077 -13.932 -30.751 1.00 63.50 705 GLY A C 1
ATOM 5128 O O . GLY A 1 705 ? 26.635 -14.616 -29.835 1.00 63.50 705 GLY A O 1
ATOM 5129 N N . ASP A 1 706 ? 28.009 -12.999 -30.543 1.00 67.12 706 ASP A N 1
ATOM 5130 C CA . ASP A 1 706 ? 28.525 -12.645 -29.212 1.00 67.12 706 ASP A CA 1
ATOM 5131 C C . ASP A 1 706 ? 27.509 -11.847 -28.359 1.00 67.12 706 ASP A C 1
ATOM 5133 O O . ASP A 1 706 ? 27.721 -11.650 -27.164 1.00 67.12 706 ASP A O 1
ATOM 5137 N N . LYS A 1 707 ? 26.410 -11.360 -28.960 1.00 73.69 707 LYS A N 1
ATOM 5138 C CA . LYS A 1 707 ? 25.382 -10.513 -28.326 1.00 73.69 707 LYS A CA 1
ATOM 5139 C C . LYS A 1 707 ? 24.014 -11.207 -28.213 1.00 73.69 707 LYS A C 1
ATOM 5141 O O . LYS A 1 707 ? 22.992 -10.634 -28.587 1.00 73.69 707 LYS A O 1
ATOM 5146 N N . ILE A 1 708 ? 23.976 -12.439 -27.713 1.00 78.06 708 ILE A N 1
ATOM 5147 C CA . ILE A 1 708 ? 22.716 -13.159 -27.451 1.00 78.06 708 ILE A CA 1
ATOM 5148 C C . ILE A 1 708 ? 21.978 -12.524 -26.257 1.00 78.06 708 ILE A C 1
ATOM 5150 O O . ILE A 1 708 ? 22.590 -12.211 -25.235 1.00 78.06 708 ILE A O 1
ATOM 5154 N N . SER A 1 709 ? 20.659 -12.345 -26.369 1.00 76.81 709 SER A N 1
ATOM 5155 C CA . SER A 1 709 ? 19.815 -11.892 -25.257 1.00 76.81 709 SER A CA 1
ATOM 5156 C C . SER A 1 709 ? 19.696 -12.966 -24.161 1.00 76.81 709 SER A C 1
ATOM 5158 O O . SER A 1 709 ? 19.449 -14.130 -24.484 1.00 76.81 709 SER A O 1
ATOM 5160 N N . PRO A 1 710 ? 19.799 -12.612 -22.861 1.00 72.62 710 PRO A N 1
ATOM 5161 C CA . PRO A 1 710 ? 19.584 -13.558 -21.760 1.00 72.62 710 PRO A CA 1
ATOM 5162 C C . PRO A 1 710 ? 18.124 -14.038 -21.645 1.00 72.62 710 PRO A C 1
ATOM 5164 O O . PRO A 1 710 ? 17.855 -15.005 -20.934 1.00 72.62 710 PRO A O 1
ATOM 5167 N N . GLY A 1 711 ? 17.186 -13.377 -22.332 1.00 78.44 711 GLY A N 1
ATOM 5168 C CA . GLY A 1 711 ? 15.776 -13.748 -22.400 1.00 78.44 711 GLY A CA 1
ATOM 5169 C C . GLY A 1 711 ? 14.859 -12.534 -22.550 1.00 78.44 711 GLY A C 1
ATOM 5170 O O . GLY A 1 711 ? 15.159 -11.447 -22.067 1.00 78.44 711 GLY A O 1
ATOM 5171 N N . PHE A 1 712 ? 13.694 -12.730 -23.172 1.00 83.88 712 PHE A N 1
ATOM 5172 C CA . PHE A 1 712 ? 12.720 -11.659 -23.443 1.00 83.88 712 PHE A CA 1
ATOM 5173 C C . PHE A 1 712 ? 11.926 -11.177 -22.210 1.00 83.88 712 PHE A C 1
ATOM 5175 O O . PHE A 1 712 ? 11.090 -10.289 -22.329 1.00 83.88 712 PHE A O 1
ATOM 5182 N N . LYS A 1 713 ? 12.174 -11.744 -21.019 1.00 84.75 713 LYS A N 1
ATOM 5183 C CA . LYS A 1 713 ? 11.593 -11.296 -19.737 1.00 84.75 713 LYS A CA 1
ATOM 5184 C C . LYS A 1 713 ? 12.634 -10.569 -18.888 1.00 84.75 713 LYS A C 1
ATOM 5186 O O . LYS A 1 713 ? 12.977 -11.009 -17.793 1.00 84.75 713 LYS A O 1
ATOM 5191 N N . THR A 1 714 ? 13.229 -9.511 -19.427 1.00 81.62 714 THR A N 1
ATOM 5192 C CA . THR A 1 714 ? 14.265 -8.733 -18.736 1.00 81.62 714 THR A CA 1
ATOM 5193 C C . THR A 1 714 ? 14.092 -7.254 -19.050 1.00 81.62 714 THR A C 1
ATOM 5195 O O . THR A 1 714 ? 14.104 -6.858 -20.209 1.00 81.62 714 THR A O 1
ATOM 5198 N N . GLU A 1 715 ? 13.930 -6.451 -18.002 1.00 82.81 715 GLU A N 1
ATOM 5199 C CA . GLU A 1 715 ? 13.905 -4.989 -18.058 1.00 82.81 715 GLU A CA 1
ATOM 5200 C C . GLU A 1 715 ? 15.329 -4.479 -17.787 1.00 82.81 715 GLU A C 1
ATOM 5202 O O . GLU A 1 715 ? 15.875 -4.685 -16.703 1.00 82.81 715 GLU A O 1
ATOM 5207 N N . TYR A 1 716 ? 15.968 -3.852 -18.777 1.00 79.75 716 TYR A N 1
ATOM 5208 C CA . TYR A 1 716 ? 17.370 -3.416 -18.697 1.00 79.75 716 TYR A CA 1
ATOM 5209 C C . TYR A 1 716 ? 17.540 -2.038 -18.026 1.00 79.75 716 TYR A C 1
ATOM 5211 O O . TYR A 1 716 ? 18.660 -1.638 -17.692 1.00 79.75 716 TYR A O 1
ATOM 5219 N N . GLY A 1 717 ? 16.436 -1.308 -17.827 1.00 62.69 717 GLY A N 1
ATOM 5220 C CA . GLY A 1 717 ? 16.405 0.125 -17.512 1.00 62.69 717 GLY A CA 1
ATOM 5221 C C . GLY A 1 717 ? 17.064 0.577 -16.201 1.00 62.69 717 GLY A C 1
ATOM 5222 O O . GLY A 1 717 ? 17.279 1.779 -16.020 1.00 62.69 717 GLY A O 1
ATOM 5223 N N . GLU A 1 718 ? 17.419 -0.332 -15.288 1.00 57.62 718 GLU A N 1
ATOM 5224 C CA . GLU A 1 718 ? 18.160 0.017 -14.064 1.00 57.62 718 GLU A CA 1
ATOM 5225 C C . GLU A 1 718 ? 19.688 0.066 -14.241 1.00 57.62 718 GLU A C 1
ATOM 5227 O O . GLU A 1 718 ? 20.361 0.639 -13.383 1.00 57.62 718 GLU A O 1
ATOM 5232 N N . CYS A 1 719 ? 20.254 -0.503 -15.317 1.00 50.91 719 CYS A N 1
ATOM 5233 C CA . CYS A 1 719 ? 21.712 -0.641 -15.470 1.00 50.91 719 CYS A CA 1
ATOM 5234 C C . CYS A 1 719 ? 22.286 -0.171 -16.817 1.00 50.91 719 CYS A C 1
ATOM 5236 O O . CYS A 1 719 ? 23.335 0.468 -16.797 1.00 50.91 719 CYS A O 1
ATOM 5238 N N . ASP A 1 720 ? 21.630 -0.424 -17.958 1.00 63.50 720 ASP A N 1
ATOM 5239 C CA . ASP A 1 720 ? 22.226 -0.162 -19.280 1.00 63.50 720 ASP A CA 1
ATOM 5240 C C . ASP A 1 720 ? 21.245 0.392 -20.327 1.00 63.50 720 ASP A C 1
ATOM 5242 O O . ASP A 1 720 ? 20.045 0.109 -20.333 1.00 63.50 720 ASP A O 1
ATOM 5246 N N . LEU A 1 721 ? 21.798 1.120 -21.303 1.00 83.44 721 LEU A N 1
ATOM 5247 C CA . LEU A 1 721 ? 21.151 1.420 -22.586 1.00 83.44 721 LEU A CA 1
ATOM 5248 C C . LEU A 1 721 ? 21.149 0.154 -23.465 1.00 83.44 721 LEU A C 1
ATOM 5250 O O . LEU A 1 721 ? 21.873 0.068 -24.452 1.00 83.44 721 LEU A O 1
ATOM 5254 N N . THR A 1 722 ? 20.341 -0.838 -23.093 1.00 87.19 722 THR A N 1
ATOM 5255 C CA . THR A 1 722 ? 20.253 -2.147 -23.765 1.00 87.19 722 THR A CA 1
ATOM 5256 C C . THR A 1 722 ? 18.832 -2.431 -24.250 1.00 87.19 722 THR A C 1
ATOM 5258 O O . THR A 1 722 ? 17.862 -2.025 -23.609 1.00 87.19 722 THR A O 1
ATOM 5261 N N . VAL A 1 723 ? 18.696 -3.116 -25.388 1.00 89.06 723 VAL A N 1
ATOM 5262 C CA . VAL A 1 723 ? 17.403 -3.536 -25.953 1.00 89.06 723 VAL A CA 1
ATOM 5263 C C . VAL A 1 723 ? 17.528 -4.915 -26.609 1.00 89.06 723 VAL A C 1
ATOM 5265 O O . VAL A 1 723 ? 18.527 -5.193 -27.276 1.00 89.06 723 VAL A O 1
ATOM 5268 N N . SER A 1 724 ? 16.528 -5.779 -26.433 1.00 91.25 724 SER A N 1
ATOM 5269 C CA . SER A 1 724 ? 16.408 -7.029 -27.194 1.00 91.25 724 SER A CA 1
ATOM 5270 C C . SER A 1 724 ? 15.811 -6.763 -28.579 1.00 91.25 724 SER A C 1
ATOM 5272 O O . SER A 1 724 ? 14.903 -5.948 -28.719 1.00 91.25 724 SER A O 1
ATOM 5274 N N . LEU A 1 725 ? 16.279 -7.469 -29.606 1.00 91.19 725 LEU A N 1
ATOM 5275 C CA . LEU A 1 725 ? 15.731 -7.435 -30.964 1.00 91.19 725 LEU A CA 1
ATOM 5276 C C . LEU A 1 725 ? 15.438 -8.860 -31.426 1.00 91.19 725 LEU A C 1
ATOM 5278 O O . LEU A 1 725 ? 16.340 -9.694 -31.412 1.00 91.19 725 LEU A O 1
ATOM 5282 N N . GLU A 1 726 ? 14.209 -9.138 -31.865 1.00 91.88 726 GLU A N 1
ATOM 5283 C CA . GLU A 1 726 ? 13.831 -10.448 -32.414 1.00 91.88 726 GLU A CA 1
ATOM 5284 C C . GLU A 1 726 ? 13.040 -10.332 -33.724 1.00 91.88 726 GLU A C 1
ATOM 5286 O O . GLU A 1 726 ? 12.328 -9.356 -33.971 1.00 91.88 726 GLU A O 1
ATOM 5291 N N . ILE A 1 727 ? 13.189 -11.341 -34.587 1.00 91.12 727 ILE A N 1
ATOM 5292 C CA . ILE A 1 727 ? 12.537 -11.400 -35.900 1.00 91.12 727 ILE A CA 1
ATOM 5293 C C . ILE A 1 727 ? 11.265 -12.254 -35.846 1.00 91.12 727 ILE A C 1
ATOM 5295 O O . ILE A 1 727 ? 11.302 -13.409 -35.423 1.00 91.12 727 ILE A O 1
ATOM 5299 N N . VAL A 1 728 ? 10.152 -11.714 -36.349 1.00 93.00 728 VAL A N 1
ATOM 5300 C CA . VAL A 1 728 ? 8.841 -12.390 -36.396 1.00 93.00 728 VAL A CA 1
ATOM 5301 C C . VAL A 1 728 ? 8.360 -12.638 -37.831 1.00 93.00 728 VAL A C 1
ATOM 5303 O O . VAL A 1 728 ? 8.704 -11.909 -38.765 1.00 93.00 728 VAL A O 1
ATOM 5306 N N . ASP A 1 729 ? 7.572 -13.701 -38.024 1.00 89.81 729 ASP A N 1
ATOM 5307 C CA . ASP A 1 729 ? 7.074 -14.120 -39.345 1.00 89.81 729 ASP A CA 1
ATOM 5308 C C . ASP A 1 729 ? 5.852 -13.347 -39.844 1.00 89.81 729 ASP A C 1
ATOM 5310 O O . ASP A 1 729 ? 5.607 -13.343 -41.051 1.00 89.81 729 ASP A O 1
ATOM 5314 N N . SER A 1 730 ? 5.066 -12.791 -38.923 1.00 91.00 730 SER A N 1
ATOM 5315 C CA . SER A 1 730 ? 3.764 -12.175 -39.172 1.00 91.00 730 SER A CA 1
ATOM 5316 C C . SER A 1 730 ? 3.319 -11.350 -37.955 1.00 91.00 730 SER A C 1
ATOM 5318 O O . SER A 1 730 ? 4.008 -11.324 -36.931 1.00 91.00 730 SER A O 1
ATOM 5320 N N . VAL A 1 731 ? 2.158 -10.695 -38.059 1.00 90.56 731 VAL A N 1
ATOM 5321 C CA . VAL A 1 731 ? 1.558 -9.902 -36.972 1.00 90.56 731 VAL A CA 1
ATOM 5322 C C . VAL A 1 731 ? 1.136 -10.809 -35.813 1.00 90.56 731 VAL A C 1
ATOM 5324 O O . VAL A 1 731 ? 1.400 -10.491 -34.659 1.00 90.56 731 VAL A O 1
ATOM 5327 N N . GLU A 1 732 ? 0.555 -11.971 -36.111 1.00 92.56 732 GLU A N 1
ATOM 5328 C CA . GLU A 1 732 ? 0.108 -12.961 -35.124 1.00 92.56 732 GLU A CA 1
ATOM 5329 C C . GLU A 1 732 ? 1.285 -13.461 -34.275 1.00 92.56 732 GLU A C 1
ATOM 5331 O O . GLU A 1 732 ? 1.198 -13.476 -33.052 1.00 92.56 732 GLU A O 1
ATOM 5336 N N . ALA A 1 733 ? 2.435 -13.740 -34.899 1.00 92.06 733 ALA A N 1
ATOM 5337 C CA . ALA A 1 733 ? 3.656 -14.110 -34.182 1.00 92.06 733 ALA A CA 1
ATOM 5338 C C . ALA A 1 733 ? 4.207 -12.975 -33.290 1.00 92.06 733 ALA A C 1
ATOM 5340 O O . ALA A 1 733 ? 4.897 -13.245 -32.306 1.00 92.06 733 ALA A O 1
ATOM 5341 N N . ALA A 1 734 ? 3.913 -11.709 -33.611 1.00 92.56 734 ALA A N 1
ATOM 5342 C CA . ALA A 1 734 ? 4.237 -10.570 -32.754 1.00 92.56 734 ALA A CA 1
ATOM 5343 C C . ALA A 1 734 ? 3.265 -10.465 -31.562 1.00 92.56 734 ALA A C 1
ATOM 5345 O O . ALA A 1 734 ? 3.704 -10.217 -30.440 1.00 92.56 734 ALA A O 1
ATOM 5346 N N . LEU A 1 735 ? 1.968 -10.708 -31.788 1.00 93.25 735 LEU A N 1
ATOM 5347 C CA . LEU A 1 735 ? 0.936 -10.754 -30.745 1.00 93.25 735 LEU A CA 1
ATOM 5348 C C . LEU A 1 735 ? 1.208 -11.884 -29.737 1.00 93.25 735 LEU A C 1
ATOM 5350 O O . LEU A 1 735 ? 1.220 -11.626 -28.534 1.00 93.25 735 LEU A O 1
ATOM 5354 N N . ASP A 1 736 ? 1.522 -13.092 -30.218 1.00 93.94 736 ASP A N 1
ATOM 5355 C CA . ASP A 1 736 ? 1.915 -14.238 -29.385 1.00 93.94 736 ASP A CA 1
ATOM 5356 C C . ASP A 1 736 ? 3.150 -13.911 -28.526 1.00 93.94 736 ASP A C 1
ATOM 5358 O O . ASP A 1 736 ? 3.181 -14.206 -27.329 1.00 93.94 736 ASP A O 1
ATOM 5362 N N . HIS A 1 737 ? 4.165 -13.255 -29.106 1.00 93.25 737 HIS A N 1
ATOM 5363 C CA . HIS A 1 737 ? 5.365 -12.834 -28.376 1.00 93.25 737 HIS A CA 1
ATOM 5364 C C . HIS A 1 737 ? 5.027 -11.812 -27.281 1.00 93.25 737 HIS A C 1
ATOM 5366 O O . HIS A 1 737 ? 5.415 -11.992 -26.126 1.00 93.25 737 HIS A O 1
ATOM 5372 N N . ILE A 1 738 ? 4.266 -10.767 -27.615 1.00 94.06 738 ILE A N 1
ATOM 5373 C CA . ILE A 1 738 ? 3.834 -9.730 -26.666 1.00 94.06 738 ILE A CA 1
ATOM 5374 C C . ILE A 1 738 ? 3.033 -10.352 -25.513 1.00 94.06 738 ILE A C 1
ATOM 5376 O O . ILE A 1 738 ? 3.323 -10.074 -24.349 1.00 94.06 738 ILE A O 1
ATOM 5380 N N . GLN A 1 739 ? 2.084 -11.246 -25.809 1.00 91.06 739 GLN A N 1
ATOM 5381 C CA . GLN A 1 739 ? 1.269 -11.920 -24.796 1.00 91.06 739 GLN A CA 1
ATOM 5382 C C . GLN A 1 739 ? 2.083 -12.898 -23.930 1.00 91.06 739 GLN A C 1
ATOM 5384 O O . GLN A 1 739 ? 1.791 -13.065 -22.744 1.00 91.06 739 GLN A O 1
ATOM 5389 N N . MET A 1 740 ? 3.115 -13.535 -24.492 1.00 91.19 740 MET A N 1
ATOM 5390 C CA . MET A 1 740 ? 3.977 -14.471 -23.768 1.00 91.19 740 MET A CA 1
ATOM 5391 C C . MET A 1 740 ? 5.034 -13.771 -22.901 1.00 91.19 740 MET A C 1
ATOM 5393 O O . MET A 1 740 ? 5.370 -14.293 -21.831 1.00 91.19 740 MET A O 1
ATOM 5397 N N . PHE A 1 741 ? 5.568 -12.620 -23.325 1.00 91.31 741 PHE A N 1
ATOM 5398 C CA . PHE A 1 741 ? 6.759 -12.000 -22.726 1.00 91.31 741 PHE A CA 1
ATOM 5399 C C . PHE A 1 741 ? 6.538 -10.618 -22.085 1.00 91.31 741 PHE A C 1
ATOM 5401 O O . PHE A 1 741 ? 7.230 -10.323 -21.111 1.00 91.31 741 PHE A O 1
ATOM 5408 N N . GLY A 1 742 ? 5.570 -9.815 -22.539 1.00 89.50 742 GLY A N 1
ATOM 5409 C CA . GLY A 1 742 ? 5.322 -8.461 -22.022 1.00 89.50 742 GLY A CA 1
ATOM 5410 C C . GLY A 1 742 ? 4.691 -8.404 -20.631 1.00 89.50 742 GLY A C 1
ATOM 5411 O O . GLY A 1 742 ? 3.976 -9.314 -20.208 1.00 89.50 742 GLY A O 1
ATOM 5412 N N . SER A 1 743 ? 4.909 -7.294 -19.917 1.00 89.44 743 SER A N 1
ATOM 5413 C CA . SER A 1 743 ? 4.333 -7.067 -18.577 1.00 89.44 743 SER A CA 1
ATOM 5414 C C . SER A 1 743 ? 2.907 -6.489 -18.608 1.00 89.44 743 SER A C 1
ATOM 5416 O O . SER A 1 743 ? 2.381 -6.043 -17.585 1.00 89.44 743 SER A O 1
ATOM 5418 N N . SER A 1 744 ? 2.265 -6.504 -19.784 1.00 92.38 744 SER A N 1
ATOM 5419 C CA . SER A 1 744 ? 0.980 -5.849 -20.068 1.00 92.38 744 SER A CA 1
ATOM 5420 C C . SER A 1 744 ? 0.996 -4.327 -19.833 1.00 92.38 744 SER A C 1
ATOM 5422 O O . SER A 1 744 ? -0.037 -3.755 -19.472 1.00 92.38 744 SER A O 1
ATOM 5424 N N . HIS A 1 745 ? 2.151 -3.666 -19.993 1.00 93.38 745 HIS A N 1
ATOM 5425 C CA . HIS A 1 745 ? 2.330 -2.238 -19.709 1.00 93.38 745 HIS A CA 1
ATOM 5426 C C . HIS A 1 745 ? 2.020 -1.367 -20.926 1.00 93.38 745 HIS A C 1
ATOM 5428 O O . HIS A 1 745 ? 0.975 -0.713 -20.964 1.00 93.38 745 HIS A O 1
ATOM 5434 N N . THR A 1 746 ? 2.905 -1.319 -21.920 1.00 95.38 746 THR A N 1
ATOM 5435 C CA . THR A 1 746 ? 2.734 -0.451 -23.089 1.00 95.38 746 THR A CA 1
ATOM 5436 C C . THR A 1 746 ? 3.372 -1.068 -24.315 1.00 95.38 746 THR A C 1
ATOM 5438 O O . THR A 1 746 ? 4.575 -1.281 -24.343 1.00 95.38 746 THR A O 1
ATOM 5441 N N . GLU A 1 747 ? 2.579 -1.304 -25.352 1.00 96.25 747 GLU A N 1
ATOM 5442 C CA . GLU A 1 747 ? 3.077 -1.850 -26.617 1.00 96.25 747 GLU A CA 1
ATOM 5443 C C . GLU A 1 747 ? 2.742 -0.889 -27.756 1.00 96.25 747 GLU A C 1
ATOM 5445 O O . GLU A 1 747 ? 1.725 -0.189 -27.714 1.00 96.25 747 GLU A O 1
ATOM 5450 N N . THR A 1 748 ? 3.563 -0.866 -28.802 1.00 96.81 748 THR A N 1
ATOM 5451 C CA . THR A 1 748 ? 3.255 -0.098 -30.010 1.00 96.81 748 THR A CA 1
ATOM 5452 C C . THR A 1 748 ? 3.514 -0.871 -31.294 1.00 96.81 748 THR A C 1
ATOM 5454 O O . THR A 1 748 ? 4.473 -1.636 -31.384 1.00 96.81 748 THR A O 1
ATOM 5457 N N . ILE A 1 749 ? 2.661 -0.640 -32.293 1.00 96.94 749 ILE A N 1
ATOM 5458 C CA . ILE A 1 749 ? 2.866 -1.059 -33.678 1.00 96.94 749 ILE A CA 1
ATOM 5459 C C . ILE A 1 749 ? 3.241 0.137 -34.557 1.00 96.94 749 ILE A C 1
ATOM 5461 O O . ILE A 1 749 ? 2.579 1.178 -34.533 1.00 96.94 749 ILE A O 1
ATOM 5465 N N . VAL A 1 750 ? 4.267 -0.041 -35.386 1.00 96.19 750 VAL A N 1
ATOM 5466 C CA . VAL A 1 750 ? 4.598 0.853 -36.498 1.00 96.19 750 VAL A CA 1
ATOM 5467 C C . VAL A 1 750 ? 4.150 0.191 -37.800 1.00 96.19 750 VAL A C 1
ATOM 5469 O O . VAL A 1 750 ? 4.673 -0.862 -38.165 1.00 96.19 750 VAL A O 1
ATOM 5472 N N . THR A 1 751 ? 3.168 0.785 -38.480 1.00 95.38 751 THR A N 1
ATOM 5473 C CA . THR A 1 751 ? 2.649 0.336 -39.786 1.00 95.38 751 THR A CA 1
ATOM 5474 C C . THR A 1 751 ? 1.824 1.442 -40.448 1.00 95.38 751 THR A C 1
ATOM 5476 O O . THR A 1 751 ? 1.184 2.233 -39.756 1.00 95.38 751 THR A O 1
ATOM 5479 N N . GLU A 1 752 ? 1.771 1.492 -41.777 1.00 94.31 752 GLU A N 1
ATOM 5480 C CA . GLU A 1 752 ? 0.796 2.321 -42.504 1.00 94.31 752 GLU A CA 1
ATOM 5481 C C . GLU A 1 752 ? -0.501 1.552 -42.838 1.00 94.31 752 GLU A C 1
ATOM 5483 O O . GLU A 1 752 ? -1.520 2.169 -43.161 1.00 94.31 752 GLU A O 1
ATOM 5488 N N . ASP A 1 753 ? -0.492 0.218 -42.718 1.00 94.25 753 ASP A N 1
ATOM 5489 C CA . ASP A 1 753 ? -1.642 -0.662 -42.962 1.00 94.25 753 ASP A CA 1
ATOM 5490 C C . ASP A 1 753 ? -2.690 -0.508 -41.842 1.00 94.25 753 ASP A C 1
ATOM 5492 O O . ASP A 1 753 ? -2.466 -0.872 -40.686 1.00 94.25 753 ASP A O 1
ATOM 5496 N N . GLN A 1 754 ? -3.845 0.070 -42.186 1.00 94.00 754 GLN A N 1
ATOM 5497 C CA . GLN A 1 754 ? -4.897 0.413 -41.225 1.00 94.00 754 GLN A CA 1
ATOM 5498 C C . GLN A 1 754 ? -5.621 -0.816 -40.660 1.00 94.00 754 GLN A C 1
ATOM 5500 O O . GLN A 1 754 ? -6.035 -0.790 -39.501 1.00 94.00 754 GLN A O 1
ATOM 5505 N N . ASP A 1 755 ? -5.756 -1.892 -41.440 1.00 94.38 755 ASP A N 1
ATOM 5506 C CA . ASP A 1 755 ? -6.425 -3.115 -40.986 1.00 94.38 755 ASP A CA 1
ATOM 5507 C C . ASP A 1 755 ? -5.522 -3.875 -40.002 1.00 94.38 755 ASP A C 1
ATOM 5509 O O . ASP A 1 755 ? -5.989 -4.359 -38.969 1.00 94.38 755 ASP A O 1
ATOM 5513 N N . VAL A 1 756 ? -4.208 -3.893 -40.260 1.00 93.06 756 VAL A N 1
ATOM 5514 C CA . VAL A 1 756 ? -3.197 -4.425 -39.329 1.00 93.06 756 VAL A CA 1
ATOM 5515 C C . VAL A 1 756 ? -3.085 -3.569 -38.062 1.00 93.06 756 VAL A C 1
ATOM 5517 O O . VAL A 1 756 ? -3.073 -4.117 -36.957 1.00 93.06 756 VAL A O 1
ATOM 5520 N N . ALA A 1 757 ? -3.051 -2.237 -38.187 1.00 93.81 757 ALA A N 1
ATOM 5521 C CA . ALA A 1 757 ? -3.033 -1.332 -37.036 1.00 93.81 757 ALA A CA 1
ATOM 5522 C C . ALA A 1 757 ? -4.260 -1.539 -36.138 1.00 93.81 757 ALA A C 1
ATOM 5524 O O . ALA A 1 757 ? -4.128 -1.674 -34.920 1.00 93.81 757 ALA A O 1
ATOM 5525 N N . LYS A 1 758 ? -5.452 -1.635 -36.741 1.00 94.56 758 LYS A N 1
ATOM 5526 C CA . LYS A 1 758 ? -6.698 -1.906 -36.025 1.00 94.56 758 LYS A CA 1
ATOM 5527 C C . LYS A 1 758 ? -6.671 -3.272 -35.330 1.00 94.56 758 LYS A C 1
ATOM 5529 O O . LYS A 1 758 ? -6.987 -3.340 -34.145 1.00 94.56 758 LYS A O 1
ATOM 5534 N N . MET A 1 759 ? -6.257 -4.333 -36.028 1.00 93.62 759 MET A N 1
ATOM 5535 C CA . MET A 1 759 ? -6.130 -5.680 -35.454 1.00 93.62 759 MET A CA 1
ATOM 5536 C C . MET A 1 759 ? -5.246 -5.677 -34.200 1.00 93.62 759 MET A C 1
ATOM 5538 O O . MET A 1 759 ? -5.620 -6.259 -33.183 1.00 93.62 759 MET A O 1
ATOM 5542 N N . PHE A 1 760 ? -4.097 -4.998 -34.247 1.00 95.00 760 PHE A N 1
ATOM 5543 C CA . PHE A 1 760 ? -3.183 -4.890 -33.111 1.00 95.00 760 PHE A CA 1
ATOM 5544 C C . PHE A 1 760 ? -3.820 -4.132 -31.933 1.00 95.00 760 PHE A C 1
ATOM 5546 O O . PHE A 1 760 ? -3.794 -4.623 -30.807 1.00 95.00 760 PHE A O 1
ATOM 5553 N N . LEU A 1 761 ? -4.457 -2.983 -32.193 1.00 94.81 761 LEU A N 1
ATOM 5554 C CA . LEU A 1 761 ? -5.144 -2.180 -31.171 1.00 94.81 761 LEU A CA 1
ATOM 5555 C C . LEU A 1 761 ? -6.333 -2.910 -30.515 1.00 94.81 761 LEU A C 1
ATOM 5557 O O . LEU A 1 761 ? -6.593 -2.691 -29.335 1.00 94.81 761 LEU A O 1
ATOM 5561 N N . GLU A 1 762 ? -7.045 -3.770 -31.250 1.00 93.75 762 GLU A N 1
ATOM 5562 C CA . GLU A 1 762 ? -8.172 -4.557 -30.721 1.00 93.75 762 GLU A CA 1
ATOM 5563 C C . GLU A 1 762 ? -7.739 -5.867 -30.027 1.00 93.75 762 GLU A C 1
ATOM 5565 O O . GLU A 1 762 ? -8.497 -6.391 -29.211 1.00 93.75 762 GLU A O 1
ATOM 5570 N N . THR A 1 763 ? -6.540 -6.395 -30.319 1.00 93.75 763 THR A N 1
ATOM 5571 C CA . THR A 1 763 ? -6.089 -7.719 -29.828 1.00 93.75 763 THR A CA 1
ATOM 5572 C C . THR A 1 763 ? -5.058 -7.647 -28.693 1.00 93.75 763 THR A C 1
ATOM 5574 O O . THR A 1 763 ? -5.008 -8.553 -27.859 1.00 93.75 763 THR A O 1
ATOM 5577 N N . VAL A 1 764 ? -4.226 -6.601 -28.624 1.00 93.56 764 VAL A N 1
ATOM 5578 C CA . VAL A 1 764 ? -3.187 -6.484 -27.584 1.00 93.56 764 VAL A CA 1
ATOM 5579 C C . VAL A 1 764 ? -3.799 -6.105 -26.236 1.00 93.56 764 VAL A C 1
ATOM 5581 O O . VAL A 1 764 ? -4.252 -4.987 -26.012 1.00 93.56 764 VAL A O 1
ATOM 5584 N N . ASP A 1 765 ? -3.742 -7.030 -25.286 1.00 92.19 765 ASP A N 1
ATOM 5585 C CA . ASP A 1 765 ? -4.290 -6.859 -23.940 1.00 92.19 765 ASP A CA 1
ATOM 5586 C C . ASP A 1 765 ? -3.262 -6.246 -22.964 1.00 92.19 765 ASP A C 1
ATOM 5588 O O . ASP A 1 765 ? -2.944 -6.822 -21.917 1.00 92.19 765 ASP A O 1
ATOM 5592 N N . SER A 1 766 ? -2.757 -5.055 -23.305 1.00 93.19 766 SER A N 1
ATOM 5593 C CA . SER A 1 766 ? -1.867 -4.230 -22.467 1.00 93.19 766 SER A CA 1
ATOM 5594 C C . SER A 1 766 ? -2.578 -2.981 -21.928 1.00 93.19 766 SER A C 1
ATOM 5596 O O . SER A 1 766 ? -3.676 -2.627 -22.347 1.00 93.19 766 SER A O 1
ATOM 5598 N N . ALA A 1 767 ? -1.983 -2.326 -20.928 1.00 92.94 767 ALA A N 1
ATOM 5599 C CA . ALA A 1 767 ? -2.566 -1.161 -20.264 1.00 92.94 767 ALA A CA 1
ATOM 5600 C C . ALA A 1 767 ? -2.552 0.114 -21.126 1.00 92.94 767 ALA A C 1
ATOM 5602 O O . ALA A 1 767 ? -3.398 0.987 -20.938 1.00 92.94 767 ALA A O 1
ATOM 5603 N N . CYS A 1 768 ? -1.628 0.206 -22.081 1.00 94.75 768 CYS A N 1
ATOM 5604 C CA . CYS A 1 768 ? -1.650 1.144 -23.198 1.00 94.75 768 CYS A CA 1
ATOM 5605 C C . CYS A 1 768 ? -1.248 0.398 -24.479 1.00 94.75 768 CYS A C 1
ATOM 5607 O O . CYS A 1 768 ? -0.325 -0.417 -24.454 1.00 94.75 768 CYS A O 1
ATOM 5609 N N . VAL A 1 769 ? -1.915 0.693 -25.595 1.00 96.38 769 VAL A N 1
ATOM 5610 C CA . VAL A 1 769 ? -1.562 0.166 -26.921 1.00 96.38 769 VAL A CA 1
ATOM 5611 C C . VAL A 1 769 ? -1.557 1.331 -27.899 1.00 96.38 769 VAL A C 1
ATOM 5613 O O . VAL A 1 769 ? -2.521 2.095 -27.947 1.00 96.38 769 VAL A O 1
ATOM 5616 N N . PHE A 1 770 ? -0.469 1.496 -28.647 1.00 96.75 770 PHE A N 1
ATOM 5617 C CA . PHE A 1 770 ? -0.268 2.640 -29.536 1.00 96.75 770 PHE A CA 1
ATOM 5618 C C . PHE A 1 770 ? -0.025 2.220 -30.986 1.00 96.75 770 PHE A C 1
ATOM 5620 O O . PHE A 1 770 ? 0.585 1.189 -31.263 1.00 96.75 770 PHE A O 1
ATOM 5627 N N . HIS A 1 771 ? -0.411 3.086 -31.918 1.00 97.00 771 HIS A N 1
ATOM 5628 C CA . HIS A 1 771 ? -0.102 2.973 -33.341 1.00 97.00 771 HIS A CA 1
ATOM 5629 C C . HIS A 1 771 ? 0.723 4.188 -33.771 1.00 97.00 771 HIS A C 1
ATOM 5631 O O . HIS A 1 771 ? 0.344 5.318 -33.472 1.00 97.00 771 HIS A O 1
ATOM 5637 N N . ASN A 1 772 ? 1.859 3.952 -34.437 1.00 96.25 772 ASN A N 1
ATOM 5638 C CA . ASN A 1 772 ? 2.770 4.984 -34.944 1.00 96.25 772 ASN A CA 1
ATOM 5639 C C . ASN A 1 772 ? 3.190 6.045 -33.891 1.00 96.25 772 ASN A C 1
ATOM 5641 O O . ASN A 1 772 ? 3.418 7.206 -34.231 1.00 96.25 772 ASN A O 1
ATOM 5645 N N . ALA A 1 773 ? 3.328 5.654 -32.616 1.00 96.00 773 ALA A N 1
ATOM 5646 C CA . ALA A 1 773 ? 3.738 6.537 -31.521 1.00 96.00 773 ALA A CA 1
ATOM 5647 C C . ALA A 1 773 ? 4.639 5.824 -30.495 1.00 96.00 773 ALA A C 1
ATOM 5649 O O . ALA A 1 773 ? 4.520 4.626 -30.264 1.00 96.00 773 ALA A O 1
ATOM 5650 N N . SER A 1 774 ? 5.538 6.572 -29.852 1.00 95.69 774 SER A N 1
ATOM 5651 C CA . SER A 1 774 ? 6.477 6.047 -28.847 1.00 95.69 774 SER A CA 1
ATOM 5652 C C . SER A 1 774 ? 5.772 5.502 -27.596 1.00 95.69 774 SER A C 1
ATOM 5654 O O . SER A 1 774 ? 4.866 6.141 -27.056 1.00 95.69 774 SER A O 1
ATOM 5656 N N . THR A 1 775 ? 6.248 4.373 -27.056 1.00 94.56 775 THR A N 1
ATOM 5657 C CA . THR A 1 775 ? 5.789 3.815 -25.764 1.00 94.56 775 THR A CA 1
ATOM 5658 C C . THR A 1 775 ? 5.909 4.833 -24.624 1.00 94.56 775 THR A C 1
ATOM 5660 O O . THR A 1 775 ? 5.102 4.846 -23.695 1.00 94.56 775 THR A O 1
ATOM 5663 N N . ARG A 1 776 ? 6.849 5.780 -24.744 1.00 92.44 776 ARG A N 1
ATOM 5664 C CA . ARG A 1 776 ? 7.067 6.878 -23.796 1.00 92.44 776 ARG A CA 1
ATOM 5665 C C . ARG A 1 776 ? 5.845 7.785 -23.603 1.00 92.44 776 ARG A C 1
ATOM 5667 O O . ARG A 1 776 ? 5.820 8.521 -22.615 1.00 92.44 776 ARG A O 1
ATOM 5674 N N . PHE A 1 777 ? 4.841 7.759 -24.483 1.00 92.50 777 PHE A N 1
ATOM 5675 C CA . PHE A 1 777 ? 3.608 8.539 -24.311 1.00 92.50 777 PHE A CA 1
ATOM 5676 C C . PHE A 1 777 ? 2.698 8.058 -23.166 1.00 92.50 777 PHE A C 1
ATOM 5678 O O . PHE A 1 777 ? 1.856 8.844 -22.742 1.00 92.50 777 PHE A O 1
ATOM 5685 N N . SER A 1 778 ? 2.866 6.840 -22.625 1.00 90.00 778 SER A N 1
ATOM 5686 C CA . SER A 1 778 ? 2.040 6.315 -21.519 1.00 90.00 778 SER A CA 1
ATOM 5687 C C . SER A 1 778 ? 2.381 6.959 -20.158 1.00 90.00 778 SER A C 1
ATOM 5689 O O . SER A 1 778 ? 3.060 6.372 -19.315 1.00 90.00 778 SER A O 1
ATOM 5691 N N . ASP A 1 779 ? 1.941 8.194 -19.964 1.00 85.75 779 ASP A N 1
ATOM 5692 C CA . ASP A 1 779 ? 2.274 9.055 -18.826 1.00 85.75 779 ASP A CA 1
ATOM 5693 C C . ASP A 1 779 ? 1.066 9.954 -18.525 1.00 85.75 779 ASP A C 1
ATOM 5695 O O . ASP A 1 779 ? 0.454 10.501 -19.446 1.00 85.75 779 ASP A O 1
ATOM 5699 N N . GLY A 1 780 ? 0.694 10.101 -17.249 1.00 81.31 780 GLY A N 1
ATOM 5700 C CA . GLY A 1 780 ? -0.536 10.809 -16.875 1.00 81.31 780 GLY A CA 1
ATOM 5701 C C . GLY A 1 780 ? -0.585 12.280 -17.299 1.00 81.31 780 GLY A C 1
ATOM 5702 O O . GLY A 1 780 ? -1.656 12.775 -17.649 1.00 81.31 780 GLY A O 1
ATOM 5703 N N . TYR A 1 781 ? 0.553 12.979 -17.332 1.00 78.38 781 TYR A N 1
ATOM 5704 C CA . TYR A 1 781 ? 0.610 14.355 -17.830 1.00 78.38 781 TYR A CA 1
ATOM 5705 C C . TYR A 1 781 ? 0.457 14.382 -19.357 1.00 78.38 781 TYR A C 1
ATOM 5707 O O . TYR A 1 781 ? -0.313 15.181 -19.888 1.00 78.38 781 TYR A O 1
ATOM 5715 N N . ARG A 1 782 ? 1.119 13.458 -20.070 1.00 82.88 782 ARG A N 1
ATOM 5716 C CA . ARG A 1 782 ? 1.010 13.322 -21.538 1.00 82.88 782 ARG A CA 1
ATOM 5717 C C . ARG A 1 782 ? -0.389 12.909 -22.006 1.00 82.88 782 ARG A C 1
ATOM 5719 O O . ARG A 1 782 ? -0.791 13.293 -23.099 1.00 82.88 782 ARG A O 1
ATOM 5726 N N . PHE A 1 783 ? -1.138 12.185 -21.176 1.00 85.06 783 PHE A N 1
ATOM 5727 C CA . PHE A 1 783 ? -2.544 11.828 -21.401 1.00 85.06 783 PHE A CA 1
ATOM 5728 C C . PHE A 1 783 ? -3.539 12.939 -21.001 1.00 85.06 783 PHE A C 1
ATOM 5730 O O . PHE A 1 783 ? -4.745 12.751 -21.133 1.00 85.06 783 PHE A O 1
ATOM 5737 N N . GLY A 1 784 ? -3.070 14.094 -20.514 1.00 80.19 784 GLY A N 1
ATOM 5738 C CA . GLY A 1 784 ? -3.936 15.215 -20.130 1.00 80.19 784 GLY A CA 1
ATOM 5739 C C . GLY A 1 784 ? -4.624 15.068 -18.767 1.00 80.19 784 GLY A C 1
ATOM 5740 O O . GLY A 1 784 ? -5.483 15.878 -18.436 1.00 80.19 784 GLY A O 1
ATOM 5741 N N . LEU A 1 785 ? -4.229 14.092 -17.939 1.00 77.19 785 LEU A N 1
ATOM 5742 C CA . LEU A 1 785 ? -4.788 13.869 -16.593 1.00 77.19 785 LEU A CA 1
ATOM 5743 C C . LEU A 1 785 ? -4.256 14.867 -15.540 1.00 77.19 785 LEU A C 1
ATOM 5745 O O . LEU A 1 785 ? -4.605 14.777 -14.363 1.00 77.19 785 LEU A O 1
ATOM 5749 N N . GLY A 1 786 ? -3.371 15.789 -15.937 1.00 73.44 786 GLY A N 1
ATOM 5750 C CA . GLY A 1 786 ? -2.716 16.786 -15.080 1.00 73.44 786 GLY A CA 1
ATOM 5751 C C . GLY A 1 786 ? -1.597 16.208 -14.206 1.00 73.44 786 GLY A C 1
ATOM 5752 O O . GLY A 1 786 ? -0.485 16.730 -14.207 1.00 73.44 786 GLY A O 1
ATOM 5753 N N . ALA A 1 787 ? -1.864 15.107 -13.503 1.00 78.38 787 ALA A N 1
ATOM 5754 C CA . ALA A 1 787 ? -0.874 14.327 -12.764 1.00 78.38 787 ALA A CA 1
ATOM 5755 C C . ALA A 1 787 ? -1.299 12.853 -12.646 1.00 78.38 787 ALA A C 1
ATOM 5757 O O . ALA A 1 787 ? -2.477 12.519 -12.767 1.00 78.38 787 ALA A O 1
ATOM 5758 N N . GLU A 1 788 ? -0.339 11.977 -12.347 1.00 85.88 788 GLU A N 1
ATOM 5759 C CA . GLU A 1 788 ? -0.579 10.570 -12.008 1.00 85.88 788 GLU A CA 1
ATOM 5760 C C . GLU A 1 788 ? -0.116 10.244 -10.583 1.00 85.88 788 GLU A C 1
ATOM 5762 O O . GLU A 1 788 ? 0.891 10.771 -10.107 1.00 85.88 788 GLU A O 1
ATOM 5767 N N . VAL A 1 789 ? -0.794 9.301 -9.924 1.00 85.00 789 VAL A N 1
ATOM 5768 C CA . VAL A 1 789 ? -0.203 8.594 -8.776 1.00 85.00 789 VAL A CA 1
ATOM 5769 C C . VAL A 1 789 ? 0.783 7.535 -9.270 1.00 85.00 789 VAL A C 1
ATOM 5771 O O . VAL A 1 789 ? 1.844 7.359 -8.673 1.00 85.00 789 VAL A O 1
ATOM 5774 N N . GLY A 1 790 ? 0.465 6.871 -10.386 1.00 86.62 790 GLY A N 1
ATOM 5775 C CA . GLY A 1 790 ? 1.351 5.965 -11.113 1.00 86.62 790 GLY A CA 1
ATOM 5776 C C . GLY A 1 790 ? 0.660 5.222 -12.248 1.00 86.62 790 GLY A C 1
ATOM 5777 O O . GLY A 1 790 ? -0.475 5.540 -12.577 1.00 86.62 790 GLY A O 1
ATOM 5778 N N . VAL A 1 791 ? 1.324 4.222 -12.833 1.00 88.56 791 VAL A N 1
ATOM 5779 C CA . VAL A 1 791 ? 0.745 3.370 -13.887 1.00 88.56 791 VAL A CA 1
ATOM 5780 C C . VAL A 1 791 ? 0.290 2.029 -13.303 1.00 88.56 791 VAL A C 1
ATOM 5782 O O . VAL A 1 791 ? 0.995 1.406 -12.505 1.00 88.56 791 VAL A O 1
ATOM 5785 N N . SER A 1 792 ? -0.893 1.568 -13.708 1.00 92.25 792 SER A N 1
ATOM 5786 C CA . SER A 1 792 ? -1.458 0.274 -13.319 1.00 92.25 792 SER A CA 1
ATOM 5787 C C . SER A 1 792 ? -1.525 -0.683 -14.510 1.00 92.25 792 SER A C 1
ATOM 5789 O O . SER A 1 792 ? -2.214 -0.418 -15.494 1.00 92.25 792 SER A O 1
ATOM 5791 N N . THR A 1 793 ? -0.875 -1.844 -14.391 1.00 90.75 793 THR A N 1
ATOM 5792 C CA . THR A 1 793 ? -1.090 -2.997 -15.288 1.00 90.75 793 THR A CA 1
ATOM 5793 C C . THR A 1 793 ? -2.221 -3.918 -14.813 1.00 90.75 793 THR A C 1
ATOM 5795 O O . THR A 1 793 ? -2.500 -4.945 -15.431 1.00 90.75 793 THR A O 1
ATOM 5798 N N . GLY A 1 794 ? -2.909 -3.552 -13.724 1.00 87.56 794 GLY A N 1
ATOM 5799 C CA . GLY A 1 794 ? -4.052 -4.290 -13.198 1.00 87.56 794 GLY A CA 1
ATOM 5800 C C . GLY A 1 794 ? -5.246 -4.275 -14.156 1.00 87.56 794 GLY A C 1
ATOM 5801 O O . GLY A 1 794 ? -5.556 -3.267 -14.782 1.00 87.56 794 GLY A O 1
ATOM 5802 N N . ARG A 1 795 ? -5.953 -5.407 -14.245 1.00 88.69 795 ARG A N 1
ATOM 5803 C CA . ARG A 1 795 ? -7.161 -5.579 -15.080 1.00 88.69 795 ARG A CA 1
ATOM 5804 C C . ARG A 1 795 ? -8.464 -5.173 -14.373 1.00 88.69 795 ARG A C 1
ATOM 5806 O O . ARG A 1 795 ? -9.541 -5.346 -14.930 1.00 88.69 795 ARG A O 1
ATOM 5813 N N . ILE A 1 796 ? -8.371 -4.682 -13.137 1.00 90.38 796 ILE A N 1
ATOM 5814 C CA . ILE A 1 796 ? -9.504 -4.312 -12.281 1.00 90.38 796 ILE A CA 1
ATOM 5815 C C . ILE A 1 796 ? -9.336 -2.880 -11.772 1.00 90.38 796 ILE A C 1
ATOM 5817 O O . ILE A 1 796 ? -8.214 -2.435 -11.545 1.00 90.38 796 ILE A O 1
ATOM 5821 N N . HIS A 1 797 ? -10.461 -2.196 -11.555 1.00 92.00 797 HIS A N 1
ATOM 5822 C CA . HIS A 1 797 ? -10.570 -0.814 -11.067 1.00 92.00 797 HIS A CA 1
ATOM 5823 C C . HIS A 1 797 ? -9.941 0.271 -11.961 1.00 92.00 797 HIS A C 1
ATOM 5825 O O . HIS A 1 797 ? -10.686 1.115 -12.451 1.00 92.00 797 HIS A O 1
ATOM 5831 N N . ALA A 1 798 ? -8.621 0.286 -12.151 1.00 90.75 798 ALA A N 1
ATOM 5832 C CA . ALA A 1 798 ? -7.912 1.288 -12.948 1.00 90.75 798 ALA A CA 1
ATOM 5833 C C . ALA A 1 798 ? -6.710 0.658 -13.668 1.00 90.75 798 ALA A C 1
ATOM 5835 O O . ALA A 1 798 ? -5.970 -0.139 -13.081 1.00 90.75 798 ALA A O 1
ATOM 5836 N N . ARG A 1 799 ? -6.518 1.030 -14.937 1.00 92.44 799 ARG A N 1
ATOM 5837 C CA . ARG A 1 799 ? -5.511 0.485 -15.859 1.00 92.44 799 ARG A CA 1
ATOM 5838 C C . ARG A 1 799 ? -4.927 1.626 -16.699 1.00 92.44 799 ARG A C 1
ATOM 5840 O O . ARG A 1 799 ? -5.661 2.538 -17.062 1.00 92.44 799 ARG A O 1
ATOM 5847 N N . GLY A 1 800 ? -3.630 1.576 -16.992 1.00 92.19 800 GLY A N 1
ATOM 5848 C CA . GLY A 1 800 ? -2.889 2.695 -17.588 1.00 92.19 800 GLY A CA 1
ATOM 5849 C C . GLY A 1 800 ? -2.474 3.734 -16.533 1.00 92.19 800 GLY A C 1
ATOM 5850 O O . GLY A 1 800 ? -2.432 3.400 -15.343 1.00 92.19 800 GLY A O 1
ATOM 5851 N N . PRO A 1 801 ? -2.116 4.968 -16.936 1.00 91.25 801 PRO A N 1
ATOM 5852 C CA . PRO A 1 801 ? -1.809 6.061 -16.013 1.00 91.25 801 PRO A CA 1
ATOM 5853 C C . PRO A 1 801 ? -3.005 6.433 -15.121 1.00 91.25 801 PRO A C 1
ATOM 5855 O O . PRO A 1 801 ? -4.106 6.700 -15.596 1.00 91.25 801 PRO A O 1
ATOM 5858 N N . VAL A 1 802 ? -2.783 6.455 -13.809 1.00 91.50 802 VAL A N 1
ATOM 5859 C CA . VAL A 1 802 ? -3.811 6.612 -12.771 1.00 91.50 802 VAL A CA 1
ATOM 5860 C C . VAL A 1 802 ? -3.861 8.070 -12.309 1.00 91.50 802 VAL A C 1
ATOM 5862 O O . VAL A 1 802 ? -3.112 8.478 -11.417 1.00 91.50 802 VAL A O 1
ATOM 5865 N N . GLY A 1 803 ? -4.747 8.851 -12.930 1.00 89.75 803 GLY A N 1
ATOM 5866 C CA . GLY A 1 803 ? -5.119 10.202 -12.491 1.00 89.75 803 GLY A CA 1
ATOM 5867 C C . GLY A 1 803 ? -6.207 10.208 -11.405 1.00 89.75 803 GLY A C 1
ATOM 5868 O O . GLY A 1 803 ? -6.458 9.197 -10.749 1.00 89.75 803 GLY A O 1
ATOM 5869 N N . VAL A 1 804 ? -6.892 11.348 -11.240 1.00 90.31 804 VAL A N 1
ATOM 5870 C CA . VAL A 1 804 ? -7.919 11.569 -10.194 1.00 90.31 804 VAL A CA 1
ATOM 5871 C C . VAL A 1 804 ? -9.032 10.515 -10.215 1.00 90.31 804 VAL A C 1
ATOM 5873 O O . VAL A 1 804 ? -9.408 10.017 -9.157 1.00 90.31 804 VAL A O 1
ATOM 5876 N N . GLU A 1 805 ? -9.545 10.144 -11.393 1.00 89.38 805 GLU A N 1
ATOM 5877 C CA . GLU A 1 805 ? -10.647 9.174 -11.522 1.00 89.38 805 GLU A CA 1
ATOM 5878 C C . GLU A 1 805 ? -10.271 7.772 -11.019 1.00 89.38 805 GLU A C 1
ATOM 5880 O O . GLU A 1 805 ? -11.107 7.065 -10.460 1.00 89.38 805 GLU A O 1
ATOM 5885 N N . GLY A 1 806 ? -8.993 7.395 -11.128 1.00 90.50 806 GLY A N 1
ATOM 5886 C CA . GLY A 1 806 ? -8.467 6.137 -10.596 1.00 90.50 806 GLY A CA 1
ATOM 5887 C C . GLY A 1 806 ? -8.347 6.097 -9.067 1.00 90.50 806 GLY A C 1
ATOM 5888 O O . GLY A 1 806 ? -7.990 5.058 -8.524 1.00 90.50 806 GLY A O 1
ATOM 5889 N N . LEU A 1 807 ? -8.665 7.198 -8.374 1.00 94.00 807 LEU A N 1
ATOM 5890 C CA . LEU A 1 807 ? -8.793 7.278 -6.913 1.00 94.00 807 LEU A CA 1
ATOM 5891 C C . LEU A 1 807 ? -10.261 7.345 -6.450 1.00 94.00 807 LEU A C 1
ATOM 5893 O O . LEU A 1 807 ? -10.541 7.698 -5.299 1.00 94.00 807 LEU A O 1
ATOM 5897 N N . LEU A 1 808 ? -11.203 7.023 -7.342 1.00 94.62 808 LEU A N 1
ATOM 5898 C CA . LEU A 1 808 ? -12.639 7.028 -7.081 1.00 94.62 808 LEU A CA 1
ATOM 5899 C C . LEU A 1 808 ? -13.238 5.628 -7.221 1.00 94.62 808 LEU A C 1
ATOM 5901 O O . LEU A 1 808 ? -12.844 4.825 -8.063 1.00 94.62 808 LEU A O 1
ATOM 5905 N N . THR A 1 809 ? -14.279 5.381 -6.437 1.00 95.00 809 THR A N 1
ATOM 5906 C CA . THR A 1 809 ? -15.219 4.275 -6.631 1.00 95.00 809 THR A CA 1
ATOM 5907 C C . THR A 1 809 ? -16.602 4.829 -6.993 1.00 95.00 809 THR A C 1
ATOM 5909 O O . THR A 1 809 ? -16.796 6.042 -7.110 1.00 95.00 809 THR A O 1
ATOM 5912 N N . THR A 1 810 ? -17.594 3.956 -7.167 1.00 94.69 810 THR A N 1
ATOM 5913 C CA . THR A 1 810 ? -18.992 4.366 -7.374 1.00 94.69 810 THR A CA 1
ATOM 5914 C C . THR A 1 810 ? -19.892 3.846 -6.263 1.00 94.69 810 THR A C 1
ATOM 5916 O O . THR A 1 810 ? -19.676 2.760 -5.727 1.00 94.69 810 THR A O 1
ATOM 5919 N N . LYS A 1 811 ? -20.936 4.610 -5.936 1.00 93.44 811 LYS A N 1
ATOM 5920 C CA . LYS A 1 811 ? -22.013 4.181 -5.038 1.00 93.44 811 LYS A CA 1
ATOM 5921 C C . LYS A 1 811 ? -23.371 4.356 -5.702 1.00 93.44 811 LYS A C 1
ATOM 5923 O O . LYS A 1 811 ? -23.599 5.309 -6.447 1.00 93.44 811 LYS A O 1
ATOM 5928 N N . TRP A 1 812 ? -24.278 3.440 -5.389 1.00 94.75 812 TRP A N 1
ATOM 5929 C CA . TRP A 1 812 ? -25.673 3.502 -5.804 1.00 94.75 812 TRP A CA 1
ATOM 5930 C C . TRP A 1 812 ? -26.495 4.225 -4.739 1.00 94.75 812 TRP A C 1
ATOM 5932 O O . TRP A 1 812 ? -26.410 3.900 -3.556 1.00 94.75 812 TRP A O 1
ATOM 5942 N N . VAL A 1 813 ? -27.294 5.203 -5.157 1.00 93.00 813 VAL A N 1
ATOM 5943 C CA . VAL A 1 813 ? -28.184 5.975 -4.287 1.00 93.00 813 VAL A CA 1
ATOM 5944 C C . VAL A 1 813 ? -29.592 5.922 -4.871 1.00 93.00 813 VAL A C 1
ATOM 5946 O O . VAL A 1 813 ? -29.814 6.321 -6.012 1.00 93.00 813 VAL A O 1
ATOM 5949 N N . LEU A 1 814 ? -30.539 5.405 -4.092 1.00 92.38 814 LEU A N 1
ATOM 5950 C CA . LEU A 1 814 ? -31.943 5.239 -4.467 1.00 92.38 814 LEU A CA 1
ATOM 5951 C C . LEU A 1 814 ? -32.796 6.231 -3.668 1.00 92.38 814 LEU A C 1
ATOM 5953 O O . LEU A 1 814 ? -32.678 6.282 -2.443 1.00 92.38 814 LEU A O 1
ATOM 5957 N N . ARG A 1 815 ? -33.665 6.998 -4.334 1.00 90.94 815 ARG A N 1
ATOM 5958 C CA . ARG A 1 815 ? -34.542 7.981 -3.683 1.00 90.94 815 ARG A CA 1
ATOM 5959 C C . ARG A 1 815 ? -35.992 7.839 -4.142 1.00 90.94 815 ARG A C 1
ATOM 5961 O O . ARG A 1 815 ? -36.282 7.810 -5.334 1.00 90.94 815 ARG A O 1
ATOM 5968 N N . SER A 1 816 ? -36.902 7.794 -3.170 1.00 90.69 816 SER A N 1
ATOM 5969 C CA . SER A 1 816 ? -38.351 7.856 -3.390 1.00 90.69 816 SER A CA 1
ATOM 5970 C C . SER A 1 816 ? -38.821 9.312 -3.384 1.00 90.69 816 SER A C 1
ATOM 5972 O O . SER A 1 816 ? -38.505 10.058 -2.457 1.00 90.69 816 SER A O 1
ATOM 5974 N N . HIS A 1 817 ? -39.592 9.684 -4.401 1.00 85.19 817 HIS A N 1
ATOM 5975 C CA . HIS A 1 817 ? -40.263 10.977 -4.569 1.00 85.19 817 HIS A CA 1
ATOM 5976 C C . HIS A 1 817 ? -41.796 10.841 -4.634 1.00 85.19 817 HIS A C 1
ATOM 5978 O O . HIS A 1 817 ? -42.491 11.840 -4.474 1.00 85.19 817 HIS A O 1
ATOM 5984 N N . GLY A 1 818 ? -42.328 9.629 -4.843 1.00 76.62 818 GLY A N 1
ATOM 5985 C CA . GLY A 1 818 ? -43.772 9.367 -4.830 1.00 76.62 818 GLY A CA 1
ATOM 5986 C C . GLY A 1 818 ? -44.428 9.596 -3.459 1.00 76.62 818 GLY A C 1
ATOM 5987 O O . GLY A 1 818 ? -43.791 9.430 -2.417 1.00 76.62 818 GLY A O 1
ATOM 5988 N N . GLU A 1 819 ? -45.723 9.932 -3.466 1.00 71.88 819 GLU A N 1
ATOM 5989 C CA . GLU A 1 819 ? -46.513 10.304 -2.274 1.00 71.88 819 GLU A CA 1
ATOM 5990 C C . GLU A 1 819 ? -46.624 9.197 -1.211 1.00 71.88 819 GLU A C 1
ATOM 5992 O O . GLU A 1 819 ? -46.883 9.472 -0.040 1.00 71.88 819 GLU A O 1
ATOM 5997 N N . SER A 1 820 ? -46.429 7.935 -1.602 1.00 78.31 820 SER A N 1
ATOM 5998 C CA . SER A 1 820 ? -46.426 6.793 -0.688 1.00 78.31 820 SER A CA 1
ATOM 5999 C C . SER A 1 820 ? -45.104 6.033 -0.768 1.00 78.31 820 SER A C 1
ATOM 6001 O O . SER A 1 820 ? -44.501 5.920 -1.833 1.00 78.31 820 SER A O 1
ATOM 6003 N N . ALA A 1 821 ? -44.658 5.473 0.359 1.00 83.31 821 ALA A N 1
ATOM 6004 C CA . ALA A 1 821 ? -43.388 4.756 0.423 1.00 83.31 821 ALA A CA 1
ATOM 6005 C C . ALA A 1 821 ? -43.360 3.548 -0.534 1.00 83.31 821 ALA A C 1
ATOM 6007 O O . ALA A 1 821 ? -44.238 2.679 -0.478 1.00 83.31 821 ALA A O 1
ATOM 6008 N N . HIS A 1 822 ? -42.333 3.482 -1.381 1.00 87.38 822 HIS A N 1
ATOM 6009 C CA . HIS A 1 822 ? -42.038 2.327 -2.225 1.00 87.38 822 HIS A CA 1
ATOM 6010 C C . HIS A 1 822 ? -41.608 1.128 -1.368 1.00 87.38 822 HIS A C 1
ATOM 6012 O O . HIS A 1 822 ? -40.728 1.254 -0.516 1.00 87.38 822 HIS A O 1
ATOM 6018 N N . THR A 1 823 ? -42.212 -0.044 -1.588 1.00 85.38 823 THR A N 1
ATOM 6019 C CA . THR A 1 823 ? -41.821 -1.298 -0.924 1.00 85.38 823 THR A CA 1
ATOM 6020 C C . THR A 1 823 ? -41.973 -2.478 -1.882 1.00 85.38 823 THR A C 1
ATOM 6022 O O . THR A 1 823 ? -42.923 -2.533 -2.655 1.00 85.38 823 THR A O 1
ATOM 6025 N N . VAL A 1 824 ? -41.079 -3.468 -1.788 1.00 82.44 824 VAL A N 1
ATOM 6026 C CA . VAL A 1 824 ? -41.082 -4.673 -2.652 1.00 82.44 824 VAL A CA 1
ATOM 6027 C C . VAL A 1 824 ? -42.347 -5.538 -2.465 1.00 82.44 824 VAL A C 1
ATOM 6029 O O . VAL A 1 824 ? -42.666 -6.381 -3.297 1.00 82.44 824 VAL A O 1
ATOM 6032 N N . GLY A 1 825 ? -43.097 -5.327 -1.376 1.00 78.56 825 GLY A N 1
ATOM 6033 C CA . GLY A 1 825 ? -44.388 -5.979 -1.138 1.00 78.56 825 GLY A CA 1
ATOM 6034 C C . GLY A 1 825 ? -45.545 -5.409 -1.970 1.00 78.56 825 GLY A C 1
ATOM 6035 O O . GLY A 1 825 ? -46.538 -6.109 -2.177 1.00 78.56 825 GLY A O 1
ATOM 6036 N N . LYS A 1 826 ? -45.431 -4.169 -2.467 1.00 75.50 826 LYS A N 1
ATOM 6037 C CA . LYS A 1 826 ? -46.361 -3.623 -3.459 1.00 75.50 826 LYS A CA 1
ATOM 6038 C C . LYS A 1 826 ? -45.958 -4.126 -4.843 1.00 75.50 826 LYS A C 1
ATOM 6040 O O . LYS A 1 826 ? -44.793 -4.052 -5.222 1.00 75.50 826 LYS A O 1
ATOM 6045 N N . LYS A 1 827 ? -46.923 -4.633 -5.612 1.00 76.06 827 LYS A N 1
ATOM 6046 C CA . LYS A 1 827 ? -46.693 -5.181 -6.962 1.00 76.06 827 LYS A CA 1
ATOM 6047 C C . LYS A 1 827 ? -46.750 -4.095 -8.043 1.00 76.06 827 LYS A C 1
ATOM 6049 O O . LYS A 1 827 ? -47.348 -4.303 -9.097 1.00 76.06 827 LYS A O 1
ATOM 6054 N N . ASP A 1 828 ? -46.156 -2.944 -7.754 1.00 80.06 828 ASP A N 1
ATOM 6055 C CA . ASP A 1 828 ? -46.150 -1.790 -8.648 1.00 80.06 828 ASP A CA 1
ATOM 6056 C C . ASP A 1 828 ? -45.144 -2.047 -9.792 1.00 80.06 828 ASP A C 1
ATOM 6058 O O . ASP A 1 828 ? -44.053 -2.573 -9.539 1.00 80.06 828 ASP A O 1
ATOM 6062 N N . PRO A 1 829 ? -45.481 -1.747 -11.059 1.00 84.06 829 PRO A N 1
ATOM 6063 C CA . PRO A 1 829 ? -44.667 -2.150 -12.203 1.00 84.06 829 PRO A CA 1
ATOM 6064 C C . PRO A 1 829 ? -43.316 -1.424 -12.238 1.00 84.06 829 PRO A C 1
ATOM 6066 O O . PRO A 1 829 ? -43.234 -0.214 -12.032 1.00 84.06 829 PRO A O 1
ATOM 6069 N N . TYR A 1 830 ? -42.252 -2.164 -12.554 1.00 87.81 830 TYR A N 1
ATOM 6070 C CA . TYR A 1 830 ? -40.939 -1.578 -12.818 1.00 87.81 830 TYR A CA 1
ATOM 6071 C C . TYR A 1 830 ? -40.926 -0.877 -14.183 1.00 87.81 830 TYR A C 1
ATOM 6073 O O . TYR A 1 830 ? -41.300 -1.476 -15.190 1.00 87.81 830 TYR A O 1
ATOM 6081 N N . LEU A 1 831 ? -40.470 0.377 -14.210 1.00 87.44 831 LEU A N 1
ATOM 6082 C CA . LEU A 1 831 ? -40.316 1.181 -15.426 1.00 87.44 831 LEU A CA 1
ATOM 6083 C C . LEU A 1 831 ? -38.941 0.979 -16.078 1.00 87.44 831 LEU A C 1
ATOM 6085 O O . LEU A 1 831 ? -38.853 0.929 -17.301 1.00 87.44 831 LEU A O 1
ATOM 6089 N N . LEU A 1 832 ? -37.884 0.859 -15.261 1.00 89.25 832 LEU A N 1
ATOM 6090 C CA . LEU A 1 832 ? -36.475 0.714 -15.674 1.00 89.25 832 LEU A CA 1
ATOM 6091 C C . LEU A 1 832 ? -36.062 1.682 -16.801 1.00 89.25 832 LEU A C 1
ATOM 6093 O O . LEU A 1 832 ? -35.352 1.311 -17.736 1.00 89.25 832 LEU A O 1
ATOM 6097 N N . LYS A 1 833 ? -36.524 2.931 -16.720 1.00 89.38 833 LYS A N 1
ATOM 6098 C CA . LYS A 1 833 ? -36.373 3.937 -17.772 1.00 89.38 833 LYS A CA 1
ATOM 6099 C C . LYS A 1 833 ? -35.087 4.750 -17.555 1.00 89.38 833 LYS A C 1
ATOM 6101 O O . LYS A 1 833 ? -34.967 5.393 -16.509 1.00 89.38 833 LYS A O 1
ATOM 6106 N N . PRO A 1 834 ? -34.134 4.774 -18.505 1.00 90.50 834 PRO A N 1
ATOM 6107 C CA . PRO A 1 834 ? -32.980 5.669 -18.434 1.00 90.50 834 PRO A CA 1
ATOM 6108 C C . PRO A 1 834 ? -33.410 7.141 -18.412 1.00 90.50 834 PRO A C 1
ATOM 6110 O O . PRO A 1 834 ? -34.393 7.518 -19.054 1.00 90.50 834 PRO A O 1
ATOM 6113 N N . MET A 1 835 ? -32.672 7.972 -17.680 1.00 85.94 835 MET A N 1
ATOM 6114 C CA . MET A 1 835 ? -32.913 9.414 -17.572 1.00 85.94 835 MET A CA 1
ATOM 6115 C C . MET A 1 835 ? -31.626 10.198 -17.842 1.00 85.94 835 MET A C 1
ATOM 6117 O O . MET A 1 835 ? -30.531 9.700 -17.582 1.00 85.94 835 MET A O 1
ATOM 6121 N N . ASP A 1 836 ? -31.759 11.455 -18.261 1.00 85.44 836 ASP A N 1
ATOM 6122 C CA . ASP A 1 836 ? -30.616 12.335 -18.521 1.00 85.44 836 ASP A CA 1
ATOM 6123 C C . ASP A 1 836 ? -29.760 12.549 -17.262 1.00 85.44 836 ASP A C 1
ATOM 6125 O O . ASP A 1 836 ? -30.273 12.847 -16.173 1.00 85.44 836 ASP A O 1
ATOM 6129 N N . LEU A 1 837 ? -28.441 12.412 -17.409 1.00 79.56 837 LEU A N 1
ATOM 6130 C CA . LEU A 1 837 ? -27.484 12.465 -16.297 1.00 79.56 837 LEU A CA 1
ATOM 6131 C C . LEU A 1 837 ? -27.405 13.863 -15.660 1.00 79.56 837 LEU A C 1
ATOM 6133 O O . LEU A 1 837 ? -27.310 13.972 -14.439 1.00 79.56 837 LEU A O 1
ATOM 6137 N N . GLU A 1 838 ? -27.513 14.913 -16.478 1.00 67.94 838 GLU A N 1
ATOM 6138 C CA . GLU A 1 838 ? -27.355 16.321 -16.081 1.00 67.94 838 GLU A CA 1
ATOM 6139 C C . GLU A 1 838 ? -28.658 16.993 -15.609 1.00 67.94 838 GLU A C 1
ATOM 6141 O O . GLU A 1 838 ? -28.628 18.095 -15.062 1.00 67.94 838 GLU A O 1
ATOM 6146 N N . ALA A 1 839 ? -29.821 16.356 -15.804 1.00 51.50 839 ALA A N 1
ATOM 6147 C CA . ALA A 1 839 ? -31.127 16.987 -15.600 1.00 51.50 839 ALA A CA 1
ATOM 6148 C C . ALA A 1 839 ? -31.521 17.134 -14.112 1.00 51.50 839 ALA A C 1
ATOM 6150 O O . ALA A 1 839 ? -32.401 16.427 -13.608 1.00 51.50 839 ALA A O 1
ATOM 6151 N N . GLY A 1 840 ? -30.881 18.080 -13.426 1.00 52.16 840 GLY A N 1
ATOM 6152 C CA . GLY A 1 840 ? -31.299 18.626 -12.137 1.00 52.16 840 GLY A CA 1
ATOM 6153 C C . GLY A 1 840 ? -30.923 17.813 -10.893 1.00 52.16 840 GLY A C 1
ATOM 6154 O O . GLY A 1 840 ? -30.640 16.610 -10.926 1.00 52.16 840 GLY A O 1
ATOM 6155 N N . ALA A 1 841 ? -30.945 18.506 -9.751 1.00 57.19 841 ALA A N 1
ATOM 6156 C CA . ALA A 1 841 ? -30.730 17.906 -8.443 1.00 57.19 841 ALA A CA 1
ATOM 6157 C C . ALA A 1 841 ? -31.901 16.978 -8.072 1.00 57.19 841 ALA A C 1
ATOM 6159 O O . ALA A 1 841 ? -33.016 17.439 -7.848 1.00 57.19 841 ALA A O 1
ATOM 6160 N N . TRP A 1 842 ? -31.579 15.684 -7.955 1.00 54.06 842 TRP A N 1
ATOM 6161 C CA . TRP A 1 842 ? -32.477 14.552 -7.668 1.00 54.06 842 TRP A CA 1
ATOM 6162 C C . TRP A 1 842 ? -33.609 14.292 -8.668 1.00 54.06 842 TRP A C 1
ATOM 6164 O O . TRP A 1 842 ? -34.760 14.685 -8.416 1.00 54.06 842 TRP A O 1
#